Protein AF-A0A839LNC2-F1 (afdb_monomer_lite)

Sequence (933 aa):
MEANHPSRTPRPAALSTPGLEARLRAFDLALAVLAMVPLGLPLLLSWKLGLWEREATVGRQGHCFYRYGLRLSGGFWGRFARRLGAAHWPSVWNVLLGDLSWVGPRPLPVDEQTLPMAPPVRPGLVNRWQICRRAAIDFSDESSLDQADWQQRSLRRHAGLLIRAVLVRLLPPRASRFPDLLQVADVAIHNLSMHEALTRIEQLMDSGRGELVCFANAACVNTAARDRGYRRALRRAALVLPDGIGIKIAGQLLGTPLKQNVNGTDLYPRLMARLNHRHARLYLLGGAPGIAQQVAGDLEDRWPGLQVVGARDGYFTAADEGAVAADICASGAELLLVARGVPLQETFVDRYGTLLGVRVALGVGGLFDFVSGRIPRAPEWLRELGCEWLYRLWQEPGRMWRRYLVGNLTFLGRVLAQALGWRRAQIDDPAPLSSTAGSAGLVRAVLFATPLAAPDLPLSGPTPTALLPVGHATLIERQIELLARANVKYIDVVACDSPEALRARLGEGARWGVQIRMHVVKDPQQPYGVLSQAALQETHRVLIGHCDSWIDAHSLERLLESDRVAVLVNQAHSTRWSGWASGPGATRLGCESHWTREDLARHLERQTARRLRLNPQLVISRLDGLGLLQLQSLASQGRPHLGVPASWRAMPWGAMHPSAHVHDSARIEGPVLVGPGCLVEAGAVLGPRTYLFEDVVVSEGSTVRQSLILAGTYVGRSLDLEWSVVRGNQLRHIGLRIRTVLATQDALLMPLAPAQPPAGSSPSGRVLAGVMAALSAPVALPALLGHALVRRQAPWTRQTVVLEPANVRGKPRSTVLRLPRQRASLPARLLCHWIGLLEVMRGHRAWFGARPRQAATWCAIDPAWQRTLSELPIGLLHAPAWFEDPACRSEAEAAADIYCAHQSHWLARLQILCSQGQVPPRPQDRRSGLSTS

pLDDT: mean 76.74, std 15.03, range [26.27, 96.69]

Foldseek 3Di:
DDDDDPPDDDDDDPDDDPVQVVVQLVVQQVVLVVLCVVCVVVVVVQVVVVQKDWAWWAWAQRDIDTQIFGNFDPDPVSVVCVLVVRRRNSNSVVSNVPQAGQEAAATHGPPPPDDDRGHNHTHHPFYVVVLCVLLQHDDDDSVVRRVVCVVVDGPVVSVLRNVSVVLSSPDDDADPDADQWDDQFQAIAGQDDLVRVLVVVVVLLVPFFLAEEEEDDLLLNVCLVVDVLLSVLRVRHPHYHYAFVLSQVLCVLQVRHRNHHNALQVSVVVNLQVVLVVLAEEEEEEDDPPLQVLLVVVSCVPRVSHHDLYGYYLPDDPVCLLVVLQVLLVSQHQEYEHANAPPCQSSSSSVCSNSNRYSYYYDNHCNSCPSSVVDPFDDPSCVSSSNSLVVVCVVCVPPSVCCPVVSSVVSVVSSNCVSVVVDDHDDPDPDDDDDDDDDDQQEEEEEEQLDWADPLFPDDPGHGQQQQDAQAGGLVVVVLLLCLVVVHAHYEYEYEPPVVVVCVRCPQVVVSNHGYHYHYDHDSFQRCPVLQDPVLLSGQKYKWAYSFADDDNVLVNVQVPDAAKEAEDQDPPDLFGQGIIMHGSNPSLVDDSRDGPVNSRVSSSVRHPYYHYDDNLRRQPGNYLVSSLSSNCVCCVVPQAPPDDPQWAADPQHIEHPQAEADPQEAEHHPEYHEHLEYEDHLEYYDDSEYHYANEYEDHLEYAYSEYEDHQKYADYNHYHYCWYDYAQWIARNVVRDTDGDDCPVVRMGGNDQPDQLDQQDLVSLVVLVVVLVVCCVVLVVLQVVCVVPDVDQQWDFAKFFLADADPPGDTDIDTATHGDPPGDPSSVSNSLSSVSVCSNVSLAGQAAAAGDHPVLLVQDPVSLRVSRSSIGHHSDFAQQPDPDVPDGSVSSSVRRSVLSNDPDPVVNVCRVVVPPDDPDDPPDPPDDDDDD

Secondary structure (DSSP, 8-state):
---------PPP-----HHHHHHHHHHHHHHHHHHHHHHHHHHHHHHHTT-EEEEEEE-GGG-EEEEEEE---SSHHHHHHHHTTGGGTTHHHHHHHTS-EEESSPPEETT-SS--S--SSPPEEE-HHHHHHHHT---S-HHHHHHHHHHT--HHHHHHHHHHHHHHHTSPPPPS---SEEEETTEEEE---HHHHHHHHHHHHHH-SSEEEEEE-HHHHHHHTT-HHHHHHHHH-SEEEE-SHHHHHHHHHTT---S----HHHHHHHHHHHHHTTT-EEEEEESSTTHHHHHHHHHHHH-TT-EEEEEE-S---TTTHHHHHHHHHHTT-SEEEEES-TTHHHHHHHHHTTTS--SEEEE-TTHHHHHTSSSPPPPHHHHHTT-HHHHHHHHSHHHHHIIIIIHHHHHHHHHHHHHTTS----------------SS--EEEEEEE-PBPPTTS--SSS-BGGGSEETTEEHHHHHHHHHHHTT--EEEEEE-S-HHHHHHHHTTSGGGT-EEEEEE-S-TT-GGGGGG-HHHHTSSEEEEEETTS---HHHHHHHHH-SS-EEEESSTT---EEEEEEEETTS-----TT--HHHHHHHHHHH-SEEEEPPGGG--S--SHHHHHHHHHHHTTT-TTTTS-TTSEEETTEEE-TT-EE-TT-EE-SSEEE-TT-EE-TT-EE-SSEEE-TT-EE-TT-EEES-EE-SSEEE-TT-EEESEEEETTEEEETTTTEEEE--GGG-SEEESS-SS---SS-HHHHHHHHHHHHHHHHHHHHHHHHHHHH-SS-SEEEEEEEEE---TTS--EEEEEEEEPTT--HHHHHHHHHHHHHHHHTTSSEEE-BPP--HHHHHTS-HHHHHHHHTSPBEEE-PPPS---TT--HHHHHHHHHHHHH---HHHHHHHHH-TT-PPPP-----------

Radius of gyration: 36.86 Å; chains: 1; bounding box: 88×113×93 Å

Structure (mmCIF, N/CA/C/O backbone):
data_AF-A0A839LNC2-F1
#
_entry.id   AF-A0A839LNC2-F1
#
loop_
_atom_site.group_PDB
_atom_site.id
_atom_site.type_symbol
_atom_site.label_atom_id
_atom_site.label_alt_id
_atom_site.label_comp_id
_atom_site.label_asym_id
_atom_site.label_entity_id
_atom_site.label_seq_id
_atom_site.pdbx_PDB_ins_code
_atom_site.Cartn_x
_atom_site.Cartn_y
_atom_site.Cartn_z
_atom_site.occupancy
_atom_site.B_iso_or_equiv
_atom_site.auth_seq_id
_atom_site.auth_comp_id
_atom_site.auth_asym_id
_atom_site.auth_atom_id
_atom_site.pdbx_PDB_model_num
ATOM 1 N N . MET A 1 1 ? -21.842 -28.739 -31.796 1.00 33.66 1 MET A N 1
ATOM 2 C CA . MET A 1 1 ? -20.873 -28.455 -32.878 1.00 33.66 1 MET A CA 1
ATOM 3 C C . MET A 1 1 ? -19.594 -29.200 -32.550 1.00 33.66 1 MET A C 1
ATOM 5 O O . MET A 1 1 ? -19.202 -29.196 -31.393 1.00 33.66 1 MET A O 1
ATOM 9 N N . GLU A 1 2 ? -19.074 -29.932 -33.528 1.00 26.27 2 GLU A N 1
ATOM 10 C CA . GLU A 1 2 ? -18.215 -31.118 -33.404 1.00 26.27 2 GLU A CA 1
ATOM 11 C C . GLU A 1 2 ? -16.993 -31.003 -32.480 1.00 26.27 2 GLU A C 1
ATOM 13 O O . GLU A 1 2 ? -16.255 -30.018 -32.472 1.00 26.27 2 GLU A O 1
ATOM 18 N N . ALA A 1 3 ? -16.792 -32.086 -31.727 1.00 30.12 3 ALA A N 1
ATOM 19 C CA . ALA A 1 3 ? -15.692 -32.330 -30.812 1.00 30.12 3 ALA A CA 1
ATOM 20 C C . ALA A 1 3 ? -14.377 -32.610 -31.561 1.00 30.12 3 ALA A C 1
ATOM 22 O O . ALA A 1 3 ? -14.340 -33.419 -32.484 1.00 30.12 3 ALA A O 1
ATOM 23 N N . ASN A 1 4 ? -13.277 -32.003 -31.106 1.00 27.86 4 ASN A N 1
ATOM 24 C CA . ASN A 1 4 ? -11.921 -32.357 -31.528 1.00 27.86 4 ASN A CA 1
ATOM 25 C C . ASN A 1 4 ? -11.177 -33.015 -30.353 1.00 27.86 4 ASN A C 1
ATOM 27 O O . ASN A 1 4 ? -10.671 -32.340 -29.458 1.00 27.86 4 ASN A O 1
ATOM 31 N N . HIS A 1 5 ? -11.116 -34.347 -30.373 1.00 28.34 5 HIS A N 1
ATOM 32 C CA . HIS A 1 5 ? -10.234 -35.166 -29.536 1.00 28.34 5 HIS A CA 1
ATOM 33 C C . HIS A 1 5 ? -8.748 -34.820 -29.760 1.00 28.34 5 HIS A C 1
ATOM 35 O O . HIS A 1 5 ? -8.330 -34.680 -30.912 1.00 28.34 5 HIS A O 1
ATOM 41 N N . PRO A 1 6 ? -7.889 -34.827 -28.721 1.00 34.12 6 PRO A N 1
ATOM 42 C CA . PRO A 1 6 ? -6.449 -34.914 -28.894 1.00 34.12 6 PRO A CA 1
ATOM 43 C C . PRO A 1 6 ? -5.974 -36.351 -28.625 1.00 34.12 6 PRO A C 1
ATOM 45 O O . PRO A 1 6 ? -5.264 -36.617 -27.663 1.00 34.12 6 PRO A O 1
ATOM 48 N N . SER A 1 7 ? -6.337 -37.292 -29.496 1.00 32.34 7 SER A N 1
ATOM 49 C CA . SER A 1 7 ? -5.640 -38.577 -29.639 1.00 32.34 7 SER A CA 1
ATOM 50 C C . SER A 1 7 ? -4.926 -38.596 -30.992 1.00 32.34 7 SER A C 1
ATOM 52 O O . SER A 1 7 ? -5.345 -39.217 -31.963 1.00 32.34 7 SER A O 1
ATOM 54 N N . ARG A 1 8 ? -3.818 -37.854 -31.081 1.00 30.53 8 ARG A N 1
ATOM 55 C CA . ARG A 1 8 ? -2.846 -38.018 -32.166 1.00 30.53 8 ARG A CA 1
ATOM 56 C C . ARG A 1 8 ? -1.504 -38.375 -31.558 1.00 30.53 8 ARG A C 1
ATOM 58 O O . ARG A 1 8 ? -0.821 -37.526 -30.994 1.00 30.53 8 ARG A O 1
ATOM 65 N N . THR A 1 9 ? -1.121 -39.633 -31.740 1.00 31.55 9 THR A N 1
ATOM 66 C CA . THR A 1 9 ? 0.281 -40.036 -31.853 1.00 31.55 9 THR A CA 1
ATOM 67 C C . THR A 1 9 ? 1.044 -38.976 -32.662 1.00 31.55 9 THR A C 1
ATOM 69 O O . THR A 1 9 ? 0.562 -38.586 -33.736 1.00 31.55 9 THR A O 1
ATOM 72 N N . PRO A 1 10 ? 2.184 -38.456 -32.177 1.00 30.73 10 PRO A N 1
ATOM 73 C CA . PRO A 1 10 ? 2.899 -37.395 -32.870 1.00 30.73 10 PRO A CA 1
ATOM 74 C C . PRO A 1 10 ? 3.325 -37.890 -34.256 1.00 30.73 10 PRO A C 1
ATOM 76 O O . PRO A 1 10 ? 4.047 -38.875 -34.387 1.00 30.73 10 PRO A O 1
ATOM 79 N N . ARG A 1 11 ? 2.849 -37.207 -35.305 1.00 28.02 11 ARG A N 1
ATOM 80 C CA . ARG A 1 11 ? 3.327 -37.403 -36.679 1.00 28.02 11 ARG A CA 1
ATOM 81 C C . ARG A 1 11 ? 4.851 -37.197 -36.712 1.00 28.02 11 ARG A C 1
ATOM 83 O O . ARG A 1 11 ? 5.311 -36.178 -36.190 1.00 28.02 11 ARG A O 1
ATOM 90 N N . PRO A 1 12 ? 5.633 -38.079 -37.355 1.00 35.69 12 PRO A N 1
ATOM 91 C CA . PRO A 1 12 ? 7.041 -37.810 -37.579 1.00 35.69 12 PRO A CA 1
ATOM 92 C C . PRO A 1 12 ? 7.216 -36.671 -38.595 1.00 35.69 12 PRO A C 1
ATOM 94 O O . PRO A 1 12 ? 6.613 -36.671 -39.663 1.00 35.69 12 PRO A O 1
ATOM 97 N N . ALA A 1 13 ? 8.068 -35.718 -38.211 1.00 36.88 13 ALA A N 1
ATOM 98 C CA . ALA A 1 13 ? 8.829 -34.772 -39.028 1.00 36.88 13 ALA A CA 1
ATOM 99 C C . ALA A 1 13 ? 8.083 -33.898 -40.064 1.00 36.88 13 ALA A C 1
ATOM 101 O O . ALA A 1 13 ? 7.910 -34.263 -41.224 1.00 36.88 13 ALA A O 1
ATOM 102 N N . ALA A 1 14 ? 7.869 -32.625 -39.709 1.00 39.72 14 ALA A N 1
ATOM 103 C CA . ALA A 1 14 ? 8.112 -31.560 -40.679 1.00 39.72 14 ALA A CA 1
ATOM 104 C C . ALA A 1 14 ? 9.635 -31.456 -40.871 1.00 39.72 14 ALA A C 1
ATOM 106 O O . ALA A 1 14 ? 10.340 -30.892 -40.032 1.00 39.72 14 ALA A O 1
ATOM 107 N N . LEU A 1 15 ? 10.147 -32.065 -41.943 1.00 46.47 15 LEU A N 1
ATOM 108 C CA . LEU A 1 15 ? 11.497 -31.812 -42.445 1.00 46.47 15 LEU A CA 1
ATOM 109 C C . LEU A 1 15 ? 11.694 -30.294 -42.564 1.00 46.47 15 LEU A C 1
ATOM 111 O O . LEU A 1 15 ? 10.836 -29.588 -43.101 1.00 46.47 15 LEU A O 1
ATOM 115 N N . SER A 1 16 ? 12.805 -29.780 -42.036 1.00 51.38 16 SER A N 1
ATOM 116 C CA . SER A 1 16 ? 13.198 -28.388 -42.229 1.00 51.38 16 SER A CA 1
ATOM 117 C C . SER A 1 16 ? 13.217 -28.095 -43.729 1.00 51.38 16 SER A C 1
ATOM 119 O O . SER A 1 16 ? 14.001 -28.674 -44.476 1.00 51.38 16 SER A O 1
ATOM 121 N N . THR A 1 17 ? 12.333 -27.212 -44.200 1.00 58.09 17 THR A N 1
ATOM 122 C CA . THR A 1 17 ? 12.375 -26.792 -45.604 1.00 58.09 17 THR A CA 1
ATOM 123 C C . THR A 1 17 ? 13.762 -26.195 -45.883 1.00 58.09 17 THR A C 1
ATOM 125 O O . THR A 1 17 ? 14.232 -25.367 -45.093 1.00 58.09 17 THR A O 1
ATOM 128 N N . PRO A 1 18 ? 14.450 -26.578 -46.974 1.00 63.03 18 PRO A N 1
ATOM 129 C CA . PRO A 1 18 ? 15.815 -26.116 -47.252 1.00 63.03 18 PRO A CA 1
ATOM 130 C C . PRO A 1 18 ? 15.924 -24.579 -47.274 1.00 63.03 18 PRO A C 1
ATOM 132 O O . PRO A 1 18 ? 16.927 -24.010 -46.842 1.00 63.03 18 PRO A O 1
ATOM 135 N N . GLY A 1 19 ? 14.841 -23.886 -47.651 1.00 74.31 19 GLY A N 1
ATOM 136 C CA . GLY A 1 19 ? 14.742 -22.426 -47.589 1.00 74.31 19 GLY A CA 1
ATOM 137 C C . GLY A 1 19 ? 14.791 -21.828 -46.173 1.00 74.31 19 GLY A C 1
ATOM 138 O O . GLY A 1 19 ? 15.314 -20.727 -45.999 1.00 74.31 19 GLY A O 1
ATOM 139 N N . LEU A 1 20 ? 14.295 -22.522 -45.143 1.00 78.62 20 LEU A N 1
ATOM 140 C CA . LEU A 1 20 ? 14.381 -22.049 -43.757 1.00 78.62 20 LEU A CA 1
ATOM 141 C C . LEU A 1 20 ? 15.810 -22.174 -43.209 1.00 78.62 20 LEU A C 1
ATOM 143 O O . LEU A 1 20 ? 16.292 -21.240 -42.568 1.00 78.62 20 LEU A O 1
ATOM 147 N N . GLU A 1 21 ? 16.502 -23.286 -43.481 1.00 79.44 21 GLU A N 1
ATOM 148 C CA . GLU A 1 21 ? 17.901 -23.465 -43.060 1.00 79.44 21 GLU A CA 1
ATOM 149 C C . GLU A 1 21 ? 18.828 -22.436 -43.711 1.00 79.44 21 GLU A C 1
ATOM 151 O O . GLU A 1 21 ? 19.672 -21.863 -43.020 1.00 79.44 21 GLU A O 1
ATOM 156 N N . ALA A 1 22 ? 18.632 -22.143 -45.001 1.00 82.81 22 ALA A N 1
ATOM 157 C CA . ALA A 1 22 ? 19.396 -21.121 -45.713 1.00 82.81 22 ALA A CA 1
ATOM 158 C C . ALA A 1 22 ? 19.202 -19.723 -45.102 1.00 82.81 22 ALA A C 1
ATOM 160 O O . ALA A 1 22 ? 20.172 -19.005 -44.862 1.00 82.81 22 ALA A O 1
ATOM 161 N N . ARG A 1 23 ? 17.958 -19.348 -44.772 1.00 84.38 23 ARG A N 1
ATOM 162 C CA . ARG A 1 23 ? 17.667 -18.048 -44.147 1.00 84.38 23 ARG A CA 1
ATOM 163 C C . ARG A 1 23 ? 18.221 -17.933 -42.727 1.00 84.38 23 ARG A C 1
ATOM 165 O O . ARG A 1 23 ? 18.757 -16.888 -42.372 1.00 84.38 23 ARG A O 1
ATOM 172 N N . LEU A 1 24 ? 18.111 -18.991 -41.919 1.00 84.50 24 LEU A N 1
ATOM 173 C CA . LEU A 1 24 ? 18.711 -19.029 -40.579 1.00 84.50 24 LEU A CA 1
ATOM 174 C C . LEU A 1 24 ? 20.238 -18.935 -40.656 1.00 84.50 24 LEU A C 1
ATOM 176 O O . LEU A 1 24 ? 20.847 -18.209 -39.878 1.00 84.50 24 LEU A O 1
ATOM 180 N N . ARG A 1 25 ? 20.853 -19.596 -41.644 1.00 87.31 25 ARG A N 1
ATOM 181 C CA . ARG A 1 25 ? 22.297 -19.516 -41.877 1.00 87.31 25 ARG A CA 1
ATOM 182 C C . ARG A 1 25 ? 22.743 -18.119 -42.307 1.00 87.31 25 ARG A C 1
ATOM 184 O O . ARG A 1 25 ? 23.745 -17.632 -41.794 1.00 87.31 25 ARG A O 1
ATOM 191 N N . ALA A 1 26 ? 22.005 -17.474 -43.209 1.00 86.56 26 ALA A N 1
ATOM 192 C CA . ALA A 1 26 ? 22.280 -16.100 -43.625 1.00 86.56 26 ALA A CA 1
ATOM 193 C C . ALA A 1 26 ? 22.177 -15.122 -42.442 1.00 86.56 26 ALA A C 1
ATOM 195 O O . ALA A 1 26 ? 23.037 -14.259 -42.277 1.00 86.56 26 ALA A O 1
ATOM 196 N N . PHE A 1 27 ? 21.171 -15.302 -41.581 1.00 87.56 27 PHE A N 1
ATOM 197 C CA . PHE A 1 27 ? 21.029 -14.536 -40.344 1.00 87.56 27 PHE A CA 1
ATOM 198 C C . PHE A 1 27 ? 22.212 -14.756 -39.390 1.00 87.56 27 PHE A C 1
ATOM 200 O O . PHE A 1 27 ? 22.786 -13.786 -38.891 1.00 87.56 27 PHE A O 1
ATOM 207 N N . ASP A 1 28 ? 22.618 -16.013 -39.179 1.00 88.00 28 ASP A N 1
ATOM 208 C CA . ASP A 1 28 ? 23.742 -16.339 -38.301 1.00 88.00 28 ASP A CA 1
ATOM 209 C C . ASP A 1 28 ? 25.060 -15.721 -38.797 1.00 88.00 28 ASP A C 1
ATOM 211 O O . ASP A 1 28 ? 25.832 -15.175 -38.001 1.00 88.00 28 ASP A O 1
ATOM 215 N N . LEU A 1 29 ? 25.293 -15.770 -40.114 1.00 88.25 29 LEU A N 1
ATOM 216 C CA . LEU A 1 29 ? 26.471 -15.199 -40.763 1.00 88.25 29 LEU A CA 1
ATOM 217 C C . LEU A 1 29 ? 26.487 -13.670 -40.650 1.00 88.25 29 LEU A C 1
ATOM 219 O O . LEU A 1 29 ? 27.502 -13.102 -40.254 1.00 88.25 29 LEU A O 1
ATOM 223 N N . ALA A 1 30 ? 25.362 -13.006 -40.932 1.00 86.06 30 ALA A N 1
ATOM 224 C CA . ALA A 1 30 ? 25.245 -11.552 -40.826 1.00 86.06 30 ALA A CA 1
ATOM 225 C C . ALA A 1 30 ? 25.539 -11.059 -39.400 1.00 86.06 30 ALA A C 1
ATOM 227 O O . ALA A 1 30 ? 26.290 -10.100 -39.210 1.00 86.06 30 ALA A O 1
ATOM 228 N N . LEU A 1 31 ? 25.005 -11.749 -38.386 1.00 86.00 31 LEU A N 1
ATOM 229 C CA . LEU A 1 31 ? 25.251 -11.406 -36.987 1.00 86.00 31 LEU A CA 1
ATOM 230 C C . LEU A 1 31 ? 26.703 -11.688 -36.567 1.00 86.00 31 LEU A C 1
ATOM 232 O O . LEU A 1 31 ? 27.278 -10.905 -35.815 1.00 86.00 31 LEU A O 1
ATOM 236 N N . ALA A 1 32 ? 27.314 -12.766 -37.069 1.00 87.19 32 ALA A N 1
ATOM 237 C CA . ALA A 1 32 ? 28.723 -13.074 -36.825 1.00 87.19 32 ALA A CA 1
ATOM 238 C C . ALA A 1 32 ? 29.664 -12.031 -37.440 1.00 87.19 32 ALA A C 1
ATOM 240 O O . ALA A 1 32 ? 30.567 -11.559 -36.753 1.00 87.19 32 ALA A O 1
ATOM 241 N N . VAL A 1 33 ? 29.410 -11.594 -38.677 1.00 86.06 33 VAL A N 1
ATOM 242 C CA . VAL A 1 33 ? 30.169 -10.508 -39.320 1.00 86.06 33 VAL A CA 1
ATOM 243 C C . VAL A 1 33 ? 30.035 -9.206 -38.527 1.00 86.06 33 VAL A C 1
ATOM 245 O O . VAL A 1 33 ? 31.038 -8.561 -38.231 1.00 86.06 33 VAL A O 1
ATOM 248 N N . LEU A 1 34 ? 28.819 -8.849 -38.105 1.00 84.56 34 LEU A N 1
ATOM 249 C CA . LEU A 1 34 ? 28.584 -7.648 -37.302 1.00 84.56 34 LEU A CA 1
ATOM 250 C C . LEU A 1 34 ? 29.267 -7.721 -35.927 1.00 84.56 34 LEU A C 1
ATOM 252 O O . LEU A 1 34 ? 29.817 -6.725 -35.464 1.00 84.56 34 LEU A O 1
ATOM 256 N N . ALA A 1 35 ? 29.292 -8.898 -35.293 1.00 81.50 35 ALA A N 1
ATOM 257 C CA . ALA A 1 35 ? 30.003 -9.122 -34.035 1.00 81.50 35 ALA A CA 1
ATOM 258 C C . ALA A 1 35 ? 31.533 -9.043 -34.194 1.00 81.50 35 ALA A C 1
ATOM 260 O O . ALA A 1 35 ? 32.219 -8.616 -33.266 1.00 81.50 35 ALA A O 1
ATOM 261 N N . MET A 1 36 ? 32.076 -9.397 -35.363 1.00 80.81 36 MET A N 1
ATOM 262 C CA . MET A 1 36 ? 33.511 -9.293 -35.649 1.00 80.81 36 MET A CA 1
ATOM 263 C C . MET A 1 36 ? 34.006 -7.847 -35.779 1.00 80.81 36 MET A C 1
ATOM 265 O O . MET A 1 36 ? 35.185 -7.610 -35.538 1.00 80.81 36 MET A O 1
ATOM 269 N N . VAL A 1 37 ? 33.141 -6.871 -36.082 1.00 80.12 37 VAL A N 1
ATOM 270 C CA . VAL A 1 37 ? 33.533 -5.450 -36.176 1.00 80.12 37 VAL A CA 1
ATOM 271 C C . VAL A 1 37 ? 34.116 -4.923 -34.850 1.00 80.12 37 VAL A C 1
ATOM 273 O O . VAL A 1 37 ? 35.245 -4.434 -34.857 1.00 80.12 37 VAL A O 1
ATOM 276 N N . PRO A 1 38 ? 33.435 -5.054 -33.691 1.00 78.06 38 PRO A N 1
ATOM 277 C CA . PRO A 1 38 ? 34.017 -4.673 -32.402 1.00 78.06 38 PRO A CA 1
ATOM 278 C C . PRO A 1 38 ? 34.984 -5.719 -31.821 1.00 78.06 38 PRO A C 1
ATOM 280 O O . PRO A 1 38 ? 35.852 -5.363 -31.026 1.00 78.06 38 PRO A O 1
ATOM 283 N N . LEU A 1 39 ? 34.845 -7.005 -32.171 1.00 81.12 39 LEU A N 1
ATOM 284 C CA . LEU A 1 39 ? 35.642 -8.088 -31.574 1.00 81.12 39 LEU A CA 1
ATOM 285 C C . LEU A 1 39 ? 36.942 -8.400 -32.326 1.00 81.12 39 LEU A C 1
ATOM 287 O O . LEU A 1 39 ? 37.810 -9.058 -31.759 1.00 81.12 39 LEU A O 1
ATOM 291 N N . GLY A 1 40 ? 37.110 -7.925 -33.561 1.00 81.38 40 GLY A N 1
ATOM 292 C CA . GLY A 1 40 ? 38.221 -8.302 -34.435 1.00 81.38 40 GLY A CA 1
ATOM 293 C C . GLY A 1 40 ? 39.592 -7.969 -33.852 1.00 81.38 40 GLY A C 1
ATOM 294 O O . GLY A 1 40 ? 40.445 -8.847 -33.750 1.00 81.38 40 GLY A O 1
ATOM 295 N N . LEU A 1 41 ? 39.790 -6.730 -33.391 1.00 79.44 41 LEU A N 1
ATOM 296 C CA . LEU A 1 41 ? 41.055 -6.310 -32.779 1.00 79.44 41 LEU A CA 1
ATOM 297 C C . LEU A 1 41 ? 41.348 -7.060 -31.456 1.00 79.44 41 LEU A C 1
ATOM 299 O O . LEU A 1 41 ? 42.445 -7.610 -31.333 1.00 79.44 41 LEU A O 1
ATOM 303 N N . PRO A 1 42 ? 40.404 -7.176 -30.495 1.00 80.81 42 PRO A N 1
ATOM 304 C CA . PRO A 1 42 ? 40.582 -8.020 -29.309 1.00 80.81 42 PRO A CA 1
ATOM 305 C C . PRO A 1 42 ? 40.907 -9.486 -29.625 1.00 80.81 42 PRO A C 1
ATOM 307 O O . PRO A 1 42 ? 41.778 -10.075 -28.983 1.00 80.81 42 PRO A O 1
ATOM 310 N N . LEU A 1 43 ? 40.232 -10.081 -30.612 1.00 82.75 43 LEU A N 1
ATOM 311 C CA . LEU A 1 43 ? 40.440 -11.475 -31.001 1.00 82.75 43 LEU A CA 1
ATOM 312 C C . LEU A 1 43 ? 41.818 -11.679 -31.635 1.00 82.75 43 LEU A C 1
ATOM 314 O O . LEU A 1 43 ? 42.526 -12.596 -31.224 1.00 82.75 43 LEU A O 1
ATOM 318 N N . LEU A 1 44 ? 42.250 -10.787 -32.529 1.00 83.25 44 LEU A N 1
ATOM 319 C CA . LEU A 1 44 ? 43.592 -10.814 -33.122 1.00 83.25 44 LEU A CA 1
ATOM 320 C C . LEU A 1 44 ? 44.696 -10.666 -32.068 1.00 83.25 44 LEU A C 1
ATOM 322 O O . LEU A 1 44 ? 45.678 -11.407 -32.093 1.00 83.25 44 LEU A O 1
ATOM 326 N N . LEU A 1 45 ? 44.523 -9.747 -31.113 1.00 80.19 45 LEU A N 1
ATOM 327 C CA . LEU A 1 45 ? 45.461 -9.566 -30.003 1.00 80.19 45 LEU A CA 1
ATOM 328 C C . LEU A 1 45 ? 45.506 -10.806 -29.105 1.00 80.19 45 LEU A C 1
ATOM 330 O O . LEU A 1 45 ? 46.584 -11.300 -28.791 1.00 80.19 45 LEU A O 1
ATOM 334 N N . SER A 1 46 ? 44.348 -11.355 -28.735 1.00 82.12 46 SER A N 1
ATOM 335 C CA . SER A 1 46 ? 44.276 -12.564 -27.903 1.00 82.12 46 SER A CA 1
ATOM 336 C C . SER A 1 46 ? 44.852 -13.808 -28.590 1.00 82.12 46 SER A C 1
ATOM 338 O O . SER A 1 46 ? 45.414 -14.670 -27.915 1.00 82.12 46 SER A O 1
ATOM 340 N N . TRP A 1 47 ? 44.751 -13.884 -29.922 1.00 81.94 47 TRP A N 1
ATOM 341 C CA . TRP A 1 47 ? 45.351 -14.944 -30.726 1.00 81.94 47 TRP A CA 1
ATOM 342 C C . TRP A 1 47 ? 46.876 -14.823 -30.748 1.00 81.94 47 TRP A C 1
ATOM 344 O O . TRP A 1 47 ? 47.562 -15.796 -30.441 1.00 81.94 47 TRP A O 1
ATOM 354 N N . LYS A 1 48 ? 47.410 -13.615 -30.989 1.00 82.88 48 LYS A N 1
ATOM 355 C CA . LYS A 1 48 ? 48.857 -13.342 -30.897 1.00 82.88 48 LYS A CA 1
ATOM 356 C C . LYS A 1 48 ? 49.434 -13.615 -29.505 1.00 82.88 48 LYS A C 1
ATOM 358 O O . LYS A 1 48 ? 50.584 -14.017 -29.398 1.00 82.88 48 LYS A O 1
ATOM 363 N N . LEU A 1 49 ? 48.641 -13.415 -28.453 1.00 82.81 49 LEU A N 1
ATOM 364 C CA . LEU A 1 49 ? 49.026 -13.678 -27.063 1.00 82.81 49 LEU A CA 1
ATOM 365 C C . LEU A 1 49 ? 48.878 -15.156 -26.646 1.00 82.81 49 LEU A C 1
ATOM 367 O O . LEU A 1 49 ? 49.086 -15.472 -25.478 1.00 82.81 49 LEU A O 1
ATOM 371 N N . GLY A 1 50 ? 48.492 -16.058 -27.558 1.00 83.62 50 GLY A N 1
ATOM 372 C CA . GLY A 1 50 ? 48.375 -17.492 -27.268 1.00 83.62 50 GLY A CA 1
ATOM 373 C C . GLY A 1 50 ? 47.264 -17.846 -26.273 1.00 83.62 50 GLY A C 1
ATOM 374 O O . GLY A 1 50 ? 47.305 -18.900 -25.648 1.00 83.62 50 GLY A O 1
ATOM 375 N N . LEU A 1 51 ? 46.261 -16.979 -26.105 1.00 84.88 51 LEU A N 1
ATOM 376 C CA . LEU A 1 51 ? 45.187 -17.163 -25.120 1.00 84.88 51 LEU A CA 1
ATOM 377 C C . LEU A 1 51 ? 44.054 -18.073 -25.618 1.00 84.88 51 LEU A C 1
ATOM 379 O O . LEU A 1 51 ? 43.037 -18.196 -24.940 1.00 84.88 51 LEU A O 1
ATOM 383 N N . TRP A 1 52 ? 44.186 -18.660 -26.809 1.00 88.75 52 TRP A N 1
ATOM 384 C CA . TRP A 1 52 ? 43.139 -19.465 -27.434 1.00 88.75 52 TRP A CA 1
ATOM 385 C C . TRP A 1 52 ? 43.239 -20.927 -27.013 1.00 88.75 52 TRP A C 1
ATOM 387 O O . TRP A 1 52 ? 44.275 -21.563 -27.182 1.00 88.75 52 TRP A O 1
ATOM 397 N N . GLU A 1 53 ? 42.125 -21.470 -26.542 1.00 87.75 53 GLU A N 1
ATOM 398 C CA . GLU A 1 53 ? 41.951 -22.890 -26.252 1.00 87.75 53 GLU A CA 1
ATOM 399 C C . GLU A 1 53 ? 41.044 -23.524 -27.311 1.00 87.75 53 GLU A C 1
ATOM 401 O O . GLU A 1 53 ? 40.198 -22.851 -27.914 1.00 87.75 53 GLU A O 1
ATOM 406 N N . ARG A 1 54 ? 41.249 -24.819 -27.566 1.00 87.12 54 ARG A N 1
ATOM 407 C CA . ARG A 1 54 ? 40.473 -25.609 -28.527 1.00 87.12 54 ARG A CA 1
ATOM 408 C C . ARG A 1 54 ? 39.937 -26.847 -27.822 1.00 87.12 54 ARG A C 1
ATOM 410 O O . ARG A 1 54 ? 40.707 -27.566 -27.198 1.00 87.12 54 ARG A O 1
ATOM 417 N N . GLU A 1 55 ? 38.642 -27.091 -27.953 1.00 84.56 55 GLU A N 1
ATOM 418 C CA . GLU A 1 55 ? 37.952 -28.250 -27.379 1.00 84.56 55 GLU A CA 1
ATOM 419 C C . GLU A 1 55 ? 37.326 -29.068 -28.515 1.00 84.56 55 GLU A C 1
ATOM 421 O O . GLU A 1 55 ? 36.683 -28.496 -29.397 1.00 84.56 55 GLU A O 1
ATOM 426 N N . ALA A 1 56 ? 37.539 -30.387 -28.540 1.00 83.94 56 ALA A N 1
ATOM 427 C CA . ALA A 1 56 ? 36.927 -31.260 -29.541 1.00 83.94 56 ALA A CA 1
ATOM 428 C C . ALA A 1 56 ? 35.441 -31.467 -29.211 1.00 83.94 56 ALA A C 1
ATOM 430 O O . ALA A 1 56 ? 35.093 -31.887 -28.107 1.00 83.94 56 ALA A O 1
ATOM 431 N N . THR A 1 57 ? 34.566 -31.161 -30.167 1.00 82.06 57 THR A N 1
ATOM 432 C CA . THR A 1 57 ? 33.109 -31.171 -29.979 1.00 82.06 57 THR A CA 1
ATOM 433 C C . THR A 1 57 ? 32.386 -31.840 -31.140 1.00 82.06 57 THR A C 1
ATOM 435 O O . THR A 1 57 ? 32.847 -31.788 -32.280 1.00 82.06 57 THR A O 1
ATOM 438 N N . VAL A 1 58 ? 31.231 -32.442 -30.853 1.00 79.56 58 VAL A N 1
ATOM 439 C CA . VAL A 1 58 ? 30.381 -33.110 -31.845 1.00 79.56 58 VAL A CA 1
ATOM 440 C C . VAL A 1 58 ? 29.321 -32.143 -32.380 1.00 79.56 58 VAL A C 1
ATOM 442 O O . VAL A 1 58 ? 28.611 -31.472 -31.626 1.00 79.56 58 VAL A O 1
ATOM 445 N N . GLY A 1 59 ? 29.237 -32.057 -33.704 1.00 73.56 59 GLY A N 1
ATOM 446 C CA . GLY A 1 59 ? 28.356 -31.178 -34.463 1.00 73.56 59 GLY A CA 1
ATOM 447 C C . GLY A 1 59 ? 27.156 -31.884 -35.090 1.00 73.56 59 GLY A C 1
ATOM 448 O O . GLY A 1 59 ? 26.743 -32.974 -34.688 1.00 73.56 59 GLY A O 1
ATOM 449 N N . ARG A 1 60 ? 26.579 -31.236 -36.108 1.00 75.69 60 ARG A N 1
ATOM 450 C CA . ARG A 1 60 ? 25.445 -31.768 -36.880 1.00 75.69 60 ARG A CA 1
ATOM 451 C C . ARG A 1 60 ? 25.792 -33.158 -37.427 1.00 75.69 60 ARG A C 1
ATOM 453 O O . ARG A 1 60 ? 26.861 -33.320 -38.006 1.00 75.69 60 ARG A O 1
ATOM 460 N N . GLN A 1 61 ? 24.880 -34.125 -37.283 1.00 70.25 61 GLN A N 1
ATOM 461 C CA . GLN A 1 61 ? 25.045 -35.492 -37.818 1.00 70.25 61 GLN A CA 1
ATOM 462 C C . GLN A 1 61 ? 26.327 -36.211 -37.342 1.00 70.25 61 GLN A C 1
ATOM 464 O O . GLN A 1 61 ? 26.831 -37.091 -38.029 1.00 70.25 61 GLN A O 1
ATOM 469 N N . GLY A 1 62 ? 26.867 -35.845 -36.174 1.00 69.25 62 GLY A N 1
ATOM 470 C CA . GLY A 1 62 ? 28.057 -36.497 -35.620 1.00 69.25 62 GLY A CA 1
ATOM 471 C C . GLY A 1 62 ? 29.392 -35.955 -36.144 1.00 69.25 62 GLY A C 1
ATOM 472 O O . GLY A 1 62 ? 30.434 -36.499 -35.800 1.00 69.25 62 GLY A O 1
ATOM 473 N N . HIS A 1 63 ? 29.394 -34.883 -36.945 1.00 79.19 63 HIS A N 1
ATOM 474 C CA . HIS A 1 63 ? 30.628 -34.274 -37.451 1.00 79.19 63 HIS A CA 1
ATOM 475 C C . HIS A 1 63 ? 31.457 -33.640 -36.322 1.00 79.19 63 HIS A C 1
ATOM 477 O O . HIS A 1 63 ? 31.009 -32.683 -35.688 1.00 79.19 63 HIS A O 1
ATOM 483 N N . CYS A 1 64 ? 32.681 -34.115 -36.097 1.00 81.06 64 CYS A N 1
ATOM 484 C CA . CYS A 1 64 ? 33.585 -33.563 -35.086 1.00 81.06 64 CYS A CA 1
ATOM 485 C C . CYS A 1 64 ? 34.259 -32.266 -35.563 1.00 81.06 64 CYS A C 1
ATOM 487 O O . CYS A 1 64 ? 34.773 -32.195 -36.676 1.00 81.06 64 CYS A O 1
ATOM 489 N N . PHE A 1 65 ? 34.298 -31.242 -34.709 1.00 85.06 65 PHE A N 1
ATOM 490 C CA . PHE A 1 65 ? 34.990 -29.974 -34.969 1.00 85.06 65 PHE A CA 1
ATOM 491 C C . PHE A 1 65 ? 35.612 -29.402 -33.688 1.00 85.06 65 PHE A C 1
ATOM 493 O O . PHE A 1 65 ? 35.213 -29.752 -32.574 1.00 85.06 65 PHE A O 1
ATOM 500 N N . TYR A 1 66 ? 36.578 -28.491 -33.836 1.00 86.44 66 TYR A N 1
ATOM 501 C CA . TYR A 1 66 ? 37.206 -27.807 -32.704 1.00 86.44 66 TYR A CA 1
ATOM 502 C C . TYR A 1 66 ? 36.481 -26.511 -32.364 1.00 86.44 66 TYR A C 1
ATOM 504 O O . TYR A 1 66 ? 36.459 -25.570 -33.160 1.00 86.44 66 TYR A O 1
ATOM 512 N N . ARG A 1 67 ? 35.952 -26.420 -31.148 1.00 86.56 67 ARG A N 1
ATOM 513 C CA . ARG A 1 67 ? 35.392 -25.187 -30.604 1.00 86.56 67 ARG A CA 1
ATOM 514 C C . ARG A 1 67 ? 36.502 -24.307 -30.032 1.00 86.56 67 ARG A C 1
ATOM 516 O O . ARG A 1 67 ? 37.251 -24.744 -29.161 1.00 86.56 67 ARG A O 1
ATOM 523 N N . TYR A 1 68 ? 36.568 -23.053 -30.476 1.00 87.56 68 TYR A N 1
ATOM 524 C CA . TYR A 1 68 ? 37.538 -22.073 -29.977 1.00 87.56 68 TYR A CA 1
ATOM 525 C C . TYR A 1 68 ? 37.016 -21.318 -28.742 1.00 87.56 68 TYR A C 1
ATOM 527 O O . TYR A 1 68 ? 35.862 -20.874 -28.721 1.00 87.56 68 TYR A O 1
ATOM 535 N N . GLY A 1 69 ? 37.877 -21.102 -27.743 1.00 86.12 69 GLY A N 1
ATOM 536 C CA . GLY A 1 69 ? 37.605 -20.313 -26.532 1.00 86.12 69 GLY A CA 1
ATOM 537 C C . GLY A 1 69 ? 38.818 -19.502 -26.055 1.00 86.12 69 GLY A C 1
ATOM 538 O O . GLY A 1 69 ? 39.910 -19.655 -26.593 1.00 86.12 69 GLY A O 1
ATOM 539 N N . LEU A 1 70 ? 38.628 -18.615 -25.069 1.00 86.81 70 LEU A N 1
ATOM 540 C CA . LEU A 1 70 ? 39.715 -17.839 -24.445 1.00 86.81 70 LEU A CA 1
ATOM 541 C C . LEU A 1 70 ? 40.025 -18.301 -23.020 1.00 86.81 70 LEU A C 1
ATOM 543 O O . LEU A 1 70 ? 39.139 -18.316 -22.158 1.00 86.81 70 LEU A O 1
ATOM 547 N N . ARG A 1 71 ? 41.315 -18.507 -22.743 1.00 84.62 71 ARG A N 1
ATOM 548 C CA . ARG A 1 71 ? 41.868 -18.691 -21.401 1.00 84.62 71 ARG A CA 1
ATOM 549 C C . ARG A 1 71 ? 41.942 -17.347 -20.677 1.00 84.62 71 ARG A C 1
ATOM 551 O O . ARG A 1 71 ? 42.706 -16.459 -21.049 1.00 84.62 71 ARG A O 1
ATOM 558 N N . LEU A 1 72 ? 41.141 -17.176 -19.623 1.00 82.56 72 LEU A N 1
ATOM 559 C CA . LEU A 1 72 ? 41.040 -15.916 -18.868 1.00 82.56 72 LEU A CA 1
ATOM 560 C C . LEU A 1 72 ? 41.552 -16.070 -17.429 1.00 82.56 72 LEU A C 1
ATOM 562 O O . LEU A 1 72 ? 41.068 -16.922 -16.683 1.00 82.56 72 LEU A O 1
ATOM 566 N N . SER A 1 73 ? 42.460 -15.184 -17.002 1.00 78.38 73 SER A N 1
ATOM 567 C CA . SER A 1 73 ? 43.092 -15.210 -15.669 1.00 78.38 73 SER A CA 1
ATOM 568 C C . SER A 1 73 ? 42.094 -15.101 -14.500 1.00 78.38 73 SER A C 1
ATOM 570 O O . SER A 1 73 ? 40.973 -14.616 -14.653 1.00 78.38 73 SER A O 1
ATOM 572 N N . GLY A 1 74 ? 42.474 -15.563 -13.302 1.00 73.56 74 GLY A N 1
ATOM 573 C CA . GLY A 1 74 ? 41.626 -15.535 -12.093 1.00 73.56 74 GLY A CA 1
ATOM 574 C C . GLY A 1 74 ? 41.438 -14.156 -11.439 1.00 73.56 74 GLY A C 1
ATOM 575 O O . GLY A 1 74 ? 40.594 -14.011 -10.552 1.00 73.56 74 GLY A O 1
ATOM 576 N N . GLY A 1 75 ? 42.202 -13.147 -11.871 1.00 76.12 75 GLY A N 1
ATOM 577 C CA . GLY A 1 75 ? 42.185 -11.795 -11.309 1.00 76.12 75 GLY A CA 1
ATOM 578 C C . GLY A 1 75 ? 40.895 -11.015 -11.589 1.00 76.12 75 GLY A C 1
ATOM 579 O O . GLY A 1 75 ? 39.991 -11.477 -12.287 1.00 76.12 75 GLY A O 1
ATOM 580 N N . PHE A 1 76 ? 40.803 -9.792 -11.058 1.00 68.25 76 PHE A N 1
ATOM 581 C CA . PHE A 1 76 ? 39.636 -8.913 -11.228 1.00 68.25 76 PHE A CA 1
ATOM 582 C C . PHE A 1 76 ? 39.224 -8.745 -12.702 1.00 68.25 76 PHE A C 1
ATOM 584 O O . PHE A 1 76 ? 38.068 -9.001 -13.042 1.00 68.25 76 PHE A O 1
ATOM 591 N N . TRP A 1 77 ? 40.179 -8.418 -13.580 1.00 68.56 77 TRP A N 1
ATOM 592 C CA . TRP A 1 77 ? 39.940 -8.228 -15.014 1.00 68.56 77 TRP A CA 1
ATOM 593 C C . TRP A 1 77 ? 39.514 -9.507 -15.735 1.00 68.56 77 TRP A C 1
ATOM 595 O O . TRP A 1 77 ? 38.599 -9.469 -16.552 1.00 68.56 77 TRP A O 1
ATOM 605 N N . GLY A 1 78 ? 40.095 -10.658 -15.392 1.00 77.00 78 GLY A N 1
ATOM 606 C CA . GLY A 1 78 ? 39.692 -11.934 -15.982 1.00 77.00 78 GLY A CA 1
ATOM 607 C C . GLY A 1 78 ? 38.307 -12.396 -15.515 1.00 77.00 78 GLY A C 1
ATOM 608 O O . GLY A 1 78 ? 37.534 -12.921 -16.318 1.00 77.00 78 GLY A O 1
ATOM 609 N N . ARG A 1 79 ? 37.920 -12.108 -14.262 1.00 71.31 79 ARG A N 1
ATOM 610 C CA . ARG A 1 79 ? 36.540 -12.299 -13.770 1.00 71.31 79 ARG A CA 1
ATOM 611 C C . ARG A 1 79 ? 35.549 -11.352 -14.452 1.00 71.31 79 ARG A C 1
ATOM 613 O O . ARG A 1 79 ? 34.449 -11.779 -14.801 1.00 71.31 79 ARG A O 1
ATOM 620 N N . PHE A 1 80 ? 35.930 -10.094 -14.667 1.00 70.31 80 PHE A N 1
ATOM 621 C CA . PHE A 1 80 ? 35.123 -9.108 -15.388 1.00 70.31 80 PHE A CA 1
ATOM 622 C C . PHE A 1 80 ? 34.922 -9.497 -16.863 1.00 70.31 80 PHE A C 1
ATOM 624 O O . PHE A 1 80 ? 33.787 -9.553 -17.334 1.00 70.31 80 PHE A O 1
ATOM 631 N N . ALA A 1 81 ? 35.986 -9.895 -17.564 1.00 73.44 81 ALA A N 1
ATOM 632 C CA . ALA A 1 81 ? 35.917 -10.390 -18.939 1.00 73.44 81 ALA A CA 1
ATOM 633 C C . ALA A 1 81 ? 35.058 -11.666 -19.056 1.00 73.44 81 ALA A C 1
ATOM 635 O O . ALA A 1 81 ? 34.233 -11.785 -19.965 1.00 73.44 81 ALA A O 1
ATOM 636 N N . ARG A 1 82 ? 35.156 -12.592 -18.087 1.00 75.19 82 ARG A N 1
ATOM 637 C CA . ARG A 1 82 ? 34.266 -13.767 -18.003 1.00 75.19 82 ARG A CA 1
ATOM 638 C C . ARG A 1 82 ? 32.795 -13.375 -17.848 1.00 75.19 82 ARG A C 1
ATOM 640 O O . ARG A 1 82 ? 31.943 -13.991 -18.488 1.00 75.19 82 ARG A O 1
ATOM 647 N N . ARG A 1 83 ? 32.485 -12.335 -17.060 1.00 68.38 83 ARG A N 1
ATOM 648 C CA . ARG A 1 83 ? 31.112 -11.802 -16.925 1.00 68.38 83 ARG A CA 1
ATOM 649 C C . ARG A 1 83 ? 30.575 -11.249 -18.247 1.00 68.38 83 ARG A C 1
ATOM 651 O O . ARG A 1 83 ? 29.420 -11.515 -18.568 1.00 68.38 83 ARG A O 1
ATOM 658 N N . LEU A 1 84 ? 31.415 -10.584 -19.041 1.00 70.00 84 LEU A N 1
ATOM 659 C CA . LEU A 1 84 ? 31.070 -10.114 -20.392 1.00 70.00 84 LEU A CA 1
ATOM 660 C C . LEU A 1 84 ? 30.996 -11.243 -21.440 1.00 70.00 84 LEU A C 1
ATOM 662 O O . LEU A 1 84 ? 30.618 -11.009 -22.583 1.00 70.00 84 LEU A O 1
ATOM 666 N N . GLY A 1 85 ? 31.316 -12.484 -21.059 1.00 73.25 85 GLY A N 1
ATOM 667 C CA . GLY A 1 85 ? 31.271 -13.643 -21.947 1.00 73.25 85 GLY A CA 1
ATOM 668 C C . GLY A 1 85 ? 32.474 -13.792 -22.873 1.00 73.25 85 GLY A C 1
ATOM 669 O O . GLY A 1 85 ? 32.395 -14.587 -23.807 1.00 73.25 85 GLY A O 1
ATOM 670 N N . ALA A 1 86 ? 33.582 -13.103 -22.583 1.00 80.06 86 ALA A N 1
ATOM 671 C CA . ALA A 1 86 ? 34.778 -13.108 -23.423 1.00 80.06 86 ALA A CA 1
ATOM 672 C C . ALA A 1 86 ? 35.381 -14.498 -23.657 1.00 80.06 86 ALA A C 1
ATOM 674 O O . ALA A 1 86 ? 35.936 -14.752 -24.719 1.00 80.06 86 ALA A O 1
ATOM 675 N N . ALA A 1 87 ? 35.172 -15.431 -22.724 1.00 81.38 87 ALA A N 1
ATOM 676 C CA . ALA A 1 87 ? 35.604 -16.824 -22.852 1.00 81.38 87 ALA A CA 1
ATOM 677 C C . ALA A 1 87 ? 35.104 -17.518 -24.136 1.00 81.38 87 ALA A C 1
ATOM 679 O O . ALA A 1 87 ? 35.744 -18.453 -24.602 1.00 81.38 87 ALA A O 1
ATOM 680 N N . HIS A 1 88 ? 33.981 -17.071 -24.712 1.00 84.62 88 HIS A N 1
ATOM 681 C CA . HIS A 1 88 ? 33.373 -17.683 -25.900 1.00 84.62 88 HIS A CA 1
ATOM 682 C C . HIS A 1 88 ? 33.414 -16.786 -27.144 1.00 84.62 88 HIS A C 1
ATOM 684 O O . HIS A 1 88 ? 32.816 -17.134 -28.157 1.00 84.62 88 HIS A O 1
ATOM 690 N N . TRP A 1 89 ? 34.085 -15.629 -27.100 1.00 85.75 89 TRP A N 1
ATOM 691 C CA . TRP A 1 89 ? 34.184 -14.750 -28.273 1.00 85.75 89 TRP A CA 1
ATOM 692 C C . TRP A 1 89 ? 34.854 -15.428 -29.480 1.00 85.75 89 TRP A C 1
ATOM 694 O O . TRP A 1 89 ? 34.331 -15.269 -30.581 1.00 85.75 89 TRP A O 1
ATOM 704 N N . PRO A 1 90 ? 35.914 -16.251 -29.323 1.00 87.56 90 PRO A N 1
ATOM 705 C CA . PRO A 1 90 ? 36.483 -16.989 -30.451 1.00 87.56 90 PRO A CA 1
ATOM 706 C C . PRO A 1 90 ? 35.509 -17.971 -31.102 1.00 87.56 90 PRO A C 1
ATOM 708 O O . PRO A 1 90 ? 35.647 -18.273 -32.282 1.00 87.56 90 PRO A O 1
ATOM 711 N N . SER A 1 91 ? 34.481 -18.428 -30.379 1.00 86.56 91 SER A N 1
ATOM 712 C CA . SER A 1 91 ? 33.469 -19.329 -30.934 1.00 86.56 91 SER A CA 1
ATOM 713 C C . SER A 1 91 ? 32.615 -18.665 -32.030 1.00 86.56 91 SER A C 1
ATOM 715 O O . SER A 1 91 ? 31.963 -19.367 -32.796 1.00 86.56 91 SER A O 1
ATOM 717 N N . VAL A 1 92 ? 32.642 -17.329 -32.167 1.00 86.31 92 VAL A N 1
ATOM 718 C CA . VAL A 1 92 ? 32.047 -16.619 -33.319 1.00 86.31 92 VAL A CA 1
ATOM 719 C C . VAL A 1 92 ? 32.725 -17.041 -34.629 1.00 86.31 92 VAL A C 1
ATOM 721 O O . VAL A 1 92 ? 32.064 -17.131 -35.662 1.00 86.31 92 VAL A O 1
ATOM 724 N N . TRP A 1 93 ? 34.011 -17.403 -34.582 1.00 86.00 93 TRP A N 1
ATOM 725 C CA . TRP A 1 93 ? 34.731 -17.948 -35.731 1.00 86.00 93 TRP A CA 1
ATOM 726 C C . TRP A 1 93 ? 34.145 -19.290 -36.193 1.00 86.00 93 TRP A C 1
ATOM 728 O O . TRP A 1 93 ? 33.936 -19.492 -37.385 1.00 86.00 93 TRP A O 1
ATOM 738 N N . ASN A 1 94 ? 33.759 -20.169 -35.260 1.00 88.50 94 ASN A N 1
ATOM 739 C CA . ASN A 1 94 ? 33.057 -21.417 -35.588 1.00 88.50 94 ASN A CA 1
ATOM 740 C C . ASN A 1 94 ? 31.678 -21.167 -36.222 1.00 88.50 94 ASN A C 1
ATOM 742 O O . ASN A 1 94 ? 31.218 -21.962 -37.042 1.00 88.50 94 ASN A O 1
ATOM 746 N N . VAL A 1 95 ? 31.014 -20.054 -35.881 1.00 87.94 95 VAL A N 1
ATOM 747 C CA . VAL A 1 95 ? 29.763 -19.659 -36.544 1.00 87.94 95 VAL A CA 1
ATOM 748 C C . VAL A 1 95 ? 30.030 -19.236 -37.989 1.00 87.94 95 VAL A C 1
ATOM 750 O O . VAL A 1 95 ? 29.294 -19.658 -38.880 1.00 87.94 95 VAL A O 1
ATOM 753 N N . LEU A 1 96 ? 31.101 -18.482 -38.258 1.00 85.81 96 LEU A N 1
ATOM 754 C CA . LEU A 1 96 ? 31.505 -18.122 -39.625 1.00 85.81 96 LEU A CA 1
ATOM 755 C C . LEU A 1 96 ? 31.844 -19.361 -40.464 1.00 85.81 96 LEU A C 1
ATOM 757 O O . LEU A 1 96 ? 31.328 -19.494 -41.572 1.00 85.81 96 LEU A O 1
ATOM 761 N N . LEU A 1 97 ? 32.612 -20.301 -39.903 1.00 85.94 97 LEU A N 1
ATOM 762 C CA . LEU A 1 97 ? 33.003 -21.554 -40.564 1.00 85.94 97 LEU A CA 1
ATOM 763 C C . LEU A 1 97 ? 31.821 -22.496 -40.832 1.00 85.94 97 LEU A C 1
ATOM 765 O O . LEU A 1 97 ? 31.824 -23.234 -41.810 1.00 85.94 97 LEU A O 1
ATOM 769 N N . GLY A 1 98 ? 30.766 -22.419 -40.018 1.00 82.75 98 GLY A N 1
ATOM 770 C CA . GLY A 1 98 ? 29.552 -23.217 -40.212 1.00 82.75 98 GLY A CA 1
ATOM 771 C C . GLY A 1 98 ? 29.424 -24.441 -39.329 1.00 82.75 98 GLY A C 1
ATOM 772 O O . GLY A 1 98 ? 28.446 -25.179 -39.482 1.00 82.75 98 GLY A O 1
ATOM 773 N N . ASP A 1 99 ? 30.332 -24.580 -38.370 1.00 84.31 99 ASP A N 1
ATOM 774 C CA . ASP A 1 99 ? 30.312 -25.627 -37.355 1.00 84.31 99 ASP A CA 1
ATOM 775 C C . ASP A 1 99 ? 29.255 -25.350 -36.273 1.00 84.31 99 ASP A C 1
ATOM 777 O O . ASP A 1 99 ? 28.574 -26.263 -35.805 1.00 84.31 99 ASP A O 1
ATOM 781 N N . LEU A 1 100 ? 29.076 -24.072 -35.910 1.00 86.81 100 LEU A N 1
ATOM 782 C CA . LEU A 1 100 ? 28.115 -23.612 -34.901 1.00 86.81 100 LEU A CA 1
ATOM 783 C C . LEU A 1 100 ? 27.037 -22.694 -35.493 1.00 86.81 100 LEU A C 1
ATOM 785 O O . LEU A 1 100 ? 27.239 -22.006 -36.497 1.00 86.81 100 LEU A O 1
ATOM 789 N N . SER A 1 101 ? 25.886 -22.647 -34.828 1.00 88.19 101 SER A N 1
ATOM 790 C CA . SER A 1 101 ? 24.873 -21.598 -34.975 1.00 88.19 101 SER A CA 1
ATOM 791 C C . SER A 1 101 ? 24.821 -20.718 -33.724 1.00 88.19 101 SER A C 1
ATOM 793 O O . SER A 1 101 ? 25.340 -21.065 -32.659 1.00 88.19 101 SER A O 1
ATOM 795 N N . TRP A 1 102 ? 24.163 -19.561 -33.811 1.00 85.75 102 TRP A N 1
ATOM 796 C CA . TRP A 1 102 ? 23.937 -18.740 -32.620 1.00 85.75 102 TRP A CA 1
ATOM 797 C C . TRP A 1 102 ? 22.946 -19.389 -31.651 1.00 85.75 102 TRP A C 1
ATOM 799 O O . TRP A 1 102 ? 23.163 -19.350 -30.441 1.00 85.75 102 TRP A O 1
ATOM 809 N N . VAL A 1 103 ? 21.889 -20.017 -32.178 1.00 86.75 103 VAL A N 1
ATOM 810 C CA . VAL A 1 103 ? 20.893 -20.767 -31.394 1.00 86.75 103 VAL A CA 1
ATOM 811 C C . VAL A 1 103 ? 20.762 -22.188 -31.923 1.00 86.75 103 VAL A C 1
ATOM 813 O O . VAL A 1 103 ? 20.619 -22.394 -33.136 1.00 86.75 103 VAL A O 1
ATOM 816 N N . GLY A 1 104 ? 20.784 -23.149 -31.007 1.00 82.19 104 GLY A N 1
ATOM 817 C CA . GLY A 1 104 ? 20.773 -24.583 -31.284 1.00 82.19 104 GLY A CA 1
ATOM 818 C C . GLY A 1 104 ? 21.018 -25.398 -30.008 1.00 82.19 104 GLY A C 1
ATOM 819 O O . GLY A 1 104 ? 21.273 -24.803 -28.960 1.00 82.19 104 GLY A O 1
ATOM 820 N N . PRO A 1 105 ? 20.942 -26.737 -30.081 1.00 79.12 105 PRO A N 1
ATOM 821 C CA . PRO A 1 105 ? 21.218 -27.623 -28.950 1.00 79.12 105 PRO A CA 1
ATOM 822 C C . PRO A 1 105 ? 22.659 -27.463 -28.452 1.00 79.12 105 PRO A C 1
ATOM 824 O O . PRO A 1 105 ? 23.521 -26.929 -29.159 1.00 79.12 105 PRO A O 1
ATOM 827 N N . ARG A 1 106 ? 22.929 -27.906 -27.222 1.00 78.06 106 ARG A N 1
ATOM 828 C CA . ARG A 1 106 ? 24.257 -27.765 -26.608 1.00 78.06 106 ARG A CA 1
ATOM 829 C C . ARG A 1 106 ? 25.322 -28.529 -27.424 1.00 78.06 106 ARG A C 1
ATOM 831 O O . ARG A 1 106 ? 25.066 -29.665 -27.814 1.00 78.06 106 ARG A O 1
ATOM 838 N N . PRO A 1 107 ? 26.524 -27.959 -27.651 1.00 74.81 107 PRO A N 1
ATOM 839 C CA . PRO A 1 107 ? 27.647 -28.724 -28.190 1.00 74.81 107 PRO A CA 1
ATOM 840 C C . PRO A 1 107 ? 28.128 -29.751 -27.155 1.00 74.81 107 PRO A C 1
ATOM 842 O O . PRO A 1 107 ? 28.396 -29.385 -26.005 1.00 74.81 107 PRO A O 1
ATOM 845 N N . LEU A 1 108 ? 28.228 -31.016 -27.566 1.00 72.38 108 LEU A N 1
ATOM 846 C CA . LEU A 1 108 ? 28.662 -32.126 -26.715 1.00 72.38 108 LEU A CA 1
ATOM 847 C C . LEU A 1 108 ? 30.179 -32.350 -26.865 1.00 72.38 108 LEU A C 1
ATOM 849 O O . LEU A 1 108 ? 30.668 -32.353 -28.002 1.00 72.38 108 LEU A O 1
ATOM 853 N N . PRO A 1 109 ? 30.932 -32.508 -25.760 1.00 74.19 109 PRO A N 1
ATOM 854 C CA . PRO A 1 109 ? 32.329 -32.927 -25.815 1.00 74.19 109 PRO A CA 1
ATOM 855 C C . PRO A 1 109 ? 32.426 -34.395 -26.256 1.00 74.19 109 PRO A C 1
ATOM 857 O O . PRO A 1 109 ? 31.503 -35.178 -26.048 1.00 74.19 109 PRO A O 1
ATOM 860 N N . VAL A 1 110 ? 33.551 -34.772 -26.864 1.00 68.38 110 VAL A N 1
ATOM 861 C CA . VAL A 1 110 ? 33.754 -36.114 -27.452 1.00 68.38 110 VAL A CA 1
ATOM 862 C C . VAL A 1 110 ? 33.792 -37.249 -26.398 1.00 68.38 110 VAL A C 1
ATOM 864 O O . VAL A 1 110 ? 33.602 -38.404 -26.760 1.00 68.38 110 VAL A O 1
ATOM 867 N N . ASP A 1 111 ? 33.934 -36.935 -25.102 1.00 60.47 111 ASP A N 1
ATOM 868 C CA . ASP A 1 111 ? 34.117 -37.911 -24.006 1.00 60.47 111 ASP A CA 1
ATOM 869 C C . ASP A 1 111 ? 32.834 -38.390 -23.277 1.00 60.47 111 ASP A C 1
ATOM 871 O O . ASP A 1 111 ? 32.918 -39.246 -22.394 1.00 60.47 111 ASP A O 1
ATOM 875 N N . GLU A 1 112 ? 31.629 -37.901 -23.599 1.00 54.59 112 GLU A N 1
ATOM 876 C CA . GLU A 1 112 ? 30.391 -38.389 -22.950 1.00 54.59 112 GLU A CA 1
ATOM 877 C C . GLU A 1 112 ? 29.917 -39.721 -23.586 1.00 54.59 112 GLU A C 1
ATOM 879 O O . GLU A 1 112 ? 29.182 -39.742 -24.572 1.00 54.59 112 GLU A O 1
ATOM 884 N N . GLN A 1 113 ? 30.348 -40.851 -23.001 1.00 45.66 113 GLN A N 1
ATOM 885 C CA . GLN A 1 113 ? 30.183 -42.258 -23.446 1.00 45.66 113 GLN A CA 1
ATOM 886 C C . GLN A 1 113 ? 28.747 -42.824 -23.558 1.00 45.66 113 GLN A C 1
ATOM 888 O O . GLN A 1 113 ? 28.546 -44.032 -23.659 1.00 45.66 113 GLN A O 1
ATOM 893 N N . THR A 1 114 ? 27.731 -41.983 -23.656 1.00 50.69 114 THR A N 1
ATOM 894 C CA . THR A 1 114 ? 26.416 -42.381 -24.171 1.00 50.69 114 THR A CA 1
ATOM 895 C C . THR A 1 114 ? 25.939 -41.244 -25.048 1.00 50.69 114 THR A C 1
ATOM 897 O O . THR A 1 114 ? 25.343 -40.304 -24.539 1.00 50.69 114 THR A O 1
ATOM 900 N N . LEU A 1 115 ? 26.244 -41.292 -26.347 1.00 51.06 115 LEU A N 1
ATOM 901 C CA . LEU A 1 115 ? 25.723 -40.341 -27.329 1.00 51.06 115 LEU A CA 1
ATOM 902 C C . LEU A 1 115 ? 24.205 -40.572 -27.476 1.00 51.06 115 LEU A C 1
ATOM 904 O O . LEU A 1 115 ? 23.820 -41.545 -28.132 1.00 51.06 115 LEU A O 1
ATOM 908 N N . PRO A 1 116 ? 23.302 -39.727 -26.931 1.00 52.69 116 PRO A N 1
ATOM 909 C CA . PRO A 1 116 ? 21.951 -39.669 -27.477 1.00 52.69 116 PRO A CA 1
ATOM 910 C C . PRO A 1 116 ? 22.062 -39.278 -28.960 1.00 52.69 116 PRO A C 1
ATOM 912 O O . PRO A 1 116 ? 22.985 -38.549 -29.326 1.00 52.69 116 PRO A O 1
ATOM 915 N N . MET A 1 117 ? 21.155 -39.779 -29.813 1.00 57.34 117 MET A N 1
ATOM 916 C CA . MET A 1 117 ? 21.104 -39.502 -31.262 1.00 57.34 117 MET A CA 1
ATOM 917 C C . MET A 1 117 ? 21.677 -38.120 -31.619 1.00 57.34 117 MET A C 1
ATOM 919 O O . MET A 1 117 ? 21.138 -37.101 -31.180 1.00 57.34 117 MET A O 1
ATOM 923 N N . ALA A 1 118 ? 22.754 -38.093 -32.414 1.00 56.22 118 ALA A N 1
ATOM 924 C CA . ALA A 1 118 ? 23.422 -36.854 -32.797 1.00 56.22 118 ALA A CA 1
ATOM 925 C C . ALA A 1 118 ? 22.401 -35.841 -33.349 1.00 56.22 118 ALA A C 1
ATOM 927 O O . ALA A 1 118 ? 21.580 -36.203 -34.203 1.00 56.22 118 ALA A O 1
ATOM 928 N N . PRO A 1 119 ? 22.422 -34.575 -32.888 1.00 62.00 119 PRO A N 1
ATOM 929 C CA . PRO A 1 119 ? 21.404 -33.615 -33.268 1.00 62.00 119 PRO A CA 1
ATOM 930 C C . PRO A 1 119 ? 21.424 -33.410 -34.794 1.00 62.00 119 PRO A C 1
ATOM 932 O O . PRO A 1 119 ? 22.485 -33.160 -35.381 1.00 62.00 119 PRO A O 1
ATOM 935 N N . PRO A 1 120 ? 20.265 -33.457 -35.478 1.00 68.25 120 PRO A N 1
ATOM 936 C CA . PRO A 1 120 ? 20.222 -33.291 -36.930 1.00 68.25 120 PRO A CA 1
ATOM 937 C C . PRO A 1 120 ? 20.430 -31.828 -37.381 1.00 68.25 120 PRO A C 1
ATOM 939 O O . PRO A 1 120 ? 20.369 -31.521 -38.574 1.00 68.25 120 PRO A O 1
ATOM 942 N N . VAL A 1 121 ? 20.728 -30.919 -36.440 1.00 75.88 121 VAL A N 1
ATOM 943 C CA . VAL A 1 121 ? 21.018 -29.489 -36.637 1.00 75.88 121 VAL A CA 1
ATOM 944 C C . VAL A 1 121 ? 22.339 -29.095 -36.001 1.00 75.88 121 VAL A C 1
ATOM 946 O O . VAL A 1 121 ? 22.844 -29.769 -35.110 1.00 75.88 121 VAL A O 1
ATOM 949 N N . ARG A 1 122 ? 22.880 -27.961 -36.459 1.00 84.31 122 ARG A N 1
ATOM 950 C CA . ARG A 1 122 ? 24.088 -27.358 -35.892 1.00 84.31 122 ARG A CA 1
ATOM 951 C C . ARG A 1 122 ? 23.884 -27.033 -34.403 1.00 84.31 122 ARG A C 1
ATOM 953 O O . ARG A 1 122 ? 22.833 -26.474 -34.068 1.00 84.31 122 ARG A O 1
ATOM 960 N N . PRO A 1 123 ? 24.862 -27.345 -33.536 1.00 83.19 123 PRO A N 1
ATOM 961 C CA . PRO A 1 123 ? 24.840 -26.911 -32.148 1.00 83.19 123 PRO A CA 1
ATOM 962 C C . PRO A 1 123 ? 24.886 -25.388 -32.035 1.00 83.19 123 PRO A C 1
ATOM 964 O O . PRO A 1 123 ? 25.466 -24.701 -32.879 1.00 83.19 123 PRO A O 1
ATOM 967 N N . GLY A 1 124 ? 24.279 -24.870 -30.973 1.00 86.38 124 GLY A N 1
ATOM 968 C CA . GLY A 1 124 ? 24.163 -23.445 -30.707 1.00 86.38 124 GLY A CA 1
ATOM 969 C C . GLY A 1 124 ? 25.145 -22.932 -29.662 1.00 86.38 124 GLY A C 1
ATOM 970 O O . GLY A 1 124 ? 25.477 -23.626 -28.702 1.00 86.38 124 GLY A O 1
ATOM 971 N N . LEU A 1 125 ? 25.526 -21.659 -29.776 1.00 83.94 125 LEU A N 1
ATOM 972 C CA . LEU A 1 125 ? 26.145 -20.918 -28.666 1.00 83.94 125 LEU A CA 1
ATOM 973 C C . LEU A 1 125 ? 25.160 -20.640 -27.518 1.00 83.94 125 LEU A C 1
ATOM 975 O O . LEU A 1 125 ? 25.581 -20.403 -26.384 1.00 83.94 125 LEU A O 1
ATOM 979 N N . VAL A 1 126 ? 23.862 -20.650 -27.821 1.00 84.44 126 VAL A N 1
ATOM 980 C CA . VAL A 1 126 ? 22.749 -20.427 -26.898 1.00 84.44 126 VAL A CA 1
ATOM 981 C C . VAL A 1 126 ? 21.701 -21.523 -27.096 1.00 84.44 126 VAL A C 1
ATOM 983 O O . VAL A 1 126 ? 21.262 -21.750 -28.223 1.00 84.44 126 VAL A O 1
ATOM 986 N N . ASN A 1 127 ? 21.227 -22.125 -26.001 1.00 83.50 127 ASN A N 1
ATOM 987 C CA . ASN A 1 127 ? 20.038 -22.985 -25.998 1.00 83.50 127 ASN A CA 1
ATOM 988 C C . ASN A 1 127 ? 18.982 -22.487 -24.989 1.00 83.50 127 ASN A C 1
ATOM 990 O O . ASN A 1 127 ? 19.275 -21.715 -24.068 1.00 83.50 127 ASN A O 1
ATOM 994 N N . ARG A 1 128 ? 17.723 -22.897 -25.169 1.00 79.38 128 ARG A N 1
ATOM 995 C CA . ARG A 1 128 ? 16.604 -22.455 -24.319 1.00 79.38 128 ARG A CA 1
ATOM 996 C C . ARG A 1 128 ? 16.692 -23.000 -22.899 1.00 79.38 128 ARG A C 1
ATOM 998 O O . ARG A 1 128 ? 16.334 -22.294 -21.954 1.00 79.38 128 ARG A O 1
ATOM 1005 N N . TRP A 1 129 ? 17.233 -24.202 -22.729 1.00 75.62 129 TRP A N 1
ATOM 1006 C CA . TRP A 1 129 ? 17.471 -24.780 -21.411 1.00 75.62 129 TRP A CA 1
ATOM 1007 C C . TRP A 1 129 ? 18.419 -23.919 -20.560 1.00 75.62 129 TRP A C 1
ATOM 1009 O O . TRP A 1 129 ? 18.112 -23.627 -19.406 1.00 75.62 129 TRP A O 1
ATOM 1019 N N . GLN A 1 130 ? 19.516 -23.398 -21.127 1.00 75.69 130 GLN A N 1
ATOM 1020 C CA . GLN A 1 130 ? 20.427 -22.469 -20.444 1.00 75.69 130 GLN A CA 1
ATOM 1021 C C . GLN A 1 130 ? 19.723 -21.172 -20.030 1.00 75.69 130 GLN A C 1
ATOM 1023 O O . GLN A 1 130 ? 19.987 -20.658 -18.938 1.00 75.69 130 GLN A O 1
ATOM 1028 N N . ILE A 1 131 ? 18.821 -20.649 -20.869 1.00 76.62 131 ILE A N 1
ATOM 1029 C CA . ILE A 1 131 ? 18.008 -19.463 -20.559 1.00 76.62 131 ILE A CA 1
ATOM 1030 C C . ILE A 1 131 ? 17.101 -19.761 -19.358 1.00 76.62 131 ILE A C 1
ATOM 1032 O O . ILE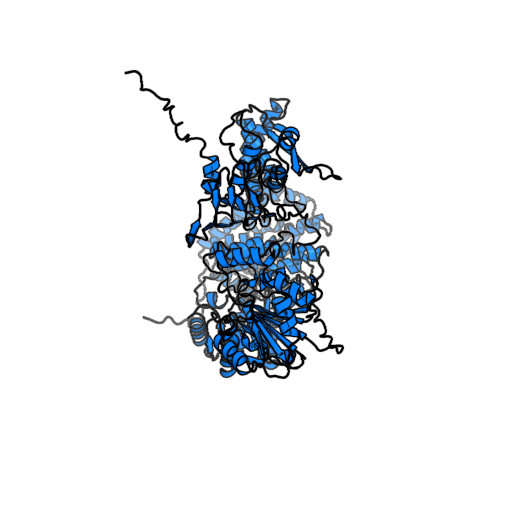 A 1 131 ? 17.154 -19.029 -18.370 1.00 76.62 131 ILE A O 1
ATOM 1036 N N . CYS A 1 132 ? 16.351 -20.868 -19.384 1.00 72.12 132 CYS A N 1
ATOM 1037 C CA . CYS A 1 132 ? 15.443 -21.269 -18.301 1.00 72.12 132 CYS A CA 1
ATOM 1038 C C . CYS A 1 132 ? 16.196 -21.563 -16.994 1.00 72.12 132 CYS A C 1
ATOM 1040 O O . CYS A 1 132 ? 15.854 -21.036 -15.930 1.00 72.12 132 CYS A O 1
ATOM 1042 N N . ARG A 1 133 ? 17.302 -22.313 -17.074 1.00 71.12 133 ARG A N 1
ATOM 1043 C CA . ARG A 1 133 ? 18.159 -22.661 -15.932 1.00 71.12 133 ARG A CA 1
ATOM 1044 C C . ARG A 1 133 ? 18.762 -21.428 -15.261 1.00 71.12 133 ARG A C 1
ATOM 1046 O O . ARG A 1 133 ? 18.878 -21.392 -14.033 1.00 71.12 133 ARG A O 1
ATOM 1053 N N . ARG A 1 134 ? 19.141 -20.411 -16.040 1.00 70.50 134 ARG A N 1
ATOM 1054 C CA . ARG A 1 134 ? 19.695 -19.141 -15.537 1.00 70.50 134 ARG A CA 1
ATOM 1055 C C . ARG A 1 134 ? 18.597 -18.180 -15.059 1.00 70.50 134 ARG A C 1
ATOM 1057 O O . ARG A 1 134 ? 18.783 -17.462 -14.070 1.00 70.50 134 ARG A O 1
ATOM 1064 N N . ALA A 1 135 ? 17.414 -18.239 -15.663 1.00 65.38 135 ALA A N 1
ATOM 1065 C CA . ALA A 1 135 ? 16.207 -17.581 -15.173 1.00 65.38 135 ALA A CA 1
ATOM 1066 C C . ALA A 1 135 ? 15.640 -18.223 -13.887 1.00 65.38 135 ALA A C 1
ATOM 1068 O O . ALA A 1 135 ? 14.940 -17.534 -13.147 1.00 65.38 135 ALA A O 1
ATOM 1069 N N . ALA A 1 136 ? 16.076 -19.438 -13.525 1.00 62.88 136 ALA A N 1
ATOM 1070 C CA . ALA A 1 136 ? 15.582 -20.234 -12.391 1.00 62.88 136 ALA A CA 1
ATOM 1071 C C . ALA A 1 136 ? 14.096 -20.622 -12.534 1.00 62.88 136 ALA A C 1
ATOM 1073 O O . ALA A 1 136 ? 13.342 -20.599 -11.561 1.00 62.88 136 ALA A O 1
ATOM 1074 N N . ILE A 1 137 ? 13.700 -20.953 -13.765 1.00 62.44 137 ILE A N 1
ATOM 1075 C CA . ILE A 1 137 ? 12.355 -21.395 -14.144 1.00 62.44 137 ILE A CA 1
ATOM 1076 C C . ILE A 1 137 ? 12.398 -22.899 -14.399 1.00 62.44 137 ILE A C 1
ATOM 1078 O O . ILE A 1 137 ? 13.367 -23.400 -14.967 1.00 62.44 137 ILE A O 1
ATOM 1082 N N . ASP A 1 138 ? 11.364 -23.598 -13.941 1.00 53.91 138 ASP A N 1
ATOM 1083 C CA . ASP A 1 138 ? 11.254 -25.051 -14.032 1.00 53.91 138 ASP A CA 1
ATOM 1084 C C . ASP A 1 138 ? 10.731 -25.495 -15.399 1.00 53.91 138 ASP A C 1
ATOM 1086 O O . ASP A 1 138 ? 9.608 -25.146 -15.766 1.00 53.91 138 ASP A O 1
ATOM 1090 N N . PHE A 1 139 ? 11.513 -26.293 -16.115 1.00 54.41 139 PHE A N 1
ATOM 1091 C CA . PHE A 1 139 ? 11.094 -27.004 -17.319 1.00 54.41 139 PHE A CA 1
ATOM 1092 C C . PHE A 1 139 ? 11.612 -28.442 -17.246 1.00 54.41 139 PHE A C 1
ATOM 1094 O O . PHE A 1 139 ? 12.559 -28.720 -16.512 1.00 54.41 139 PHE A O 1
ATOM 1101 N N . SER A 1 140 ? 10.966 -29.334 -17.997 1.00 50.22 140 SER A N 1
ATOM 1102 C CA . SER A 1 140 ? 11.327 -30.747 -18.149 1.00 50.22 140 SER A CA 1
ATOM 1103 C C . SER A 1 140 ? 12.779 -30.957 -18.615 1.00 50.22 140 SER A C 1
ATOM 1105 O O . SER A 1 140 ? 13.486 -29.999 -18.938 1.00 50.22 140 SER A O 1
ATOM 1107 N N . ASP A 1 141 ? 13.217 -32.221 -18.650 1.00 59.09 141 ASP A N 1
ATOM 1108 C CA . ASP A 1 141 ? 14.568 -32.646 -19.046 1.00 59.09 141 ASP A CA 1
ATOM 1109 C C . ASP A 1 141 ? 15.101 -31.907 -20.285 1.00 59.09 141 ASP A C 1
ATOM 1111 O O . ASP A 1 141 ? 14.351 -31.624 -21.222 1.00 59.09 141 ASP A O 1
ATOM 1115 N N . GLU A 1 142 ? 16.407 -31.608 -20.306 1.00 66.25 142 GLU A N 1
ATOM 1116 C CA . GLU A 1 142 ? 17.092 -30.831 -21.363 1.00 66.25 142 GLU A CA 1
ATOM 1117 C C . GLU A 1 142 ? 16.733 -31.319 -22.780 1.00 66.25 142 GLU A C 1
ATOM 1119 O O . GLU A 1 142 ? 16.440 -30.513 -23.665 1.00 66.25 142 GLU A O 1
ATOM 1124 N N . SER A 1 143 ? 16.630 -32.639 -22.955 1.00 62.09 143 SER A N 1
ATOM 1125 C CA . SER A 1 143 ? 16.251 -33.299 -24.209 1.00 62.09 143 SER A CA 1
ATOM 1126 C C . SER A 1 143 ? 14.854 -32.915 -24.712 1.00 62.09 143 SER A C 1
ATOM 1128 O O . SER A 1 143 ? 14.659 -32.730 -25.913 1.00 62.09 143 SER A O 1
ATOM 1130 N N . SER A 1 144 ? 13.882 -32.751 -23.815 1.00 65.69 144 SER A N 1
ATOM 1131 C CA . SER A 1 144 ? 12.495 -32.422 -24.164 1.00 65.69 144 SER A CA 1
ATOM 1132 C C . SER A 1 144 ? 12.341 -30.978 -24.657 1.00 65.69 144 SER A C 1
ATOM 1134 O O . SER A 1 144 ? 11.590 -30.716 -25.599 1.00 65.69 144 SER A O 1
ATOM 1136 N N . LEU A 1 145 ? 13.092 -30.038 -24.073 1.00 70.25 145 LEU A N 1
ATOM 1137 C CA . LEU A 1 145 ? 13.115 -28.637 -24.498 1.00 70.25 145 LEU A CA 1
ATOM 1138 C C . LEU A 1 145 ? 13.801 -28.471 -25.853 1.00 70.25 145 LEU A C 1
ATOM 1140 O O . LEU A 1 145 ? 13.285 -27.755 -26.715 1.00 70.25 145 LEU A O 1
ATOM 1144 N N . ASP A 1 146 ? 14.923 -29.162 -26.050 1.00 70.62 146 ASP A N 1
ATOM 1145 C CA . ASP A 1 146 ? 15.652 -29.148 -27.316 1.00 70.62 146 ASP A CA 1
ATOM 1146 C C . ASP A 1 146 ? 14.808 -29.776 -28.448 1.00 70.62 146 ASP A C 1
ATOM 1148 O O . ASP A 1 146 ? 14.772 -29.244 -29.562 1.00 70.62 146 ASP A O 1
ATOM 1152 N N . GLN A 1 147 ? 14.034 -30.833 -28.160 1.00 68.19 147 GLN A N 1
ATOM 1153 C CA . GLN A 1 147 ? 13.060 -31.409 -29.101 1.00 68.19 147 GLN A CA 1
ATOM 1154 C C . GLN A 1 147 ? 11.871 -30.476 -29.395 1.00 68.19 147 GLN A C 1
ATOM 1156 O O . GLN A 1 147 ? 11.434 -30.369 -30.543 1.00 68.19 147 GLN A O 1
ATOM 1161 N N . ALA A 1 148 ? 11.340 -29.766 -28.397 1.00 68.31 148 ALA A N 1
ATOM 1162 C CA . ALA A 1 148 ? 10.242 -28.820 -28.608 1.00 68.31 148 ALA A CA 1
ATOM 1163 C C . ALA A 1 148 ? 10.675 -27.605 -29.452 1.00 68.31 148 ALA A C 1
ATOM 1165 O O . ALA A 1 148 ? 9.940 -27.149 -30.333 1.00 68.31 148 ALA A O 1
ATOM 1166 N N . ASP A 1 149 ? 11.886 -27.090 -29.220 1.00 70.62 149 ASP A N 1
ATOM 1167 C CA . ASP A 1 149 ? 12.455 -26.000 -30.014 1.00 70.62 149 ASP A CA 1
ATOM 1168 C C . ASP A 1 149 ? 12.791 -26.435 -31.440 1.00 70.62 149 ASP A C 1
ATOM 1170 O O . ASP A 1 149 ? 12.613 -25.649 -32.377 1.00 70.62 149 ASP A O 1
ATOM 1174 N N . TRP A 1 150 ? 13.204 -27.692 -31.620 1.00 68.69 150 TRP A N 1
ATOM 1175 C CA . TRP A 1 150 ? 13.382 -28.298 -32.935 1.00 68.69 150 TRP A CA 1
ATOM 1176 C C . TRP A 1 150 ? 12.100 -28.231 -33.776 1.00 68.69 150 TRP A C 1
ATOM 1178 O O . TRP A 1 150 ? 12.145 -27.828 -34.940 1.00 68.69 150 TRP A O 1
ATOM 1188 N N . GLN A 1 151 ? 10.952 -28.588 -33.194 1.00 67.62 151 GLN A N 1
ATOM 1189 C CA . GLN A 1 151 ? 9.680 -28.672 -33.921 1.00 67.62 151 GLN A CA 1
ATOM 1190 C C . GLN A 1 151 ? 9.110 -27.304 -34.335 1.00 67.62 151 GLN A C 1
ATOM 1192 O O . GLN A 1 151 ? 8.271 -27.238 -35.229 1.00 67.62 151 GLN A O 1
ATOM 1197 N N . GLN A 1 152 ? 9.552 -26.202 -33.718 1.00 69.50 152 GLN A N 1
ATOM 1198 C CA . GLN A 1 152 ? 8.941 -24.872 -33.874 1.00 69.50 152 GLN A CA 1
ATOM 1199 C C . GLN A 1 152 ? 9.929 -23.788 -34.360 1.00 69.50 152 GLN A C 1
ATOM 1201 O O . GLN A 1 152 ? 9.815 -22.609 -33.996 1.00 69.50 152 GLN A O 1
ATOM 1206 N N . ARG A 1 153 ? 10.924 -24.164 -35.178 1.00 74.94 153 ARG A N 1
ATOM 1207 C CA . ARG A 1 153 ? 11.978 -23.249 -35.660 1.00 74.94 153 ARG A CA 1
ATOM 1208 C C . ARG A 1 153 ? 11.439 -22.165 -36.599 1.00 74.94 153 ARG A C 1
ATOM 1210 O O . ARG A 1 153 ? 10.719 -22.432 -37.553 1.00 74.94 153 ARG A O 1
ATOM 1217 N N . SER A 1 154 ? 11.852 -20.921 -36.359 1.00 82.06 154 SER A N 1
ATOM 1218 C CA . SER A 1 154 ? 11.599 -19.771 -37.237 1.00 82.06 154 SER A CA 1
ATOM 1219 C C . SER A 1 154 ? 12.625 -18.664 -36.982 1.00 82.06 154 SER A C 1
ATOM 1221 O O . SER A 1 154 ? 13.157 -18.565 -35.876 1.00 82.06 154 SER A O 1
ATOM 1223 N N . LEU A 1 155 ? 12.857 -17.779 -37.961 1.00 80.06 155 LEU A N 1
ATOM 1224 C CA . LEU A 1 155 ? 13.737 -16.604 -37.800 1.00 80.06 155 LEU A CA 1
ATOM 1225 C C . LEU A 1 155 ? 13.341 -15.738 -36.597 1.00 80.06 155 LEU A C 1
ATOM 1227 O O . LEU A 1 155 ? 14.197 -15.314 -35.825 1.00 80.06 155 LEU A O 1
ATOM 1231 N N . ARG A 1 156 ? 12.034 -15.509 -36.408 1.00 79.94 156 ARG A N 1
ATOM 1232 C CA . ARG A 1 156 ? 11.509 -14.715 -35.287 1.00 79.94 156 ARG A CA 1
ATOM 1233 C C . ARG A 1 156 ? 11.838 -15.359 -33.939 1.00 79.94 156 ARG A C 1
ATOM 1235 O O . ARG A 1 156 ? 12.230 -14.656 -33.011 1.00 79.94 156 ARG A O 1
ATOM 1242 N N . ARG A 1 157 ? 11.717 -16.687 -33.830 1.00 80.00 157 ARG A N 1
ATOM 1243 C CA . ARG A 1 157 ? 12.052 -17.424 -32.602 1.00 80.00 157 ARG A CA 1
ATOM 1244 C C . ARG A 1 157 ? 13.561 -17.455 -32.353 1.00 80.00 157 ARG A C 1
ATOM 1246 O O . ARG A 1 157 ? 13.967 -17.233 -31.217 1.00 80.00 157 ARG A O 1
ATOM 1253 N N . HIS A 1 158 ? 14.376 -17.639 -33.397 1.00 84.38 158 HIS A N 1
ATOM 1254 C CA . HIS A 1 158 ? 15.845 -17.561 -33.335 1.00 84.38 158 HIS A CA 1
ATOM 1255 C C . HIS A 1 158 ? 16.317 -16.204 -32.800 1.00 84.38 158 HIS A C 1
ATOM 1257 O O . HIS A 1 158 ? 17.045 -16.151 -31.810 1.00 84.38 158 HIS A O 1
ATOM 1263 N N . ALA A 1 159 ? 15.835 -15.105 -33.389 1.00 82.62 159 ALA A N 1
ATOM 1264 C CA . ALA A 1 159 ? 16.136 -13.755 -32.915 1.00 82.62 159 ALA A CA 1
ATOM 1265 C C . ALA A 1 159 ? 15.630 -13.527 -31.477 1.00 82.62 159 ALA A C 1
ATOM 1267 O O . ALA A 1 159 ? 16.345 -12.978 -30.639 1.00 82.62 159 ALA A O 1
ATOM 1268 N N . GLY A 1 160 ? 14.422 -14.007 -31.161 1.00 81.56 160 GLY A N 1
ATOM 1269 C CA . GLY A 1 160 ? 13.840 -13.909 -29.823 1.00 81.56 160 GLY A CA 1
ATOM 1270 C C . GLY A 1 160 ? 14.656 -14.627 -28.743 1.00 81.56 160 GLY A C 1
ATOM 1271 O O . GLY A 1 160 ? 14.848 -14.070 -27.663 1.00 81.56 160 GLY A O 1
ATOM 1272 N N . LEU A 1 161 ? 15.169 -15.830 -29.020 1.00 83.56 161 LEU A N 1
ATOM 1273 C CA . LEU A 1 161 ? 16.013 -16.585 -28.086 1.00 83.56 161 LEU A CA 1
ATOM 1274 C C . LEU A 1 161 ? 17.366 -15.898 -27.854 1.00 83.56 161 LEU A C 1
ATOM 1276 O O . LEU A 1 161 ? 17.833 -15.865 -26.716 1.00 83.56 161 LEU A O 1
ATOM 1280 N N . LEU A 1 162 ? 17.955 -15.272 -28.879 1.00 83.81 162 LEU A N 1
ATOM 1281 C CA . LEU A 1 162 ? 19.193 -14.496 -28.720 1.00 83.81 162 LEU A CA 1
ATOM 1282 C C . LEU A 1 162 ? 19.004 -13.276 -27.825 1.00 83.81 162 LEU A C 1
ATOM 1284 O O . LEU A 1 162 ? 19.788 -13.066 -26.900 1.00 83.81 162 LEU A O 1
ATOM 1288 N N . ILE A 1 163 ? 17.935 -12.510 -28.051 1.00 79.62 163 ILE A N 1
ATOM 1289 C CA . ILE A 1 163 ? 17.592 -11.363 -27.201 1.00 79.62 163 ILE A CA 1
ATOM 1290 C C . ILE A 1 163 ? 17.406 -11.829 -25.751 1.00 79.62 163 ILE A C 1
ATOM 1292 O O . ILE A 1 163 ? 17.968 -11.231 -24.831 1.00 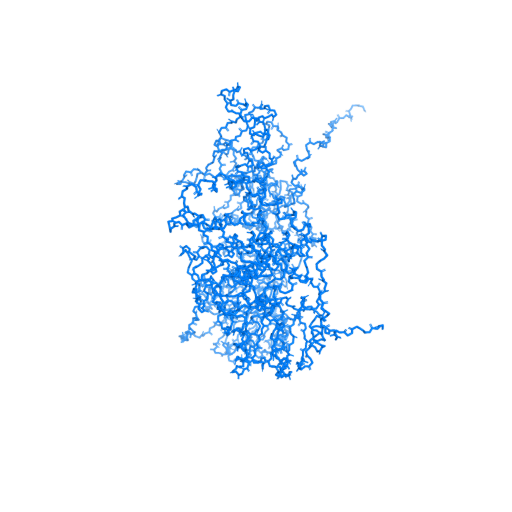79.62 163 ILE A O 1
ATOM 1296 N N . ARG A 1 164 ? 16.682 -12.937 -25.534 1.00 78.06 164 ARG A N 1
ATOM 1297 C CA . ARG A 1 164 ? 16.488 -13.503 -24.189 1.00 78.06 164 ARG A CA 1
ATOM 1298 C C . ARG A 1 164 ? 17.796 -13.922 -23.536 1.00 78.06 164 ARG A C 1
ATOM 1300 O O . ARG A 1 164 ? 18.005 -13.636 -22.360 1.00 78.06 164 ARG A O 1
ATOM 1307 N N . ALA A 1 165 ? 18.691 -14.552 -24.288 1.00 80.31 165 ALA A N 1
ATOM 1308 C CA . ALA A 1 165 ? 19.987 -14.966 -23.777 1.00 80.31 165 ALA A CA 1
ATOM 1309 C C . ALA A 1 165 ? 20.855 -13.780 -23.351 1.00 80.31 165 ALA A C 1
ATOM 1311 O O . ALA A 1 165 ? 21.483 -13.852 -22.296 1.00 80.31 165 ALA A O 1
ATOM 1312 N N . VAL A 1 166 ? 20.848 -12.677 -24.108 1.00 79.00 166 VAL A N 1
ATOM 1313 C CA . VAL A 1 166 ? 21.534 -11.434 -23.719 1.00 79.00 166 VAL A CA 1
ATOM 1314 C C . VAL A 1 166 ? 20.945 -10.877 -22.420 1.00 79.00 166 VAL A C 1
ATOM 1316 O O . VAL A 1 166 ? 21.693 -10.612 -21.478 1.00 79.00 166 VAL A O 1
ATOM 1319 N N . LEU A 1 167 ? 19.616 -10.773 -22.323 1.00 72.38 167 LEU A N 1
ATOM 1320 C CA . LEU A 1 167 ? 18.931 -10.240 -21.139 1.00 72.38 167 LEU A CA 1
ATOM 1321 C C . LEU A 1 167 ? 19.177 -11.088 -19.882 1.00 72.38 167 LEU A C 1
ATOM 1323 O O . LEU A 1 167 ? 19.496 -10.554 -18.822 1.00 72.38 167 LEU A O 1
ATOM 1327 N N . VAL A 1 168 ? 19.107 -12.415 -19.994 1.00 71.75 168 VAL A N 1
ATOM 1328 C CA . VAL A 1 168 ? 19.365 -13.333 -18.873 1.00 71.75 168 VAL A CA 1
ATOM 1329 C C . VAL A 1 168 ? 20.853 -13.358 -18.492 1.00 71.75 168 VAL A C 1
ATOM 1331 O O . VAL A 1 168 ? 21.199 -13.647 -17.343 1.00 71.75 168 VAL A O 1
ATOM 1334 N N . ARG A 1 169 ? 21.764 -12.999 -19.407 1.00 71.88 169 ARG A N 1
ATOM 1335 C CA . ARG A 1 169 ? 23.201 -12.883 -19.112 1.00 71.88 169 ARG A CA 1
ATOM 1336 C C . ARG A 1 169 ? 23.531 -11.695 -18.205 1.00 71.88 169 ARG A C 1
ATOM 1338 O O . ARG A 1 169 ? 24.506 -11.789 -17.461 1.00 71.88 169 ARG A O 1
ATOM 1345 N N . LEU A 1 170 ? 22.691 -10.656 -18.210 1.00 66.50 170 LEU A N 1
ATOM 1346 C CA . LEU A 1 170 ? 22.756 -9.524 -17.278 1.00 66.50 170 LEU A CA 1
ATOM 1347 C C . LEU A 1 170 ? 22.362 -9.911 -15.841 1.00 66.50 170 LEU A C 1
ATOM 1349 O O . LEU A 1 170 ? 22.668 -9.170 -14.908 1.00 66.50 170 LEU A O 1
ATOM 1353 N N . LEU A 1 171 ? 21.714 -11.066 -15.638 1.00 63.72 171 LEU A N 1
ATOM 1354 C CA . LEU A 1 171 ? 21.407 -11.565 -14.298 1.00 63.72 171 LEU A CA 1
ATOM 1355 C C . LEU A 1 171 ? 22.670 -12.120 -13.608 1.00 63.72 171 LEU A C 1
ATOM 1357 O O . LEU A 1 171 ? 23.514 -12.740 -14.274 1.00 63.72 171 LEU A O 1
ATOM 1361 N N . PRO A 1 172 ? 22.797 -11.958 -12.274 1.00 57.09 172 PRO A N 1
ATOM 1362 C CA . PRO A 1 172 ? 23.939 -12.469 -11.520 1.00 57.09 172 PRO A CA 1
ATOM 1363 C C . PRO A 1 172 ? 24.104 -13.992 -11.669 1.00 57.09 172 PRO A C 1
ATOM 1365 O O . PRO A 1 172 ? 23.105 -14.704 -11.824 1.00 57.09 172 PRO A O 1
ATOM 1368 N N . PRO A 1 173 ? 25.345 -14.516 -11.608 1.00 57.72 173 PRO A N 1
ATOM 1369 C CA . PRO A 1 173 ? 25.601 -15.954 -11.682 1.00 57.72 173 PRO A CA 1
ATOM 1370 C C . PRO A 1 173 ? 24.914 -16.712 -10.534 1.00 57.72 173 PRO A C 1
ATOM 1372 O O . PRO A 1 173 ? 24.764 -16.191 -9.429 1.00 57.72 173 PRO A O 1
ATOM 1375 N N . ARG A 1 174 ? 24.491 -17.954 -10.801 1.00 56.09 174 ARG A N 1
ATOM 1376 C CA . ARG A 1 174 ? 23.868 -18.836 -9.802 1.00 56.09 174 ARG A CA 1
ATOM 1377 C C . ARG A 1 174 ? 24.944 -19.324 -8.829 1.00 56.09 174 ARG A C 1
ATOM 1379 O O . ARG A 1 174 ? 26.013 -19.744 -9.263 1.00 56.09 174 ARG A O 1
ATOM 1386 N N . ALA A 1 175 ? 24.669 -19.242 -7.535 1.00 60.84 175 ALA A N 1
ATOM 1387 C CA . ALA A 1 175 ? 25.578 -19.735 -6.507 1.00 60.84 175 ALA A CA 1
ATOM 1388 C C . ALA A 1 175 ? 25.433 -21.255 -6.317 1.00 60.84 175 ALA A C 1
ATOM 1390 O O . ALA A 1 175 ? 24.424 -21.844 -6.700 1.00 60.84 175 ALA A O 1
ATOM 1391 N N . SER A 1 176 ? 26.483 -21.884 -5.787 1.00 54.88 176 SER A N 1
ATOM 1392 C CA . SER A 1 176 ? 26.625 -23.342 -5.666 1.00 54.88 176 SER A CA 1
ATOM 1393 C C . SER A 1 176 ? 26.090 -23.917 -4.352 1.00 54.88 176 SER A C 1
ATOM 1395 O O . SER A 1 176 ? 25.926 -25.127 -4.249 1.00 54.88 176 SER A O 1
ATOM 1397 N N . ARG A 1 177 ? 25.810 -23.071 -3.354 1.00 64.75 177 ARG A N 1
ATOM 1398 C CA . ARG A 1 177 ? 25.220 -23.454 -2.065 1.00 64.75 177 ARG A CA 1
ATOM 1399 C C . ARG A 1 177 ? 23.950 -22.652 -1.827 1.00 64.75 177 ARG A C 1
ATOM 1401 O O . ARG A 1 177 ? 23.942 -21.445 -2.062 1.00 64.75 177 ARG A O 1
ATOM 1408 N N . PHE A 1 178 ? 22.907 -23.326 -1.358 1.00 77.62 178 PHE A N 1
ATOM 1409 C CA . PHE A 1 178 ? 21.607 -22.732 -1.066 1.00 77.62 178 PHE A CA 1
ATOM 1410 C C . PHE A 1 178 ? 21.298 -22.965 0.416 1.00 77.62 178 PHE A C 1
ATOM 1412 O O . PHE A 1 178 ? 21.357 -24.115 0.841 1.00 77.62 178 PHE A O 1
ATOM 1419 N N . PRO A 1 179 ? 21.024 -21.916 1.209 1.00 83.50 179 PRO A N 1
ATOM 1420 C CA . PRO A 1 179 ? 20.545 -22.091 2.578 1.00 83.50 179 PRO A CA 1
ATOM 1421 C C . PRO A 1 179 ? 19.089 -22.560 2.564 1.00 83.50 179 PRO A C 1
ATOM 1423 O O . PRO A 1 179 ? 18.353 -22.170 1.659 1.00 83.50 179 PRO A O 1
ATOM 1426 N N . ASP A 1 180 ? 18.661 -23.315 3.575 1.00 83.38 180 ASP A N 1
ATOM 1427 C CA . ASP A 1 180 ? 17.283 -23.831 3.668 1.00 83.38 180 ASP A CA 1
ATOM 1428 C C . ASP A 1 180 ? 16.244 -22.723 3.895 1.00 83.38 180 ASP A C 1
ATOM 1430 O O . ASP A 1 180 ? 15.101 -22.823 3.444 1.00 83.38 180 ASP A O 1
ATOM 1434 N N . LEU A 1 181 ? 16.654 -21.631 4.548 1.00 87.69 181 LEU A N 1
ATOM 1435 C CA . LEU A 1 181 ? 15.808 -20.483 4.858 1.00 87.69 181 LEU A CA 1
ATOM 1436 C C . LEU A 1 181 ? 16.423 -19.181 4.329 1.00 87.69 181 LEU A C 1
ATOM 1438 O O . LEU A 1 181 ? 17.605 -18.892 4.520 1.00 87.69 181 LEU A O 1
ATOM 1442 N N . LEU A 1 182 ? 15.589 -18.369 3.687 1.00 90.06 182 LEU A N 1
ATOM 1443 C CA . LEU A 1 182 ? 15.887 -17.027 3.211 1.00 90.06 182 LEU A CA 1
ATOM 1444 C C . LEU A 1 182 ? 15.260 -15.993 4.142 1.00 90.06 182 LEU A C 1
ATOM 1446 O O . LEU A 1 182 ? 14.043 -15.820 4.147 1.00 90.06 182 LEU A O 1
ATOM 1450 N N . GLN A 1 183 ? 16.080 -15.255 4.887 1.00 91.38 183 GLN A N 1
ATOM 1451 C CA . GLN A 1 183 ? 15.592 -14.105 5.645 1.00 91.38 183 GLN A CA 1
ATOM 1452 C C . GLN A 1 183 ? 15.583 -12.860 4.753 1.00 91.38 183 GLN A C 1
ATOM 1454 O O . GLN A 1 183 ? 16.623 -12.233 4.539 1.00 91.38 183 GLN A O 1
ATOM 1459 N N . VAL A 1 184 ? 14.409 -12.474 4.256 1.00 91.25 184 VAL A N 1
ATOM 1460 C CA . VAL A 1 184 ? 14.226 -11.258 3.457 1.00 91.25 184 VAL A CA 1
ATOM 1461 C C . VAL A 1 184 ? 13.436 -10.251 4.277 1.00 91.25 184 VAL A C 1
ATOM 1463 O O . VAL A 1 184 ? 12.233 -10.405 4.491 1.00 91.25 184 VAL A O 1
ATOM 1466 N N . ALA A 1 185 ? 14.100 -9.178 4.707 1.00 88.69 185 ALA A N 1
ATOM 1467 C CA . ALA A 1 185 ? 13.525 -8.173 5.589 1.00 88.69 185 ALA A CA 1
ATOM 1468 C C . ALA A 1 185 ? 12.971 -8.822 6.878 1.00 88.69 185 ALA A C 1
ATOM 1470 O O . ALA A 1 185 ? 13.737 -9.403 7.645 1.00 88.69 185 ALA A O 1
ATOM 1471 N N . ASP A 1 186 ? 11.662 -8.728 7.114 1.00 86.44 186 ASP A N 1
ATOM 1472 C CA . ASP A 1 186 ? 10.988 -9.260 8.308 1.00 86.44 186 ASP A CA 1
ATOM 1473 C C . ASP A 1 186 ? 10.333 -10.628 8.047 1.00 86.44 186 ASP A C 1
ATOM 1475 O O . ASP A 1 186 ? 9.569 -11.112 8.875 1.00 86.44 186 ASP A O 1
ATOM 1479 N N . VAL A 1 187 ? 10.588 -11.241 6.882 1.00 91.81 187 VAL A N 1
ATOM 1480 C CA . VAL A 1 187 ? 9.940 -12.483 6.443 1.00 91.81 187 VAL A CA 1
ATOM 1481 C C . VAL A 1 187 ? 10.979 -13.580 6.228 1.00 91.81 187 VAL A C 1
ATOM 1483 O O . VAL A 1 187 ? 11.932 -13.411 5.466 1.00 91.81 187 VAL A O 1
ATOM 1486 N N . ALA A 1 188 ? 10.749 -14.719 6.875 1.00 92.19 188 ALA A N 1
ATOM 1487 C CA . ALA A 1 188 ? 11.482 -15.958 6.661 1.00 92.19 188 ALA A CA 1
ATOM 1488 C C . ALA A 1 188 ? 10.819 -16.766 5.531 1.00 92.19 188 ALA A C 1
ATOM 1490 O O . ALA A 1 188 ? 9.624 -17.048 5.592 1.00 92.19 188 ALA A O 1
ATOM 1491 N N . ILE A 1 189 ? 11.574 -17.109 4.486 1.00 94.12 189 ILE A N 1
ATOM 1492 C CA . ILE A 1 189 ? 11.089 -17.801 3.281 1.00 94.12 189 ILE A CA 1
ATOM 1493 C C . ILE A 1 189 ? 11.806 -19.146 3.150 1.00 94.12 189 ILE A C 1
ATOM 1495 O O . ILE A 1 189 ? 13.031 -19.196 3.170 1.00 94.12 189 ILE A O 1
ATOM 1499 N N . HIS A 1 190 ? 11.065 -20.232 2.967 1.00 94.38 190 HIS A N 1
ATOM 1500 C CA . HIS A 1 190 ? 11.614 -21.574 2.784 1.00 94.38 190 HIS A CA 1
ATOM 1501 C C . HIS A 1 190 ? 12.176 -21.731 1.366 1.00 94.38 190 HIS A C 1
ATOM 1503 O O . HIS A 1 190 ? 11.465 -21.562 0.373 1.00 94.38 190 HIS A O 1
ATOM 1509 N N . ASN A 1 191 ? 13.464 -22.047 1.255 1.00 91.56 191 ASN A N 1
ATOM 1510 C CA . ASN A 1 191 ? 14.206 -22.053 -0.004 1.00 91.56 191 ASN A CA 1
ATOM 1511 C C . ASN A 1 191 ? 14.174 -23.426 -0.695 1.00 91.56 191 ASN A C 1
ATOM 1513 O O . ASN A 1 191 ? 15.202 -24.063 -0.934 1.00 91.56 191 ASN A O 1
ATOM 1517 N N . LEU A 1 192 ? 12.965 -23.885 -1.001 1.00 89.81 192 LEU A N 1
ATOM 1518 C CA . LEU A 1 192 ? 12.703 -25.205 -1.567 1.00 89.81 192 LEU A CA 1
ATOM 1519 C C . LEU A 1 192 ? 12.695 -25.178 -3.104 1.00 89.81 192 LEU A C 1
ATOM 1521 O O . LEU A 1 192 ? 12.447 -24.149 -3.736 1.00 89.81 192 LEU A O 1
ATOM 1525 N N . SER A 1 193 ? 12.956 -26.330 -3.719 1.00 87.81 193 SER A N 1
ATOM 1526 C CA . SER A 1 193 ? 12.596 -26.591 -5.116 1.00 87.81 193 SER A CA 1
ATOM 1527 C C . SER A 1 193 ? 11.089 -26.811 -5.253 1.00 87.81 193 SER A C 1
ATOM 1529 O O . SER A 1 193 ? 10.397 -27.082 -4.273 1.00 87.81 193 SER A O 1
ATOM 1531 N N . MET A 1 194 ? 10.563 -26.740 -6.477 1.00 86.12 194 MET A N 1
ATOM 1532 C CA . MET A 1 194 ? 9.148 -27.023 -6.731 1.00 86.12 194 MET A CA 1
ATOM 1533 C C . MET A 1 194 ? 8.769 -28.441 -6.289 1.00 86.12 194 MET A C 1
ATOM 1535 O O . MET A 1 194 ? 7.724 -28.637 -5.677 1.00 86.12 194 MET A O 1
ATOM 1539 N N . HIS A 1 195 ? 9.621 -29.427 -6.581 1.00 86.25 195 HIS A N 1
ATOM 1540 C CA . HIS A 1 195 ? 9.377 -30.811 -6.189 1.00 86.25 195 HIS A CA 1
ATOM 1541 C C . HIS A 1 195 ? 9.341 -30.958 -4.662 1.00 86.25 195 HIS A C 1
ATOM 1543 O O . HIS A 1 195 ? 8.405 -31.545 -4.131 1.00 86.25 195 HIS A O 1
ATOM 1549 N N . GLU A 1 196 ? 10.309 -30.369 -3.954 1.00 88.75 196 GLU A N 1
ATOM 1550 C CA . GLU A 1 196 ? 10.349 -30.386 -2.485 1.00 88.75 196 GLU A CA 1
ATOM 1551 C C . GLU A 1 196 ? 9.151 -29.658 -1.868 1.00 88.75 196 GLU A C 1
ATOM 1553 O O . GLU A 1 196 ? 8.593 -30.138 -0.887 1.00 88.75 196 GLU A O 1
ATOM 1558 N N . ALA A 1 197 ? 8.720 -28.533 -2.448 1.00 91.88 197 ALA A N 1
ATOM 1559 C CA . ALA A 1 197 ? 7.541 -27.806 -1.991 1.00 91.88 197 ALA A CA 1
ATOM 1560 C C . ALA A 1 197 ? 6.259 -28.640 -2.142 1.00 91.88 197 ALA A C 1
ATOM 1562 O O . ALA A 1 197 ? 5.473 -28.704 -1.201 1.00 91.88 197 ALA A O 1
ATOM 1563 N N . LEU A 1 198 ? 6.068 -29.317 -3.283 1.00 91.88 198 LEU A N 1
ATOM 1564 C CA . LEU A 1 198 ? 4.933 -30.224 -3.500 1.00 91.88 198 LEU A CA 1
ATOM 1565 C C . LEU A 1 198 ? 4.943 -31.377 -2.491 1.00 91.88 198 LEU A C 1
ATOM 1567 O O . LEU A 1 198 ? 3.946 -31.593 -1.809 1.00 91.88 198 LEU A O 1
ATOM 1571 N N . THR A 1 199 ? 6.084 -32.049 -2.332 1.00 91.81 199 THR A N 1
ATOM 1572 C CA . THR A 1 199 ? 6.235 -33.154 -1.375 1.00 91.81 199 THR A CA 1
ATOM 1573 C C . THR A 1 199 ? 5.997 -32.690 0.065 1.00 91.81 199 THR A C 1
ATOM 1575 O O . THR A 1 199 ? 5.386 -33.402 0.858 1.00 91.81 199 THR A O 1
ATOM 1578 N N . ARG A 1 200 ? 6.428 -31.475 0.424 1.00 91.19 200 ARG A N 1
ATOM 1579 C CA . ARG A 1 200 ? 6.200 -30.924 1.763 1.00 91.19 200 ARG A CA 1
ATOM 1580 C C . ARG A 1 200 ? 4.733 -30.568 2.003 1.00 91.19 200 ARG A C 1
ATOM 1582 O O . ARG A 1 200 ? 4.249 -30.793 3.105 1.00 91.19 200 ARG A O 1
ATOM 1589 N N . ILE A 1 201 ? 4.023 -30.057 0.996 1.00 93.06 201 ILE A N 1
ATOM 1590 C CA . ILE A 1 201 ? 2.572 -29.826 1.076 1.00 93.06 201 ILE A CA 1
ATOM 1591 C C . ILE A 1 201 ? 1.832 -31.154 1.282 1.00 93.06 201 ILE A C 1
ATOM 1593 O O . ILE A 1 201 ? 0.960 -31.223 2.140 1.00 93.06 201 ILE A O 1
ATOM 1597 N N . GLU A 1 202 ? 2.212 -32.215 0.567 1.00 91.25 202 GLU A N 1
ATOM 1598 C CA . GLU A 1 202 ? 1.627 -33.553 0.750 1.00 91.25 202 GLU A CA 1
ATOM 1599 C C . GLU A 1 202 ? 1.865 -34.090 2.165 1.00 91.25 202 GLU A C 1
ATOM 1601 O O . GLU A 1 202 ? 0.928 -34.537 2.818 1.00 91.25 202 GLU A O 1
ATOM 1606 N N . GLN A 1 203 ? 3.082 -33.946 2.695 1.00 90.88 203 GLN A N 1
ATOM 1607 C CA . GLN A 1 203 ? 3.375 -34.314 4.083 1.00 90.88 203 GLN A CA 1
ATOM 1608 C C . GLN A 1 203 ? 2.526 -33.528 5.089 1.00 90.88 203 GLN A C 1
ATOM 1610 O O . GLN A 1 203 ? 2.041 -34.112 6.051 1.00 90.88 203 GLN A O 1
ATOM 1615 N N . LEU A 1 204 ? 2.323 -32.222 4.874 1.00 91.44 204 LEU A N 1
ATOM 1616 C CA . LEU A 1 204 ? 1.448 -31.410 5.727 1.00 91.44 204 LEU A CA 1
ATOM 1617 C C . LEU A 1 204 ? -0.010 -31.875 5.652 1.00 91.44 204 LEU A C 1
ATOM 1619 O O . LEU A 1 204 ? -0.709 -31.847 6.663 1.00 91.44 204 LEU A O 1
ATOM 1623 N N . MET A 1 205 ? -0.461 -32.340 4.484 1.00 89.50 205 MET A N 1
ATOM 1624 C CA . MET A 1 205 ? -1.775 -32.966 4.348 1.00 89.50 205 MET A CA 1
ATOM 1625 C C . MET A 1 205 ? -1.856 -34.305 5.085 1.00 89.50 205 MET A C 1
ATOM 1627 O O . MET A 1 205 ? -2.929 -34.660 5.558 1.00 89.50 205 MET A O 1
ATOM 1631 N N . ASP A 1 206 ? -0.762 -35.045 5.227 1.00 87.75 206 ASP A N 1
ATOM 1632 C CA . ASP A 1 206 ? -0.759 -36.292 5.995 1.00 87.75 206 ASP A CA 1
ATOM 1633 C C . ASP A 1 206 ? -0.656 -36.045 7.517 1.00 87.75 206 ASP A C 1
ATOM 1635 O O . ASP A 1 206 ? -1.235 -36.803 8.294 1.00 87.75 206 ASP A O 1
ATOM 1639 N N . SER A 1 207 ? 0.026 -34.976 7.957 1.00 80.00 207 SER A N 1
ATOM 1640 C CA . SER A 1 207 ? 0.345 -34.732 9.375 1.00 80.00 207 SER A CA 1
ATOM 1641 C C . SER A 1 207 ? -0.498 -33.670 10.097 1.00 80.00 207 SER A C 1
ATOM 1643 O O . SER A 1 207 ? -0.521 -33.664 11.327 1.00 80.00 207 SER A O 1
ATOM 1645 N N . GLY A 1 208 ? -1.112 -32.721 9.383 1.00 64.44 208 GLY A N 1
ATOM 1646 C CA . GLY A 1 208 ? -1.604 -31.462 9.963 1.00 64.44 208 GLY A CA 1
ATOM 1647 C C . GLY A 1 208 ? -3.126 -31.296 10.052 1.00 64.44 208 GLY A C 1
ATOM 1648 O O . GLY A 1 208 ? -3.899 -31.925 9.327 1.00 64.44 208 GLY A O 1
ATOM 1649 N N . ARG A 1 209 ? -3.554 -30.375 10.929 1.00 68.81 209 ARG A N 1
ATOM 1650 C CA . ARG A 1 209 ? -4.895 -29.761 10.952 1.00 68.81 209 ARG A CA 1
ATOM 1651 C C . ARG A 1 209 ? -4.733 -28.238 10.884 1.00 68.81 209 ARG A C 1
ATOM 1653 O O . ARG A 1 209 ? -4.296 -27.629 11.855 1.00 68.81 209 ARG A O 1
ATOM 1660 N N . GLY A 1 210 ? -5.092 -27.636 9.753 1.00 74.56 210 GLY A N 1
ATOM 1661 C CA . GLY A 1 210 ? -5.158 -26.185 9.567 1.00 74.56 210 GLY A CA 1
ATOM 1662 C C . GLY A 1 210 ? -3.837 -25.497 9.213 1.00 74.56 210 GLY A C 1
ATOM 1663 O O . GLY A 1 210 ? -3.683 -24.312 9.506 1.00 74.56 210 GLY A O 1
ATOM 1664 N N . GLU A 1 211 ? -2.882 -26.202 8.600 1.00 89.38 211 GLU A N 1
ATOM 1665 C CA . GLU A 1 211 ? -1.558 -25.643 8.302 1.00 89.38 211 GLU A CA 1
ATOM 1666 C C . GLU A 1 211 ? -1.607 -24.615 7.164 1.00 89.38 211 GLU A C 1
ATOM 1668 O O . GLU A 1 211 ? -2.114 -24.880 6.070 1.00 89.38 211 GLU A O 1
ATOM 1673 N N . LEU A 1 212 ? -1.053 -23.426 7.411 1.00 93.25 212 LEU A N 1
ATOM 1674 C CA . LEU A 1 212 ? -1.033 -22.327 6.446 1.00 93.25 212 LEU A CA 1
ATOM 1675 C C . LEU A 1 212 ? 0.206 -22.403 5.541 1.00 93.25 212 LEU A C 1
ATOM 1677 O O . LEU A 1 212 ? 1.343 -22.450 6.018 1.00 93.25 212 LEU A O 1
ATOM 1681 N N . VAL A 1 213 ? -0.020 -22.331 4.228 1.00 95.06 213 VAL A N 1
ATOM 1682 C CA . VAL A 1 213 ? 1.017 -22.215 3.196 1.00 95.06 213 VAL A CA 1
ATOM 1683 C C . VAL A 1 213 ? 0.847 -20.894 2.441 1.00 95.06 213 VAL A C 1
ATOM 1685 O O . VAL A 1 213 ? -0.199 -20.615 1.849 1.00 95.06 213 VAL A O 1
ATOM 1688 N N . CYS A 1 214 ? 1.900 -20.081 2.439 1.00 94.94 214 CYS A N 1
ATOM 1689 C CA . CYS A 1 214 ? 1.903 -18.722 1.898 1.00 94.94 214 CYS A CA 1
ATOM 1690 C C . CYS A 1 214 ? 2.870 -18.577 0.724 1.00 94.94 214 CYS A C 1
ATOM 1692 O O . CYS A 1 214 ? 3.923 -19.212 0.697 1.00 94.94 214 CYS A O 1
ATOM 1694 N N . PHE A 1 215 ? 2.583 -17.642 -0.183 1.00 94.31 215 PHE A N 1
ATOM 1695 C CA . PHE A 1 215 ? 3.515 -17.220 -1.232 1.00 94.31 215 PHE A CA 1
ATOM 1696 C C . PHE A 1 215 ? 4.010 -15.795 -0.963 1.00 94.31 215 PHE A C 1
ATOM 1698 O O . PHE A 1 215 ? 3.247 -14.824 -0.961 1.00 94.31 215 PHE A O 1
ATOM 1705 N N . ALA A 1 216 ? 5.312 -15.647 -0.735 1.00 92.88 216 ALA A N 1
ATOM 1706 C CA . ALA A 1 216 ? 5.939 -14.365 -0.463 1.00 92.88 216 ALA A CA 1
ATOM 1707 C C . ALA A 1 216 ? 6.543 -13.775 -1.741 1.00 92.88 216 ALA A C 1
ATOM 1709 O O . ALA A 1 216 ? 7.496 -14.311 -2.298 1.00 92.88 216 ALA A O 1
ATOM 1710 N N . ASN A 1 217 ? 6.030 -12.618 -2.161 1.00 92.25 217 ASN A N 1
ATOM 1711 C CA . ASN A 1 217 ? 6.636 -11.772 -3.190 1.00 92.25 217 ASN A CA 1
ATOM 1712 C C . ASN A 1 217 ? 7.085 -10.420 -2.604 1.00 92.25 217 ASN A C 1
ATOM 1714 O O . ASN A 1 217 ? 6.901 -10.136 -1.418 1.00 92.25 217 ASN A O 1
ATOM 1718 N N . ALA A 1 218 ? 7.656 -9.547 -3.439 1.00 91.19 218 ALA A N 1
ATOM 1719 C CA . ALA A 1 218 ? 8.130 -8.225 -3.014 1.00 91.19 218 ALA A CA 1
ATOM 1720 C C . ALA A 1 218 ? 7.039 -7.367 -2.334 1.00 91.19 218 ALA A C 1
ATOM 1722 O O . ALA A 1 218 ? 7.323 -6.629 -1.388 1.00 91.19 218 ALA A O 1
ATOM 1723 N N . ALA A 1 219 ? 5.781 -7.477 -2.778 1.00 90.25 219 ALA A N 1
ATOM 1724 C CA . ALA A 1 219 ? 4.667 -6.768 -2.153 1.00 90.25 219 ALA A CA 1
ATOM 1725 C C . ALA A 1 219 ? 4.315 -7.370 -0.784 1.00 90.25 219 ALA A C 1
ATOM 1727 O O . ALA A 1 219 ? 4.111 -6.607 0.154 1.00 90.25 219 ALA A O 1
ATOM 1728 N N . CYS A 1 220 ? 4.336 -8.700 -0.639 1.00 91.94 220 CYS A N 1
ATOM 1729 C CA . CYS A 1 220 ? 4.136 -9.383 0.645 1.00 91.94 220 CYS A CA 1
ATOM 1730 C C . CYS A 1 220 ? 5.149 -8.911 1.691 1.00 91.94 220 CYS A C 1
ATOM 1732 O O . CYS A 1 220 ? 4.767 -8.498 2.782 1.00 91.94 220 CYS A O 1
ATOM 1734 N N . VAL A 1 221 ? 6.435 -8.885 1.336 1.00 92.81 221 VAL A N 1
ATOM 1735 C CA . VAL A 1 221 ? 7.491 -8.383 2.228 1.00 92.81 221 VAL A CA 1
ATOM 1736 C C . VAL A 1 221 ? 7.224 -6.931 2.626 1.00 92.81 221 VAL A C 1
ATOM 1738 O O . VAL A 1 221 ? 7.422 -6.540 3.778 1.00 92.81 221 VAL A O 1
ATOM 1741 N N . ASN A 1 222 ? 6.717 -6.121 1.694 1.00 92.69 222 ASN A N 1
ATOM 1742 C CA . ASN A 1 222 ? 6.394 -4.742 2.010 1.00 92.69 222 ASN A CA 1
ATOM 1743 C C . ASN A 1 222 ? 5.209 -4.572 2.954 1.00 92.69 222 ASN A C 1
ATOM 1745 O O . ASN A 1 222 ? 5.260 -3.678 3.805 1.00 92.69 222 ASN A O 1
ATOM 1749 N N . THR A 1 223 ? 4.177 -5.395 2.775 1.00 90.50 223 THR A N 1
ATOM 1750 C CA . THR A 1 223 ? 3.005 -5.457 3.644 1.00 90.50 223 THR A CA 1
ATOM 1751 C C . THR A 1 223 ? 3.408 -5.933 5.035 1.00 90.50 223 THR A C 1
ATOM 1753 O O . THR A 1 223 ? 3.079 -5.258 6.000 1.00 90.50 223 THR A O 1
ATOM 1756 N N . ALA A 1 224 ? 4.220 -6.989 5.157 1.00 91.00 224 ALA A N 1
ATOM 1757 C CA . ALA A 1 224 ? 4.690 -7.513 6.448 1.00 91.00 224 ALA A CA 1
ATOM 1758 C C . ALA A 1 224 ? 5.482 -6.477 7.261 1.00 91.00 224 ALA A C 1
ATOM 1760 O O . ALA A 1 224 ? 5.404 -6.420 8.486 1.00 91.00 224 ALA A O 1
ATOM 1761 N N . ALA A 1 225 ? 6.211 -5.591 6.586 1.00 87.12 225 ALA A N 1
ATOM 1762 C CA . ALA A 1 225 ? 6.925 -4.509 7.250 1.00 87.12 225 ALA A CA 1
ATOM 1763 C C . ALA A 1 225 ? 6.005 -3.396 7.802 1.00 87.12 225 ALA A C 1
ATOM 1765 O O . ALA A 1 225 ? 6.460 -2.597 8.615 1.00 87.12 225 ALA A O 1
ATOM 1766 N N . ARG A 1 226 ? 4.741 -3.307 7.362 1.00 86.31 226 ARG A N 1
ATOM 1767 C CA . ARG A 1 226 ? 3.756 -2.303 7.819 1.00 86.31 226 ARG A CA 1
ATOM 1768 C C . ARG A 1 226 ? 2.656 -2.899 8.699 1.00 86.31 226 ARG A C 1
ATOM 1770 O O . ARG A 1 226 ? 2.159 -2.216 9.583 1.00 86.31 226 ARG A O 1
ATOM 1777 N N . ASP A 1 227 ? 2.301 -4.155 8.461 1.00 84.94 227 ASP A N 1
ATOM 1778 C CA . ASP A 1 227 ? 1.211 -4.866 9.117 1.00 84.94 227 ASP A CA 1
ATOM 1779 C C . ASP A 1 227 ? 1.774 -5.957 10.040 1.00 84.94 227 ASP A C 1
ATOM 1781 O O . ASP A 1 227 ? 2.295 -6.983 9.588 1.00 84.94 227 ASP A O 1
ATOM 1785 N N . ARG A 1 228 ? 1.664 -5.720 11.353 1.00 84.31 228 ARG A N 1
ATOM 1786 C CA . ARG A 1 228 ? 2.095 -6.671 12.390 1.00 84.31 228 ARG A CA 1
ATOM 1787 C C . ARG A 1 228 ? 1.265 -7.960 12.382 1.00 84.31 228 ARG A C 1
ATOM 1789 O O . ARG A 1 228 ? 1.816 -9.026 12.641 1.00 84.31 228 ARG A O 1
ATOM 1796 N N . GLY A 1 229 ? -0.031 -7.888 12.072 1.00 82.38 229 GLY A N 1
ATOM 1797 C CA . GLY A 1 229 ? -0.913 -9.057 12.019 1.00 82.38 229 GLY A CA 1
ATOM 1798 C C . GLY A 1 229 ? -0.529 -9.998 10.882 1.00 82.38 229 GLY A C 1
ATOM 1799 O O . GLY A 1 229 ? -0.385 -11.201 11.091 1.00 82.38 229 GLY A O 1
ATOM 1800 N N . TYR A 1 230 ? -0.256 -9.439 9.704 1.00 91.62 230 TYR A N 1
ATOM 1801 C CA . TYR A 1 230 ? 0.225 -10.207 8.558 1.00 91.62 230 TYR A CA 1
ATOM 1802 C C . TYR A 1 230 ? 1.607 -10.827 8.803 1.00 91.62 230 TYR A C 1
ATOM 1804 O O . TYR A 1 230 ? 1.831 -12.000 8.506 1.00 91.62 230 TYR A O 1
ATOM 1812 N N . ARG A 1 231 ? 2.535 -10.071 9.405 1.00 89.62 231 ARG A N 1
ATOM 1813 C CA . ARG A 1 231 ? 3.862 -10.586 9.783 1.00 89.62 231 ARG A CA 1
ATOM 1814 C C . ARG A 1 231 ? 3.762 -11.770 10.747 1.00 89.62 231 ARG A C 1
ATOM 1816 O O . ARG A 1 231 ? 4.465 -12.762 10.569 1.00 89.62 231 ARG A O 1
ATOM 1823 N N . ARG A 1 232 ? 2.864 -11.687 11.734 1.00 87.19 232 ARG A N 1
ATOM 1824 C CA . ARG A 1 232 ? 2.584 -12.781 12.673 1.00 87.19 232 ARG A CA 1
ATOM 1825 C C . ARG A 1 232 ? 2.045 -14.020 11.955 1.00 87.19 232 ARG A C 1
ATOM 1827 O O . ARG A 1 232 ? 2.542 -15.110 12.220 1.00 87.19 232 ARG A O 1
ATOM 1834 N N . ALA A 1 233 ? 1.094 -13.851 11.034 1.00 90.06 233 ALA A N 1
ATOM 1835 C CA . ALA A 1 233 ? 0.545 -14.953 10.243 1.00 90.06 233 ALA A CA 1
ATOM 1836 C C . ALA A 1 233 ? 1.633 -15.654 9.408 1.00 90.06 233 ALA A C 1
ATOM 1838 O O . ALA A 1 233 ? 1.745 -16.875 9.445 1.00 90.06 233 ALA A O 1
ATOM 1839 N N . LEU A 1 234 ? 2.507 -14.893 8.734 1.00 91.69 234 LEU A N 1
ATOM 1840 C CA . LEU A 1 234 ? 3.634 -15.458 7.979 1.00 91.69 234 LEU A CA 1
ATOM 1841 C C . LEU A 1 234 ? 4.636 -16.211 8.863 1.00 91.69 234 LEU A C 1
ATOM 1843 O O . LEU A 1 234 ? 5.181 -17.218 8.427 1.00 91.69 234 LEU A O 1
ATOM 1847 N N . ARG A 1 235 ? 4.886 -15.744 10.092 1.00 87.88 235 ARG A N 1
ATOM 1848 C CA . ARG A 1 235 ? 5.793 -16.419 11.037 1.00 87.88 235 ARG A CA 1
ATOM 1849 C C . ARG A 1 235 ? 5.227 -17.747 11.546 1.00 87.88 235 ARG A C 1
ATOM 1851 O O . ARG A 1 235 ? 6.002 -18.644 11.854 1.00 87.88 235 ARG A O 1
ATOM 1858 N N . ARG A 1 236 ? 3.901 -17.852 11.671 1.00 88.12 236 ARG A N 1
ATOM 1859 C CA . ARG A 1 236 ? 3.204 -19.068 12.125 1.00 88.12 236 ARG A CA 1
ATOM 1860 C C . ARG A 1 236 ? 2.877 -20.037 10.990 1.00 88.12 236 ARG A C 1
ATOM 1862 O O . ARG A 1 236 ? 2.510 -21.169 11.273 1.00 88.12 236 ARG A O 1
ATOM 1869 N N . ALA A 1 237 ? 2.988 -19.601 9.738 1.00 91.44 237 ALA A N 1
ATOM 1870 C CA . ALA A 1 237 ? 2.754 -20.448 8.579 1.00 91.44 237 ALA A CA 1
ATOM 1871 C C . ALA A 1 237 ? 3.753 -21.614 8.537 1.00 91.44 237 ALA A C 1
ATOM 1873 O O . ALA A 1 237 ? 4.956 -21.413 8.713 1.00 91.44 237 ALA A O 1
ATOM 1874 N N . ALA A 1 238 ? 3.261 -22.817 8.235 1.00 91.75 238 ALA A N 1
ATOM 1875 C CA . ALA A 1 238 ? 4.093 -24.005 8.067 1.00 91.75 238 ALA A CA 1
ATOM 1876 C C . ALA A 1 238 ? 5.071 -23.861 6.899 1.00 91.75 238 ALA A C 1
ATOM 1878 O O . ALA A 1 238 ? 6.197 -24.356 6.957 1.00 91.75 238 ALA A O 1
ATOM 1879 N N . LEU A 1 239 ? 4.641 -23.184 5.829 1.00 93.56 239 LEU A N 1
ATOM 1880 C CA . LEU A 1 239 ? 5.478 -22.888 4.675 1.00 93.56 239 LEU A CA 1
ATOM 1881 C C . LEU A 1 239 ? 5.248 -21.475 4.160 1.00 93.56 239 LEU A C 1
ATOM 1883 O O . LEU A 1 239 ? 4.123 -21.023 3.960 1.00 93.56 239 LEU A O 1
ATOM 1887 N N . VAL A 1 240 ? 6.356 -20.816 3.838 1.00 95.38 240 VAL A N 1
ATOM 1888 C CA . VAL A 1 240 ? 6.380 -19.541 3.120 1.00 95.38 240 VAL A CA 1
ATOM 1889 C C . VAL A 1 240 ? 7.253 -19.739 1.894 1.00 95.38 240 VAL A C 1
ATOM 1891 O O . VAL A 1 240 ? 8.470 -19.848 2.016 1.00 95.38 240 VAL A O 1
ATOM 1894 N N . LEU A 1 241 ? 6.632 -19.834 0.723 1.00 94.69 241 LEU A N 1
ATOM 1895 C CA . LEU A 1 241 ? 7.280 -20.161 -0.541 1.00 94.69 241 LEU A CA 1
ATOM 1896 C C . LEU A 1 241 ? 7.638 -18.889 -1.331 1.00 94.69 241 LEU A C 1
ATOM 1898 O O . LEU A 1 241 ? 6.896 -17.904 -1.295 1.00 94.69 241 LEU A O 1
ATOM 1902 N N . PRO A 1 242 ? 8.773 -18.877 -2.048 1.00 92.12 242 PRO A N 1
ATOM 1903 C CA . PRO A 1 242 ? 9.224 -17.726 -2.824 1.00 92.12 242 PRO A CA 1
ATOM 1904 C C . PRO A 1 242 ? 8.393 -17.548 -4.102 1.00 92.12 242 PRO A C 1
ATOM 1906 O O . PRO A 1 242 ? 8.332 -18.453 -4.931 1.00 92.12 242 PRO A O 1
ATOM 1909 N N . ASP A 1 243 ? 7.835 -16.352 -4.308 1.00 88.25 243 ASP A N 1
ATOM 1910 C CA . ASP A 1 243 ? 7.063 -16.002 -5.503 1.00 88.25 243 ASP A CA 1
ATOM 1911 C C . ASP A 1 243 ? 7.633 -14.763 -6.219 1.00 88.25 243 ASP A C 1
ATOM 1913 O O . ASP A 1 243 ? 7.578 -13.620 -5.751 1.00 88.25 243 ASP A O 1
ATOM 1917 N N . GLY A 1 244 ? 8.188 -14.999 -7.404 1.00 84.19 244 GLY A N 1
ATOM 1918 C CA . GLY A 1 244 ? 8.588 -13.980 -8.366 1.00 84.19 244 GLY A CA 1
ATOM 1919 C C . GLY A 1 244 ? 10.050 -13.532 -8.285 1.00 84.19 244 GLY A C 1
ATOM 1920 O O . GLY A 1 244 ? 10.810 -13.829 -7.362 1.00 84.19 244 GLY A O 1
ATOM 1921 N N . ILE A 1 245 ? 10.460 -12.753 -9.293 1.00 82.25 245 ILE A N 1
ATOM 1922 C CA . ILE A 1 245 ? 11.862 -12.345 -9.483 1.00 82.25 245 ILE A CA 1
ATOM 1923 C C . ILE A 1 245 ? 12.404 -11.436 -8.369 1.00 82.25 245 ILE A C 1
ATOM 1925 O O . ILE A 1 245 ? 13.610 -11.407 -8.135 1.00 82.25 245 ILE A O 1
ATOM 1929 N N . GLY A 1 246 ? 11.531 -10.727 -7.647 1.00 86.25 246 GLY A N 1
ATOM 1930 C CA . GLY A 1 246 ? 11.935 -9.855 -6.542 1.00 86.25 246 GLY A CA 1
ATOM 1931 C C . GLY A 1 246 ? 12.649 -10.618 -5.424 1.00 86.25 246 GLY A C 1
ATOM 1932 O O . GLY A 1 246 ? 13.717 -10.197 -4.986 1.00 86.25 246 GLY A O 1
ATOM 1933 N N . ILE A 1 247 ? 12.118 -11.776 -5.017 1.00 90.19 247 ILE A N 1
ATOM 1934 C CA . ILE A 1 247 ? 12.739 -12.606 -3.973 1.00 90.19 247 ILE A CA 1
ATOM 1935 C C . ILE A 1 247 ? 14.063 -13.200 -4.458 1.00 90.19 247 ILE A C 1
ATOM 1937 O O . ILE A 1 247 ? 15.039 -13.214 -3.711 1.00 90.19 247 ILE A O 1
ATOM 1941 N N . LYS A 1 248 ? 14.139 -13.602 -5.734 1.00 85.31 248 LYS A N 1
ATOM 1942 C CA . LYS A 1 248 ? 15.391 -14.062 -6.353 1.00 85.31 248 LYS A CA 1
ATOM 1943 C C . LYS A 1 248 ? 16.487 -12.995 -6.273 1.00 85.31 248 LYS A C 1
ATOM 1945 O O . LYS A 1 248 ? 17.603 -13.303 -5.860 1.00 85.31 248 LYS A O 1
ATOM 1950 N N . ILE A 1 249 ? 16.170 -11.753 -6.651 1.00 83.50 249 ILE A N 1
ATOM 1951 C CA . ILE A 1 249 ? 17.110 -10.624 -6.574 1.00 83.50 249 ILE A CA 1
ATOM 1952 C C . ILE A 1 249 ? 17.511 -10.366 -5.117 1.00 83.50 249 ILE A C 1
ATOM 1954 O O . ILE A 1 249 ? 18.689 -10.154 -4.840 1.00 83.50 249 ILE A O 1
ATOM 1958 N N . ALA A 1 250 ? 16.559 -10.422 -4.182 1.00 88.12 250 ALA A N 1
ATOM 1959 C CA . ALA A 1 250 ? 16.848 -10.204 -2.770 1.00 88.12 250 ALA A CA 1
ATOM 1960 C C . ALA A 1 250 ? 17.819 -11.236 -2.201 1.00 88.12 250 ALA A C 1
ATOM 1962 O O . ALA A 1 250 ? 18.806 -10.855 -1.580 1.00 88.12 250 ALA A O 1
ATOM 1963 N N . GLY A 1 251 ? 17.599 -12.518 -2.491 1.00 86.69 251 GLY A N 1
ATOM 1964 C CA . GLY A 1 251 ? 18.532 -13.568 -2.101 1.00 86.69 251 GLY A CA 1
ATOM 1965 C C . GLY A 1 251 ? 19.945 -13.340 -2.647 1.00 86.69 251 GLY A C 1
ATOM 1966 O O . GLY A 1 251 ? 20.933 -13.451 -1.927 1.00 86.69 251 GLY A O 1
ATOM 1967 N N . GLN A 1 252 ? 20.061 -12.923 -3.910 1.00 83.25 252 GLN A N 1
ATOM 1968 C CA . GLN A 1 252 ? 21.362 -12.603 -4.507 1.00 83.25 252 GLN A CA 1
ATOM 1969 C C . GLN A 1 252 ? 22.063 -11.426 -3.812 1.00 83.25 252 GLN A C 1
ATOM 1971 O O . GLN A 1 252 ? 23.267 -11.498 -3.577 1.00 83.25 252 GLN A O 1
ATOM 1976 N N . LEU A 1 253 ? 21.330 -10.362 -3.474 1.00 82.31 253 LEU A N 1
ATOM 1977 C CA . LEU A 1 253 ? 21.880 -9.188 -2.784 1.00 82.31 253 LEU A CA 1
ATOM 1978 C C . LEU A 1 253 ? 22.277 -9.480 -1.333 1.00 82.31 253 LEU A C 1
ATOM 1980 O O . LEU A 1 253 ? 23.231 -8.889 -0.838 1.00 82.31 253 LEU A O 1
ATOM 1984 N N . LEU A 1 254 ? 21.565 -10.391 -0.668 1.00 84.38 254 LEU A N 1
ATOM 1985 C CA . LEU A 1 254 ? 21.811 -10.786 0.721 1.00 84.38 254 LEU A CA 1
ATOM 1986 C C . LEU A 1 254 ? 22.848 -11.913 0.858 1.00 84.38 254 LEU A C 1
ATOM 1988 O O . LEU A 1 254 ? 23.128 -12.353 1.968 1.00 84.38 254 LEU A O 1
ATOM 1992 N N . GLY A 1 255 ? 23.410 -12.401 -0.253 1.00 81.69 255 GLY A N 1
ATOM 1993 C CA . GLY A 1 255 ? 24.357 -13.521 -0.247 1.00 81.69 255 GLY A CA 1
ATOM 1994 C C . GLY A 1 255 ? 23.715 -14.888 0.023 1.00 81.69 255 GLY A C 1
ATOM 1995 O O . GLY A 1 255 ? 24.426 -15.877 0.179 1.00 81.69 255 GLY A O 1
ATOM 1996 N N . THR A 1 256 ? 22.384 -14.965 0.039 1.00 85.44 256 THR A N 1
ATOM 1997 C CA . THR A 1 256 ? 21.585 -16.179 0.233 1.00 85.44 256 THR A CA 1
ATOM 1998 C C . THR A 1 256 ? 20.807 -16.465 -1.060 1.00 85.44 256 THR A C 1
ATOM 2000 O O . THR A 1 256 ? 19.683 -16.014 -1.249 1.00 85.44 256 THR A O 1
ATOM 2003 N N . PRO A 1 257 ? 21.401 -17.144 -2.052 1.00 83.25 257 PRO A N 1
ATOM 2004 C CA . PRO A 1 257 ? 20.763 -17.342 -3.353 1.00 83.25 257 PRO A CA 1
ATOM 2005 C C . PRO A 1 257 ? 19.483 -18.185 -3.244 1.00 83.25 257 PRO A C 1
ATOM 2007 O O . PRO A 1 257 ? 19.402 -19.138 -2.468 1.00 83.25 257 PRO A O 1
ATOM 2010 N N . LEU A 1 258 ? 18.501 -17.876 -4.092 1.00 84.75 258 LEU A N 1
ATOM 2011 C CA . LEU A 1 258 ? 17.273 -18.658 -4.198 1.00 84.75 258 LEU A CA 1
ATOM 2012 C C . LEU A 1 258 ? 17.508 -19.944 -5.012 1.00 84.75 258 LEU A C 1
ATOM 2014 O O . LEU A 1 258 ? 18.039 -19.881 -6.126 1.00 84.75 258 LEU A O 1
ATOM 2018 N N . LYS A 1 259 ? 17.086 -21.094 -4.475 1.00 84.75 259 LYS A N 1
ATOM 2019 C CA . LYS A 1 259 ? 17.168 -22.418 -5.106 1.00 84.75 259 LYS A CA 1
ATOM 2020 C C . LYS A 1 259 ? 16.291 -22.471 -6.347 1.00 84.75 259 LYS A C 1
ATOM 2022 O O . LYS A 1 259 ? 16.790 -22.796 -7.428 1.00 84.75 259 LYS A O 1
ATOM 2027 N N . GLN A 1 260 ? 15.022 -22.097 -6.203 1.00 81.62 260 GLN A N 1
ATOM 2028 C CA . GLN A 1 260 ? 14.041 -22.063 -7.281 1.00 81.62 260 GLN A CA 1
ATOM 2029 C C . GLN A 1 260 ? 12.924 -21.061 -6.974 1.00 81.62 260 GLN A C 1
ATOM 2031 O O . GLN A 1 260 ? 12.620 -20.793 -5.816 1.00 81.62 260 GLN A O 1
ATOM 2036 N N . ASN A 1 261 ? 12.315 -20.498 -8.019 1.00 83.38 261 ASN A N 1
ATOM 2037 C CA . ASN A 1 261 ? 11.078 -19.738 -7.873 1.00 83.38 261 ASN A CA 1
ATOM 2038 C C . ASN A 1 261 ? 9.891 -20.711 -7.787 1.00 83.38 261 ASN A C 1
ATOM 2040 O O . ASN A 1 261 ? 9.643 -21.446 -8.743 1.00 83.38 261 ASN A O 1
ATOM 2044 N N . VAL A 1 262 ? 9.170 -20.710 -6.667 1.00 87.44 262 VAL A N 1
ATOM 2045 C CA . VAL A 1 262 ? 8.036 -21.606 -6.394 1.00 87.44 262 VAL A CA 1
ATOM 2046 C C . VAL A 1 262 ? 6.756 -20.772 -6.411 1.00 87.44 262 VAL A C 1
ATOM 2048 O O . VAL A 1 262 ? 6.085 -20.583 -5.400 1.00 87.44 262 VAL A O 1
ATOM 2051 N N . ASN A 1 263 ? 6.451 -20.199 -7.578 1.00 84.56 263 ASN A N 1
ATOM 2052 C CA . ASN A 1 263 ? 5.271 -19.356 -7.738 1.00 84.56 263 ASN A CA 1
ATOM 2053 C C . ASN A 1 263 ? 3.977 -20.188 -7.619 1.00 84.56 263 ASN A C 1
ATOM 2055 O O . ASN A 1 263 ? 3.918 -21.363 -7.991 1.00 84.56 263 ASN A O 1
ATOM 2059 N N . GLY A 1 264 ? 2.908 -19.566 -7.117 1.00 83.50 264 GLY A N 1
ATOM 2060 C CA . GLY A 1 264 ? 1.628 -20.262 -6.936 1.00 83.50 264 GLY A CA 1
ATOM 2061 C C . GLY A 1 264 ? 0.988 -20.706 -8.256 1.00 83.50 264 GLY A C 1
ATOM 2062 O O . GLY A 1 264 ? 0.300 -21.720 -8.303 1.00 83.50 264 GLY A O 1
ATOM 2063 N N . THR A 1 265 ? 1.249 -19.985 -9.349 1.00 83.06 265 THR A N 1
ATOM 2064 C CA . THR A 1 265 ? 0.661 -20.256 -10.669 1.00 83.06 265 THR A CA 1
ATOM 2065 C C . THR A 1 265 ? 1.270 -21.463 -11.385 1.00 83.06 265 THR A C 1
ATOM 2067 O O . THR A 1 265 ? 0.542 -22.133 -12.113 1.00 83.06 265 THR A O 1
ATOM 2070 N N . ASP A 1 266 ? 2.559 -21.770 -11.195 1.00 83.44 266 ASP A N 1
ATOM 2071 C CA . ASP A 1 266 ? 3.175 -22.993 -11.742 1.00 83.44 266 ASP A CA 1
ATOM 2072 C C . ASP A 1 266 ? 3.083 -24.168 -10.759 1.00 83.44 266 ASP A C 1
ATOM 2074 O O . ASP A 1 266 ? 3.073 -25.322 -11.189 1.00 83.44 266 ASP A O 1
ATOM 2078 N N . LEU A 1 267 ? 2.958 -23.892 -9.454 1.00 88.81 267 LEU A N 1
ATOM 2079 C CA . LEU A 1 267 ? 2.685 -24.914 -8.443 1.00 88.81 267 LEU A CA 1
ATOM 2080 C C . LEU A 1 267 ? 1.275 -25.498 -8.592 1.00 88.81 267 LEU A C 1
ATOM 2082 O O . LEU A 1 267 ? 1.118 -26.713 -8.519 1.00 88.81 267 LEU A O 1
ATOM 2086 N N . TYR A 1 268 ? 0.267 -24.659 -8.851 1.00 90.94 268 TYR A N 1
ATOM 2087 C CA . TYR A 1 268 ? -1.141 -25.060 -8.932 1.00 90.94 268 TYR A CA 1
ATOM 2088 C C . TYR A 1 268 ? -1.418 -26.284 -9.828 1.00 90.94 268 TYR A C 1
ATOM 2090 O O . TYR A 1 268 ? -1.896 -27.281 -9.293 1.00 90.94 268 TYR A O 1
ATOM 2098 N N . PRO A 1 269 ? -1.092 -26.302 -11.140 1.00 87.75 269 PRO A N 1
ATOM 2099 C CA . PRO A 1 269 ? -1.433 -27.444 -11.995 1.00 87.75 269 PRO A CA 1
ATOM 2100 C C . PRO A 1 269 ? -0.701 -28.732 -11.587 1.00 87.75 269 PRO A C 1
ATOM 2102 O O . PRO A 1 269 ? -1.227 -29.827 -11.768 1.00 87.75 269 PRO A O 1
ATOM 2105 N N . ARG A 1 270 ? 0.502 -28.612 -11.012 1.00 89.50 270 ARG A N 1
ATOM 2106 C CA . ARG A 1 270 ? 1.298 -29.753 -10.534 1.00 89.50 270 ARG A CA 1
ATOM 2107 C C . ARG A 1 270 ? 0.721 -30.330 -9.246 1.00 89.50 270 ARG A C 1
ATOM 2109 O O . ARG A 1 270 ? 0.661 -31.546 -9.101 1.00 89.50 270 ARG A O 1
ATOM 2116 N N . LEU A 1 271 ? 0.274 -29.457 -8.344 1.00 92.06 271 LEU A N 1
ATOM 2117 C CA . LEU A 1 271 ? -0.406 -29.848 -7.117 1.00 92.06 271 LEU A CA 1
ATOM 2118 C C . LEU A 1 271 ? -1.744 -30.523 -7.435 1.00 92.06 271 LEU A C 1
ATOM 2120 O O . LEU A 1 271 ? -1.982 -31.623 -6.953 1.00 92.06 271 LEU A O 1
ATOM 2124 N N . MET A 1 272 ? -2.572 -29.927 -8.302 1.00 93.00 272 MET A N 1
ATOM 2125 C CA . MET A 1 272 ? -3.855 -30.517 -8.708 1.00 93.00 272 MET A CA 1
ATOM 2126 C C . MET A 1 272 ? -3.668 -31.907 -9.329 1.00 93.00 272 MET A C 1
ATOM 2128 O O . MET A 1 272 ? -4.368 -32.840 -8.951 1.00 93.00 272 MET A O 1
ATOM 2132 N N . ALA A 1 273 ? -2.663 -32.088 -10.196 1.00 88.75 273 ALA A N 1
ATOM 2133 C CA . ALA A 1 273 ? -2.356 -33.394 -10.778 1.00 88.75 273 ALA A CA 1
ATOM 2134 C C . ALA A 1 273 ? -1.994 -34.458 -9.724 1.00 88.75 273 ALA A C 1
ATOM 2136 O O . ALA A 1 273 ? -2.468 -35.587 -9.819 1.00 88.75 273 ALA A O 1
ATOM 2137 N N . ARG A 1 274 ? -1.200 -34.119 -8.696 1.00 90.88 274 ARG A N 1
ATOM 2138 C CA . ARG A 1 274 ? -0.881 -35.068 -7.611 1.00 90.88 274 ARG A CA 1
ATOM 2139 C C . ARG A 1 274 ? -2.098 -35.394 -6.747 1.00 90.88 274 ARG A C 1
ATOM 2141 O O . ARG A 1 274 ? -2.321 -36.551 -6.403 1.00 90.88 274 ARG A O 1
ATOM 2148 N N . LEU A 1 275 ? -2.909 -34.388 -6.440 1.00 90.62 275 LEU A N 1
ATOM 2149 C CA . LEU A 1 275 ? -4.115 -34.541 -5.629 1.00 90.62 275 LEU A CA 1
ATOM 2150 C C . LEU A 1 275 ? -5.221 -35.325 -6.345 1.00 90.62 275 LEU A C 1
ATOM 2152 O O . LEU A 1 275 ? -5.956 -36.063 -5.694 1.00 90.62 275 LEU A O 1
ATOM 2156 N N . ASN A 1 276 ? -5.288 -35.229 -7.674 1.00 91.88 276 ASN A N 1
ATOM 2157 C CA . ASN A 1 276 ? -6.182 -36.021 -8.514 1.00 91.88 276 ASN A CA 1
ATOM 2158 C C . ASN A 1 276 ? -5.964 -37.528 -8.325 1.00 91.88 276 ASN A C 1
ATOM 2160 O O . ASN A 1 276 ? -6.926 -38.281 -8.231 1.00 91.88 276 ASN A O 1
ATOM 2164 N N . HIS A 1 277 ? -4.707 -37.967 -8.200 1.00 88.31 277 HIS A N 1
ATOM 2165 C CA . HIS A 1 277 ? -4.381 -39.373 -7.935 1.00 88.31 277 HIS A CA 1
ATOM 2166 C C . HIS A 1 277 ? -4.761 -39.839 -6.523 1.00 88.31 277 HIS A C 1
ATOM 2168 O O . HIS A 1 277 ? -4.814 -41.038 -6.272 1.00 88.31 277 HIS A O 1
ATOM 2174 N N . ARG A 1 278 ? -5.006 -38.905 -5.597 1.00 87.94 278 ARG A N 1
ATOM 2175 C CA . ARG A 1 278 ? -5.333 -39.183 -4.191 1.00 87.94 278 ARG A CA 1
ATOM 2176 C C . ARG A 1 278 ? -6.809 -38.986 -3.861 1.00 87.94 278 ARG A C 1
ATOM 2178 O O . ARG A 1 278 ? -7.181 -39.139 -2.704 1.00 87.94 278 ARG A O 1
ATOM 2185 N N . HIS A 1 279 ? -7.626 -38.611 -4.842 1.00 90.69 279 HIS A N 1
ATOM 2186 C CA . HIS A 1 279 ? -9.035 -38.277 -4.645 1.00 90.69 279 HIS A CA 1
ATOM 2187 C C . HIS A 1 279 ? -9.289 -37.235 -3.545 1.00 90.69 279 HIS A C 1
ATOM 2189 O O . HIS A 1 279 ? -10.239 -37.337 -2.771 1.00 90.69 279 HIS A O 1
ATOM 2195 N N . ALA A 1 280 ? -8.411 -36.230 -3.456 1.00 91.94 280 ALA A N 1
ATOM 2196 C CA . ALA A 1 280 ? -8.477 -35.232 -2.394 1.00 91.94 280 ALA A CA 1
ATOM 2197 C C . ALA A 1 280 ? -9.715 -34.327 -2.520 1.00 91.94 280 ALA A C 1
ATOM 2199 O O . ALA A 1 280 ? -10.124 -33.946 -3.622 1.00 91.94 280 ALA A O 1
ATOM 2200 N N . ARG A 1 281 ? -10.258 -33.931 -1.362 1.00 94.81 281 ARG A N 1
ATOM 2201 C CA . ARG A 1 281 ? -11.401 -33.013 -1.244 1.00 94.81 281 ARG A CA 1
ATOM 2202 C C . ARG A 1 281 ? -10.932 -31.566 -1.149 1.00 94.81 281 ARG A C 1
ATOM 2204 O O . ARG A 1 281 ? -10.200 -31.201 -0.225 1.00 94.81 281 ARG A O 1
ATOM 2211 N N . LEU A 1 282 ? -11.360 -30.745 -2.097 1.00 95.88 282 LEU A N 1
ATOM 2212 C CA . LEU A 1 282 ? -10.903 -29.377 -2.310 1.00 95.88 282 LEU A CA 1
ATOM 2213 C C . LEU A 1 282 ? -12.031 -28.373 -2.064 1.00 95.88 282 LEU A C 1
ATOM 2215 O O . LEU A 1 282 ? -13.126 -28.534 -2.596 1.00 95.88 282 LEU A O 1
ATOM 2219 N N . TYR A 1 283 ? -11.734 -27.301 -1.331 1.00 96.62 283 TYR A N 1
ATOM 2220 C CA . TYR A 1 283 ? -12.614 -26.137 -1.210 1.00 96.62 283 TYR A CA 1
ATOM 2221 C C . TYR A 1 283 ? -11.967 -24.901 -1.842 1.00 96.62 283 TYR A C 1
ATOM 2223 O O . TYR A 1 283 ? -10.789 -24.603 -1.608 1.00 96.62 283 TYR A O 1
ATOM 2231 N N . LEU A 1 284 ? -12.745 -24.155 -2.627 1.00 96.69 284 LEU A N 1
ATOM 2232 C CA . LEU A 1 284 ? -12.318 -22.926 -3.296 1.00 96.69 284 LEU A CA 1
ATOM 2233 C C . LEU A 1 284 ? -12.955 -21.708 -2.622 1.00 96.69 284 LEU A C 1
ATOM 2235 O O . LEU A 1 284 ? -14.172 -21.561 -2.635 1.00 96.69 284 LEU A O 1
ATOM 2239 N N . LEU A 1 285 ? -12.145 -20.810 -2.061 1.00 95.38 285 LEU A N 1
ATOM 2240 C CA . LEU A 1 285 ? -12.625 -19.605 -1.386 1.00 95.38 285 LEU A CA 1
ATOM 2241 C C . LEU A 1 285 ? -11.960 -18.358 -1.962 1.00 95.38 285 LEU A C 1
ATOM 2243 O O . LEU A 1 285 ? -10.805 -18.077 -1.655 1.00 95.38 285 LEU A O 1
ATOM 2247 N N . GLY A 1 286 ? -12.669 -17.552 -2.743 1.00 92.88 286 GLY A N 1
ATOM 2248 C CA . GLY A 1 286 ? -12.140 -16.277 -3.223 1.00 92.88 286 GLY A CA 1
ATOM 2249 C C . GLY A 1 286 ? -12.532 -15.921 -4.650 1.00 92.88 286 GLY A C 1
ATOM 2250 O O . GLY A 1 286 ? -13.367 -16.568 -5.269 1.00 92.88 286 GLY A O 1
ATOM 2251 N N . GLY A 1 287 ? -11.906 -14.872 -5.183 1.00 89.00 287 GLY A N 1
ATOM 2252 C CA . GLY A 1 287 ? -12.289 -14.302 -6.476 1.00 89.00 287 GLY A CA 1
ATOM 2253 C C . GLY A 1 287 ? -13.607 -13.520 -6.427 1.00 89.00 287 GLY A C 1
ATOM 2254 O O . GLY A 1 287 ? -14.254 -13.402 -5.384 1.00 89.00 287 GLY A O 1
ATOM 2255 N N . ALA A 1 288 ? -13.973 -12.932 -7.567 1.00 87.25 288 ALA A N 1
ATOM 2256 C CA . ALA A 1 288 ? -15.272 -12.283 -7.744 1.00 87.25 288 ALA A CA 1
ATOM 2257 C C . ALA A 1 288 ? -16.414 -13.313 -7.768 1.00 87.25 288 ALA A C 1
ATOM 2259 O O . ALA A 1 288 ? -16.154 -14.481 -8.070 1.00 87.25 288 ALA A O 1
ATOM 2260 N N . PRO A 1 289 ? -17.662 -12.900 -7.483 1.00 88.56 289 PRO A N 1
ATOM 2261 C CA . PRO A 1 289 ? -18.822 -13.779 -7.607 1.00 88.56 289 PRO A CA 1
ATOM 2262 C C . PRO A 1 289 ? -18.831 -14.521 -8.951 1.00 88.56 289 PRO A C 1
ATOM 2264 O O . PRO A 1 289 ? -18.621 -13.907 -9.998 1.00 88.56 289 PRO A O 1
ATOM 2267 N N . GLY A 1 290 ? -19.011 -15.844 -8.912 1.00 87.31 290 GLY A N 1
ATOM 2268 C CA . GLY A 1 290 ? -19.001 -16.729 -10.085 1.00 87.31 290 GLY A CA 1
ATOM 2269 C C . GLY A 1 290 ? -17.625 -17.280 -10.483 1.00 87.31 290 GLY A C 1
ATOM 2270 O O . GLY A 1 290 ? -17.553 -18.328 -11.119 1.00 87.31 290 GLY A O 1
ATOM 2271 N N . ILE A 1 291 ? -16.519 -16.639 -10.083 1.00 90.56 291 ILE A N 1
ATOM 2272 C CA . ILE A 1 291 ? -15.171 -17.070 -10.490 1.00 90.56 291 ILE A CA 1
ATOM 2273 C C . ILE A 1 291 ? -14.762 -18.379 -9.805 1.00 90.56 291 ILE A C 1
ATOM 2275 O O . ILE A 1 291 ? -14.198 -19.253 -10.457 1.00 90.56 291 ILE A O 1
ATOM 2279 N N . ALA A 1 292 ? -15.042 -18.541 -8.507 1.00 92.50 292 ALA A N 1
ATOM 2280 C CA . ALA A 1 292 ? -14.723 -19.782 -7.794 1.00 92.50 292 ALA A CA 1
ATOM 2281 C C . ALA A 1 292 ? -15.479 -20.985 -8.382 1.00 92.50 292 ALA A C 1
ATOM 2283 O O . ALA A 1 292 ? -14.904 -22.060 -8.520 1.00 92.50 292 ALA A O 1
ATOM 2284 N N . GLN A 1 293 ? -16.739 -20.787 -8.779 1.00 92.00 293 GLN A N 1
ATOM 2285 C CA . GLN A 1 293 ? -17.574 -21.809 -9.412 1.00 92.00 293 GLN A CA 1
ATOM 2286 C C . GLN A 1 293 ? -17.076 -22.161 -10.818 1.00 92.00 293 GLN A C 1
ATOM 2288 O O . GLN A 1 293 ? -17.045 -23.330 -11.183 1.00 92.00 293 GLN A O 1
ATOM 2293 N N . GLN A 1 294 ? -16.625 -21.172 -11.592 1.00 91.50 294 GLN A N 1
ATOM 2294 C CA . GLN A 1 294 ? -16.017 -21.433 -12.897 1.00 91.50 294 GLN A CA 1
ATOM 2295 C C . GLN A 1 294 ? -14.731 -22.264 -12.761 1.00 91.50 294 GLN A C 1
ATOM 2297 O O . GLN A 1 294 ? -14.541 -23.234 -13.485 1.00 91.50 294 GLN A O 1
ATOM 2302 N N . VAL A 1 295 ? -13.875 -21.924 -11.790 1.00 92.19 295 VAL A N 1
ATOM 2303 C CA . VAL A 1 295 ? -12.658 -22.700 -11.501 1.00 92.19 295 VAL A CA 1
ATOM 2304 C C . VAL A 1 295 ? -12.996 -24.117 -11.023 1.00 92.19 295 VAL A C 1
ATOM 2306 O O . VAL A 1 295 ? -12.251 -25.040 -11.339 1.00 92.19 295 VAL A O 1
ATOM 2309 N N . ALA A 1 296 ? -14.097 -24.304 -10.286 1.00 92.50 296 ALA A N 1
ATOM 2310 C CA . ALA A 1 296 ? -14.583 -25.630 -9.906 1.00 92.50 296 ALA A CA 1
ATOM 2311 C C . ALA A 1 296 ? -14.928 -26.482 -11.138 1.00 92.50 296 ALA A C 1
ATOM 2313 O O . ALA A 1 296 ? -14.400 -27.582 -11.259 1.00 92.50 296 ALA A O 1
ATOM 2314 N N . GLY A 1 297 ? -15.707 -25.944 -12.085 1.00 90.00 297 GLY A N 1
ATOM 2315 C CA . GLY A 1 297 ? -16.038 -26.652 -13.329 1.00 90.00 297 GLY A CA 1
ATOM 2316 C C . GLY A 1 297 ? -14.796 -27.009 -14.156 1.00 90.00 297 GLY A C 1
ATOM 2317 O O . GLY A 1 297 ? -14.622 -28.154 -14.560 1.00 90.00 297 GLY A O 1
ATOM 2318 N N . ASP A 1 298 ? -13.858 -26.066 -14.308 1.00 89.31 298 ASP A N 1
ATOM 2319 C CA . ASP A 1 298 ? -12.594 -26.315 -15.019 1.00 89.31 298 ASP A CA 1
ATOM 2320 C C . ASP A 1 298 ? -11.735 -27.405 -14.344 1.00 89.31 298 ASP A C 1
ATOM 2322 O O . ASP A 1 298 ? -10.959 -28.099 -15.010 1.00 89.31 298 ASP A O 1
ATOM 2326 N N . LEU A 1 299 ? -11.806 -27.525 -13.013 1.00 91.19 299 LEU A N 1
ATOM 2327 C CA . LEU A 1 299 ? -11.094 -28.551 -12.250 1.00 91.19 299 LEU A CA 1
ATOM 2328 C C . LEU A 1 299 ? -11.720 -29.931 -12.448 1.00 91.19 299 LEU A C 1
ATOM 2330 O O . LEU A 1 299 ? -10.977 -30.885 -12.674 1.00 91.19 299 LEU A O 1
ATOM 2334 N N . GLU A 1 300 ? -13.048 -30.018 -12.391 1.00 88.69 300 GLU A N 1
ATOM 2335 C CA . GLU A 1 300 ? -13.807 -31.256 -12.593 1.00 88.69 300 GLU A CA 1
ATOM 2336 C C . GLU A 1 300 ? -13.577 -31.830 -13.999 1.00 88.69 300 GLU A C 1
ATOM 2338 O O . GLU A 1 300 ? -13.335 -33.029 -14.144 1.00 88.69 300 GLU A O 1
ATOM 2343 N N . ASP A 1 301 ? -13.520 -30.969 -15.019 1.00 88.25 301 ASP A N 1
ATOM 2344 C CA . ASP A 1 301 ? -13.252 -31.376 -16.402 1.00 88.25 301 ASP A CA 1
ATOM 2345 C C . ASP A 1 301 ? -11.807 -31.857 -16.620 1.00 88.25 301 ASP A C 1
ATOM 2347 O O . ASP A 1 301 ? -11.547 -32.803 -17.371 1.00 88.25 301 ASP A O 1
ATOM 2351 N N . ARG A 1 302 ? -10.823 -31.187 -16.002 1.00 89.56 302 ARG A N 1
ATOM 2352 C CA . ARG A 1 302 ? -9.389 -31.439 -16.261 1.00 89.56 302 ARG A CA 1
ATOM 2353 C C . ARG A 1 302 ? -8.786 -32.509 -15.356 1.00 89.56 302 ARG A C 1
ATOM 2355 O O . ARG A 1 302 ? -7.802 -33.140 -15.748 1.00 89.56 302 ARG A O 1
ATOM 2362 N N . TRP A 1 303 ? -9.340 -32.695 -14.162 1.00 92.56 303 TRP A N 1
ATOM 2363 C CA . TRP A 1 303 ? -8.861 -33.618 -13.135 1.00 92.56 303 TRP A CA 1
ATOM 2364 C C . TRP A 1 303 ? -10.055 -34.310 -12.455 1.00 92.56 303 TRP A C 1
ATOM 2366 O O . TRP A 1 303 ? -10.381 -33.992 -11.312 1.00 92.56 303 TRP A O 1
ATOM 2376 N N . PRO A 1 304 ? -10.683 -35.294 -13.123 1.00 87.75 304 PRO A N 1
ATOM 2377 C CA . PRO A 1 304 ? -11.933 -35.912 -12.662 1.00 87.75 304 PRO A CA 1
ATOM 2378 C C . PRO A 1 304 ? -11.803 -36.714 -11.357 1.00 87.75 304 PRO A C 1
ATOM 2380 O O . PRO A 1 304 ? -12.796 -37.101 -10.752 1.00 87.75 304 PRO A O 1
ATOM 2383 N N . GLY A 1 305 ? -10.579 -37.005 -10.918 1.00 86.75 305 GLY A N 1
ATOM 2384 C CA . GLY A 1 305 ? -10.308 -37.623 -9.627 1.00 86.75 305 GLY A CA 1
ATOM 2385 C C . GLY A 1 305 ? -10.375 -36.644 -8.453 1.00 86.75 305 GLY A C 1
ATOM 2386 O O . GLY A 1 305 ? -10.521 -37.112 -7.329 1.00 86.75 305 GLY A O 1
ATOM 2387 N N . LEU A 1 306 ? -10.285 -35.324 -8.671 1.00 92.56 306 LEU A N 1
ATOM 2388 C CA . LEU A 1 306 ? -10.442 -34.308 -7.622 1.00 92.56 306 LEU A CA 1
ATOM 2389 C C . LEU A 1 306 ? -11.911 -34.108 -7.249 1.00 92.56 306 LEU A C 1
ATOM 2391 O O . LEU A 1 306 ? -12.766 -33.989 -8.119 1.00 92.56 306 LEU A O 1
ATOM 2395 N N . GLN A 1 307 ? -12.191 -33.984 -5.952 1.00 93.12 307 GLN A N 1
ATOM 2396 C CA . GLN A 1 307 ? -13.540 -33.704 -5.462 1.00 93.12 307 GLN A CA 1
ATOM 2397 C C . GLN A 1 307 ? -13.630 -32.251 -5.006 1.00 93.12 307 GLN A C 1
ATOM 2399 O O . GLN A 1 307 ? -13.120 -31.906 -3.938 1.00 93.12 307 GLN A O 1
ATOM 2404 N N . VAL A 1 308 ? -14.277 -31.388 -5.789 1.00 94.75 308 VAL A N 1
ATOM 2405 C CA . VAL A 1 308 ? -14.584 -30.027 -5.336 1.00 94.75 308 VAL A CA 1
ATOM 2406 C C . VAL A 1 308 ? -15.797 -30.094 -4.407 1.00 94.75 308 VAL A C 1
ATOM 2408 O O . VAL A 1 308 ? -16.927 -30.255 -4.847 1.00 94.75 308 VAL A O 1
ATOM 2411 N N . VAL A 1 309 ? -15.563 -29.997 -3.098 1.00 95.31 309 VAL A N 1
ATOM 2412 C CA . VAL A 1 309 ? -16.613 -30.138 -2.068 1.00 95.31 309 VAL A CA 1
ATOM 2413 C C . VAL A 1 309 ? -17.253 -28.806 -1.674 1.00 95.31 309 VAL A C 1
ATOM 2415 O O . VAL A 1 309 ? -18.201 -28.773 -0.893 1.00 95.31 309 VAL A O 1
ATOM 2418 N N . GLY A 1 310 ? -16.748 -27.696 -2.214 1.00 94.25 310 GLY A N 1
ATOM 2419 C CA . GLY A 1 310 ? -17.354 -26.383 -2.051 1.00 94.25 310 GLY A CA 1
ATOM 2420 C C . GLY A 1 310 ? -16.616 -25.287 -2.814 1.00 94.25 310 GLY A C 1
ATOM 2421 O O . GLY A 1 310 ? -15.400 -25.343 -3.018 1.00 94.25 310 GLY A O 1
ATOM 2422 N N . ALA A 1 311 ? -17.369 -24.274 -3.239 1.00 94.88 311 ALA A N 1
ATOM 2423 C CA . ALA A 1 311 ? -16.844 -23.102 -3.923 1.00 94.88 311 ALA A CA 1
ATOM 2424 C C . ALA A 1 311 ? -17.609 -21.847 -3.494 1.00 94.88 311 ALA A C 1
ATOM 2426 O O . ALA A 1 311 ? -18.835 -21.776 -3.609 1.00 94.88 311 ALA A O 1
ATOM 2427 N N . ARG A 1 312 ? -16.875 -20.835 -3.031 1.00 94.00 312 ARG A N 1
ATOM 2428 C CA . ARG A 1 312 ? -17.424 -19.572 -2.538 1.00 94.00 312 ARG A CA 1
ATOM 2429 C C . ARG A 1 312 ? -16.561 -18.391 -2.963 1.00 94.00 312 ARG A C 1
ATOM 2431 O O . ARG A 1 312 ? -15.339 -18.501 -3.059 1.00 94.00 312 ARG A O 1
ATOM 2438 N N . ASP A 1 313 ? -17.190 -17.248 -3.209 1.00 91.88 313 ASP A N 1
ATOM 2439 C CA . ASP A 1 313 ? -16.485 -16.016 -3.554 1.00 91.88 313 ASP A CA 1
ATOM 2440 C C . ASP A 1 313 ? -15.753 -15.392 -2.345 1.00 91.88 313 ASP A C 1
ATOM 2442 O O . ASP A 1 313 ? -15.915 -15.793 -1.190 1.00 91.88 313 ASP A O 1
ATOM 2446 N N . GLY A 1 314 ? -14.888 -14.412 -2.617 1.00 86.69 314 GLY A N 1
ATOM 2447 C CA . GLY A 1 314 ? -14.065 -13.757 -1.595 1.00 86.69 314 GLY A CA 1
ATOM 2448 C C . GLY A 1 314 ? -14.686 -12.528 -0.932 1.00 86.69 314 GLY A C 1
ATOM 2449 O O . GLY A 1 314 ? -14.047 -11.954 -0.040 1.00 86.69 314 GLY A O 1
ATOM 2450 N N . TYR A 1 315 ? -15.874 -12.102 -1.371 1.00 85.25 315 TYR A N 1
ATOM 2451 C CA . TYR A 1 315 ? -16.519 -10.842 -1.003 1.00 85.25 315 TYR A CA 1
ATOM 2452 C C . TYR A 1 315 ? -17.455 -11.044 0.183 1.00 85.25 315 TYR A C 1
ATOM 2454 O O . TYR A 1 315 ? -18.670 -10.907 0.098 1.00 85.25 315 TYR A O 1
ATOM 2462 N N . PHE A 1 316 ? -16.851 -11.336 1.326 1.00 86.50 316 PHE A N 1
ATOM 2463 C CA . PHE A 1 316 ? -17.548 -11.438 2.597 1.00 86.50 316 PHE A CA 1
ATOM 2464 C C . PHE A 1 316 ? -16.864 -10.561 3.643 1.00 86.50 316 PHE A C 1
ATOM 2466 O O . PHE A 1 316 ? -15.646 -10.332 3.601 1.00 86.50 316 PHE A O 1
ATOM 2473 N N . THR A 1 317 ? -17.662 -10.018 4.556 1.00 80.94 317 THR A N 1
ATOM 2474 C CA . THR A 1 317 ? -17.176 -9.110 5.591 1.00 80.94 317 THR A CA 1
ATOM 2475 C C . THR A 1 317 ? -16.496 -9.901 6.699 1.00 80.94 317 THR A C 1
ATOM 2477 O O . THR A 1 317 ? -16.620 -11.121 6.797 1.00 80.94 317 THR A O 1
ATOM 2480 N N . ALA A 1 318 ? -15.807 -9.206 7.604 1.00 74.00 318 ALA A N 1
ATOM 2481 C CA . ALA A 1 318 ? -15.284 -9.867 8.787 1.00 74.00 318 ALA A CA 1
ATOM 2482 C C . ALA A 1 318 ? -16.410 -10.547 9.602 1.00 74.00 318 ALA A C 1
ATOM 2484 O O . ALA A 1 318 ? -16.121 -11.474 10.352 1.00 74.00 318 ALA A O 1
ATOM 2485 N N . ALA A 1 319 ? -17.677 -10.094 9.516 1.00 72.94 319 ALA A N 1
ATOM 2486 C CA . ALA A 1 319 ? -18.839 -10.643 10.246 1.00 72.94 319 ALA A CA 1
ATOM 2487 C C . ALA A 1 319 ? -19.128 -12.073 9.812 1.00 72.94 319 ALA A C 1
ATOM 2489 O O . ALA A 1 319 ? -19.319 -12.950 10.649 1.00 72.94 319 ALA A O 1
ATOM 2490 N N . ASP A 1 320 ? -19.015 -12.286 8.511 1.00 83.81 320 ASP A N 1
ATOM 2491 C CA . ASP A 1 320 ? -19.322 -13.538 7.843 1.00 83.81 320 ASP A CA 1
ATOM 2492 C C . ASP A 1 320 ? -18.195 -14.567 7.992 1.00 83.81 320 ASP A C 1
ATOM 2494 O O . ASP A 1 320 ? -18.418 -15.748 7.755 1.00 83.81 320 ASP A O 1
ATOM 2498 N N . GLU A 1 321 ? -16.990 -14.152 8.411 1.00 87.31 321 GLU A N 1
ATOM 2499 C CA . GLU A 1 321 ? -15.816 -15.033 8.523 1.00 87.31 321 GLU A CA 1
ATOM 2500 C C . GLU A 1 321 ? -16.086 -16.285 9.370 1.00 87.31 321 GLU A C 1
ATOM 2502 O O . GLU A 1 321 ? -15.634 -17.368 9.007 1.00 87.31 321 GLU A O 1
ATOM 2507 N N . GLY A 1 322 ? -16.848 -16.157 10.463 1.00 86.81 322 GLY A N 1
ATOM 2508 C CA . GLY A 1 322 ? -17.219 -17.299 11.303 1.00 86.81 322 GLY A CA 1
ATOM 2509 C C . GLY A 1 322 ? -18.155 -18.283 10.596 1.00 86.81 322 GLY A C 1
ATOM 2510 O O . GLY A 1 322 ? -17.943 -19.490 10.674 1.00 86.81 322 GLY A O 1
ATOM 2511 N N . ALA A 1 323 ? -19.146 -17.774 9.859 1.00 88.50 323 ALA A N 1
ATOM 2512 C CA . ALA A 1 323 ? -20.069 -18.600 9.082 1.00 88.50 323 ALA A CA 1
ATOM 2513 C C . ALA A 1 323 ? -19.357 -19.283 7.905 1.00 88.50 323 ALA A C 1
ATOM 2515 O O . ALA A 1 323 ? -19.569 -20.464 7.656 1.00 88.50 323 ALA A O 1
ATOM 2516 N N . VAL A 1 324 ? -18.457 -18.566 7.226 1.00 92.25 324 VAL A N 1
ATOM 2517 C CA . VAL A 1 324 ? -17.613 -19.117 6.157 1.00 92.25 324 VAL A CA 1
ATOM 2518 C C . VAL A 1 324 ? -16.694 -20.211 6.697 1.00 92.25 324 VAL A C 1
ATOM 2520 O O . VAL A 1 324 ? -16.548 -21.251 6.066 1.00 92.25 324 VAL A O 1
ATOM 2523 N N . ALA A 1 325 ? -16.092 -20.016 7.874 1.00 91.88 325 ALA A N 1
ATOM 2524 C CA . ALA A 1 325 ? -15.260 -21.045 8.487 1.00 91.88 325 ALA A CA 1
ATOM 2525 C C . ALA A 1 325 ? -16.064 -22.307 8.844 1.00 91.88 325 ALA A C 1
ATOM 2527 O O . ALA A 1 325 ? -15.583 -23.416 8.617 1.00 91.88 325 ALA A O 1
ATOM 2528 N N . ALA A 1 326 ? -17.292 -22.141 9.348 1.00 89.62 326 ALA A N 1
ATOM 2529 C CA . ALA A 1 326 ? -18.195 -23.253 9.633 1.00 89.62 326 ALA A CA 1
ATOM 2530 C C . ALA A 1 326 ? -18.619 -24.006 8.359 1.00 89.62 326 ALA A C 1
ATOM 2532 O O . ALA A 1 326 ? -18.612 -25.232 8.358 1.00 89.62 326 ALA A O 1
ATOM 2533 N N . ASP A 1 327 ? -18.921 -23.289 7.273 1.00 93.06 327 ASP A N 1
ATOM 2534 C CA . ASP A 1 327 ? -19.259 -23.858 5.959 1.00 93.06 327 ASP A CA 1
ATOM 2535 C C . ASP A 1 327 ? -18.102 -24.694 5.380 1.00 93.06 327 ASP A C 1
ATOM 2537 O O . ASP A 1 327 ? -18.279 -25.839 4.962 1.00 93.06 327 ASP A O 1
ATOM 2541 N N . ILE A 1 328 ? -16.874 -24.171 5.458 1.00 94.50 328 ILE A N 1
ATOM 2542 C CA . ILE A 1 328 ? -15.667 -24.899 5.040 1.00 94.50 328 ILE A CA 1
ATOM 2543 C C . ILE A 1 328 ? -15.477 -26.162 5.884 1.00 94.50 328 ILE A C 1
ATOM 2545 O O . ILE A 1 328 ? -15.224 -27.232 5.333 1.00 94.50 328 ILE A O 1
ATOM 2549 N N . CYS A 1 329 ? -15.642 -26.065 7.203 1.00 93.19 329 CYS A N 1
ATOM 2550 C CA . CYS A 1 329 ? -15.528 -27.215 8.097 1.00 93.19 329 CYS A CA 1
ATOM 2551 C C . CYS A 1 329 ? -16.586 -28.287 7.781 1.00 93.19 329 CYS A C 1
ATOM 2553 O O . CYS A 1 329 ? -16.257 -29.469 7.675 1.00 93.19 329 CYS A O 1
ATOM 2555 N N . ALA A 1 330 ? -17.835 -27.873 7.544 1.00 93.12 330 ALA A N 1
ATOM 2556 C CA . ALA A 1 330 ? -18.944 -28.763 7.205 1.00 93.12 330 ALA A CA 1
ATOM 2557 C C . ALA A 1 330 ? -18.751 -29.489 5.862 1.00 93.12 330 ALA A C 1
ATOM 2559 O O . ALA A 1 330 ? -19.180 -30.632 5.725 1.00 93.12 330 ALA A O 1
ATOM 2560 N N . SER A 1 331 ? -18.059 -28.872 4.896 1.00 93.69 331 SER A N 1
ATOM 2561 C CA . SER A 1 331 ? -17.757 -29.499 3.598 1.00 93.69 331 SER A CA 1
ATOM 2562 C C . SER A 1 331 ? -16.825 -30.720 3.692 1.00 93.69 331 SER A C 1
ATOM 2564 O O . SER A 1 331 ? -16.734 -31.514 2.755 1.00 93.69 331 SER A O 1
ATOM 2566 N N . GLY A 1 332 ? -16.094 -30.874 4.804 1.00 91.00 332 GLY A N 1
ATOM 2567 C CA . GLY A 1 332 ? -15.100 -31.935 4.973 1.00 91.00 332 GLY A CA 1
ATOM 2568 C C . GLY A 1 332 ? -13.876 -31.794 4.061 1.00 91.00 332 GLY A C 1
ATOM 2569 O O . GLY A 1 332 ? -13.200 -32.788 3.791 1.00 91.00 332 GLY A O 1
ATOM 2570 N N . ALA A 1 333 ? -13.597 -30.588 3.561 1.00 93.44 333 ALA A N 1
ATOM 2571 C CA . ALA A 1 333 ? -12.451 -30.323 2.703 1.00 93.44 333 ALA A CA 1
ATOM 2572 C C . ALA A 1 333 ? -11.117 -30.639 3.392 1.00 93.44 333 ALA A C 1
ATOM 2574 O O . ALA A 1 333 ? -10.915 -30.371 4.573 1.00 93.44 333 ALA A O 1
ATOM 2575 N N . GLU A 1 334 ? -10.167 -31.169 2.629 1.00 93.38 334 GLU A N 1
ATOM 2576 C CA . GLU A 1 334 ? -8.810 -31.449 3.105 1.00 93.38 334 GLU A CA 1
ATOM 2577 C C . GLU A 1 334 ? -7.847 -30.330 2.722 1.00 93.38 334 GLU A C 1
ATOM 2579 O O . GLU A 1 334 ? -6.940 -29.999 3.490 1.00 93.38 334 GLU A O 1
ATOM 2584 N N . LEU A 1 335 ? -8.080 -29.725 1.556 1.00 94.38 335 LEU A N 1
ATOM 2585 C CA . LEU A 1 335 ? -7.316 -28.605 1.037 1.00 94.38 335 LEU A CA 1
ATOM 2586 C C . LEU A 1 335 ? -8.226 -27.399 0.801 1.00 94.38 335 LEU A C 1
ATOM 2588 O O . LEU A 1 335 ? -9.247 -27.508 0.125 1.00 94.38 335 LEU A O 1
ATOM 2592 N N . LEU A 1 336 ? -7.815 -26.235 1.298 1.00 95.50 336 LEU A N 1
ATOM 2593 C CA . LEU A 1 336 ? -8.479 -24.958 1.041 1.00 95.50 336 LEU A CA 1
ATOM 2594 C C . LEU A 1 336 ? -7.593 -24.057 0.176 1.00 95.50 336 LEU A C 1
ATOM 2596 O O . LEU A 1 336 ? -6.468 -23.744 0.566 1.00 95.50 336 LEU A O 1
ATOM 2600 N N . LEU A 1 337 ? -8.102 -23.576 -0.960 1.00 96.12 337 LEU A N 1
ATOM 2601 C CA . LEU A 1 337 ? -7.453 -22.512 -1.737 1.00 96.12 337 LEU A CA 1
ATOM 2602 C C . LEU A 1 337 ? -8.122 -21.169 -1.434 1.00 96.12 337 LEU A C 1
ATOM 2604 O O . LEU A 1 337 ? -9.297 -20.983 -1.742 1.00 96.12 337 LEU A O 1
ATOM 2608 N N . VAL A 1 338 ? -7.368 -20.223 -0.864 1.00 95.25 338 VAL A N 1
ATOM 2609 C CA . VAL A 1 338 ? -7.872 -18.901 -0.463 1.00 95.25 338 VAL A CA 1
ATOM 2610 C C . VAL A 1 338 ? -7.361 -17.803 -1.402 1.00 95.25 338 VAL A C 1
ATOM 2612 O O . VAL A 1 338 ? -6.188 -17.430 -1.375 1.00 95.25 338 VAL A O 1
ATOM 2615 N N . ALA A 1 339 ? -8.255 -17.238 -2.210 1.00 93.44 339 ALA A N 1
ATOM 2616 C CA . ALA A 1 339 ? -8.015 -16.202 -3.213 1.00 93.44 339 ALA A CA 1
ATOM 2617 C C . ALA A 1 339 ? -8.645 -14.844 -2.818 1.00 93.44 339 ALA A C 1
ATOM 2619 O O . ALA A 1 339 ? -9.370 -14.226 -3.599 1.00 93.44 339 ALA A O 1
ATOM 2620 N N . ARG A 1 340 ? -8.395 -14.374 -1.584 1.00 90.12 340 ARG A N 1
ATOM 2621 C CA . ARG A 1 340 ? -8.889 -13.067 -1.071 1.00 90.12 340 ARG A CA 1
ATOM 2622 C C . ARG A 1 340 ? -7.878 -11.925 -1.195 1.00 90.12 340 ARG A C 1
ATOM 2624 O O . ARG A 1 340 ? -8.216 -10.764 -0.976 1.00 90.12 340 ARG A O 1
ATOM 2631 N N . GLY A 1 341 ? -6.638 -12.244 -1.560 1.00 87.56 341 GLY A N 1
ATOM 2632 C CA . GLY A 1 341 ? -5.547 -11.285 -1.623 1.00 87.56 341 GLY A CA 1
ATOM 2633 C C . GLY A 1 341 ? -4.885 -11.042 -0.266 1.00 87.56 341 GLY A C 1
ATOM 2634 O O . GLY A 1 341 ? -5.447 -11.274 0.803 1.00 87.56 341 GLY A O 1
ATOM 2635 N N . VAL A 1 342 ? -3.648 -10.563 -0.337 1.00 89.12 342 VAL A N 1
ATOM 2636 C CA . VAL A 1 342 ? -2.809 -10.248 0.823 1.00 89.12 342 VAL A CA 1
ATOM 2637 C C . VAL A 1 342 ? -3.211 -8.876 1.378 1.00 89.12 342 VAL A C 1
ATOM 2639 O O . VAL A 1 342 ? -3.289 -7.931 0.585 1.00 89.12 342 VAL A O 1
ATOM 2642 N N . PRO A 1 343 ? -3.410 -8.716 2.702 1.00 90.12 343 PRO A N 1
ATOM 2643 C CA . PRO A 1 343 ? -3.127 -9.677 3.785 1.00 90.12 343 PRO A CA 1
ATOM 2644 C C . PRO A 1 343 ? -4.335 -10.504 4.273 1.00 90.12 343 PRO A C 1
ATOM 2646 O O . PRO A 1 343 ? -4.217 -11.260 5.239 1.00 90.12 343 PRO A O 1
ATOM 2649 N N . LEU A 1 344 ? -5.513 -10.336 3.667 1.00 89.62 344 LEU A N 1
ATOM 2650 C CA . LEU A 1 344 ? -6.773 -10.891 4.180 1.00 89.62 344 LEU A CA 1
ATOM 2651 C C . LEU A 1 344 ? -6.801 -12.424 4.167 1.00 89.62 344 LEU A C 1
ATOM 2653 O O . LEU A 1 344 ? -7.343 -13.028 5.085 1.00 89.62 344 LEU A O 1
ATOM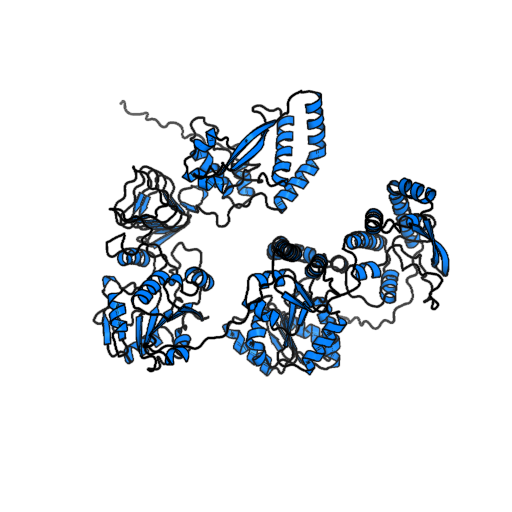 2657 N N . GLN A 1 345 ? -6.205 -13.058 3.156 1.00 92.19 345 GLN A N 1
ATOM 2658 C CA . GLN A 1 345 ? -6.181 -14.519 3.047 1.00 92.19 345 GLN A CA 1
ATOM 2659 C C . GLN A 1 345 ? -5.362 -15.178 4.176 1.00 92.19 345 GLN A C 1
ATOM 2661 O O . GLN A 1 345 ? -5.858 -16.097 4.821 1.00 92.19 345 GLN A O 1
ATOM 2666 N N . GLU A 1 346 ? -4.155 -14.684 4.482 1.00 93.12 346 GLU A N 1
ATOM 2667 C CA . GLU A 1 346 ? -3.312 -15.260 5.539 1.00 93.12 346 GLU A CA 1
ATOM 2668 C C . GLU A 1 346 ? -3.847 -14.940 6.933 1.00 93.12 346 GLU A C 1
ATOM 2670 O O . GLU A 1 346 ? -3.816 -15.791 7.814 1.00 93.12 346 GLU A O 1
ATOM 2675 N N . THR A 1 347 ? -4.363 -13.728 7.144 1.00 90.19 347 THR A N 1
ATOM 2676 C CA . THR A 1 347 ? -4.926 -13.337 8.446 1.00 90.19 347 THR A CA 1
ATOM 2677 C C . THR A 1 347 ? -6.239 -14.052 8.759 1.00 90.19 347 THR A C 1
ATOM 2679 O O . THR A 1 347 ? -6.487 -14.356 9.925 1.00 90.19 347 THR A O 1
ATOM 2682 N N . PHE A 1 348 ? -7.052 -14.372 7.746 1.00 91.12 348 PHE A N 1
ATOM 2683 C CA . PHE A 1 348 ? -8.232 -15.225 7.898 1.00 91.12 348 PHE A CA 1
ATOM 2684 C C . PHE A 1 348 ? -7.837 -16.638 8.344 1.00 91.12 348 PHE A C 1
ATOM 2686 O O . PHE A 1 348 ? -8.355 -17.129 9.346 1.00 91.12 348 PHE A O 1
ATOM 2693 N N . VAL A 1 349 ? -6.871 -17.260 7.661 1.00 90.81 349 VAL A N 1
ATOM 2694 C CA . VAL A 1 349 ? -6.404 -18.608 8.016 1.00 90.81 349 VAL A CA 1
ATOM 2695 C C . VAL A 1 349 ? -5.678 -18.623 9.370 1.00 90.81 349 VAL A C 1
ATOM 2697 O O . VAL A 1 349 ? -5.938 -19.514 10.164 1.00 90.81 349 VAL A O 1
ATOM 2700 N N . ASP A 1 350 ? -4.848 -17.628 9.712 1.00 88.31 350 ASP A N 1
ATOM 2701 C CA . ASP A 1 350 ? -4.214 -17.532 11.049 1.00 88.31 350 ASP A CA 1
ATOM 2702 C C . ASP A 1 350 ? -5.254 -17.418 12.176 1.00 88.31 350 ASP A C 1
ATOM 2704 O O . ASP A 1 350 ? -5.037 -17.917 13.281 1.00 88.31 350 ASP A O 1
ATOM 2708 N N . ARG A 1 351 ? -6.392 -16.762 11.909 1.00 87.44 351 ARG A N 1
ATOM 2709 C CA . ARG A 1 351 ? -7.462 -16.546 12.893 1.00 87.44 351 ARG A CA 1
ATOM 2710 C C . ARG A 1 351 ? -8.374 -17.761 13.054 1.00 87.44 351 ARG A C 1
ATOM 2712 O O . ARG A 1 351 ? -8.741 -18.077 14.181 1.00 87.44 351 ARG A O 1
ATOM 2719 N N . TYR A 1 352 ? -8.750 -18.408 11.951 1.00 87.19 352 TYR A N 1
ATOM 2720 C CA . TYR A 1 352 ? -9.742 -19.489 11.932 1.00 87.19 352 TYR A CA 1
ATOM 2721 C C . TYR A 1 352 ? -9.148 -20.872 11.654 1.00 87.19 352 TYR A C 1
ATOM 2723 O O . TYR A 1 352 ? -9.902 -21.833 11.613 1.00 87.19 352 TYR A O 1
ATOM 2731 N N . GLY A 1 353 ? -7.830 -21.011 11.487 1.00 82.62 353 GLY A N 1
ATOM 2732 C CA . GLY A 1 353 ? -7.175 -22.243 11.026 1.00 82.62 353 GLY A CA 1
ATOM 2733 C C . GLY A 1 353 ? -7.595 -23.507 11.775 1.00 82.62 353 GLY A C 1
ATOM 2734 O O . GLY A 1 353 ? -7.890 -24.520 11.148 1.00 82.62 353 GLY A O 1
ATOM 2735 N N . THR A 1 354 ? -7.729 -23.428 13.101 1.00 81.62 354 THR A N 1
ATOM 2736 C CA . THR A 1 354 ? -8.191 -24.548 13.941 1.00 81.62 354 THR A CA 1
ATOM 2737 C C . THR A 1 354 ? -9.678 -24.877 13.775 1.00 81.62 354 THR A C 1
ATOM 2739 O O . THR A 1 354 ? -10.083 -26.002 14.050 1.00 81.62 354 THR A O 1
ATOM 2742 N N . LEU A 1 355 ? -10.487 -23.916 13.326 1.00 84.62 355 LEU A N 1
ATOM 2743 C CA . LEU A 1 355 ? -11.935 -24.029 13.124 1.00 84.62 355 LEU A CA 1
ATOM 2744 C C . LEU A 1 355 ? -12.315 -24.405 11.684 1.00 84.62 355 LEU A C 1
ATOM 2746 O O . LEU A 1 355 ? -13.428 -24.872 11.469 1.00 84.62 355 LEU A O 1
ATOM 2750 N N . LEU A 1 356 ? -11.415 -24.224 10.708 1.00 88.44 356 LEU A N 1
ATOM 2751 C CA . LEU A 1 356 ? -11.674 -24.522 9.293 1.00 88.44 356 LEU A CA 1
ATOM 2752 C C . LEU A 1 356 ? -11.841 -26.021 9.004 1.00 88.44 356 LEU A C 1
ATOM 2754 O O . LEU A 1 356 ? -12.368 -26.369 7.957 1.00 88.44 356 LEU A O 1
ATOM 2758 N N . GLY A 1 357 ? -11.339 -26.909 9.867 1.00 85.06 357 GLY A N 1
ATOM 2759 C CA . GLY A 1 357 ? -11.410 -28.365 9.672 1.00 85.06 357 GLY A CA 1
ATOM 2760 C C . GLY A 1 357 ? -10.525 -28.927 8.546 1.00 85.06 357 GLY A C 1
ATOM 2761 O O . GLY A 1 357 ? -10.353 -30.140 8.464 1.00 85.06 357 GLY A O 1
ATOM 2762 N N . VAL A 1 358 ? -9.917 -28.067 7.721 1.00 92.38 358 VAL A N 1
ATOM 2763 C CA . VAL A 1 358 ? -9.017 -28.461 6.626 1.00 92.38 358 VAL A CA 1
ATOM 2764 C C . VAL A 1 358 ? -7.640 -28.870 7.132 1.00 92.38 358 VAL A C 1
ATOM 2766 O O . VAL A 1 358 ? -7.209 -28.452 8.204 1.00 92.38 358 VAL A O 1
ATOM 2769 N N . ARG A 1 359 ? -6.905 -29.663 6.350 1.00 92.31 359 ARG A N 1
ATOM 2770 C CA . ARG A 1 359 ? -5.537 -30.073 6.702 1.00 92.31 359 ARG A CA 1
ATOM 2771 C C . ARG A 1 359 ? -4.525 -29.003 6.325 1.00 92.31 359 ARG A C 1
ATOM 2773 O O . ARG A 1 359 ? -3.674 -28.650 7.138 1.00 92.31 359 ARG A O 1
ATOM 2780 N N . VAL A 1 360 ? -4.669 -28.447 5.122 1.00 94.25 360 VAL A N 1
ATOM 2781 C CA . VAL A 1 360 ? -3.798 -27.390 4.600 1.00 94.25 360 VAL A CA 1
ATOM 2782 C C . VAL A 1 360 ? -4.635 -26.290 3.945 1.00 94.25 360 VAL A C 1
ATOM 2784 O O . VAL A 1 360 ? -5.584 -26.563 3.211 1.00 94.25 360 VAL A O 1
ATOM 2787 N N . ALA A 1 361 ? -4.261 -25.035 4.180 1.00 94.81 361 ALA A N 1
ATOM 2788 C CA . ALA A 1 361 ? -4.839 -23.868 3.527 1.00 94.81 361 ALA A CA 1
ATOM 2789 C C . ALA A 1 361 ? -3.756 -23.082 2.771 1.00 94.81 361 ALA A C 1
ATOM 2791 O O . ALA A 1 361 ? -2.761 -22.650 3.354 1.00 94.81 361 ALA A O 1
ATOM 2792 N N . LEU A 1 362 ? -3.949 -22.884 1.463 1.00 94.94 362 LEU A N 1
ATOM 2793 C CA . LEU A 1 362 ? -3.023 -22.165 0.588 1.00 94.94 362 LEU A CA 1
ATOM 2794 C C . LEU A 1 362 ? -3.574 -20.777 0.270 1.00 94.94 362 LEU A C 1
ATOM 2796 O O . LEU A 1 362 ? -4.614 -20.641 -0.377 1.00 94.94 362 LEU A O 1
ATOM 2800 N N . GLY A 1 363 ? -2.833 -19.735 0.640 1.00 93.44 363 GLY A N 1
ATOM 2801 C CA . GLY A 1 363 ? -3.123 -18.371 0.203 1.00 93.44 363 GLY A CA 1
ATOM 2802 C C . GLY A 1 363 ? -2.679 -18.150 -1.244 1.00 93.44 363 GLY A C 1
ATOM 2803 O O . GLY A 1 363 ? -1.514 -17.861 -1.492 1.00 93.44 363 GLY A O 1
ATOM 2804 N N . VAL A 1 364 ? -3.587 -18.239 -2.216 1.00 90.50 364 VAL A N 1
ATOM 2805 C CA . VAL A 1 364 ? -3.246 -18.227 -3.655 1.00 90.50 364 VAL A CA 1
ATOM 2806 C C . VAL A 1 364 ? -3.419 -16.866 -4.341 1.00 90.50 364 VAL A C 1
ATOM 2808 O O . VAL A 1 364 ? -3.054 -16.698 -5.508 1.00 90.50 364 VAL A O 1
ATOM 2811 N N . GLY A 1 365 ? -3.935 -15.854 -3.638 1.00 86.31 365 GLY A N 1
ATOM 2812 C CA . GLY A 1 365 ? -4.083 -14.502 -4.179 1.00 86.31 365 GLY A CA 1
ATOM 2813 C C . GLY A 1 365 ? -4.943 -14.471 -5.445 1.00 86.31 365 GLY A C 1
ATOM 2814 O O . GLY A 1 365 ? -6.014 -15.054 -5.490 1.00 86.31 365 GLY A O 1
ATOM 2815 N N . GLY A 1 366 ? -4.471 -13.795 -6.495 1.00 83.56 366 GLY A N 1
ATOM 2816 C CA . GLY A 1 366 ? -5.202 -13.664 -7.765 1.00 83.56 366 GLY A CA 1
ATOM 2817 C C . GLY A 1 366 ? -5.132 -14.888 -8.687 1.00 83.56 366 GLY A C 1
ATOM 2818 O O . GLY A 1 366 ? -5.229 -14.715 -9.897 1.00 83.56 366 GLY A O 1
ATOM 2819 N N . LEU A 1 367 ? -4.879 -16.094 -8.165 1.00 86.88 367 LEU A N 1
ATOM 2820 C CA . LEU A 1 367 ? -4.780 -17.317 -8.971 1.00 86.88 367 LEU A CA 1
ATOM 2821 C C . LEU A 1 367 ? -6.073 -17.597 -9.745 1.00 86.88 367 LEU A C 1
ATOM 2823 O O . LEU A 1 367 ? -6.009 -17.918 -10.929 1.00 86.88 367 LEU A O 1
ATOM 2827 N N . PHE A 1 368 ? -7.233 -17.432 -9.105 1.00 89.31 368 PHE A N 1
ATOM 2828 C CA . PHE A 1 368 ? -8.520 -17.744 -9.727 1.00 89.31 368 PHE A CA 1
ATOM 2829 C C . PHE A 1 368 ? -8.809 -16.876 -10.959 1.00 89.31 368 PHE A C 1
ATOM 2831 O O . PHE A 1 368 ? -9.342 -17.383 -11.940 1.00 89.31 368 PHE A O 1
ATOM 2838 N N . ASP A 1 369 ? -8.378 -15.610 -10.974 1.00 82.88 369 ASP A N 1
ATOM 2839 C CA . ASP A 1 369 ? -8.525 -14.733 -12.147 1.00 82.88 369 ASP A CA 1
ATOM 2840 C C . ASP A 1 369 ? -7.693 -15.211 -13.356 1.00 82.88 369 ASP A C 1
ATOM 2842 O O . ASP A 1 369 ? -8.058 -14.949 -14.501 1.00 82.88 369 ASP A O 1
ATOM 2846 N N . PHE A 1 370 ? -6.572 -15.907 -13.122 1.00 80.00 370 PHE A N 1
ATOM 2847 C CA . PHE A 1 370 ? -5.765 -16.497 -14.195 1.00 80.00 370 PHE A CA 1
ATOM 2848 C C . PHE A 1 370 ? -6.326 -17.833 -14.672 1.00 80.00 370 PHE A C 1
ATOM 2850 O O . PHE A 1 370 ? -6.286 -18.111 -15.868 1.00 80.00 370 PHE A O 1
ATOM 2857 N N . VAL A 1 371 ? -6.809 -18.666 -13.745 1.00 82.00 371 VAL A N 1
ATOM 2858 C CA . VAL A 1 371 ? -7.346 -19.994 -14.074 1.00 82.00 371 VAL A CA 1
ATOM 2859 C C . VAL A 1 371 ? -8.663 -19.866 -14.837 1.00 82.00 371 VAL A C 1
ATOM 2861 O O . VAL A 1 371 ? -8.782 -20.467 -15.894 1.00 82.00 371 VAL A O 1
ATOM 2864 N N . SER A 1 372 ? -9.565 -18.984 -14.391 1.00 79.75 372 SER A N 1
ATOM 2865 C CA . SER A 1 372 ? -10.839 -18.677 -15.072 1.00 79.75 372 SER A CA 1
ATOM 2866 C C . SER A 1 372 ? -10.686 -17.983 -16.436 1.00 79.75 372 SER A C 1
ATOM 2868 O O . SER A 1 372 ? -11.677 -17.686 -17.101 1.00 79.75 372 SER A O 1
ATOM 2870 N N . GLY A 1 373 ? -9.460 -17.643 -16.852 1.00 74.94 373 GLY A N 1
ATOM 2871 C CA . GLY A 1 373 ? -9.191 -16.948 -18.114 1.00 74.94 373 GLY A CA 1
ATOM 2872 C C . GLY A 1 373 ? -9.595 -15.469 -18.140 1.00 74.94 373 GLY A C 1
ATOM 2873 O O . GLY A 1 373 ? -9.375 -14.805 -19.153 1.00 74.94 373 GLY A O 1
ATOM 2874 N N . ARG A 1 374 ? -10.122 -14.919 -17.034 1.00 74.81 374 ARG A N 1
ATOM 2875 C CA . ARG A 1 374 ? -10.514 -13.504 -16.915 1.00 74.81 374 ARG A CA 1
ATOM 2876 C C . ARG A 1 374 ? -9.354 -12.555 -17.210 1.00 74.81 374 ARG A C 1
ATOM 2878 O O . ARG A 1 374 ? -9.550 -11.505 -17.820 1.00 74.81 374 ARG A O 1
ATOM 2885 N N . ILE A 1 375 ? -8.154 -12.905 -16.749 1.00 72.25 375 ILE A N 1
ATOM 2886 C CA . ILE A 1 375 ? -6.932 -12.144 -17.009 1.00 72.25 375 ILE A CA 1
ATOM 2887 C C . ILE A 1 375 ? -5.962 -13.029 -17.796 1.00 72.25 375 ILE A C 1
ATOM 2889 O O . ILE A 1 375 ? -5.543 -14.074 -17.287 1.00 72.25 375 ILE A O 1
ATOM 2893 N N . PRO A 1 376 ? -5.533 -12.616 -19.004 1.00 77.25 376 PRO A N 1
ATOM 2894 C CA . PRO A 1 376 ? -4.575 -13.399 -19.761 1.00 77.25 376 PRO A CA 1
ATOM 2895 C C . PRO A 1 376 ? -3.234 -13.428 -19.027 1.00 77.25 376 PRO A C 1
ATOM 2897 O O . PRO A 1 376 ? -2.735 -12.407 -18.546 1.00 77.25 376 PRO A O 1
ATOM 2900 N N . ARG A 1 377 ? -2.624 -14.610 -18.938 1.00 76.00 377 ARG A N 1
ATOM 2901 C CA . ARG A 1 377 ? -1.288 -14.760 -18.354 1.00 76.00 377 ARG A CA 1
ATOM 2902 C C . ARG A 1 377 ? -0.226 -14.172 -19.288 1.00 76.00 377 ARG A C 1
ATOM 2904 O O . ARG A 1 377 ? -0.395 -14.154 -20.505 1.00 76.00 377 ARG A O 1
ATOM 2911 N N . ALA A 1 378 ? 0.895 -13.719 -18.721 1.00 78.50 378 ALA A N 1
ATOM 2912 C CA . ALA A 1 378 ? 2.021 -13.251 -19.521 1.00 78.50 378 ALA A CA 1
ATOM 2913 C C . ALA A 1 378 ? 2.500 -14.338 -20.498 1.00 78.50 378 ALA A C 1
ATOM 2915 O O . ALA A 1 378 ? 2.654 -15.494 -20.085 1.00 78.50 378 ALA A O 1
ATOM 2916 N N . PRO A 1 379 ? 2.784 -13.978 -21.765 1.00 78.81 379 PRO A N 1
ATOM 2917 C CA . PRO A 1 379 ? 3.424 -14.875 -22.713 1.00 78.81 379 PRO A CA 1
ATOM 2918 C C . PRO A 1 379 ? 4.656 -15.547 -22.106 1.00 78.81 379 PRO A C 1
ATOM 2920 O O . PRO A 1 379 ? 5.417 -14.925 -21.362 1.00 78.81 379 PRO A O 1
ATOM 2923 N N . GLU A 1 380 ? 4.875 -16.810 -22.463 1.00 70.69 380 GLU A N 1
ATOM 2924 C CA . GLU A 1 380 ? 5.946 -17.652 -21.917 1.00 70.69 380 GLU A CA 1
ATOM 2925 C C . GLU A 1 380 ? 7.319 -16.968 -21.965 1.00 70.69 380 GLU A C 1
ATOM 2927 O O . GLU A 1 380 ? 8.068 -16.997 -20.998 1.00 70.69 380 GLU A O 1
ATOM 2932 N N . TRP A 1 381 ? 7.604 -16.227 -23.034 1.00 66.62 381 TRP A N 1
ATOM 2933 C CA . TRP A 1 381 ? 8.858 -15.497 -23.180 1.00 66.62 381 TRP A CA 1
ATOM 2934 C C . TRP A 1 381 ? 9.060 -14.351 -22.181 1.00 66.62 381 TRP A C 1
ATOM 2936 O O . TRP A 1 381 ? 10.186 -14.094 -21.762 1.00 66.62 381 TRP A O 1
ATOM 2946 N N . LEU A 1 382 ? 7.991 -13.655 -21.784 1.00 72.44 382 LEU A N 1
ATOM 2947 C CA . LEU A 1 382 ? 8.053 -12.612 -20.755 1.00 72.44 382 LEU A CA 1
ATOM 2948 C C . LEU A 1 382 ? 8.247 -13.233 -19.373 1.00 72.44 382 LEU A C 1
ATOM 2950 O O . LEU A 1 382 ? 8.955 -12.666 -18.540 1.00 72.44 382 LEU A O 1
ATOM 2954 N N . ARG A 1 383 ? 7.655 -14.411 -19.146 1.00 72.75 383 ARG A N 1
ATOM 2955 C CA . ARG A 1 383 ? 7.856 -15.210 -17.930 1.00 72.75 383 ARG A CA 1
ATOM 2956 C C . ARG A 1 383 ? 9.295 -15.712 -17.843 1.00 72.75 383 ARG A C 1
ATOM 2958 O O . ARG A 1 383 ? 9.920 -15.529 -16.805 1.00 72.75 383 ARG A O 1
ATOM 2965 N N . GLU A 1 384 ? 9.844 -16.219 -18.950 1.00 65.94 384 GLU A N 1
ATOM 2966 C CA . GLU A 1 384 ? 11.248 -16.636 -19.091 1.00 65.94 384 GLU A CA 1
ATOM 2967 C C . GLU A 1 384 ? 12.239 -15.522 -18.725 1.00 65.94 384 GLU A C 1
ATOM 2969 O O . GLU A 1 384 ? 13.263 -15.768 -18.090 1.00 65.94 384 GLU A O 1
ATOM 2974 N N . LEU A 1 385 ? 11.911 -14.278 -19.075 1.00 66.19 385 LEU A N 1
ATOM 2975 C CA . LEU A 1 385 ? 12.707 -13.098 -18.738 1.00 66.19 385 LEU A CA 1
ATOM 2976 C C . LEU A 1 385 ? 12.512 -12.598 -17.296 1.00 66.19 385 LEU A C 1
ATOM 2978 O O . LEU A 1 385 ? 13.218 -11.689 -16.862 1.00 66.19 385 LEU A O 1
ATOM 2982 N N . GLY A 1 386 ? 11.545 -13.144 -16.551 1.00 68.81 386 GLY A N 1
ATOM 2983 C CA . GLY A 1 386 ? 11.129 -12.612 -15.252 1.00 68.81 386 GLY A CA 1
ATOM 2984 C C . GLY A 1 386 ? 10.408 -11.259 -15.340 1.00 68.81 386 GLY A C 1
ATOM 2985 O O . GLY A 1 386 ? 10.297 -10.551 -14.339 1.00 68.81 386 GLY A O 1
ATOM 2986 N N . CYS A 1 387 ? 9.905 -10.895 -16.522 1.00 75.38 387 CYS A N 1
ATOM 2987 C CA . CYS A 1 387 ? 9.201 -9.643 -16.819 1.00 75.38 387 CYS A CA 1
ATOM 2988 C C . CYS A 1 387 ? 7.670 -9.774 -16.740 1.00 75.38 387 CYS A C 1
ATOM 2990 O O . CYS A 1 387 ? 6.949 -8.885 -17.189 1.00 75.38 387 CYS A O 1
ATOM 2992 N N . GLU A 1 388 ? 7.150 -10.850 -16.146 1.00 76.19 388 GLU A N 1
ATOM 2993 C CA . GLU A 1 388 ? 5.706 -11.063 -15.943 1.00 76.19 388 GLU A CA 1
ATOM 2994 C C . GLU A 1 388 ? 5.036 -9.887 -15.208 1.00 76.19 388 GLU A C 1
ATOM 2996 O O . GLU A 1 388 ? 3.907 -9.508 -15.515 1.00 76.19 388 GLU A O 1
ATOM 3001 N N . TRP A 1 389 ? 5.764 -9.230 -14.302 1.00 78.12 389 TRP A N 1
ATOM 3002 C CA . TRP A 1 389 ? 5.284 -8.039 -13.603 1.00 78.12 389 TRP A CA 1
ATOM 3003 C C . TRP A 1 389 ? 5.038 -6.837 -14.531 1.00 78.12 389 TRP A C 1
ATOM 3005 O O . TRP A 1 389 ? 4.116 -6.064 -14.279 1.00 78.12 389 TRP A O 1
ATOM 3015 N N . LEU A 1 390 ? 5.821 -6.681 -15.607 1.00 80.75 390 LEU A N 1
ATOM 3016 C CA . LEU A 1 390 ? 5.653 -5.591 -16.575 1.00 80.75 390 LEU A CA 1
ATOM 3017 C C . LEU A 1 390 ? 4.393 -5.808 -17.413 1.00 80.75 390 LEU A C 1
ATOM 3019 O O . LEU A 1 390 ? 3.640 -4.870 -17.657 1.00 80.75 390 LEU A O 1
ATOM 3023 N N . TYR A 1 391 ? 4.135 -7.059 -17.790 1.00 79.62 391 TYR A N 1
ATOM 3024 C CA . TYR A 1 391 ? 2.909 -7.435 -18.485 1.00 79.62 391 TYR A CA 1
ATOM 3025 C C . TYR A 1 391 ? 1.670 -7.164 -17.623 1.00 79.62 391 TYR A C 1
ATOM 3027 O O . TYR A 1 391 ? 0.707 -6.567 -18.092 1.00 79.62 391 TYR A O 1
ATOM 3035 N N . ARG A 1 392 ? 1.730 -7.497 -16.328 1.00 78.31 392 ARG A N 1
ATOM 3036 C CA . ARG A 1 392 ? 0.637 -7.213 -15.387 1.00 78.31 392 ARG A CA 1
ATOM 3037 C C . ARG A 1 392 ? 0.432 -5.713 -15.149 1.00 78.31 392 ARG A C 1
ATOM 3039 O O . ARG A 1 392 ? -0.699 -5.257 -15.012 1.00 78.31 392 ARG A O 1
ATOM 3046 N N . LEU A 1 393 ? 1.516 -4.932 -15.123 1.00 80.94 393 LEU A N 1
ATOM 3047 C CA . LEU A 1 393 ? 1.439 -3.471 -15.073 1.00 80.94 393 LEU A CA 1
ATOM 3048 C C . LEU A 1 393 ? 0.766 -2.897 -16.325 1.00 80.94 393 LEU A C 1
ATOM 3050 O O . LEU A 1 393 ? -0.001 -1.950 -16.213 1.00 80.94 393 LEU A O 1
ATOM 3054 N N . TRP A 1 394 ? 1.039 -3.466 -17.498 1.00 81.88 394 TRP A N 1
ATOM 3055 C CA . TRP A 1 394 ? 0.426 -3.031 -18.750 1.00 81.88 394 TRP A CA 1
ATOM 3056 C C . TRP A 1 394 ? -1.075 -3.346 -18.824 1.00 81.88 394 TRP A C 1
ATOM 3058 O O . TRP A 1 394 ? -1.830 -2.539 -19.355 1.00 81.88 394 TRP A O 1
ATOM 3068 N N . GLN A 1 395 ? -1.516 -4.467 -18.249 1.00 77.06 395 GLN A N 1
ATOM 3069 C CA . GLN A 1 395 ? -2.934 -4.845 -18.202 1.00 77.06 395 GLN A CA 1
ATOM 3070 C C . GLN A 1 395 ? -3.767 -3.976 -17.253 1.00 77.06 395 GLN A C 1
ATOM 3072 O O . GLN A 1 395 ? -4.902 -3.634 -17.566 1.00 77.06 395 GLN A O 1
ATOM 3077 N N . GLU A 1 396 ? -3.219 -3.613 -16.091 1.00 76.94 396 GLU A N 1
ATOM 3078 C CA . GLU A 1 396 ? -3.941 -2.842 -15.071 1.00 76.94 396 GLU A CA 1
ATOM 3079 C C . GLU A 1 396 ? -3.130 -1.623 -14.590 1.00 76.94 396 GLU A C 1
ATOM 3081 O O . GLU A 1 396 ? -2.826 -1.506 -13.394 1.00 76.94 396 GLU A O 1
ATOM 3086 N N . PRO A 1 397 ? -2.768 -0.680 -15.480 1.00 76.31 397 PRO A N 1
ATOM 3087 C CA . PRO A 1 397 ? -1.802 0.371 -15.176 1.00 76.31 397 PRO A CA 1
ATOM 3088 C C . PRO A 1 397 ? -2.245 1.250 -14.010 1.00 76.31 397 PRO A C 1
ATOM 3090 O O . PRO A 1 397 ? -1.423 1.540 -13.150 1.00 76.31 397 PRO A O 1
ATOM 3093 N N . GLY A 1 398 ? -3.535 1.592 -13.903 1.00 78.44 398 GLY A N 1
ATOM 3094 C CA . GLY A 1 398 ? -4.072 2.419 -12.814 1.00 78.44 398 GLY A CA 1
ATOM 3095 C C . GLY A 1 398 ? -3.999 1.772 -11.423 1.00 78.44 398 GLY A C 1
ATOM 3096 O O . GLY A 1 398 ? -3.731 2.462 -10.438 1.00 78.44 398 GLY A O 1
ATOM 3097 N N . ARG A 1 399 ? -4.164 0.445 -11.334 1.00 75.25 399 ARG A N 1
ATOM 3098 C CA . ARG A 1 399 ? -4.146 -0.309 -10.066 1.00 75.25 399 ARG A CA 1
ATOM 3099 C C . ARG A 1 399 ? -2.743 -0.797 -9.698 1.00 75.25 399 ARG A C 1
ATOM 3101 O O . ARG A 1 399 ? -2.354 -0.753 -8.531 1.00 75.25 399 ARG A O 1
ATOM 3108 N N . MET A 1 400 ? -1.967 -1.248 -10.686 1.00 79.12 400 MET A N 1
ATOM 3109 C CA . MET A 1 400 ? -0.703 -1.964 -10.481 1.00 79.12 400 MET A CA 1
ATOM 3110 C C . MET A 1 400 ? 0.539 -1.069 -10.410 1.00 79.12 400 MET A C 1
ATOM 3112 O O . MET A 1 400 ? 1.554 -1.499 -9.855 1.00 79.12 400 MET A O 1
ATOM 3116 N N . TRP A 1 401 ? 0.492 0.180 -10.893 1.00 80.50 401 TRP A N 1
ATOM 3117 C CA . TRP A 1 401 ? 1.675 1.056 -10.913 1.00 80.50 401 TRP A CA 1
ATOM 3118 C C . TRP A 1 401 ? 2.246 1.336 -9.521 1.00 80.50 401 TRP A C 1
ATOM 3120 O O . TRP A 1 401 ? 3.461 1.270 -9.341 1.00 80.50 401 TRP A O 1
ATOM 3130 N N . ARG A 1 402 ? 1.395 1.573 -8.509 1.00 79.75 402 ARG A N 1
ATOM 3131 C CA . ARG A 1 402 ? 1.848 1.781 -7.120 1.00 79.75 402 ARG A CA 1
ATOM 3132 C C . ARG A 1 402 ? 2.540 0.533 -6.582 1.00 79.75 402 ARG A C 1
ATOM 3134 O O . ARG A 1 402 ? 3.600 0.629 -5.967 1.00 79.75 402 ARG A O 1
ATOM 3141 N N . ARG A 1 403 ? 1.962 -0.643 -6.848 1.00 80.38 403 ARG A N 1
ATOM 3142 C CA . ARG A 1 403 ? 2.495 -1.932 -6.394 1.00 80.38 403 ARG A CA 1
ATOM 3143 C C . ARG A 1 403 ? 3.870 -2.217 -6.995 1.00 80.38 403 ARG A C 1
ATOM 3145 O O . ARG A 1 403 ? 4.759 -2.632 -6.260 1.00 80.38 403 ARG A O 1
ATOM 3152 N N . TYR A 1 404 ? 4.058 -1.980 -8.292 1.00 80.12 404 TYR A N 1
ATOM 3153 C CA . TYR A 1 404 ? 5.313 -2.320 -8.965 1.00 80.12 404 TYR A CA 1
ATOM 3154 C C . TYR A 1 404 ? 6.359 -1.206 -8.926 1.00 80.12 404 TYR A C 1
ATOM 3156 O O . TYR A 1 404 ? 7.500 -1.490 -8.590 1.00 80.12 404 TYR A O 1
ATOM 3164 N N . LEU A 1 405 ? 6.015 0.054 -9.206 1.00 80.88 405 LEU A N 1
ATOM 3165 C CA . LEU A 1 405 ? 7.007 1.137 -9.225 1.00 80.88 405 LEU A CA 1
ATOM 3166 C C . LEU A 1 405 ? 7.407 1.548 -7.805 1.00 80.88 405 LEU A C 1
ATOM 3168 O O . LEU A 1 405 ? 8.581 1.506 -7.458 1.00 80.88 405 LEU A O 1
ATOM 3172 N N . VAL A 1 406 ? 6.440 1.897 -6.953 1.00 84.19 406 VAL A N 1
ATOM 3173 C CA . VAL A 1 406 ? 6.732 2.332 -5.574 1.00 84.19 406 VAL A CA 1
ATOM 3174 C C . VAL A 1 406 ? 7.061 1.132 -4.689 1.00 84.19 406 VAL A C 1
ATOM 3176 O O . VAL A 1 406 ? 8.031 1.161 -3.927 1.00 84.19 406 VAL A O 1
ATOM 3179 N N . GLY A 1 407 ? 6.282 0.053 -4.805 1.00 85.06 407 GLY A N 1
ATOM 3180 C CA . GLY A 1 407 ? 6.477 -1.154 -4.007 1.00 85.06 407 GLY A CA 1
ATOM 3181 C C . GLY A 1 407 ? 7.820 -1.836 -4.274 1.00 85.06 407 GLY A C 1
ATOM 3182 O O . GLY A 1 407 ? 8.561 -2.067 -3.320 1.00 85.06 407 GLY A O 1
ATOM 3183 N N . ASN A 1 408 ? 8.205 -2.101 -5.529 1.00 88.00 408 ASN A N 1
ATOM 3184 C CA . ASN A 1 408 ? 9.491 -2.770 -5.784 1.00 88.00 408 ASN A CA 1
ATOM 3185 C C . ASN A 1 408 ? 10.689 -1.908 -5.360 1.00 88.00 408 ASN A C 1
ATOM 3187 O O . ASN A 1 408 ? 11.656 -2.456 -4.837 1.00 88.00 408 ASN A O 1
ATOM 3191 N N . LEU A 1 409 ? 10.624 -0.578 -5.514 1.00 87.56 409 LEU A N 1
ATOM 3192 C CA . LEU A 1 409 ? 11.675 0.322 -5.021 1.00 87.56 409 LEU A CA 1
ATOM 3193 C C . LEU A 1 409 ? 11.775 0.297 -3.490 1.00 87.56 409 LEU A C 1
ATOM 3195 O O . LEU A 1 409 ? 12.873 0.202 -2.949 1.00 87.56 409 LEU A O 1
ATOM 3199 N N . THR A 1 410 ? 10.636 0.315 -2.791 1.00 89.00 410 THR A N 1
ATOM 3200 C CA . THR A 1 410 ? 10.592 0.199 -1.322 1.00 89.00 410 THR A CA 1
ATOM 3201 C C . THR A 1 410 ? 11.167 -1.141 -0.856 1.00 89.00 410 THR A C 1
ATOM 3203 O O . THR A 1 410 ? 11.949 -1.192 0.092 1.00 89.00 410 THR A O 1
ATOM 3206 N N . PHE A 1 411 ? 10.811 -2.225 -1.547 1.00 92.81 411 PHE A N 1
ATOM 3207 C CA . PHE A 1 411 ? 11.321 -3.566 -1.276 1.00 92.81 411 PHE A CA 1
ATOM 3208 C C . PHE A 1 411 ? 12.838 -3.628 -1.473 1.00 92.81 411 PHE A C 1
ATOM 3210 O O . PHE A 1 411 ? 13.557 -4.055 -0.572 1.00 92.81 411 PHE A O 1
ATOM 3217 N N . LEU A 1 412 ? 13.337 -3.136 -2.610 1.00 90.44 412 LEU A N 1
ATOM 3218 C CA . LEU A 1 412 ? 14.766 -3.126 -2.908 1.00 90.44 412 LEU A CA 1
ATOM 3219 C C . LEU A 1 412 ? 15.543 -2.273 -1.900 1.00 90.44 412 LEU A C 1
ATOM 3221 O O . LEU A 1 412 ? 16.584 -2.705 -1.421 1.00 90.44 412 LEU A O 1
ATOM 3225 N N . GLY A 1 413 ? 15.014 -1.108 -1.512 1.00 89.50 413 GLY A N 1
ATOM 3226 C CA . GLY A 1 413 ? 15.607 -0.275 -0.465 1.00 89.50 413 GLY A CA 1
ATOM 3227 C C . GLY A 1 413 ? 15.729 -1.006 0.876 1.00 89.50 413 GLY A C 1
ATOM 3228 O O . GLY A 1 413 ? 16.769 -0.925 1.523 1.00 89.50 413 GLY A O 1
ATOM 3229 N N . ARG A 1 414 ? 14.711 -1.784 1.271 1.00 91.00 414 ARG A N 1
ATOM 3230 C CA . ARG A 1 414 ? 14.742 -2.608 2.496 1.00 91.00 414 ARG A CA 1
ATOM 3231 C C . ARG A 1 414 ? 15.782 -3.722 2.426 1.00 91.00 414 ARG A C 1
ATOM 3233 O O . ARG A 1 414 ? 16.486 -3.945 3.407 1.00 91.00 414 ARG A O 1
ATOM 3240 N N . VAL A 1 415 ? 15.883 -4.391 1.280 1.00 91.00 415 VAL A N 1
ATOM 3241 C CA . VAL A 1 415 ? 16.881 -5.439 1.033 1.00 91.00 415 VAL A CA 1
ATOM 3242 C C . VAL A 1 415 ? 18.293 -4.857 1.055 1.00 91.00 415 VAL A C 1
ATOM 3244 O O . VAL A 1 415 ? 19.168 -5.422 1.698 1.00 91.00 415 VAL A O 1
ATOM 3247 N N . LEU A 1 416 ? 18.517 -3.707 0.413 1.00 88.56 416 LEU A N 1
ATOM 3248 C CA . LEU A 1 416 ? 19.814 -3.028 0.419 1.00 88.56 416 LEU A CA 1
ATOM 3249 C C . LEU A 1 416 ? 20.198 -2.560 1.826 1.00 88.56 416 LEU A C 1
ATOM 3251 O O . LEU A 1 416 ? 21.329 -2.776 2.244 1.00 88.56 416 LEU A O 1
ATOM 3255 N N . ALA A 1 417 ? 19.263 -1.989 2.589 1.00 87.69 417 ALA A N 1
ATOM 3256 C CA . ALA A 1 417 ? 19.512 -1.607 3.978 1.00 87.69 417 ALA A CA 1
ATOM 3257 C C . ALA A 1 417 ? 19.870 -2.816 4.862 1.00 87.69 417 ALA A C 1
ATOM 3259 O O . ALA A 1 417 ? 20.728 -2.701 5.733 1.00 87.69 417 ALA A O 1
ATOM 3260 N N . GLN A 1 418 ? 19.254 -3.980 4.627 1.00 89.81 418 GLN A N 1
ATOM 3261 C CA . GLN A 1 418 ? 19.619 -5.229 5.303 1.00 89.81 418 GLN A CA 1
ATOM 3262 C C . GLN A 1 418 ? 21.000 -5.735 4.854 1.00 89.81 418 GLN A C 1
ATOM 3264 O O . GLN A 1 418 ? 21.808 -6.099 5.702 1.00 89.81 418 GLN A O 1
ATOM 3269 N N . ALA A 1 419 ? 21.302 -5.711 3.551 1.00 85.25 419 ALA A N 1
ATOM 3270 C CA . ALA A 1 419 ? 22.601 -6.120 3.009 1.00 85.25 419 ALA A CA 1
ATOM 3271 C C . ALA A 1 419 ? 23.758 -5.248 3.533 1.00 85.25 419 ALA A C 1
ATOM 3273 O O . ALA A 1 419 ? 24.855 -5.744 3.761 1.00 85.25 419 ALA A O 1
ATOM 3274 N N . LEU A 1 420 ? 23.498 -3.956 3.759 1.00 87.19 420 LEU A N 1
ATOM 3275 C CA . LEU A 1 420 ? 24.440 -2.999 4.349 1.00 87.19 420 LEU A CA 1
ATOM 3276 C C . LEU A 1 420 ? 24.484 -3.054 5.888 1.00 87.19 420 LEU A C 1
ATOM 3278 O O . LEU A 1 420 ? 25.222 -2.289 6.504 1.00 87.19 420 LEU A O 1
ATOM 3282 N N . GLY A 1 421 ? 23.684 -3.916 6.527 1.00 82.44 421 GLY A N 1
ATOM 3283 C CA . GLY A 1 421 ? 23.618 -4.054 7.986 1.00 82.44 421 GLY A CA 1
ATOM 3284 C C . GLY A 1 421 ? 22.903 -2.910 8.719 1.00 82.44 421 GLY A C 1
ATOM 3285 O O . GLY A 1 421 ? 22.804 -2.936 9.943 1.00 82.44 421 GLY A O 1
ATOM 3286 N N . TRP A 1 422 ? 22.355 -1.923 8.003 1.00 84.25 422 TRP A N 1
ATOM 3287 C CA . TRP A 1 422 ? 21.603 -0.788 8.566 1.00 84.25 422 TRP A CA 1
ATOM 3288 C C . TRP A 1 422 ? 20.221 -1.171 9.090 1.00 84.25 422 TRP A C 1
ATOM 3290 O O . TRP A 1 422 ? 19.547 -0.374 9.739 1.00 84.25 422 TRP A O 1
ATOM 3300 N N . ARG A 1 423 ? 19.778 -2.391 8.790 1.00 80.25 423 ARG A N 1
ATOM 3301 C CA . ARG A 1 423 ? 18.491 -2.916 9.214 1.00 80.25 423 ARG A CA 1
ATOM 3302 C C . ARG A 1 423 ? 18.654 -4.305 9.811 1.00 80.25 423 ARG A C 1
ATOM 3304 O O . ARG A 1 423 ? 19.125 -5.216 9.137 1.00 80.25 423 ARG A O 1
ATOM 3311 N N . ARG A 1 424 ? 18.185 -4.472 11.048 1.00 70.06 424 ARG A N 1
ATOM 3312 C CA . ARG A 1 424 ? 17.950 -5.784 11.664 1.00 70.06 424 ARG A CA 1
ATOM 3313 C C . ARG A 1 424 ? 16.496 -6.199 11.436 1.00 70.06 424 ARG A C 1
ATOM 3315 O O . ARG A 1 424 ? 15.622 -5.335 11.351 1.00 70.06 424 ARG A O 1
ATOM 3322 N N . ALA A 1 425 ? 16.253 -7.501 11.296 1.00 66.06 425 ALA A N 1
ATOM 3323 C CA . ALA A 1 425 ? 14.899 -8.037 11.181 1.00 66.06 425 ALA A CA 1
ATOM 3324 C C . ALA A 1 425 ? 14.105 -7.682 12.446 1.00 66.06 425 ALA A C 1
ATOM 3326 O O . ALA A 1 425 ? 14.603 -7.879 13.556 1.00 66.06 425 ALA A O 1
ATOM 3327 N N . GLN A 1 426 ? 12.895 -7.140 12.290 1.00 63.38 426 GLN A N 1
ATOM 3328 C CA . GLN A 1 426 ? 12.011 -6.938 13.435 1.00 63.38 426 GLN A CA 1
ATOM 3329 C C . GLN A 1 426 ? 11.396 -8.281 13.827 1.00 63.38 426 GLN A C 1
ATOM 3331 O O . GLN A 1 426 ? 10.508 -8.790 13.144 1.00 63.38 426 GLN A O 1
ATOM 3336 N N . ILE A 1 427 ? 11.888 -8.847 14.926 1.00 54.28 427 ILE A N 1
ATOM 3337 C CA . ILE A 1 427 ? 11.278 -9.993 15.592 1.00 54.28 427 ILE A CA 1
ATOM 3338 C C . ILE A 1 427 ? 10.353 -9.405 16.654 1.00 54.28 427 ILE A C 1
ATOM 3340 O O . ILE A 1 427 ? 10.812 -8.936 17.690 1.00 54.28 427 ILE A O 1
ATOM 3344 N N . ASP A 1 428 ? 9.054 -9.352 16.362 1.00 50.97 428 ASP A N 1
ATOM 3345 C CA . ASP A 1 428 ? 8.063 -9.047 17.391 1.00 50.97 428 ASP A CA 1
ATOM 3346 C C . ASP A 1 428 ? 7.980 -10.286 18.302 1.00 50.97 428 ASP A C 1
ATOM 3348 O O . ASP A 1 428 ? 7.430 -11.318 17.900 1.00 50.97 428 ASP A O 1
ATOM 3352 N N . ASP A 1 429 ? 8.600 -10.232 19.483 1.00 37.72 429 ASP A N 1
ATOM 3353 C CA . ASP A 1 429 ? 8.401 -11.250 20.515 1.00 37.72 429 ASP A CA 1
ATOM 3354 C C . ASP A 1 429 ? 6.990 -11.108 21.102 1.00 37.72 429 ASP A C 1
ATOM 3356 O O . ASP A 1 429 ? 6.527 -9.986 21.337 1.00 37.72 429 ASP A O 1
ATOM 3360 N N . PRO A 1 430 ? 6.263 -12.216 21.328 1.00 37.56 430 PRO A N 1
ATOM 3361 C CA . PRO A 1 430 ? 5.004 -12.150 22.047 1.00 37.56 430 PRO A CA 1
ATOM 3362 C C . PRO A 1 430 ? 5.296 -11.699 23.482 1.00 37.56 430 PRO A C 1
ATOM 3364 O O . PRO A 1 430 ? 5.917 -12.426 24.254 1.00 37.56 430 PRO A O 1
ATOM 3367 N N . ALA A 1 431 ? 4.867 -10.487 23.838 1.00 31.92 431 ALA A N 1
ATOM 3368 C CA . ALA A 1 431 ? 4.948 -10.018 25.214 1.00 31.92 431 ALA A CA 1
ATOM 3369 C C . ALA A 1 431 ? 4.150 -10.973 26.129 1.00 31.92 431 ALA A C 1
ATOM 3371 O O . ALA A 1 431 ? 2.991 -11.273 25.815 1.00 31.92 431 ALA A O 1
ATOM 3372 N N . PRO A 1 432 ? 4.726 -11.455 27.245 1.00 27.20 432 PRO A N 1
ATOM 3373 C CA . PRO A 1 432 ? 3.974 -12.217 28.228 1.00 27.20 432 PRO A CA 1
ATOM 3374 C C . PRO A 1 432 ? 2.931 -11.305 28.884 1.00 27.20 432 PRO A C 1
ATOM 3376 O O . PRO A 1 432 ? 3.229 -10.190 29.309 1.00 27.20 432 PRO A O 1
ATOM 3379 N N . LEU A 1 433 ? 1.690 -11.784 28.959 1.00 33.03 433 LEU A N 1
ATOM 3380 C CA . LEU A 1 433 ? 0.619 -11.137 29.711 1.00 33.03 433 LEU A CA 1
ATOM 3381 C C . LEU A 1 433 ? 0.958 -11.235 31.206 1.00 33.03 433 LEU A C 1
ATOM 3383 O O . LEU A 1 433 ? 0.737 -12.272 31.825 1.00 33.03 433 LEU A O 1
ATOM 3387 N N . SER A 1 434 ? 1.520 -10.175 31.788 1.00 31.84 434 SER A N 1
ATOM 3388 C CA . SER A 1 434 ? 1.741 -10.088 33.232 1.00 31.84 434 SER A CA 1
ATOM 3389 C C . SER A 1 434 ? 0.428 -9.763 33.944 1.00 31.84 434 SER A C 1
ATOM 3391 O O . SER A 1 434 ? -0.080 -8.642 33.872 1.00 31.84 434 SER A O 1
ATOM 3393 N N . SER A 1 435 ? -0.112 -10.757 34.640 1.00 36.28 435 SER A N 1
ATOM 3394 C CA . SER A 1 435 ? -1.170 -10.624 35.634 1.00 36.28 435 SER A CA 1
ATOM 3395 C C . SER A 1 435 ? -0.579 -10.191 36.979 1.00 36.28 435 SER A C 1
ATOM 3397 O O . SER A 1 435 ? -0.009 -11.018 37.684 1.00 36.28 435 SER A O 1
ATOM 3399 N N . THR A 1 436 ? -0.747 -8.928 37.367 1.00 31.69 436 THR A N 1
ATOM 3400 C CA . THR A 1 436 ? -0.654 -8.497 38.774 1.00 31.69 436 THR A CA 1
ATOM 3401 C C . THR A 1 436 ? -1.544 -7.274 38.999 1.00 31.69 436 THR A C 1
ATOM 3403 O O . THR A 1 436 ? -1.119 -6.125 38.901 1.00 31.69 436 THR A O 1
ATOM 3406 N N . ALA A 1 437 ? -2.821 -7.527 39.292 1.00 31.55 437 ALA A N 1
ATOM 3407 C CA . ALA A 1 437 ? -3.723 -6.524 39.839 1.00 31.55 437 ALA A CA 1
ATOM 3408 C C . ALA A 1 437 ? -3.481 -6.413 41.352 1.00 31.55 437 ALA A C 1
ATOM 3410 O O . ALA A 1 437 ? -3.757 -7.346 42.103 1.00 31.55 437 ALA A O 1
ATOM 3411 N N . GLY A 1 438 ? -2.948 -5.270 41.785 1.00 28.36 438 GLY A N 1
ATOM 3412 C CA . GLY A 1 438 ? -2.983 -4.828 43.177 1.00 28.36 438 GLY A CA 1
ATOM 3413 C C . GLY A 1 438 ? -4.331 -4.174 43.485 1.00 28.36 438 GLY A C 1
ATOM 3414 O O . GLY A 1 438 ? -4.831 -3.351 42.720 1.00 28.36 438 GLY A O 1
ATOM 3415 N N . SER A 1 439 ? -4.916 -4.576 44.604 1.00 35.50 439 SER A N 1
ATOM 3416 C CA . SER A 1 439 ? -6.250 -4.267 45.109 1.00 35.50 439 SER A CA 1
ATOM 3417 C C . SER A 1 439 ? -6.442 -2.809 45.560 1.00 35.50 439 SER A C 1
ATOM 3419 O O . SER A 1 439 ? -6.252 -2.475 46.727 1.00 35.50 439 SER A O 1
ATOM 3421 N N . ALA A 1 440 ? -6.920 -1.962 44.652 1.00 39.88 440 ALA A N 1
ATOM 3422 C CA . ALA A 1 440 ? -7.822 -0.849 44.952 1.00 39.88 440 ALA A CA 1
ATOM 3423 C C . ALA A 1 440 ? -8.952 -0.942 43.920 1.00 39.88 440 ALA A C 1
ATOM 3425 O O . ALA A 1 440 ? -8.648 -1.072 42.735 1.00 39.88 440 ALA A O 1
ATOM 3426 N N . GLY A 1 441 ? -10.214 -0.995 44.368 1.00 55.09 441 GLY A N 1
ATOM 3427 C CA . GLY A 1 441 ? -11.376 -1.426 43.573 1.00 55.09 441 GLY A CA 1
ATOM 3428 C C . GLY A 1 441 ? -11.291 -1.023 42.100 1.00 55.09 441 GLY A C 1
ATOM 3429 O O . GLY A 1 441 ? -11.387 0.152 41.764 1.00 55.09 441 GLY A O 1
ATOM 3430 N N . LEU A 1 442 ? -11.051 -2.008 41.233 1.00 70.00 442 LEU A N 1
ATOM 3431 C CA . LEU A 1 442 ? -10.741 -1.809 39.821 1.00 70.00 442 LEU A CA 1
ATOM 3432 C C . LEU A 1 442 ? -11.926 -1.115 39.124 1.00 70.00 442 LEU A C 1
ATOM 3434 O O . LEU A 1 442 ? -12.960 -1.749 38.911 1.00 70.00 442 LEU A O 1
ATOM 3438 N N . VAL A 1 443 ? -11.793 0.177 38.801 1.00 82.06 443 VAL A N 1
ATOM 3439 C CA . VAL A 1 443 ? -12.765 0.927 37.986 1.00 82.06 443 VAL A CA 1
ATOM 3440 C C . VAL A 1 443 ? -12.323 0.891 36.531 1.00 82.06 443 VAL A C 1
ATOM 3442 O O . VAL A 1 443 ? -11.182 1.239 36.208 1.00 82.06 443 VAL A O 1
ATOM 3445 N N . ARG A 1 444 ? -13.236 0.486 35.648 1.00 88.62 444 ARG A N 1
ATOM 3446 C CA . ARG A 1 444 ? -12.981 0.341 34.215 1.00 88.62 444 ARG A CA 1
ATOM 3447 C C . ARG A 1 444 ? -14.038 1.083 33.405 1.00 88.62 444 ARG A C 1
ATOM 3449 O O . ARG A 1 444 ? -15.229 0.923 33.654 1.00 88.62 444 ARG A O 1
ATOM 3456 N N . ALA A 1 445 ? -13.618 1.909 32.452 1.00 90.56 445 ALA A N 1
ATOM 3457 C CA . ALA A 1 445 ? -14.524 2.641 31.570 1.00 90.56 445 ALA A CA 1
ATOM 3458 C C . ALA A 1 445 ? -14.612 1.984 30.192 1.00 90.56 445 ALA A C 1
ATOM 3460 O O . ALA A 1 445 ? -13.601 1.559 29.647 1.00 90.56 445 ALA A O 1
ATOM 3461 N N . VAL A 1 446 ? -15.806 1.958 29.607 1.00 91.62 446 VAL A N 1
ATOM 3462 C CA . VAL A 1 446 ? -16.064 1.536 28.231 1.00 91.62 446 VAL A CA 1
ATOM 3463 C C . VAL A 1 446 ? -16.636 2.725 27.464 1.00 91.62 446 VAL A C 1
ATOM 3465 O O . VAL A 1 446 ? -17.727 3.210 27.768 1.00 91.62 446 VAL A O 1
ATOM 3468 N N . LEU A 1 447 ? -15.878 3.207 26.482 1.00 92.81 447 LEU A N 1
ATOM 3469 C CA . LEU A 1 447 ? -16.211 4.348 25.640 1.00 92.81 447 LEU A CA 1
ATOM 3470 C C . LEU A 1 447 ? -16.641 3.890 24.248 1.00 92.81 447 LEU A C 1
ATOM 3472 O O . LEU A 1 447 ? -15.863 3.283 23.514 1.00 92.81 447 LEU A O 1
ATOM 3476 N N . PHE A 1 448 ? -17.865 4.225 23.860 1.00 91.19 448 PHE A N 1
ATOM 3477 C CA . PHE A 1 448 ? -18.424 3.925 22.548 1.00 91.19 448 PHE A CA 1
ATOM 3478 C C . PHE A 1 448 ? -18.152 5.074 21.572 1.00 91.19 448 PHE A C 1
ATOM 3480 O O . PHE A 1 448 ? -18.853 6.088 21.561 1.00 91.19 448 PHE A O 1
ATOM 3487 N N . ALA A 1 449 ? -17.140 4.890 20.724 1.00 90.69 449 ALA A N 1
ATOM 3488 C CA . ALA A 1 449 ? -16.731 5.787 19.643 1.00 90.69 449 ALA A CA 1
ATOM 3489 C C . ALA A 1 449 ? -17.295 5.350 18.274 1.00 90.69 449 ALA A C 1
ATOM 3491 O O . ALA A 1 449 ? -16.671 5.566 17.237 1.00 90.69 449 ALA A O 1
ATOM 3492 N N . THR A 1 450 ? -18.460 4.698 18.275 1.00 87.81 450 THR A N 1
ATOM 3493 C CA . THR A 1 450 ? -19.136 4.188 17.073 1.00 87.81 450 THR A CA 1
ATOM 3494 C C . THR A 1 450 ? -19.976 5.210 16.300 1.00 87.81 450 THR A C 1
ATOM 3496 O O . THR A 1 450 ? -20.105 5.026 15.093 1.00 87.81 450 THR A O 1
ATOM 3499 N N . PRO A 1 451 ? -20.534 6.286 16.898 1.00 86.69 451 PRO A N 1
ATOM 3500 C CA . PRO A 1 451 ? -21.284 7.270 16.123 1.00 86.69 451 PRO A CA 1
ATOM 3501 C C . PRO A 1 451 ? -20.382 8.061 15.167 1.00 86.69 451 PRO A C 1
ATOM 3503 O O . PRO A 1 451 ? -19.320 8.556 15.558 1.00 86.69 451 PRO A O 1
ATOM 3506 N N . LEU A 1 452 ? -20.838 8.227 13.925 1.00 86.81 452 LEU A N 1
ATOM 3507 C CA . LEU A 1 452 ? -20.217 9.109 12.940 1.00 86.81 452 LEU A CA 1
ATOM 3508 C C . LEU A 1 452 ? -20.658 10.559 13.140 1.00 86.81 452 LEU A C 1
ATOM 3510 O O . LEU A 1 452 ? -21.799 10.834 13.522 1.00 86.81 452 LEU A O 1
ATOM 3514 N N . ALA A 1 453 ? -19.745 11.481 12.838 1.00 84.62 453 ALA A N 1
ATOM 3515 C CA . ALA A 1 453 ? -20.041 12.901 12.794 1.00 84.62 453 ALA A CA 1
ATOM 3516 C C . ALA A 1 453 ? -21.099 13.188 11.723 1.00 84.62 453 ALA A C 1
ATOM 3518 O O . ALA A 1 453 ? -21.216 12.460 10.731 1.00 84.62 453 ALA A O 1
ATOM 3519 N N . ALA A 1 454 ? -21.858 14.267 11.914 1.00 82.56 454 ALA A N 1
ATOM 3520 C CA . ALA A 1 454 ? -22.916 14.626 10.986 1.00 82.56 454 ALA A CA 1
ATOM 3521 C C . ALA A 1 454 ? -22.353 14.787 9.551 1.00 82.56 454 ALA A C 1
ATOM 3523 O O . ALA A 1 454 ? -21.343 15.475 9.358 1.00 82.56 454 ALA A O 1
ATOM 3524 N N . PRO A 1 455 ? -22.970 14.150 8.534 1.00 74.31 455 PRO A N 1
ATOM 3525 C CA . PRO A 1 455 ? -22.427 14.093 7.172 1.00 74.31 455 PRO A CA 1
ATOM 3526 C C . PRO A 1 455 ? -22.386 15.458 6.471 1.00 74.31 455 PRO A C 1
ATOM 3528 O O . PRO A 1 455 ? -21.806 15.593 5.394 1.00 74.31 455 PRO A O 1
ATOM 3531 N N . ASP A 1 456 ? -23.023 16.470 7.055 1.00 74.06 456 ASP A N 1
ATOM 3532 C CA . ASP A 1 456 ? -23.075 17.833 6.550 1.00 74.06 456 ASP A CA 1
ATOM 3533 C C . ASP A 1 456 ? -21.884 18.704 6.993 1.00 74.06 456 ASP A C 1
ATOM 3535 O O . ASP A 1 456 ? -21.711 19.804 6.461 1.00 74.06 456 ASP A O 1
ATOM 3539 N N . LEU A 1 457 ? -21.038 18.220 7.910 1.00 83.00 457 LEU A N 1
ATOM 3540 C CA . LEU A 1 457 ? -19.788 18.879 8.292 1.00 83.00 457 LEU A CA 1
ATOM 3541 C C . LEU A 1 457 ? -18.720 18.746 7.184 1.00 83.00 457 LEU A C 1
ATOM 3543 O O . LEU A 1 457 ? -18.610 17.689 6.556 1.00 83.00 457 LEU A O 1
ATOM 3547 N N . PRO A 1 458 ? -17.877 19.774 6.948 1.00 83.25 458 PRO A N 1
ATOM 3548 C CA . PRO A 1 458 ? -16.821 19.751 5.930 1.00 83.25 458 PRO A CA 1
ATOM 3549 C C . PRO A 1 458 ? -15.606 18.923 6.393 1.00 83.25 458 PRO A C 1
ATOM 3551 O O . PRO A 1 458 ? -14.509 19.436 6.620 1.00 83.25 458 PRO A O 1
ATOM 3554 N N . LEU A 1 459 ? -15.807 17.618 6.581 1.00 82.62 459 LEU A N 1
ATOM 3555 C CA . LEU A 1 459 ? -14.798 16.662 7.040 1.00 82.62 459 LEU A CA 1
ATOM 3556 C C . LEU A 1 459 ? -14.338 15.746 5.900 1.00 82.62 459 LEU A C 1
ATOM 3558 O O . LEU A 1 459 ? -15.048 15.499 4.925 1.00 82.62 459 LEU A O 1
ATOM 3562 N N . SER A 1 460 ? -13.121 15.221 6.027 1.00 67.75 460 SER A N 1
ATOM 3563 C CA . SER A 1 460 ? -12.538 14.288 5.061 1.00 67.75 460 SER A CA 1
ATOM 3564 C C . SER A 1 460 ? -13.117 12.878 5.240 1.00 67.75 460 SER A C 1
ATOM 3566 O O . SER A 1 460 ? -12.483 12.022 5.846 1.00 67.75 460 SER A O 1
ATOM 3568 N N . GLY A 1 461 ? -14.314 12.634 4.702 1.00 74.19 461 GLY A N 1
ATOM 3569 C CA . GLY A 1 461 ? -14.965 11.317 4.732 1.00 74.19 461 GLY A CA 1
ATOM 3570 C C . GLY A 1 461 ? -15.652 10.978 6.069 1.00 74.19 461 GLY A C 1
ATOM 3571 O O . GLY A 1 461 ? -15.779 11.857 6.928 1.00 74.19 461 GLY A O 1
ATOM 3572 N N . PRO A 1 462 ? -16.123 9.724 6.249 1.00 76.25 462 PRO A N 1
ATOM 3573 C CA . PRO A 1 462 ? -16.841 9.287 7.448 1.00 76.25 462 PRO A CA 1
ATOM 3574 C C . PRO A 1 462 ? -15.918 9.345 8.669 1.00 76.25 462 PRO A C 1
ATOM 3576 O O . PRO A 1 462 ? -15.086 8.470 8.908 1.00 76.25 462 PRO A O 1
ATOM 3579 N N . THR A 1 463 ? -16.042 10.437 9.419 1.00 85.25 463 THR A N 1
ATOM 3580 C CA . THR A 1 463 ? -15.208 10.735 10.583 1.00 85.25 463 THR A CA 1
ATOM 3581 C C . THR A 1 463 ? -15.990 10.384 11.849 1.00 85.25 463 THR A C 1
ATOM 3583 O O . THR A 1 463 ? -17.094 10.901 12.014 1.00 85.25 463 THR A O 1
ATOM 3586 N N . PRO A 1 464 ? -15.458 9.544 12.755 1.00 89.00 464 PRO A N 1
ATOM 3587 C CA . PRO A 1 464 ? -16.067 9.302 14.061 1.00 89.00 464 PRO A CA 1
ATOM 3588 C C . PRO A 1 464 ? -16.289 10.600 14.835 1.00 89.00 464 PRO A C 1
ATOM 3590 O O . PRO A 1 464 ? -15.392 11.442 14.905 1.00 89.00 464 PRO A O 1
ATOM 3593 N N . THR A 1 465 ? -17.441 10.733 15.491 1.00 87.62 465 THR A N 1
ATOM 3594 C CA . THR A 1 465 ? -17.768 11.882 16.354 1.00 87.62 465 THR A CA 1
ATOM 3595 C C . THR A 1 465 ? -16.722 12.084 17.451 1.00 87.62 465 THR A C 1
ATOM 3597 O O . THR A 1 465 ? -16.357 13.210 17.777 1.00 87.62 465 THR A O 1
ATOM 3600 N N . ALA A 1 466 ? -16.153 10.983 17.946 1.00 89.12 466 ALA A N 1
ATOM 3601 C CA . ALA A 1 466 ? -15.044 10.965 18.894 1.00 89.12 466 ALA A CA 1
ATOM 3602 C C . ALA A 1 466 ? -13.823 11.795 18.446 1.00 89.12 466 ALA A C 1
ATOM 3604 O O . ALA A 1 466 ? -13.119 12.346 19.290 1.00 89.12 466 ALA A O 1
ATOM 3605 N N . LEU A 1 467 ? -13.575 11.897 17.135 1.00 89.31 467 LEU A N 1
ATOM 3606 C CA . LEU A 1 467 ? -12.455 12.644 16.555 1.00 89.31 467 LEU A CA 1
ATOM 3607 C C . LEU A 1 467 ? -12.799 14.102 16.229 1.00 89.31 467 LEU A C 1
ATOM 3609 O O . LEU A 1 467 ? -11.940 14.821 15.714 1.00 89.31 467 LEU A O 1
ATOM 3613 N N . LEU A 1 468 ? -14.025 14.556 16.511 1.00 87.62 468 LEU A N 1
ATOM 3614 C CA . LEU A 1 468 ? -14.376 15.957 16.320 1.00 87.62 468 LEU A CA 1
ATOM 3615 C C . LEU A 1 468 ? -13.535 16.841 17.242 1.00 87.62 468 LEU A C 1
ATOM 3617 O O . LEU A 1 468 ? -13.325 16.496 18.410 1.00 87.62 468 LEU A O 1
ATOM 3621 N N . PRO A 1 469 ? -13.036 17.971 16.728 1.00 84.69 469 PRO A N 1
ATOM 3622 C CA . PRO A 1 469 ? -12.136 18.806 17.490 1.00 84.69 469 PRO A CA 1
ATOM 3623 C C . PRO A 1 469 ? -12.910 19.661 18.502 1.00 84.69 469 PRO A C 1
ATOM 3625 O O . PRO A 1 469 ? -13.938 20.254 18.186 1.00 84.69 469 PRO A O 1
ATOM 3628 N N . VAL A 1 470 ? -12.403 19.728 19.728 1.00 82.06 470 VAL A N 1
ATOM 3629 C CA . VAL A 1 470 ? -12.959 20.427 20.890 1.00 82.06 470 VAL A CA 1
ATOM 3630 C C . VAL A 1 470 ? -11.840 21.197 21.590 1.00 82.06 470 VAL A C 1
ATOM 3632 O O . VAL A 1 470 ? -10.991 20.632 22.283 1.00 82.06 470 VAL A O 1
ATOM 3635 N N . GLY A 1 471 ? -11.836 22.513 21.417 1.00 80.12 471 GLY A N 1
ATOM 3636 C CA . GLY A 1 471 ? -10.766 23.396 21.851 1.00 80.12 471 GLY A CA 1
ATOM 3637 C C . GLY A 1 471 ? -9.478 23.073 21.102 1.00 80.12 471 GLY A C 1
ATOM 3638 O O . GLY A 1 471 ? -9.363 23.336 19.913 1.00 80.12 471 GLY A O 1
ATOM 3639 N N . HIS A 1 472 ? -8.513 22.490 21.806 1.00 76.06 472 HIS A N 1
ATOM 3640 C CA . HIS A 1 472 ? -7.189 22.156 21.273 1.00 76.06 472 HIS A CA 1
ATOM 3641 C C . HIS A 1 472 ? -6.972 20.641 21.066 1.00 76.06 472 HIS A C 1
ATOM 3643 O O . HIS A 1 472 ? -5.896 20.236 20.635 1.00 76.06 472 HIS A O 1
ATOM 3649 N N . ALA A 1 473 ? -7.953 19.804 21.417 1.00 82.12 473 ALA A N 1
ATOM 3650 C CA . ALA A 1 473 ? -7.870 18.342 21.360 1.00 82.12 473 ALA A CA 1
ATOM 3651 C C . ALA A 1 473 ? -9.140 17.761 20.722 1.00 82.12 473 ALA A C 1
ATOM 3653 O O . ALA A 1 473 ? -10.063 18.498 20.392 1.00 82.12 473 ALA A O 1
ATOM 3654 N N . THR A 1 474 ? -9.220 16.450 20.525 1.00 88.25 474 THR A N 1
ATOM 3655 C CA . THR A 1 474 ? -10.456 15.782 20.081 1.00 88.25 474 THR A CA 1
ATOM 3656 C C . THR A 1 474 ? -11.408 15.504 21.246 1.00 88.25 474 THR A C 1
ATOM 3658 O O . THR A 1 474 ? -10.996 15.445 22.407 1.00 88.25 474 THR A O 1
ATOM 3661 N N . LEU A 1 475 ? -12.694 15.302 20.951 1.00 87.25 475 LEU A N 1
ATOM 3662 C CA . LEU A 1 475 ? -13.721 15.002 21.951 1.00 87.25 475 LEU A CA 1
ATOM 3663 C C . LEU A 1 475 ? -13.345 13.809 22.847 1.00 87.25 475 LEU A C 1
ATOM 3665 O O . LEU A 1 475 ? -13.469 13.894 24.068 1.00 87.25 475 LEU A O 1
ATOM 3669 N N . ILE A 1 476 ? -12.835 12.722 22.265 1.00 90.50 476 ILE A N 1
ATOM 3670 C CA . ILE A 1 476 ? -12.420 11.540 23.033 1.00 90.50 476 ILE A CA 1
ATOM 3671 C C . ILE A 1 476 ? -11.190 11.801 23.906 1.00 90.50 476 ILE A C 1
ATOM 3673 O O . ILE A 1 476 ? -11.134 11.321 25.035 1.00 90.50 476 ILE A O 1
ATOM 3677 N N . GLU A 1 477 ? -10.229 12.599 23.432 1.00 89.12 477 GLU A N 1
ATOM 3678 C CA . GLU A 1 477 ? -9.070 13.000 24.237 1.00 89.12 477 GLU A CA 1
ATOM 3679 C C . GLU A 1 477 ? -9.526 13.790 25.471 1.00 89.12 477 GLU A C 1
ATOM 3681 O O . GLU A 1 477 ? -9.069 13.512 26.577 1.00 89.12 477 GLU A O 1
ATOM 3686 N N . ARG A 1 478 ? -10.503 14.693 25.310 1.00 85.25 478 ARG A N 1
ATOM 3687 C CA . ARG A 1 478 ? -11.100 15.450 26.422 1.00 85.25 478 ARG A CA 1
ATOM 3688 C C . ARG A 1 478 ? -11.834 14.558 27.418 1.00 85.25 478 ARG A C 1
ATOM 3690 O O . ARG A 1 478 ? -11.712 14.762 28.622 1.00 85.25 478 ARG A O 1
ATOM 3697 N N . GLN A 1 479 ? -12.570 13.560 26.941 1.00 87.44 479 GLN A N 1
ATOM 3698 C CA . GLN A 1 479 ? -13.247 12.601 27.817 1.00 87.44 479 GLN A CA 1
ATOM 3699 C C . GLN A 1 479 ? -12.243 11.736 28.588 1.00 87.44 479 GLN A C 1
ATOM 3701 O O . GLN A 1 479 ? -12.407 11.537 29.788 1.00 87.44 479 GLN A O 1
ATOM 3706 N N . ILE A 1 480 ? -11.166 11.281 27.942 1.00 90.31 480 ILE A N 1
ATOM 3707 C CA . ILE A 1 480 ? -10.096 10.522 28.604 1.00 90.31 480 ILE A CA 1
ATOM 3708 C C . ILE A 1 480 ? -9.373 11.378 29.648 1.00 90.31 480 ILE A C 1
ATOM 3710 O O . ILE A 1 480 ? -9.089 10.882 30.733 1.00 90.31 480 ILE A O 1
ATOM 3714 N N . GLU A 1 481 ? -9.127 12.664 29.379 1.00 85.56 481 GLU A N 1
ATOM 3715 C CA . GLU A 1 481 ? -8.569 13.591 30.376 1.00 85.56 481 GLU A CA 1
ATOM 3716 C C . GLU A 1 481 ? -9.449 13.694 31.622 1.00 85.56 481 GLU A C 1
ATOM 3718 O O . GLU A 1 481 ? -8.933 13.682 32.739 1.00 85.56 481 GLU A O 1
ATOM 3723 N N . LEU A 1 482 ? -10.770 13.776 31.445 1.00 83.38 482 LEU A N 1
ATOM 3724 C CA . LEU A 1 482 ? -11.720 13.803 32.558 1.00 83.38 482 LEU A CA 1
ATOM 3725 C C . LEU A 1 482 ? -11.715 12.481 33.337 1.00 83.38 482 LEU A C 1
ATOM 3727 O O . LEU A 1 482 ? -11.664 12.501 34.564 1.00 83.38 482 LEU A O 1
ATOM 3731 N N . LEU A 1 483 ? -11.693 11.342 32.642 1.00 88.75 483 LEU A N 1
ATOM 3732 C CA . LEU A 1 483 ? -11.624 10.015 33.264 1.00 88.75 483 LEU A CA 1
ATOM 3733 C C . LEU A 1 483 ? -10.325 9.796 34.043 1.00 88.75 483 LEU A C 1
ATOM 3735 O O . LEU A 1 483 ? -10.354 9.283 35.160 1.00 88.75 483 LEU A O 1
ATOM 3739 N N . ALA A 1 484 ? -9.194 10.221 33.481 1.00 85.31 484 ALA A N 1
ATOM 3740 C CA . ALA A 1 484 ? -7.896 10.136 34.134 1.00 85.31 484 ALA A CA 1
ATOM 3741 C C . ALA A 1 484 ? -7.852 11.001 35.405 1.00 85.31 484 ALA A C 1
ATOM 3743 O O . ALA A 1 484 ? -7.364 10.546 36.438 1.00 85.31 484 ALA A O 1
ATOM 3744 N N . ARG A 1 485 ? -8.425 12.216 35.364 1.00 82.62 485 ARG A N 1
ATOM 3745 C CA . ARG A 1 485 ? -8.579 13.082 36.552 1.00 82.62 485 ARG A CA 1
ATOM 3746 C C . ARG A 1 485 ? -9.471 12.452 37.619 1.00 82.62 485 ARG A C 1
ATOM 3748 O O . ARG A 1 485 ? -9.178 12.592 38.799 1.00 82.62 485 ARG A O 1
ATOM 3755 N N . ALA A 1 486 ? -10.496 11.714 37.203 1.00 81.94 486 ALA A N 1
ATOM 3756 C CA . ALA A 1 486 ? -11.357 10.930 38.084 1.00 81.94 486 ALA A CA 1
ATOM 3757 C C . ALA A 1 486 ? -10.743 9.573 38.506 1.00 81.94 486 ALA A C 1
ATOM 3759 O O . ALA A 1 486 ? -11.445 8.711 39.031 1.00 81.94 486 ALA A O 1
ATOM 3760 N N . ASN A 1 487 ? -9.436 9.370 38.283 1.00 82.94 487 ASN A N 1
ATOM 3761 C CA . ASN A 1 487 ? -8.661 8.187 38.673 1.00 82.94 487 ASN A CA 1
ATOM 3762 C C . ASN A 1 487 ? -9.105 6.859 38.014 1.00 82.94 487 ASN A C 1
ATOM 3764 O O . ASN A 1 487 ? -8.881 5.775 38.556 1.00 82.94 487 ASN A O 1
ATOM 3768 N N . VAL A 1 488 ? -9.697 6.912 36.817 1.00 86.25 488 VAL A N 1
ATOM 3769 C CA . VAL A 1 488 ? -10.011 5.715 36.021 1.00 86.25 488 VAL A CA 1
ATOM 3770 C C . VAL A 1 488 ? -8.773 5.279 35.235 1.00 86.25 488 VAL A C 1
ATOM 3772 O O . VAL A 1 488 ? -8.337 5.972 34.319 1.00 86.25 488 VAL A O 1
ATOM 3775 N N . LYS A 1 489 ? -8.209 4.110 35.569 1.00 85.69 489 LYS A N 1
ATOM 3776 C CA . LYS A 1 489 ? -6.953 3.624 34.963 1.00 85.69 489 LYS A CA 1
ATOM 3777 C C . LYS A 1 489 ? -7.122 2.733 33.738 1.00 85.69 489 LYS A C 1
ATOM 3779 O O . LYS A 1 489 ? -6.185 2.638 32.954 1.00 85.69 489 LYS A O 1
ATOM 3784 N N . TYR A 1 490 ? -8.272 2.089 33.565 1.00 89.06 490 TYR A N 1
ATOM 3785 C CA . TYR A 1 490 ? -8.507 1.127 32.485 1.00 89.06 490 TYR A CA 1
ATOM 3786 C C . TYR A 1 490 ? -9.655 1.609 31.607 1.00 89.06 490 TYR A C 1
ATOM 3788 O O . TYR A 1 490 ? -10.763 1.815 32.103 1.00 89.06 490 TYR A O 1
ATOM 3796 N N . ILE A 1 491 ? -9.392 1.796 30.314 1.00 91.94 491 ILE A N 1
ATOM 3797 C CA . ILE A 1 491 ? -10.361 2.337 29.361 1.00 91.94 491 ILE A CA 1
ATOM 3798 C C . ILE A 1 491 ? -10.429 1.426 28.135 1.00 91.94 491 ILE A C 1
ATOM 3800 O O . ILE A 1 491 ? -9.445 1.243 27.420 1.00 91.94 491 ILE A O 1
ATOM 3804 N N . ASP A 1 492 ? -11.601 0.873 27.861 1.00 90.44 492 ASP A N 1
ATOM 3805 C CA . ASP A 1 492 ? -11.904 0.166 26.625 1.00 90.44 492 ASP A CA 1
ATOM 3806 C C . ASP A 1 492 ? -12.591 1.116 25.647 1.00 90.44 492 ASP A C 1
ATOM 3808 O O . ASP A 1 492 ? -13.648 1.661 25.938 1.00 90.44 492 ASP A O 1
ATOM 3812 N N . VAL A 1 493 ? -12.012 1.311 24.468 1.00 93.06 493 VAL A N 1
ATOM 3813 C CA . VAL A 1 493 ? -12.598 2.128 23.401 1.00 93.06 493 VAL A CA 1
ATOM 3814 C C . VAL A 1 493 ? -13.184 1.206 22.343 1.00 93.06 493 VAL A C 1
ATOM 3816 O O . VAL A 1 493 ? -12.457 0.448 21.701 1.00 93.06 493 VAL A O 1
ATOM 3819 N N . VAL A 1 494 ? -14.495 1.279 22.150 1.00 91.81 494 VAL A N 1
ATOM 3820 C CA . VAL A 1 494 ? -15.236 0.536 21.131 1.00 91.81 494 VAL A CA 1
ATOM 3821 C C . VAL A 1 494 ? -15.353 1.406 19.884 1.00 91.81 494 VAL A C 1
ATOM 3823 O O . VAL A 1 494 ? -15.996 2.453 19.913 1.00 91.81 494 VAL A O 1
ATOM 3826 N N . ALA A 1 495 ? -14.717 0.991 18.794 1.00 91.69 495 ALA A N 1
ATOM 3827 C CA . ALA A 1 495 ? -14.668 1.722 17.533 1.00 91.69 495 ALA A CA 1
ATOM 3828 C C . ALA A 1 495 ? -15.253 0.883 16.390 1.00 91.69 495 ALA A C 1
ATOM 3830 O O . ALA A 1 495 ? -15.117 -0.338 16.380 1.00 91.69 495 ALA A O 1
ATOM 3831 N N . CYS A 1 496 ? -15.871 1.542 15.413 1.00 87.06 496 CYS A N 1
ATOM 3832 C CA . CYS A 1 496 ? -16.353 0.912 14.182 1.00 87.06 496 CYS A CA 1
ATOM 3833 C C . CYS A 1 496 ? -15.620 1.533 12.988 1.00 87.06 496 CYS A C 1
ATOM 3835 O O . CYS A 1 496 ? -14.757 0.903 12.376 1.00 87.06 496 CYS A O 1
ATOM 3837 N N . ASP A 1 497 ? -15.865 2.819 12.747 1.00 81.56 497 ASP A N 1
ATOM 3838 C CA . ASP A 1 497 ? -15.255 3.567 11.654 1.00 81.56 497 ASP A CA 1
ATOM 3839 C C . ASP A 1 497 ? -13.877 4.137 12.022 1.00 81.56 497 ASP A C 1
ATOM 3841 O O . ASP A 1 497 ? -13.652 4.638 13.124 1.00 81.56 497 ASP A O 1
ATOM 3845 N N . SER A 1 498 ? -12.934 4.088 11.077 1.00 84.00 498 SER A N 1
ATOM 3846 C CA . SER A 1 498 ? -11.582 4.665 11.205 1.00 84.00 498 SER A CA 1
ATOM 3847 C C . SER A 1 498 ? -10.827 4.345 12.522 1.00 84.00 498 SER A C 1
ATOM 3849 O O . SER A 1 498 ? -10.229 5.248 13.122 1.00 84.00 498 SER A O 1
ATOM 3851 N N . PRO A 1 499 ? -10.757 3.074 12.977 1.00 86.25 499 PRO A N 1
ATOM 3852 C CA . PRO A 1 499 ? -10.100 2.713 14.240 1.00 86.25 499 PRO A CA 1
ATOM 3853 C C . PRO A 1 499 ? -8.594 3.022 14.245 1.00 86.25 499 PRO A C 1
ATOM 3855 O O . PRO A 1 499 ? -8.007 3.259 15.298 1.00 86.25 499 PRO A O 1
ATOM 3858 N N . GLU A 1 500 ? -7.951 3.063 13.075 1.00 83.56 500 GLU A N 1
ATOM 3859 C CA . GLU A 1 500 ? -6.543 3.456 12.946 1.00 83.56 500 GLU A CA 1
ATOM 3860 C C . GLU A 1 500 ? -6.303 4.919 13.334 1.00 83.56 500 GLU A C 1
ATOM 3862 O O . GLU A 1 500 ? -5.311 5.211 13.999 1.00 83.56 500 GLU A O 1
ATOM 3867 N N . ALA A 1 501 ? -7.222 5.829 12.987 1.00 78.94 501 ALA A N 1
ATOM 3868 C CA . ALA A 1 501 ? -7.116 7.244 13.338 1.00 78.94 501 ALA A CA 1
ATOM 3869 C C . ALA A 1 501 ? -7.271 7.458 14.852 1.00 78.94 501 ALA A C 1
ATOM 3871 O O . ALA A 1 501 ? -6.496 8.202 15.457 1.00 78.94 501 ALA A O 1
ATOM 3872 N N . LEU A 1 502 ? -8.210 6.738 15.477 1.00 84.06 502 LEU A N 1
ATOM 3873 C CA . LEU A 1 502 ? -8.350 6.695 16.935 1.00 84.06 502 LEU A CA 1
ATOM 3874 C C . LEU A 1 502 ? -7.089 6.119 17.591 1.00 84.06 502 LEU A C 1
ATOM 3876 O O . LEU A 1 502 ? -6.581 6.689 18.552 1.00 84.06 502 LEU A O 1
ATOM 3880 N N . ARG A 1 503 ? -6.525 5.033 17.048 1.00 85.75 503 ARG A N 1
ATOM 3881 C CA . ARG A 1 503 ? -5.316 4.403 17.601 1.00 85.75 503 ARG A CA 1
ATOM 3882 C C . ARG A 1 503 ? -4.094 5.313 17.485 1.00 85.75 503 ARG A C 1
ATOM 3884 O O . ARG A 1 503 ? -3.310 5.380 18.425 1.00 85.75 503 ARG A O 1
ATOM 3891 N N . ALA A 1 504 ? -3.949 6.031 16.373 1.00 79.00 504 ALA A N 1
ATOM 3892 C CA . ALA A 1 504 ? -2.864 6.987 16.168 1.00 79.00 504 ALA A CA 1
ATOM 3893 C C . ALA A 1 504 ? -2.928 8.170 17.148 1.00 79.00 504 ALA A C 1
ATOM 3895 O O . ALA A 1 504 ? -1.887 8.650 17.588 1.00 79.00 504 ALA A O 1
ATOM 3896 N N . ARG A 1 505 ? -4.137 8.627 17.504 1.00 81.94 505 ARG A N 1
ATOM 3897 C CA . ARG A 1 505 ? -4.347 9.737 18.449 1.00 81.94 505 ARG A CA 1
ATOM 3898 C C . ARG A 1 505 ? -4.210 9.313 19.911 1.00 81.94 505 ARG A C 1
ATOM 3900 O O . ARG A 1 505 ? -3.584 10.021 20.692 1.00 81.94 505 ARG A O 1
ATOM 3907 N N . LEU A 1 506 ? -4.792 8.174 20.280 1.00 85.50 506 LEU A N 1
ATOM 3908 C CA . LEU A 1 506 ? -4.869 7.726 21.673 1.00 85.50 506 LEU A CA 1
ATOM 3909 C C . LEU A 1 506 ? -3.639 6.928 22.126 1.00 85.50 506 LEU A C 1
ATOM 3911 O O . LEU A 1 506 ? -3.281 6.955 23.306 1.00 85.50 506 LEU A O 1
ATOM 3915 N N . GLY A 1 507 ? -2.990 6.210 21.204 1.00 85.25 507 GLY A N 1
ATOM 3916 C CA . GLY A 1 507 ? -1.934 5.256 21.535 1.00 85.25 507 GLY A CA 1
ATOM 3917 C C . GLY A 1 507 ? -2.412 4.210 22.548 1.00 85.25 507 GLY A C 1
ATOM 3918 O O . GLY A 1 507 ? -3.552 3.752 22.495 1.00 85.25 507 GLY A O 1
ATOM 3919 N N . GLU A 1 508 ? -1.536 3.852 23.485 1.00 81.81 508 GLU A N 1
ATOM 3920 C CA . GLU A 1 508 ? -1.845 2.931 24.593 1.00 81.81 508 GLU A CA 1
ATOM 3921 C C . GLU A 1 508 ? -2.345 3.658 25.859 1.00 81.81 508 GLU A C 1
ATOM 3923 O O . GLU A 1 508 ? -2.596 3.020 26.876 1.00 81.81 508 GLU A O 1
ATOM 3928 N N . GLY A 1 509 ? -2.514 4.988 25.808 1.00 80.38 509 GLY A N 1
ATOM 3929 C CA . GLY A 1 509 ? -2.992 5.800 26.938 1.00 80.38 509 GLY A CA 1
ATOM 3930 C C . GLY A 1 509 ? -1.911 6.341 27.881 1.00 80.38 509 GLY A C 1
ATOM 3931 O O . GLY A 1 509 ? -2.227 7.113 28.789 1.00 80.38 509 GLY A O 1
ATOM 3932 N N . ALA A 1 510 ? -0.631 6.042 27.625 1.00 76.50 510 ALA A N 1
ATOM 3933 C CA . ALA A 1 510 ? 0.500 6.471 28.457 1.00 76.50 510 ALA A CA 1
ATOM 3934 C C . ALA A 1 510 ? 0.535 7.989 28.729 1.00 76.50 510 ALA A C 1
ATOM 3936 O O . ALA A 1 510 ? 0.900 8.404 29.826 1.00 76.50 510 ALA A O 1
ATOM 3937 N N . ARG A 1 511 ? 0.085 8.817 27.770 1.00 79.38 511 ARG A N 1
ATOM 3938 C CA . ARG A 1 511 ? 0.014 10.287 27.894 1.00 79.38 511 ARG A CA 1
ATOM 3939 C C . ARG A 1 511 ? -0.823 10.762 29.087 1.00 79.38 511 ARG A C 1
ATOM 3941 O O . ARG A 1 511 ? -0.529 11.813 29.642 1.00 79.38 511 ARG A O 1
ATOM 3948 N N . TRP A 1 512 ? -1.845 10.002 29.469 1.00 81.38 512 TRP A N 1
ATOM 3949 C CA . TRP A 1 512 ? -2.737 10.335 30.583 1.00 81.38 512 TRP A CA 1
ATOM 3950 C C . TRP A 1 512 ? -2.542 9.424 31.799 1.00 81.38 512 TRP A C 1
ATOM 3952 O O . TRP A 1 512 ? -3.302 9.521 32.756 1.00 81.38 512 TRP A O 1
ATOM 3962 N N . GLY A 1 513 ? -1.552 8.524 31.768 1.00 77.38 513 GLY A N 1
ATOM 3963 C CA . GLY A 1 513 ? -1.345 7.536 32.830 1.00 77.38 513 GLY A CA 1
ATOM 3964 C C . GLY A 1 513 ? -2.440 6.464 32.909 1.00 77.38 513 GLY A C 1
ATOM 3965 O O . GLY A 1 513 ? -2.645 5.883 33.975 1.00 77.38 513 GLY A O 1
ATOM 3966 N N . VAL A 1 514 ? -3.140 6.201 31.801 1.00 85.31 514 VAL A N 1
ATOM 3967 C CA . VAL A 1 514 ? -4.214 5.198 31.692 1.00 85.31 514 VAL A CA 1
ATOM 3968 C C . VAL A 1 514 ? -3.827 4.097 30.702 1.00 85.31 514 VAL A C 1
ATOM 3970 O O . VAL A 1 514 ? -2.978 4.305 29.838 1.00 85.31 514 VAL A O 1
ATOM 3973 N N . GLN A 1 515 ? -4.455 2.929 30.806 1.00 87.50 515 GLN A N 1
ATOM 3974 C CA . GLN A 1 515 ? -4.330 1.832 29.851 1.00 87.50 515 GLN A CA 1
ATOM 3975 C C . GLN A 1 515 ? -5.540 1.812 28.923 1.00 87.50 515 GLN A C 1
ATOM 3977 O O . GLN A 1 515 ? -6.667 1.585 29.370 1.00 87.50 515 GLN A O 1
ATOM 3982 N N . ILE A 1 516 ? -5.299 2.027 27.629 1.00 90.00 516 ILE A N 1
ATOM 3983 C CA . ILE A 1 516 ? -6.351 2.022 26.611 1.00 90.00 516 ILE A CA 1
ATOM 3984 C C . ILE A 1 516 ? -6.309 0.719 25.815 1.00 90.00 516 ILE A C 1
ATOM 3986 O O . ILE A 1 516 ? -5.309 0.398 25.171 1.00 90.00 516 ILE A O 1
ATOM 3990 N N . ARG A 1 517 ? -7.424 -0.014 25.804 1.00 89.44 517 ARG A N 1
ATOM 3991 C CA . ARG A 1 517 ? -7.641 -1.177 24.935 1.00 89.44 517 ARG A CA 1
ATOM 3992 C C . ARG A 1 517 ? -8.706 -0.844 23.898 1.00 89.44 517 ARG A C 1
ATOM 3994 O O . ARG A 1 517 ? -9.747 -0.297 24.225 1.00 89.44 517 ARG A O 1
ATOM 4001 N N . MET A 1 518 ? -8.462 -1.184 22.638 1.00 90.44 518 MET A N 1
ATOM 4002 C CA . MET A 1 518 ? -9.391 -0.874 21.550 1.00 90.44 518 MET A CA 1
ATOM 4003 C C . MET A 1 518 ? -10.105 -2.129 21.054 1.00 90.44 518 MET A C 1
ATOM 4005 O O . MET A 1 518 ? -9.447 -3.095 20.668 1.00 90.44 518 MET A O 1
ATOM 4009 N N . HIS A 1 519 ? -11.434 -2.080 21.006 1.00 88.50 519 HIS A N 1
ATOM 4010 C CA . HIS A 1 519 ? -12.301 -3.127 20.466 1.00 88.50 519 HIS A CA 1
ATOM 4011 C C . HIS A 1 519 ? -12.910 -2.635 19.163 1.00 88.50 519 HIS A C 1
ATOM 4013 O O . HIS A 1 519 ? -13.488 -1.554 19.122 1.00 88.50 519 HIS A O 1
ATOM 4019 N N . VAL A 1 520 ? -12.768 -3.413 18.093 1.00 88.44 520 VAL A N 1
ATOM 4020 C CA . VAL A 1 520 ? -13.324 -3.051 16.785 1.00 88.44 520 VAL A CA 1
ATOM 4021 C C . VAL A 1 520 ? -14.598 -3.851 16.554 1.00 88.44 520 VAL A C 1
ATOM 4023 O O . VAL A 1 520 ? -14.556 -5.082 16.560 1.00 88.44 520 VAL A O 1
ATOM 4026 N N . VAL A 1 521 ? -15.715 -3.155 16.356 1.00 85.06 521 VAL A N 1
ATOM 4027 C CA . VAL A 1 521 ? -17.031 -3.749 16.087 1.00 85.06 521 VAL A CA 1
ATOM 4028 C C . VAL A 1 521 ? -17.429 -3.484 14.637 1.00 85.06 521 VAL A C 1
ATOM 4030 O O . VAL A 1 521 ? -16.958 -2.533 14.023 1.00 85.06 521 VAL A O 1
ATOM 4033 N N . LYS A 1 522 ? -18.241 -4.379 14.068 1.00 79.50 522 LYS A N 1
ATOM 4034 C CA . LYS A 1 522 ? -18.624 -4.373 12.648 1.00 79.50 522 LYS A CA 1
ATOM 4035 C C . LYS A 1 522 ? -19.925 -3.630 12.392 1.00 79.50 522 LYS A C 1
ATOM 4037 O O . LYS A 1 522 ? -20.043 -2.976 11.366 1.00 79.50 522 LYS A O 1
ATOM 4042 N N . ASP A 1 523 ? -20.876 -3.758 13.313 1.00 81.94 523 ASP A N 1
ATOM 4043 C CA . ASP A 1 523 ? -22.138 -3.037 13.265 1.00 81.94 523 ASP A CA 1
ATOM 4044 C C . ASP A 1 523 ? -22.115 -1.900 14.300 1.00 81.94 523 ASP A C 1
ATOM 4046 O O . ASP A 1 523 ? -22.058 -2.169 15.507 1.00 81.94 523 ASP A O 1
ATOM 4050 N N . PRO A 1 524 ? -22.145 -0.627 13.868 1.00 81.00 524 PRO A N 1
ATOM 4051 C CA . PRO A 1 524 ? -22.207 0.499 14.788 1.00 81.00 524 PRO A CA 1
ATOM 4052 C C . PRO A 1 524 ? -23.540 0.586 15.553 1.00 81.00 524 PRO A C 1
ATOM 4054 O O . PRO A 1 524 ? -23.582 1.290 16.564 1.00 81.00 524 PRO A O 1
ATOM 4057 N N . GLN A 1 525 ? -24.604 -0.103 15.110 1.00 79.88 525 GLN A N 1
ATOM 4058 C CA . GLN A 1 525 ? -25.916 -0.131 15.773 1.00 79.88 525 GLN A CA 1
ATOM 4059 C C . GLN A 1 525 ? -25.992 -1.139 16.927 1.00 79.88 525 GLN A C 1
ATOM 4061 O O . GLN A 1 525 ? -26.795 -0.946 17.840 1.00 79.88 525 GLN A O 1
ATOM 4066 N N . GLN A 1 526 ? -25.129 -2.160 16.925 1.00 85.00 526 GLN A N 1
ATOM 4067 C CA . GLN A 1 526 ? -25.079 -3.210 17.952 1.00 85.00 526 GLN A CA 1
ATOM 4068 C C . GLN A 1 526 ? -23.678 -3.351 18.591 1.00 85.00 526 GLN A C 1
ATOM 4070 O O . GLN A 1 526 ? -23.073 -4.426 18.575 1.00 85.00 526 GLN A O 1
ATOM 4075 N N . PRO A 1 527 ? -23.099 -2.281 19.176 1.00 85.56 527 PRO A N 1
ATOM 4076 C CA . PRO A 1 527 ? -21.736 -2.323 19.701 1.00 85.56 527 PRO A CA 1
ATOM 4077 C C . PRO A 1 527 ? -21.609 -2.960 21.094 1.00 85.56 527 PRO A C 1
ATOM 4079 O O . PRO A 1 527 ? -20.498 -3.152 21.593 1.00 85.56 527 PRO A O 1
ATOM 4082 N N . TYR A 1 528 ? -22.728 -3.275 21.746 1.00 85.69 528 TYR A N 1
ATOM 4083 C CA . TYR A 1 528 ? -22.787 -3.520 23.190 1.00 85.69 528 TYR A CA 1
ATOM 4084 C C . TYR A 1 528 ? -22.373 -4.923 23.632 1.00 85.69 528 TYR A C 1
ATOM 4086 O O . TYR A 1 528 ? -22.173 -5.138 24.827 1.00 85.69 528 TYR A O 1
ATOM 4094 N N . GLY A 1 529 ? -22.128 -5.850 22.700 1.00 77.56 529 GLY A N 1
ATOM 4095 C CA . GLY A 1 529 ? -21.598 -7.181 23.021 1.00 77.56 529 GLY A CA 1
ATOM 4096 C C . GLY A 1 529 ? -20.248 -7.158 23.757 1.00 77.56 529 GLY A C 1
ATOM 4097 O O . GLY A 1 529 ? -19.898 -8.113 24.441 1.00 77.56 529 GLY A O 1
ATOM 4098 N N . VAL A 1 530 ? -19.491 -6.056 23.693 1.00 79.69 530 VAL A N 1
ATOM 4099 C CA . VAL A 1 530 ? -18.251 -5.887 24.476 1.00 79.69 530 VAL A CA 1
ATOM 4100 C C . VAL A 1 530 ? -18.525 -5.873 25.989 1.00 79.69 530 VAL A C 1
ATOM 4102 O O . VAL A 1 530 ? -17.676 -6.308 26.765 1.00 79.69 530 VAL A O 1
ATOM 4105 N N . LEU A 1 531 ? -19.716 -5.443 26.421 1.00 78.69 531 LEU A N 1
ATOM 4106 C CA . LEU A 1 531 ? -20.084 -5.347 27.837 1.00 78.69 531 LEU A CA 1
ATOM 4107 C C . LEU A 1 531 ? -20.287 -6.715 28.510 1.00 78.69 531 LEU A C 1
ATOM 4109 O O . LEU A 1 531 ? -20.303 -6.786 29.737 1.00 78.69 531 LEU A O 1
ATOM 4113 N N . SER A 1 532 ? -20.397 -7.808 27.745 1.00 71.12 532 SER A N 1
ATOM 4114 C CA . SER A 1 532 ? -20.531 -9.167 28.285 1.00 71.12 532 SER A CA 1
ATOM 4115 C C . SER A 1 532 ? -19.188 -9.875 28.533 1.00 71.12 532 SER A C 1
ATOM 4117 O O . SER A 1 532 ? -19.178 -11.039 28.935 1.00 71.12 532 SER A O 1
ATOM 4119 N N . GLN A 1 533 ? -18.048 -9.214 28.296 1.00 69.81 533 GLN A N 1
ATOM 4120 C CA . GLN A 1 533 ? -16.717 -9.810 28.466 1.00 69.81 533 GLN A CA 1
ATOM 4121 C C . GLN A 1 533 ? -16.382 -10.104 29.941 1.00 69.81 533 GLN A C 1
ATOM 4123 O O . GLN A 1 533 ? -16.567 -9.257 30.814 1.00 69.81 533 GLN A O 1
ATOM 4128 N N . ALA A 1 534 ? -15.784 -11.272 30.205 1.00 52.38 534 ALA A N 1
ATOM 4129 C CA . ALA A 1 534 ? -15.391 -11.717 31.550 1.00 52.38 534 ALA A CA 1
ATOM 4130 C C . ALA A 1 534 ? -14.483 -10.712 32.290 1.00 52.38 534 ALA A C 1
ATOM 4132 O O . ALA A 1 534 ? -14.655 -10.472 33.479 1.00 52.38 534 ALA A O 1
ATOM 4133 N N . ALA A 1 535 ? -13.591 -10.024 31.569 1.00 57.12 535 ALA A N 1
ATOM 4134 C CA . ALA A 1 535 ? -12.669 -9.043 32.149 1.00 57.12 535 ALA A CA 1
ATOM 4135 C C . ALA A 1 535 ? -13.345 -7.763 32.691 1.00 57.12 535 ALA A C 1
ATOM 4137 O O . ALA A 1 535 ? -12.680 -6.953 33.336 1.00 57.12 535 ALA A O 1
ATOM 4138 N N . LEU A 1 536 ? -14.631 -7.539 32.395 1.00 65.25 536 LEU A N 1
ATOM 4139 C CA . LEU A 1 536 ? -15.446 -6.483 33.010 1.00 65.25 536 LEU A CA 1
ATOM 4140 C C . LEU A 1 536 ? -16.178 -6.993 34.262 1.00 65.25 536 LEU A C 1
ATOM 4142 O O . LEU A 1 536 ? -16.475 -6.205 35.153 1.00 65.25 536 LEU A O 1
ATOM 4146 N N . GLN A 1 537 ? -16.412 -8.303 34.370 1.00 60.97 537 GLN A N 1
ATOM 4147 C CA . GLN A 1 537 ? -17.098 -8.931 35.507 1.00 60.97 537 GLN A CA 1
ATOM 4148 C C . GLN A 1 537 ? -16.212 -8.983 36.758 1.00 60.97 537 GLN A C 1
ATOM 4150 O O . GLN A 1 537 ? -16.711 -8.923 37.876 1.00 60.97 537 GLN A O 1
ATOM 4155 N N . GLU A 1 538 ? -14.893 -9.032 36.565 1.00 63.72 538 GLU A N 1
ATOM 4156 C CA . GLU A 1 538 ? -13.883 -8.979 37.631 1.00 63.72 538 GLU A CA 1
ATOM 4157 C C . GLU A 1 538 ? -13.633 -7.550 38.155 1.00 63.72 538 GLU A C 1
ATOM 4159 O O . GLU A 1 538 ? -12.871 -7.348 39.101 1.00 63.72 538 GLU A O 1
ATOM 4164 N N . THR A 1 539 ? -14.256 -6.534 37.543 1.00 70.88 539 THR A N 1
ATOM 4165 C CA . THR A 1 539 ? -14.098 -5.134 37.959 1.00 70.88 539 THR A CA 1
ATOM 4166 C C . THR A 1 539 ? -15.098 -4.774 39.052 1.00 70.88 539 THR A C 1
ATOM 4168 O O . THR A 1 539 ? -16.249 -5.209 39.046 1.00 70.88 539 THR A O 1
ATOM 4171 N N . HIS A 1 540 ? -14.680 -3.924 39.989 1.00 76.50 540 HIS A N 1
ATOM 4172 C CA . HIS A 1 540 ? -15.578 -3.431 41.031 1.00 76.50 540 HIS A CA 1
ATOM 4173 C C . HIS A 1 540 ? -16.671 -2.534 40.430 1.00 76.50 540 HIS A C 1
ATOM 4175 O O . HIS A 1 540 ? -17.835 -2.602 40.830 1.00 76.50 540 HIS A O 1
ATOM 4181 N N . ARG A 1 541 ? -16.313 -1.704 39.439 1.00 83.44 541 ARG A N 1
ATOM 4182 C CA . ARG A 1 541 ? -17.229 -0.740 38.815 1.00 83.44 541 ARG A CA 1
ATOM 4183 C C . ARG A 1 541 ? -16.939 -0.570 37.328 1.00 83.44 541 ARG A C 1
ATOM 4185 O O . ARG A 1 541 ? -15.786 -0.382 36.937 1.00 83.44 541 ARG A O 1
ATOM 4192 N N . VAL A 1 542 ? -18.006 -0.566 36.532 1.00 87.19 542 VAL A N 1
ATOM 4193 C CA . VAL A 1 542 ? -17.966 -0.308 35.091 1.00 87.19 542 VAL A CA 1
ATOM 4194 C C . VAL A 1 542 ? -18.655 1.020 34.801 1.00 87.19 542 VAL A C 1
ATOM 4196 O O . VAL A 1 542 ? -19.810 1.225 35.177 1.00 87.19 542 VAL A O 1
ATOM 4199 N N . LEU A 1 543 ? -17.946 1.913 34.114 1.00 89.19 543 LEU A N 1
ATOM 4200 C CA . LEU A 1 543 ? -18.491 3.158 33.580 1.00 89.19 543 LEU A CA 1
ATOM 4201 C C . LEU A 1 543 ? -18.736 2.994 32.078 1.00 89.19 543 LEU A C 1
ATOM 4203 O O . LEU A 1 543 ? -17.837 2.592 31.350 1.00 89.19 543 LEU A O 1
ATOM 4207 N N . ILE A 1 544 ? -19.927 3.338 31.604 1.00 89.69 544 ILE A N 1
ATOM 4208 C CA . ILE A 1 544 ? -20.286 3.351 30.185 1.00 89.69 544 ILE A CA 1
ATOM 4209 C C . ILE A 1 544 ? -20.414 4.803 29.735 1.00 89.69 544 ILE A C 1
ATOM 4211 O O . ILE A 1 544 ? -21.141 5.575 30.363 1.00 89.69 544 ILE A O 1
ATOM 4215 N N . GLY A 1 545 ? -19.753 5.155 28.634 1.00 89.06 545 GLY A N 1
ATOM 4216 C CA . GLY A 1 545 ? -19.862 6.474 28.016 1.00 89.06 545 GLY A CA 1
ATOM 4217 C C . GLY A 1 545 ? -19.975 6.395 26.500 1.00 89.06 545 GLY A C 1
ATOM 4218 O O . GLY A 1 545 ? -19.265 5.632 25.852 1.00 89.06 545 GLY A O 1
ATOM 4219 N N . HIS A 1 546 ? -20.850 7.207 25.918 1.00 88.25 546 HIS A N 1
ATOM 4220 C CA . HIS A 1 546 ? -20.933 7.396 24.474 1.00 88.25 546 HIS A CA 1
ATOM 4221 C C . HIS A 1 546 ? -20.209 8.675 24.043 1.00 88.25 546 HIS A C 1
ATOM 4223 O O . HIS A 1 546 ? -20.514 9.768 24.525 1.00 88.25 546 HIS A O 1
ATOM 4229 N N . CYS A 1 547 ? -19.302 8.559 23.069 1.00 86.44 547 CYS A N 1
ATOM 4230 C CA . CYS A 1 547 ? -18.500 9.675 22.557 1.00 86.44 547 CYS A CA 1
ATOM 4231 C C . CYS A 1 547 ? -19.274 10.635 21.630 1.00 86.44 547 CYS A C 1
ATOM 4233 O O . CYS A 1 547 ? -18.656 11.416 20.916 1.00 86.44 547 CYS A O 1
ATOM 4235 N N . ASP A 1 548 ? -20.606 10.584 21.618 1.00 80.94 548 ASP A N 1
ATOM 4236 C CA .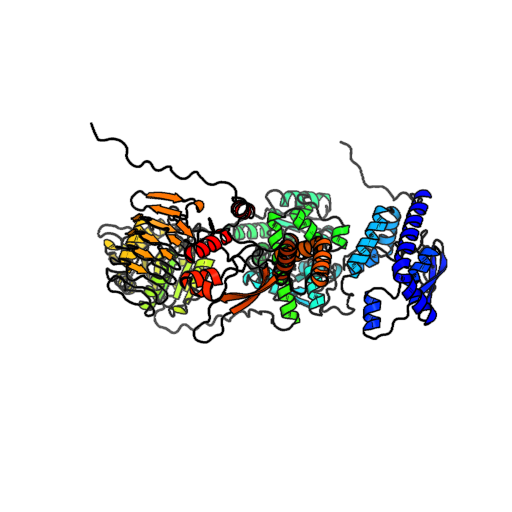 ASP A 1 548 ? -21.486 11.582 20.997 1.00 80.94 548 ASP A CA 1
ATOM 4237 C C . ASP A 1 548 ? -22.208 12.472 22.022 1.00 80.94 548 ASP A C 1
ATOM 4239 O O . ASP A 1 548 ? -22.973 13.357 21.646 1.00 80.94 548 ASP A O 1
ATOM 4243 N N . SER A 1 549 ? -21.930 12.263 23.310 1.00 79.88 549 SER A N 1
ATOM 4244 C CA . SER A 1 549 ? -22.507 13.007 24.427 1.00 79.88 549 SER A CA 1
ATOM 4245 C C . SER A 1 549 ? -21.401 13.567 25.322 1.00 79.88 549 SER A C 1
ATOM 4247 O O . SER A 1 549 ? -20.404 12.894 25.602 1.00 79.88 549 SER A O 1
ATOM 4249 N N . TRP A 1 550 ? -21.554 14.816 25.762 1.00 80.31 550 TRP A N 1
ATOM 4250 C CA . TRP A 1 550 ? -20.607 15.453 26.676 1.00 80.31 550 TRP A CA 1
ATOM 4251 C C . TRP A 1 550 ? -20.934 15.110 28.134 1.00 80.31 550 TRP A C 1
ATOM 4253 O O . TRP A 1 550 ? -22.102 15.043 28.512 1.00 80.31 550 TRP A O 1
ATOM 4263 N N . ILE A 1 551 ? -19.896 14.940 28.956 1.00 79.56 551 ILE A N 1
ATOM 4264 C CA . ILE A 1 551 ? -20.008 14.805 30.410 1.00 79.56 551 ILE A CA 1
ATOM 4265 C C . ILE A 1 551 ? -19.043 15.784 31.078 1.00 79.56 551 ILE A C 1
ATOM 4267 O O . ILE A 1 551 ? -17.886 15.900 30.678 1.00 79.56 551 ILE A O 1
ATOM 4271 N N . ASP A 1 552 ? -19.519 16.520 32.077 1.00 78.12 552 ASP A N 1
ATOM 4272 C CA . ASP A 1 552 ? -18.685 17.388 32.904 1.00 78.12 552 ASP A CA 1
ATOM 4273 C C . ASP A 1 552 ? -18.109 16.637 34.118 1.00 78.12 552 ASP A C 1
ATOM 4275 O O . ASP A 1 552 ? -18.593 15.572 34.502 1.00 78.12 552 ASP A O 1
ATOM 4279 N N . ALA A 1 553 ? -17.073 17.210 34.739 1.00 78.50 553 ALA A N 1
ATOM 4280 C CA . ALA A 1 553 ? -16.375 16.591 35.866 1.00 78.50 553 ALA A CA 1
ATOM 4281 C C . ALA A 1 553 ? -17.304 16.292 37.057 1.00 78.50 553 ALA A C 1
ATOM 4283 O O . ALA A 1 553 ? -17.235 15.204 37.620 1.00 78.50 553 ALA A O 1
ATOM 4284 N N . HIS A 1 554 ? -18.225 17.204 37.386 1.00 80.75 554 HIS A N 1
ATOM 4285 C CA . HIS A 1 554 ? -19.121 17.039 38.530 1.00 80.75 554 HIS A CA 1
ATOM 4286 C C . HIS A 1 554 ? -20.135 15.907 38.298 1.00 80.75 554 HIS A C 1
ATOM 4288 O O . HIS A 1 554 ? -20.380 15.085 39.181 1.00 80.75 554 HIS A O 1
ATOM 4294 N N . SER A 1 555 ? -20.705 15.818 37.094 1.00 82.06 555 SER A N 1
ATOM 4295 C CA . SER A 1 555 ? -21.585 14.700 36.725 1.00 82.06 555 SER A CA 1
ATOM 4296 C C . SER A 1 555 ? -20.850 13.354 36.710 1.00 82.06 555 SER A C 1
ATOM 4298 O O . SER A 1 555 ? -21.420 12.341 37.125 1.00 82.06 555 SER A O 1
ATOM 4300 N N . LEU A 1 556 ? -19.590 13.336 36.260 1.00 85.31 556 LEU A N 1
ATOM 4301 C CA . LEU A 1 556 ? -18.744 12.141 36.242 1.00 85.31 556 LEU A CA 1
ATOM 4302 C C . LEU A 1 556 ? -18.422 11.644 37.659 1.00 85.31 556 LEU A C 1
ATOM 4304 O O . LEU A 1 556 ? -18.593 10.458 37.936 1.00 85.31 556 LEU A O 1
ATOM 4308 N N . GLU A 1 557 ? -18.021 12.537 38.564 1.00 83.62 557 GLU A N 1
ATOM 4309 C CA . GLU A 1 557 ? -17.754 12.211 39.973 1.00 83.62 557 GLU A CA 1
ATOM 4310 C C . GLU A 1 557 ? -18.989 11.598 40.639 1.00 83.62 557 GLU A C 1
ATOM 4312 O O . GLU A 1 557 ? -18.920 10.514 41.215 1.00 83.62 557 GLU A O 1
ATOM 4317 N N . ARG A 1 558 ? -20.167 12.197 40.441 1.00 82.31 558 ARG A N 1
ATOM 4318 C CA . ARG A 1 558 ? -21.424 11.672 40.998 1.00 82.31 558 ARG A CA 1
ATOM 4319 C C . ARG A 1 558 ? -21.815 10.295 40.454 1.00 82.31 558 ARG A C 1
ATOM 4321 O O . ARG A 1 558 ? -22.441 9.516 41.177 1.00 82.31 558 ARG A O 1
ATOM 4328 N N . LEU A 1 559 ? -21.489 9.988 39.194 1.00 84.00 559 LEU A N 1
ATOM 4329 C CA . LEU A 1 559 ? -21.665 8.642 38.629 1.00 84.00 559 LEU A CA 1
ATOM 4330 C C . LEU A 1 559 ? -20.704 7.636 39.273 1.00 84.00 559 LEU A C 1
ATOM 4332 O O . LEU A 1 559 ? -21.071 6.479 39.486 1.00 84.00 559 LEU A O 1
ATOM 4336 N N . LEU A 1 560 ? -19.486 8.074 39.586 1.00 83.25 560 LEU A N 1
ATOM 4337 C CA . LEU A 1 560 ? -18.459 7.257 40.220 1.00 83.25 560 LEU A CA 1
ATOM 4338 C C . LEU A 1 560 ? -18.651 7.097 41.729 1.00 83.25 560 LEU A C 1
ATOM 4340 O O . LEU A 1 560 ? -18.124 6.133 42.265 1.00 83.25 560 LEU A O 1
ATOM 4344 N N . GLU A 1 561 ? -19.424 7.951 42.399 1.00 82.12 561 GLU A N 1
ATOM 4345 C CA . GLU A 1 561 ? -19.775 7.834 43.826 1.00 82.12 561 GLU A CA 1
ATOM 4346 C C . GLU A 1 561 ? -20.961 6.889 44.095 1.00 82.12 561 GLU A C 1
ATOM 4348 O O . GLU A 1 561 ? -21.163 6.442 45.218 1.00 82.12 561 GLU A O 1
ATOM 4353 N N . SER A 1 562 ? -21.782 6.572 43.090 1.00 76.50 562 SER A N 1
ATOM 4354 C CA . SER A 1 562 ? -23.010 5.789 43.294 1.00 76.50 562 SER A CA 1
ATOM 4355 C C . SER A 1 562 ? -22.748 4.287 43.459 1.00 76.50 562 SER A C 1
ATOM 4357 O O . SER A 1 562 ? -22.287 3.634 42.530 1.00 76.50 562 SER A O 1
ATOM 4359 N N . ASP A 1 563 ? -23.146 3.701 44.592 1.00 70.06 563 ASP A N 1
ATOM 4360 C CA . ASP A 1 563 ? -23.000 2.254 44.858 1.00 70.06 563 ASP A CA 1
ATOM 4361 C C . ASP A 1 563 ? -23.994 1.350 44.123 1.00 70.06 563 ASP A C 1
ATOM 4363 O O . ASP A 1 563 ? -23.862 0.128 44.115 1.00 70.06 563 ASP A O 1
ATOM 4367 N N . ARG A 1 564 ? -24.988 1.948 43.469 1.00 79.31 564 ARG A N 1
ATOM 4368 C CA . ARG A 1 564 ? -25.970 1.261 42.624 1.00 79.31 564 ARG A CA 1
ATOM 4369 C C . ARG A 1 564 ? -25.914 1.801 41.201 1.00 79.31 564 ARG A C 1
ATOM 4371 O O . ARG A 1 564 ? -25.364 2.881 40.976 1.00 79.31 564 ARG A O 1
ATOM 4378 N N . VAL A 1 565 ? -26.548 1.082 40.270 1.00 80.88 565 VAL A N 1
ATOM 4379 C CA . VAL A 1 565 ? -26.685 1.511 38.872 1.00 80.88 565 VAL A CA 1
ATOM 4380 C C . VAL A 1 565 ? -27.264 2.926 38.817 1.00 80.88 565 VAL A C 1
ATOM 4382 O O . VAL A 1 565 ? -28.375 3.183 39.301 1.00 80.88 565 VAL A O 1
ATOM 4385 N N . ALA A 1 566 ? -26.483 3.834 38.240 1.00 83.50 566 ALA A N 1
ATOM 4386 C CA . ALA A 1 566 ? -26.828 5.228 38.045 1.00 83.50 566 ALA A CA 1
ATOM 4387 C C . ALA A 1 566 ? -26.731 5.588 36.566 1.00 83.50 566 ALA A C 1
ATOM 4389 O O . ALA A 1 566 ? -25.758 5.251 35.889 1.00 83.50 566 ALA A O 1
ATOM 4390 N N . VAL A 1 567 ? -27.738 6.303 36.075 1.00 84.25 567 VAL A N 1
ATOM 4391 C CA . VAL A 1 567 ? -27.785 6.793 34.694 1.00 84.25 567 VAL A CA 1
ATOM 4392 C C . VAL A 1 567 ? -27.906 8.299 34.680 1.00 84.25 567 VAL A C 1
ATOM 4394 O O . VAL A 1 567 ? -28.542 8.911 35.546 1.00 84.25 567 VAL A O 1
ATOM 4397 N N . LEU A 1 568 ? -27.306 8.883 33.656 1.00 80.50 568 LEU A N 1
ATOM 4398 C CA . LEU A 1 568 ? -27.370 10.301 33.388 1.00 80.50 568 LEU A CA 1
ATOM 4399 C C . LEU A 1 568 ? -28.577 10.603 32.476 1.00 80.50 568 LEU A C 1
ATOM 4401 O O . LEU A 1 568 ? -28.729 9.957 31.433 1.00 80.50 568 LEU A O 1
ATOM 4405 N N . VAL A 1 569 ? -29.427 11.571 32.838 1.00 80.12 569 VAL A N 1
ATOM 4406 C CA . VAL A 1 569 ? -30.644 11.949 32.082 1.00 80.12 569 VAL A CA 1
ATOM 4407 C C . VAL A 1 569 ? -30.672 13.437 31.716 1.00 80.12 569 VAL A C 1
ATOM 4409 O O . VAL A 1 569 ? -30.202 14.280 32.480 1.00 80.12 569 VAL A O 1
ATOM 4412 N N . ASN A 1 570 ? -31.270 13.763 30.562 1.00 69.69 570 ASN A N 1
ATOM 4413 C CA . ASN A 1 570 ? -31.276 15.120 29.988 1.00 69.69 570 ASN A CA 1
ATOM 4414 C C . ASN A 1 570 ? -32.205 16.124 30.702 1.00 69.69 570 ASN A C 1
ATOM 4416 O O . ASN A 1 570 ? -31.924 17.318 30.701 1.00 69.69 570 ASN A O 1
ATOM 4420 N N . GLN A 1 571 ? -33.332 15.679 31.272 1.00 63.09 571 GLN A N 1
ATOM 4421 C CA . GLN A 1 571 ? -34.332 16.545 31.923 1.00 63.09 571 GLN A CA 1
ATOM 4422 C C . GLN A 1 571 ? -34.928 15.872 33.166 1.00 63.09 571 GLN A C 1
ATOM 4424 O O . GLN A 1 571 ? -34.967 14.646 33.247 1.00 63.09 571 GLN A O 1
ATOM 4429 N N . ALA A 1 572 ? -35.445 16.666 34.113 1.00 45.53 572 ALA A N 1
ATOM 4430 C CA . ALA A 1 572 ? -35.955 16.188 35.407 1.00 45.53 572 ALA A CA 1
ATOM 4431 C C . ALA A 1 572 ? -37.129 15.190 35.308 1.00 45.53 572 ALA A C 1
ATOM 4433 O O . ALA A 1 572 ? -37.269 14.341 36.186 1.00 45.53 572 ALA A O 1
ATOM 4434 N N . HIS A 1 573 ? -37.928 15.269 34.238 1.00 47.03 573 HIS A N 1
ATOM 4435 C CA . HIS A 1 573 ? -39.045 14.357 33.954 1.00 47.03 573 HIS A CA 1
ATOM 4436 C C . HIS A 1 573 ? -38.746 13.362 32.820 1.00 47.03 573 HIS A C 1
ATOM 4438 O O . HIS A 1 573 ? -39.592 12.538 32.485 1.00 47.03 573 HIS A O 1
ATOM 4444 N N . SER A 1 574 ? -37.549 13.416 32.226 1.00 59.28 574 SER A N 1
ATOM 4445 C CA . SER A 1 574 ? -37.144 12.463 31.194 1.00 59.28 574 SER A CA 1
ATOM 4446 C C . SER A 1 574 ? -36.697 11.162 31.843 1.00 59.28 574 SER A C 1
ATOM 4448 O O . SER A 1 574 ? -35.819 11.153 32.706 1.00 59.28 574 SER A O 1
ATOM 4450 N N . THR A 1 575 ? -37.249 10.046 31.379 1.00 58.75 575 THR A N 1
ATOM 4451 C CA . THR A 1 575 ? -36.721 8.718 31.705 1.00 58.75 575 THR A CA 1
ATOM 4452 C C . THR A 1 575 ? -35.535 8.340 30.827 1.00 58.75 575 THR A C 1
ATOM 4454 O O . THR A 1 575 ? -34.785 7.459 31.218 1.00 58.75 575 THR A O 1
ATOM 4457 N N . ARG A 1 576 ? -35.337 9.024 29.689 1.00 71.19 576 ARG A N 1
ATOM 4458 C CA . ARG A 1 576 ? -34.378 8.618 28.656 1.00 71.19 576 ARG A CA 1
ATOM 4459 C C . ARG A 1 576 ? -32.919 8.824 29.059 1.00 71.19 576 ARG A C 1
ATOM 4461 O O . ARG A 1 576 ? -32.514 9.946 29.383 1.00 71.19 576 ARG A O 1
ATOM 4468 N N . TRP A 1 577 ? -32.143 7.747 28.957 1.00 81.50 577 TRP A N 1
ATOM 4469 C CA . TRP A 1 577 ? -30.687 7.716 29.092 1.00 81.50 577 TRP A CA 1
ATOM 4470 C C . TRP A 1 577 ? -29.985 8.647 28.089 1.00 81.50 577 TRP A C 1
ATOM 4472 O O . TRP A 1 577 ? -30.272 8.638 26.893 1.00 81.50 577 TRP A O 1
ATOM 4482 N N . SER A 1 578 ? -29.036 9.447 28.577 1.00 75.00 578 SER A N 1
ATOM 4483 C CA . SER A 1 578 ? -28.290 10.432 27.773 1.00 75.00 578 SER A CA 1
ATOM 4484 C C . SER A 1 578 ? -27.017 9.887 27.110 1.00 75.00 578 SER A C 1
ATOM 4486 O O . SER A 1 578 ? -26.444 10.564 26.262 1.00 75.00 578 SER A O 1
ATOM 4488 N N . GLY A 1 579 ? -26.581 8.669 27.456 1.00 82.00 579 GLY A N 1
ATOM 4489 C CA . GLY A 1 579 ? -25.363 8.045 26.917 1.00 82.00 579 GLY A CA 1
ATOM 4490 C C . GLY A 1 579 ? -24.268 7.747 27.949 1.00 82.00 579 GLY A C 1
ATOM 4491 O O . GLY A 1 579 ? -23.303 7.070 27.606 1.00 82.00 579 GLY A O 1
ATOM 4492 N N . TRP A 1 580 ? -24.428 8.186 29.205 1.00 87.44 580 TRP A N 1
ATOM 4493 C CA . TRP A 1 580 ? -23.511 7.869 30.310 1.00 87.44 580 TRP A CA 1
ATOM 4494 C C . TRP A 1 580 ? -24.203 7.132 31.458 1.00 87.44 580 TRP A C 1
ATOM 4496 O O . TRP A 1 580 ? -25.310 7.496 31.867 1.00 87.44 580 TRP A O 1
ATOM 4506 N N . ALA A 1 581 ? -23.573 6.074 31.959 1.00 88.06 581 ALA A N 1
ATOM 4507 C CA . ALA A 1 581 ? -24.076 5.258 33.062 1.00 88.06 581 ALA A CA 1
ATOM 4508 C C . ALA A 1 581 ? -22.924 4.622 33.849 1.00 88.06 581 ALA A C 1
ATOM 4510 O O . ALA A 1 581 ? -21.836 4.435 33.318 1.00 88.06 581 ALA A O 1
ATOM 4511 N N . SER A 1 582 ? -23.166 4.271 35.108 1.00 88.31 582 SER A N 1
ATOM 4512 C CA . SER A 1 582 ? -22.201 3.616 35.997 1.00 88.31 582 SER A CA 1
ATOM 4513 C C . SER A 1 582 ? -22.901 2.527 36.801 1.00 88.31 582 SER A C 1
ATOM 4515 O O . SER A 1 582 ? -24.051 2.711 37.207 1.00 88.31 582 SER A O 1
ATOM 4517 N N . GLY A 1 583 ? -22.232 1.401 37.045 1.00 84.38 583 GLY A N 1
ATOM 4518 C CA . GLY A 1 583 ? -22.772 0.328 37.878 1.00 84.38 583 GLY A CA 1
ATOM 4519 C C . GLY A 1 583 ? -21.719 -0.680 38.357 1.00 84.38 583 GLY A C 1
ATOM 4520 O O . GLY A 1 583 ? -20.594 -0.686 37.851 1.00 84.38 583 GLY A O 1
ATOM 4521 N N . PRO A 1 584 ? -22.055 -1.535 39.343 1.00 76.94 584 PRO A N 1
ATOM 4522 C CA . PRO A 1 584 ? -21.150 -2.578 39.832 1.00 76.94 584 PRO A CA 1
ATOM 4523 C C . PRO A 1 584 ? -20.900 -3.649 38.762 1.00 76.94 584 PRO A C 1
ATOM 4525 O O . PRO A 1 584 ? -21.866 -4.120 38.162 1.00 76.94 584 PRO A O 1
ATOM 4528 N N . GLY A 1 585 ? -19.647 -4.085 38.573 1.00 68.62 585 GLY A N 1
ATOM 4529 C CA . GLY A 1 585 ? -19.279 -5.060 37.529 1.00 68.62 585 GLY A CA 1
ATOM 4530 C C . GLY A 1 585 ? -19.898 -6.457 37.706 1.00 68.62 585 GLY A C 1
ATOM 4531 O O . GLY A 1 585 ? -20.155 -7.147 36.721 1.00 68.62 585 GLY A O 1
ATOM 4532 N N . ALA A 1 586 ? -20.222 -6.839 38.949 1.00 55.69 586 ALA A N 1
ATOM 4533 C CA . ALA A 1 586 ? -20.923 -8.085 39.283 1.00 55.69 586 ALA A CA 1
ATOM 4534 C C . ALA A 1 586 ? -22.412 -8.071 38.893 1.00 55.69 586 ALA A C 1
ATOM 4536 O O . ALA A 1 586 ? -23.007 -9.124 38.644 1.00 55.69 586 ALA A O 1
ATOM 4537 N N . THR A 1 587 ? -23.023 -6.884 38.806 1.00 55.31 587 THR A N 1
ATOM 4538 C CA . THR A 1 587 ? -24.332 -6.743 38.166 1.00 55.31 587 THR A CA 1
ATOM 4539 C C . THR A 1 587 ? -24.061 -6.989 36.700 1.00 55.31 587 THR A C 1
ATOM 4541 O O . THR A 1 587 ? -23.460 -6.141 36.043 1.00 55.31 587 THR A O 1
ATOM 4544 N N . ARG A 1 588 ? -24.431 -8.170 36.190 1.00 52.34 588 ARG A N 1
ATOM 4545 C CA . ARG A 1 588 ? -24.388 -8.438 34.755 1.00 52.34 588 ARG A CA 1
ATOM 4546 C C . ARG A 1 588 ? -25.119 -7.277 34.095 1.00 52.34 588 ARG A C 1
ATOM 4548 O O . ARG A 1 588 ? -26.346 -7.267 34.070 1.00 52.34 588 ARG A O 1
ATOM 4555 N N . LEU A 1 589 ? -24.366 -6.354 33.501 1.00 59.03 589 LEU A N 1
ATOM 4556 C CA . LEU A 1 589 ? -24.910 -5.411 32.535 1.00 59.03 589 LEU A CA 1
ATOM 4557 C C . LEU A 1 589 ? -25.579 -6.169 31.385 1.00 59.03 589 LEU A C 1
ATOM 4559 O O . LEU A 1 589 ? -26.202 -5.532 30.558 1.00 59.03 589 LEU A O 1
ATOM 4563 N N . GLY A 1 590 ? -25.479 -7.509 31.338 1.00 56.06 590 GLY A N 1
ATOM 4564 C CA . GLY A 1 590 ? -26.538 -8.389 30.842 1.00 56.06 590 GLY A CA 1
ATOM 4565 C C . GLY A 1 590 ? -26.838 -8.204 29.368 1.00 56.06 590 GLY A C 1
ATOM 4566 O O . GLY A 1 590 ? -27.868 -8.675 28.907 1.00 56.06 590 GLY A O 1
ATOM 4567 N N . CYS A 1 591 ? -25.951 -7.501 28.664 1.00 67.69 591 CYS A N 1
ATOM 4568 C CA . CYS A 1 591 ? -26.145 -7.100 27.295 1.00 67.69 591 CYS A CA 1
ATOM 4569 C C . CYS A 1 591 ? -26.004 -8.326 26.423 1.00 67.69 591 CYS A C 1
ATOM 4571 O O . CYS A 1 591 ? -24.963 -8.989 26.424 1.00 67.69 591 CYS A O 1
ATOM 4573 N N . GLU A 1 592 ? -27.043 -8.610 25.657 1.00 69.56 592 GLU A N 1
ATOM 4574 C CA . GLU A 1 592 ? -26.925 -9.570 24.583 1.00 69.56 592 GLU A CA 1
ATOM 4575 C C . GLU A 1 592 ? -26.213 -8.889 23.414 1.00 69.56 592 GLU A C 1
ATOM 4577 O O . GLU A 1 592 ? -26.299 -7.677 23.207 1.00 69.56 592 GLU A O 1
ATOM 4582 N N . SER A 1 593 ? -25.471 -9.680 22.645 1.00 67.81 593 SER A N 1
ATOM 4583 C CA . SER A 1 593 ? -24.647 -9.173 21.541 1.00 67.81 593 SER A CA 1
ATOM 4584 C C . SER A 1 593 ? -25.425 -8.401 20.466 1.00 67.81 593 SER A C 1
ATOM 4586 O O . SER A 1 593 ? -24.811 -7.629 19.739 1.00 67.81 593 SER A O 1
ATOM 4588 N N . HIS A 1 594 ? -26.747 -8.579 20.396 1.00 76.81 594 HIS A N 1
ATOM 4589 C CA . HIS A 1 594 ? -27.637 -7.972 19.406 1.00 76.81 594 HIS A CA 1
ATOM 4590 C C . HIS A 1 594 ? -28.373 -6.719 19.906 1.00 76.81 594 HIS A C 1
ATOM 4592 O O . HIS A 1 594 ? -29.196 -6.168 19.178 1.00 76.81 594 HIS A O 1
ATOM 4598 N N . TRP A 1 595 ? -28.138 -6.285 21.148 1.00 82.94 595 TRP A N 1
ATOM 4599 C CA . TRP A 1 595 ? -28.840 -5.128 21.703 1.00 82.94 595 TRP A CA 1
ATOM 4600 C C . TRP A 1 595 ? -28.531 -3.856 20.922 1.00 82.94 595 TRP A C 1
ATOM 4602 O O . TRP A 1 595 ? -27.376 -3.590 20.582 1.00 82.94 595 TRP A O 1
ATOM 4612 N N . THR A 1 596 ? -29.558 -3.041 20.697 1.00 85.19 596 THR A N 1
ATOM 4613 C CA . THR A 1 596 ? -29.404 -1.673 20.194 1.00 85.19 596 THR A CA 1
ATOM 4614 C C . THR A 1 596 ? -29.194 -0.679 21.339 1.00 85.19 596 THR A C 1
ATOM 4616 O O . THR A 1 596 ? -29.254 -1.018 22.527 1.00 85.19 596 THR A O 1
ATOM 4619 N N . ARG A 1 597 ? -28.967 0.598 20.996 1.00 84.44 597 ARG A N 1
ATOM 4620 C CA . ARG A 1 597 ? -28.855 1.676 21.992 1.00 84.44 597 ARG A CA 1
ATOM 4621 C C . ARG A 1 597 ? -30.133 1.800 22.816 1.00 84.44 597 ARG A C 1
ATOM 4623 O O . ARG A 1 597 ? -30.059 2.060 24.014 1.00 84.44 597 ARG A O 1
ATOM 4630 N N . GLU A 1 598 ? -31.291 1.599 22.193 1.00 84.25 598 GLU A N 1
ATOM 4631 C CA . GLU A 1 598 ? -32.600 1.626 22.843 1.00 84.25 598 GLU A CA 1
ATOM 4632 C C . GLU A 1 598 ? -32.802 0.439 23.791 1.00 84.25 598 GLU A C 1
ATOM 4634 O O . GLU A 1 598 ? -33.398 0.605 24.856 1.00 84.25 598 GLU A O 1
ATOM 4639 N N . ASP A 1 599 ? -32.305 -0.748 23.440 1.00 85.19 599 ASP A N 1
ATOM 4640 C CA . ASP A 1 599 ? -32.363 -1.926 24.312 1.00 85.19 599 ASP A CA 1
ATOM 4641 C C . ASP A 1 599 ? -31.526 -1.717 25.571 1.00 85.19 599 ASP A C 1
ATOM 4643 O O . ASP A 1 599 ? -32.028 -1.884 26.687 1.00 85.19 599 ASP A O 1
ATOM 4647 N N . LEU A 1 600 ? -30.286 -1.245 25.396 1.00 84.81 600 LEU A N 1
ATOM 4648 C CA . LEU A 1 600 ? -29.413 -0.906 26.513 1.00 84.81 600 LEU A CA 1
ATOM 4649 C C . LEU A 1 600 ? -30.007 0.219 27.371 1.00 84.81 600 LEU A C 1
ATOM 4651 O O . LEU A 1 600 ? -30.006 0.111 28.597 1.00 84.81 600 LEU A O 1
ATOM 4655 N N . ALA A 1 601 ? -30.554 1.270 26.751 1.00 83.44 601 ALA A N 1
ATOM 4656 C CA . ALA A 1 601 ? -31.218 2.360 27.464 1.00 83.44 601 ALA A CA 1
ATOM 4657 C C . ALA A 1 601 ? -32.347 1.827 28.356 1.00 83.44 601 ALA A C 1
ATOM 4659 O O . ALA A 1 601 ? -32.348 2.071 29.561 1.00 83.44 601 ALA A O 1
ATOM 4660 N N . ARG A 1 602 ? -33.263 1.027 27.792 1.00 84.44 602 ARG A N 1
ATOM 4661 C CA . ARG A 1 602 ? -34.385 0.429 28.535 1.00 84.44 602 ARG A CA 1
ATOM 4662 C C . ARG A 1 602 ? -33.908 -0.483 29.661 1.00 84.44 602 ARG A C 1
ATOM 4664 O O . ARG A 1 602 ? -34.512 -0.491 30.733 1.00 84.44 602 ARG A O 1
ATOM 4671 N N . HIS A 1 603 ? -32.847 -1.254 29.435 1.00 83.50 603 HIS A N 1
ATOM 4672 C CA . HIS A 1 603 ? -32.270 -2.125 30.455 1.00 83.50 603 HIS A CA 1
ATOM 4673 C C . HIS A 1 603 ? -31.691 -1.325 31.628 1.00 83.50 603 HIS A C 1
ATOM 4675 O O . HIS A 1 603 ? -32.060 -1.560 32.783 1.00 83.50 603 HIS A O 1
ATOM 4681 N N . LEU A 1 604 ? -30.848 -0.333 31.330 1.00 81.62 604 LEU A N 1
ATOM 4682 C CA . LEU A 1 604 ? -30.252 0.546 32.330 1.00 81.62 604 LEU A CA 1
ATOM 4683 C C . LEU A 1 604 ? -31.333 1.311 33.099 1.00 81.62 604 LEU A C 1
ATOM 4685 O O . LEU A 1 604 ? -31.300 1.352 34.325 1.00 81.62 604 LEU A O 1
ATOM 4689 N N . GLU A 1 605 ? -32.337 1.855 32.411 1.00 80.94 605 GLU A N 1
ATOM 4690 C CA . GLU A 1 605 ? -33.446 2.602 33.018 1.00 80.94 605 GLU A CA 1
ATOM 4691 C C . GLU A 1 605 ? -34.282 1.764 33.997 1.00 80.94 605 GLU A C 1
ATOM 4693 O O . GLU A 1 605 ? -34.747 2.309 35.002 1.00 80.94 605 GLU A O 1
ATOM 4698 N N . ARG A 1 606 ? -34.448 0.456 33.741 1.00 81.56 606 ARG A N 1
ATOM 4699 C CA . ARG A 1 606 ? -35.141 -0.487 34.642 1.00 81.56 606 ARG A CA 1
ATOM 4700 C C . ARG A 1 606 ? -34.323 -0.824 35.885 1.00 81.56 606 ARG A C 1
ATOM 4702 O O . ARG A 1 606 ? -34.892 -0.968 36.960 1.00 81.56 606 ARG A O 1
ATOM 4709 N N . GLN A 1 607 ? -33.008 -0.968 35.739 1.00 77.75 607 GLN A N 1
ATOM 4710 C CA . GLN A 1 607 ? -32.108 -1.312 36.846 1.00 77.75 607 GLN A CA 1
ATOM 4711 C C . GLN A 1 607 ? -31.654 -0.098 37.661 1.00 77.75 607 GLN A C 1
ATOM 4713 O O . GLN A 1 607 ? -31.103 -0.244 38.753 1.00 77.75 607 GLN A O 1
ATOM 4718 N N . THR A 1 608 ? -31.859 1.106 37.129 1.00 77.56 608 THR A N 1
ATOM 4719 C CA . THR A 1 608 ? -31.416 2.349 37.752 1.00 77.56 608 THR A CA 1
ATOM 4720 C C . THR A 1 608 ? -32.071 2.542 39.115 1.00 77.56 608 THR A C 1
ATOM 4722 O O . THR A 1 608 ? -33.279 2.742 39.213 1.00 77.56 608 THR A O 1
ATOM 4725 N N . ALA A 1 609 ? -31.247 2.626 40.158 1.00 66.69 609 ALA A N 1
ATOM 4726 C CA . ALA A 1 609 ? -31.682 3.057 41.485 1.00 66.69 609 ALA A CA 1
ATOM 4727 C C . ALA A 1 609 ? -31.553 4.578 41.684 1.00 66.69 609 ALA A C 1
ATOM 4729 O O . ALA A 1 609 ? -32.209 5.145 42.555 1.00 66.69 609 ALA A O 1
ATOM 4730 N N . ARG A 1 610 ? -30.703 5.253 40.893 1.00 74.19 610 ARG A N 1
ATOM 4731 C CA . ARG A 1 610 ? -30.419 6.691 41.024 1.00 74.19 610 ARG A CA 1
ATOM 4732 C C . ARG A 1 610 ? -30.300 7.369 39.656 1.00 74.19 610 ARG A C 1
ATOM 4734 O O . ARG A 1 610 ? -29.410 7.054 38.875 1.00 74.19 610 ARG A O 1
ATOM 4741 N N . ARG A 1 611 ? -31.176 8.336 39.368 1.00 78.94 611 ARG A N 1
ATOM 4742 C CA . ARG A 1 611 ? -31.116 9.157 38.144 1.00 78.94 611 ARG A CA 1
ATOM 4743 C C . ARG A 1 611 ? -30.374 10.456 38.434 1.00 78.94 611 ARG A C 1
ATOM 4745 O O . ARG A 1 611 ? -30.800 11.235 39.287 1.00 78.94 611 ARG A O 1
ATOM 4752 N N . LEU A 1 612 ? -29.261 10.677 37.741 1.00 73.56 612 LEU A N 1
ATOM 4753 C CA . LEU A 1 612 ? -28.445 11.879 37.876 1.00 73.56 612 LEU A CA 1
ATOM 4754 C C . LEU A 1 612 ? -28.780 12.853 36.748 1.00 73.56 612 LEU A C 1
ATOM 4756 O O . LEU A 1 612 ? -28.871 12.477 35.581 1.00 73.56 612 LEU A O 1
ATOM 4760 N N . ARG A 1 613 ? -29.017 14.110 37.117 1.00 71.38 613 ARG A N 1
ATOM 4761 C CA . ARG A 1 613 ? -29.473 15.150 36.193 1.00 71.38 613 ARG A CA 1
ATOM 4762 C C . ARG A 1 613 ? -28.278 15.776 35.490 1.00 71.38 613 ARG A C 1
ATOM 4764 O O . ARG A 1 613 ? -27.374 16.254 36.172 1.00 71.38 613 ARG A O 1
ATOM 4771 N N . LEU A 1 614 ? -28.324 15.831 34.161 1.00 67.44 614 LEU A N 1
ATOM 4772 C CA . LEU A 1 614 ? -27.471 16.738 33.403 1.00 67.44 614 LEU A CA 1
ATOM 4773 C C . LEU A 1 614 ? -27.868 18.182 33.680 1.00 67.44 614 LEU A C 1
ATOM 4775 O O . LEU A 1 614 ? -29.049 18.505 33.827 1.00 67.44 614 LEU A O 1
ATOM 4779 N N . ASN A 1 615 ? -26.877 19.067 33.675 1.00 64.19 615 ASN A N 1
ATOM 4780 C CA . ASN A 1 615 ? -27.155 20.480 33.491 1.00 64.19 615 ASN A CA 1
ATOM 4781 C C . ASN A 1 615 ? -27.806 20.657 32.097 1.00 64.19 615 ASN A C 1
ATOM 4783 O O . ASN A 1 615 ? -27.219 20.205 31.112 1.00 64.19 615 ASN A O 1
ATOM 4787 N N . PRO A 1 616 ? -28.989 21.292 31.977 1.00 56.16 616 PRO A N 1
ATOM 4788 C CA . PRO A 1 616 ? -29.684 21.472 30.698 1.00 56.16 616 PRO A CA 1
ATOM 4789 C C . PRO A 1 616 ? -28.830 22.144 29.615 1.00 56.16 616 PRO A C 1
ATOM 4791 O O . PRO A 1 616 ? -29.025 21.884 28.432 1.00 56.16 616 PRO A O 1
ATOM 4794 N N . GLN A 1 617 ? -27.856 22.969 30.013 1.00 55.03 617 GLN A N 1
ATOM 4795 C CA . GLN A 1 617 ? -26.912 23.619 29.099 1.00 55.03 617 GLN A CA 1
ATOM 4796 C C . GLN A 1 617 ? -25.895 22.642 28.479 1.00 55.03 617 GLN A C 1
ATOM 4798 O O . GLN A 1 617 ? -25.241 22.999 27.509 1.00 55.03 617 GLN A O 1
ATOM 4803 N N . LEU A 1 618 ? -25.763 21.422 29.014 1.00 55.53 618 LEU A N 1
ATOM 4804 C CA . LEU A 1 618 ? -24.808 20.388 28.589 1.00 55.53 618 LEU A CA 1
ATOM 4805 C C . LEU A 1 618 ? -25.434 19.301 27.700 1.00 55.53 618 LEU A C 1
ATOM 4807 O O . LEU A 1 618 ? -24.748 18.359 27.305 1.00 55.53 618 LEU A O 1
ATOM 4811 N N . VAL A 1 619 ? -26.730 19.405 27.385 1.00 55.62 619 VAL A N 1
ATOM 4812 C CA . VAL A 1 619 ? -27.437 18.412 26.568 1.00 55.62 619 VAL A CA 1
ATOM 4813 C C . VAL A 1 619 ? -27.173 18.682 25.087 1.00 55.62 619 VAL A C 1
ATOM 4815 O O . VAL A 1 619 ? -27.833 19.511 24.464 1.00 55.62 619 VAL A O 1
ATOM 4818 N N . ILE A 1 620 ? -26.224 17.949 24.507 1.00 59.66 620 ILE A N 1
ATOM 4819 C CA . ILE A 1 620 ? -25.964 17.966 23.063 1.00 59.66 620 ILE A CA 1
ATOM 4820 C C . ILE A 1 620 ? -26.715 16.788 22.444 1.00 59.66 620 ILE A C 1
ATOM 4822 O O . ILE A 1 620 ? -26.346 15.634 22.633 1.00 59.66 620 ILE A O 1
ATOM 4826 N N . SER A 1 621 ? -27.813 17.074 21.744 1.00 51.31 621 SER A N 1
ATOM 4827 C CA . SER A 1 621 ? -28.701 16.047 21.180 1.00 51.31 621 SER A CA 1
ATOM 4828 C C . SER A 1 621 ? -28.150 15.406 19.901 1.00 51.31 621 SER A C 1
ATOM 4830 O O . SER A 1 621 ? -28.418 14.230 19.654 1.00 51.31 621 SER A O 1
ATOM 4832 N N . ARG A 1 622 ? -27.381 16.159 19.097 1.00 64.06 622 ARG A N 1
ATOM 4833 C CA . ARG A 1 622 ? -26.592 15.695 17.941 1.00 64.06 622 ARG A CA 1
ATOM 4834 C C . ARG A 1 622 ? -25.359 16.586 17.759 1.00 64.06 622 ARG A C 1
ATOM 4836 O O . ARG A 1 622 ? -25.464 17.805 17.839 1.00 64.06 622 ARG A O 1
ATOM 4843 N N . LEU A 1 623 ? -24.205 15.986 17.470 1.00 70.88 623 LEU A N 1
ATOM 4844 C CA . LEU A 1 623 ? -22.961 16.697 17.142 1.00 70.88 623 LEU A CA 1
ATOM 4845 C C . LEU A 1 623 ? -22.939 17.124 15.661 1.00 70.88 623 LEU A C 1
ATOM 4847 O O . LEU A 1 623 ? -22.148 16.632 14.856 1.00 70.88 623 LEU A O 1
ATOM 4851 N N . ASP A 1 624 ? -23.862 18.021 15.304 1.00 75.19 624 ASP A N 1
ATOM 4852 C CA . ASP A 1 624 ? -23.859 18.767 14.040 1.00 75.19 624 ASP A CA 1
ATOM 4853 C C . ASP A 1 624 ? -23.028 20.065 14.163 1.00 75.19 624 ASP A C 1
ATOM 4855 O O . ASP A 1 624 ? -22.339 20.280 15.162 1.00 75.19 624 ASP A O 1
ATOM 4859 N N . GLY A 1 625 ? -23.052 20.943 13.154 1.00 75.31 625 GLY A N 1
ATOM 4860 C CA . GLY A 1 625 ? -22.295 22.205 13.192 1.00 75.31 625 GLY A CA 1
ATOM 4861 C C . GLY A 1 625 ? -22.653 23.118 14.371 1.00 75.31 625 GLY A C 1
ATOM 4862 O O . GLY A 1 625 ? -21.764 23.743 14.950 1.00 75.31 625 GLY A O 1
ATOM 4863 N N . LEU A 1 626 ? -23.930 23.159 14.767 1.00 77.69 626 LEU A N 1
ATOM 4864 C CA . LEU A 1 626 ? -24.383 23.949 15.911 1.00 77.69 626 LEU A CA 1
ATOM 4865 C C . LEU A 1 626 ? -23.969 23.282 17.225 1.00 77.69 626 LEU A C 1
ATOM 4867 O O . LEU A 1 626 ? -23.433 23.953 18.106 1.00 77.69 626 LEU A O 1
ATOM 4871 N N . GLY A 1 627 ? -24.169 21.966 17.329 1.00 78.75 627 GLY A N 1
ATOM 4872 C CA . GLY A 1 627 ? -23.753 21.169 18.479 1.00 78.75 627 GLY A CA 1
ATOM 4873 C C . GLY A 1 627 ? -22.248 21.263 18.720 1.00 78.75 627 GLY A C 1
ATOM 4874 O O . GLY A 1 627 ? -21.823 21.426 19.859 1.00 78.75 627 GLY A O 1
ATOM 4875 N N . LEU A 1 628 ? -21.435 21.259 17.659 1.00 81.44 628 LEU A N 1
ATOM 4876 C CA . LEU A 1 628 ? -19.985 21.415 17.759 1.00 81.44 628 LEU A CA 1
ATOM 4877 C C . LEU A 1 628 ? -19.590 22.805 18.275 1.00 81.44 628 LEU A C 1
ATOM 4879 O O . LEU A 1 628 ? -18.732 22.892 19.151 1.00 81.44 628 LEU A O 1
ATOM 4883 N N . LEU A 1 629 ? -20.221 23.878 17.781 1.00 79.88 629 LEU A N 1
ATOM 4884 C CA . LEU A 1 629 ? -19.972 25.249 18.246 1.00 79.88 629 LEU A CA 1
ATOM 4885 C C . LEU A 1 629 ? -20.409 25.444 19.709 1.00 79.88 629 LEU A C 1
ATOM 4887 O O . LEU A 1 629 ? -19.692 26.062 20.498 1.00 79.88 629 LEU A O 1
ATOM 4891 N N . GLN A 1 630 ? -21.554 24.874 20.097 1.00 78.88 630 GLN A N 1
ATOM 4892 C CA . GLN A 1 630 ? -22.009 24.842 21.490 1.00 78.88 630 GLN A CA 1
ATOM 4893 C C . GLN A 1 630 ? -21.019 24.082 22.374 1.00 78.88 630 GLN A C 1
ATOM 4895 O O . GLN A 1 630 ? -20.644 24.580 23.434 1.00 78.88 630 GLN A O 1
ATOM 4900 N N . LEU A 1 631 ? -20.528 22.929 21.913 1.00 78.62 631 LEU A N 1
ATOM 4901 C CA . LEU A 1 631 ? -19.531 22.137 22.626 1.00 78.62 631 LEU A CA 1
ATOM 4902 C C . LEU A 1 631 ? -18.238 22.936 22.842 1.00 78.62 631 LEU A C 1
ATOM 4904 O O . LEU A 1 631 ? -17.710 22.919 23.951 1.00 78.62 631 LEU A O 1
ATOM 4908 N N . GLN A 1 632 ? -17.780 23.723 21.859 1.00 81.69 632 GLN A N 1
ATOM 4909 C CA . GLN A 1 632 ? -16.642 24.631 22.069 1.00 81.69 632 GLN A CA 1
ATOM 4910 C C . GLN A 1 632 ? -16.898 25.627 23.210 1.00 81.69 632 GLN A C 1
ATOM 4912 O O . GLN A 1 632 ? -16.044 25.844 24.078 1.00 81.69 632 GLN A O 1
ATOM 4917 N N . SER A 1 633 ? -18.095 26.219 23.237 1.00 75.81 633 SER A N 1
ATOM 4918 C CA . SER A 1 633 ? -18.484 27.175 24.275 1.00 75.81 633 SER A CA 1
ATOM 4919 C C . SER A 1 633 ? -18.556 26.518 25.659 1.00 75.81 633 SER A C 1
ATOM 4921 O O . SER A 1 633 ? -18.157 27.126 26.650 1.00 75.81 633 SER A O 1
ATOM 4923 N N . LEU A 1 634 ? -19.030 25.272 25.740 1.00 72.31 634 LEU A N 1
ATOM 4924 C CA . LEU A 1 634 ? -19.121 24.511 26.988 1.00 72.31 634 LEU A CA 1
ATOM 4925 C C . LEU A 1 634 ? -17.753 24.055 27.494 1.00 72.31 634 LEU A C 1
ATOM 4927 O O . LEU A 1 634 ? -17.450 24.221 28.674 1.00 72.31 634 LEU A O 1
ATOM 4931 N N . ALA A 1 635 ? -16.905 23.538 26.603 1.00 67.69 635 ALA A N 1
ATOM 4932 C CA . ALA A 1 635 ? -15.548 23.107 26.928 1.00 67.69 635 ALA A CA 1
ATOM 4933 C C . ALA A 1 635 ? -14.685 24.254 27.475 1.00 67.69 635 ALA A C 1
ATOM 4935 O O . ALA A 1 635 ? -13.773 24.011 28.262 1.00 67.69 635 ALA A O 1
ATOM 4936 N N . SER A 1 636 ? -15.000 25.490 27.081 1.00 66.75 636 SER A N 1
ATOM 4937 C CA . SER A 1 636 ? -14.340 26.701 27.567 1.00 66.75 636 SER A CA 1
ATOM 4938 C C . SER A 1 636 ? -14.989 27.319 28.816 1.00 66.75 636 SER A C 1
ATOM 4940 O O . SER A 1 636 ? -14.385 28.207 29.396 1.00 66.75 636 SER A O 1
ATOM 4942 N N . GLN A 1 637 ? -16.176 26.889 29.274 1.00 61.97 637 GLN A N 1
ATOM 4943 C CA . GLN A 1 637 ? -16.880 27.417 30.470 1.00 61.97 637 GLN A CA 1
ATOM 4944 C C . GLN A 1 637 ? -16.894 28.964 30.592 1.00 61.97 637 GLN A C 1
ATOM 4946 O O . GLN A 1 637 ? -16.815 29.516 31.689 1.00 61.97 637 GLN A O 1
ATOM 4951 N N . GLY A 1 638 ? -16.914 29.693 29.468 1.00 54.53 638 GLY A N 1
ATOM 4952 C CA . GLY A 1 638 ? -16.791 31.162 29.447 1.00 54.53 638 GLY A CA 1
ATOM 4953 C C . GLY A 1 638 ? -15.394 31.717 29.787 1.00 54.53 638 GLY A C 1
ATOM 4954 O O . GLY A 1 638 ? -15.181 32.924 29.724 1.00 54.53 638 GLY A O 1
ATOM 4955 N N . ARG A 1 639 ? -14.423 30.853 30.096 1.00 58.97 639 ARG A N 1
ATOM 4956 C CA . ARG A 1 639 ? -12.998 31.153 30.269 1.00 58.97 639 ARG A CA 1
ATOM 4957 C C . ARG A 1 639 ? -12.217 30.540 29.104 1.00 58.97 639 ARG A C 1
ATOM 4959 O O . ARG A 1 639 ? -11.829 29.379 29.166 1.00 58.97 639 ARG A O 1
ATOM 4966 N N . PRO A 1 640 ? -11.941 31.290 28.033 1.00 55.62 640 PRO A N 1
ATOM 4967 C CA . PRO A 1 640 ? -11.377 30.720 26.808 1.00 55.62 640 PRO A CA 1
ATOM 4968 C C . PRO A 1 640 ? -9.990 30.066 26.949 1.00 55.62 640 PRO A C 1
ATOM 4970 O O . PRO A 1 640 ? -9.637 29.241 26.119 1.00 55.62 640 PRO A O 1
ATOM 4973 N N . HIS A 1 641 ? -9.226 30.351 28.008 1.00 60.59 641 HIS A N 1
ATOM 4974 C CA . HIS A 1 641 ? -7.973 29.651 28.331 1.00 60.59 641 HIS A CA 1
ATOM 4975 C C . HIS A 1 641 ? -8.175 28.363 29.160 1.00 60.59 641 HIS A C 1
ATOM 4977 O O . HIS A 1 641 ? -7.213 27.661 29.470 1.00 60.59 641 HIS A O 1
ATOM 4983 N N . LEU A 1 642 ? -9.400 28.042 29.584 1.00 55.41 642 LEU A N 1
ATOM 4984 C CA . LEU A 1 642 ? -9.658 26.896 30.444 1.00 55.41 642 LEU A CA 1
ATOM 4985 C C . LEU A 1 642 ? -9.550 25.604 29.634 1.00 55.41 642 LEU A C 1
ATOM 4987 O O . LEU A 1 642 ? -10.283 25.368 28.676 1.00 55.41 642 LEU A O 1
ATOM 4991 N N . GLY A 1 643 ? -8.622 24.746 30.048 1.00 59.09 643 GLY A N 1
ATOM 4992 C CA . GLY A 1 643 ? -8.442 23.442 29.438 1.00 59.09 643 GLY A CA 1
ATOM 4993 C C . GLY A 1 643 ? -7.556 23.420 28.200 1.00 59.09 643 GLY A C 1
ATOM 4994 O O . GLY A 1 643 ? -7.541 22.362 27.587 1.00 59.09 643 GLY A O 1
ATOM 4995 N N . VAL A 1 644 ? -6.825 24.491 27.856 1.00 71.50 644 VAL A N 1
ATOM 4996 C CA . VAL A 1 644 ? -5.658 24.401 26.952 1.00 71.50 644 VAL A CA 1
ATOM 4997 C C . VAL A 1 644 ? -4.409 23.919 27.717 1.00 71.50 644 VAL A C 1
ATOM 4999 O O . VAL A 1 644 ? -4.354 24.072 28.940 1.00 71.50 644 VAL A O 1
ATOM 5002 N N . PRO A 1 645 ? -3.407 23.316 27.051 1.00 69.19 645 PRO A N 1
ATOM 5003 C CA . PRO A 1 645 ? -2.175 22.874 27.694 1.00 69.19 645 PRO A CA 1
ATOM 5004 C C . PRO A 1 645 ? -1.402 24.054 28.285 1.00 69.19 645 PRO A C 1
ATOM 5006 O O . PRO A 1 645 ? -1.429 25.151 27.733 1.00 69.19 645 PRO A O 1
ATOM 5009 N N . ALA A 1 646 ? -0.624 23.812 29.344 1.00 71.50 646 ALA A N 1
ATOM 5010 C CA . ALA A 1 646 ? 0.208 24.839 29.984 1.00 71.50 646 ALA A CA 1
ATOM 5011 C C . ALA A 1 646 ? 1.246 25.483 29.040 1.00 71.50 646 ALA A C 1
ATOM 5013 O O . ALA A 1 646 ? 1.775 26.549 29.333 1.00 71.50 646 ALA A O 1
ATOM 5014 N N . SER A 1 647 ? 1.541 24.846 27.903 1.00 73.69 647 SER A N 1
ATOM 5015 C CA . SER A 1 647 ? 2.402 25.403 26.859 1.00 73.69 647 SER A CA 1
ATOM 5016 C C . SER A 1 647 ? 1.750 26.538 26.062 1.00 73.69 647 SER A C 1
ATOM 5018 O O . SER A 1 647 ? 2.459 27.262 25.370 1.00 73.69 647 SER A O 1
ATOM 5020 N N . TRP A 1 648 ? 0.426 26.701 26.116 1.00 81.75 648 TRP A N 1
ATOM 5021 C CA . TRP A 1 648 ? -0.280 27.773 25.417 1.00 81.75 648 TRP A CA 1
ATOM 5022 C C . TRP A 1 648 ? -0.227 29.078 26.208 1.00 81.75 648 TRP A C 1
ATOM 5024 O O . TRP A 1 648 ? -0.267 29.088 27.437 1.00 81.75 648 TRP A O 1
ATOM 5034 N N . ARG A 1 649 ? -0.179 30.201 25.488 1.00 85.69 649 ARG A N 1
ATOM 5035 C CA . ARG A 1 649 ? -0.220 31.533 26.092 1.00 85.69 649 ARG A CA 1
ATOM 5036 C C . ARG A 1 649 ? -1.672 31.945 26.299 1.00 85.69 649 ARG A C 1
ATOM 5038 O O . ARG A 1 649 ? -2.435 32.027 25.336 1.00 85.69 649 ARG A O 1
ATOM 5045 N N . ALA A 1 650 ? -2.046 32.206 27.547 1.00 85.44 650 ALA A N 1
ATOM 5046 C CA . ALA A 1 650 ? -3.330 32.816 27.868 1.00 85.44 650 ALA A CA 1
ATOM 5047 C C . ALA A 1 650 ? -3.323 34.289 27.433 1.00 85.44 650 ALA A C 1
ATOM 5049 O O . ALA A 1 650 ? -2.366 35.014 27.698 1.00 85.44 650 ALA A O 1
ATOM 5050 N N . MET A 1 651 ? -4.393 34.718 26.771 1.00 86.94 651 MET A N 1
ATOM 5051 C CA . MET A 1 651 ? -4.581 36.074 26.254 1.00 86.94 651 MET A CA 1
ATOM 5052 C C . MET A 1 651 ? -5.872 36.671 26.838 1.00 86.94 651 MET A C 1
ATOM 5054 O O . MET A 1 651 ? -6.784 35.916 27.180 1.00 86.94 651 MET A O 1
ATOM 5058 N N . PRO A 1 652 ? -6.025 38.007 26.907 1.00 83.12 652 PRO A N 1
ATOM 5059 C CA . PRO A 1 652 ? -7.248 38.634 27.428 1.00 83.12 652 PRO A CA 1
ATOM 5060 C C . PRO A 1 652 ? -8.525 38.217 26.679 1.00 83.12 652 PRO A C 1
ATOM 5062 O O . PRO A 1 652 ? -9.589 38.081 27.272 1.00 83.12 652 PRO A O 1
ATOM 5065 N N . TRP A 1 653 ? -8.406 37.962 25.375 1.00 86.31 653 TRP A N 1
ATOM 5066 C CA . TRP A 1 653 ? -9.488 37.509 24.499 1.00 86.31 653 TRP A CA 1
ATOM 5067 C C . TRP A 1 653 ? -9.566 35.978 24.362 1.00 86.31 653 TRP A C 1
ATOM 5069 O O . TRP A 1 653 ? -10.485 35.467 23.717 1.00 86.31 653 TRP A O 1
ATOM 5079 N N . GLY A 1 654 ? -8.624 35.221 24.939 1.00 87.25 654 GLY A N 1
ATOM 5080 C CA . GLY A 1 654 ? -8.596 33.770 24.785 1.00 87.25 654 GLY A CA 1
ATOM 5081 C C . GLY A 1 654 ? -7.285 33.066 25.073 1.00 87.25 654 GLY A C 1
ATOM 5082 O O . GLY A 1 654 ? -6.714 33.211 26.151 1.00 87.25 654 GLY A O 1
ATOM 5083 N N . ALA A 1 655 ? -6.841 32.232 24.142 1.00 87.06 655 ALA A N 1
ATOM 5084 C CA . ALA A 1 655 ? -5.539 31.588 24.224 1.00 87.06 655 ALA A CA 1
ATOM 5085 C C . ALA A 1 655 ? -4.968 31.358 22.828 1.00 87.06 655 ALA A C 1
ATOM 5087 O O . ALA A 1 655 ? -5.700 31.111 21.867 1.00 87.06 655 ALA A O 1
ATOM 5088 N N . MET A 1 656 ? -3.643 31.409 22.737 1.00 86.75 656 MET A N 1
ATOM 5089 C CA . MET A 1 656 ? -2.927 31.146 21.498 1.00 86.75 656 MET A CA 1
ATOM 5090 C C . MET A 1 656 ? -1.727 30.241 21.722 1.00 86.75 656 MET A C 1
ATOM 5092 O O . MET A 1 656 ? -1.005 30.347 22.720 1.00 86.75 656 MET A O 1
ATOM 5096 N N . HIS A 1 657 ? -1.488 29.359 20.761 1.00 82.06 657 HIS A N 1
ATOM 5097 C CA . HIS A 1 657 ? -0.284 28.549 20.751 1.00 82.06 657 HIS A CA 1
ATOM 5098 C C . HIS A 1 657 ? 0.965 29.443 20.582 1.00 82.06 657 HIS A C 1
ATOM 5100 O O . HIS A 1 657 ? 0.913 30.440 19.858 1.00 82.06 657 HIS A O 1
ATOM 5106 N N . PRO A 1 658 ? 2.126 29.119 21.187 1.00 70.44 658 PRO A N 1
ATOM 5107 C CA . PRO A 1 658 ? 3.333 29.942 21.063 1.00 70.44 658 PRO A CA 1
ATOM 5108 C C . PRO A 1 658 ? 3.802 30.167 19.626 1.00 70.44 658 PRO A C 1
ATOM 5110 O O . PRO A 1 658 ? 4.357 31.219 19.333 1.00 70.44 658 PRO A O 1
ATOM 5113 N N . SER A 1 659 ? 3.556 29.207 18.732 1.00 67.19 659 SER A N 1
ATOM 5114 C CA . SER A 1 659 ? 3.928 29.305 17.316 1.00 67.19 659 SER A CA 1
ATOM 5115 C C . SER A 1 659 ? 2.945 30.117 16.460 1.00 67.19 659 SER A C 1
ATOM 5117 O O . SER A 1 659 ? 3.204 30.283 15.269 1.00 67.19 659 SER A O 1
ATOM 5119 N N . ALA A 1 660 ? 1.794 30.517 17.005 1.00 71.50 660 ALA A N 1
ATOM 5120 C CA . ALA A 1 660 ? 0.810 31.315 16.287 1.00 71.50 660 ALA A CA 1
ATOM 5121 C C . ALA A 1 660 ? 1.260 32.778 16.207 1.00 71.50 660 ALA A C 1
ATOM 5123 O O . ALA A 1 660 ? 1.836 33.305 17.163 1.00 71.50 660 ALA A O 1
ATOM 5124 N N . HIS A 1 661 ? 0.981 33.421 15.077 1.00 75.00 661 HIS A N 1
ATOM 5125 C CA . HIS A 1 661 ? 1.313 34.816 14.810 1.00 75.00 661 HIS A CA 1
ATOM 5126 C C . HIS A 1 661 ? 0.024 35.587 14.534 1.00 75.00 661 HIS A C 1
ATOM 5128 O O . HIS A 1 661 ? -0.749 35.230 13.648 1.00 75.00 661 HIS A O 1
ATOM 5134 N N . VAL A 1 662 ? -0.207 36.641 15.308 1.00 80.94 662 VAL A N 1
ATOM 5135 C CA . VAL A 1 662 ? -1.327 37.563 15.132 1.00 80.94 662 VAL A CA 1
ATOM 5136 C C . VAL A 1 662 ? -0.731 38.945 14.930 1.00 80.94 662 VAL A C 1
ATOM 5138 O O . VAL A 1 662 ? 0.051 39.386 15.767 1.00 80.94 662 VAL A O 1
ATOM 5141 N N . HIS A 1 663 ? -1.065 39.595 13.819 1.00 82.00 663 HIS A N 1
ATOM 5142 C CA . HIS A 1 663 ? -0.599 40.944 13.519 1.00 82.00 663 HIS A CA 1
ATOM 5143 C C . HIS A 1 663 ? -1.201 41.975 14.491 1.00 82.00 663 HIS A C 1
ATOM 5145 O O . HIS A 1 663 ? -2.380 41.889 14.827 1.00 82.00 663 HIS A O 1
ATOM 5151 N N . ASP A 1 664 ? -0.432 42.992 14.892 1.00 81.75 664 ASP A N 1
ATOM 5152 C CA . ASP A 1 664 ? -0.836 43.970 15.922 1.00 81.75 664 ASP A CA 1
ATOM 5153 C C . ASP A 1 664 ? -2.083 44.790 15.550 1.00 81.75 664 ASP A C 1
ATOM 5155 O O . ASP A 1 664 ? -2.839 45.225 16.415 1.00 81.75 664 ASP A O 1
ATOM 5159 N N . SER A 1 665 ? -2.315 45.004 14.251 1.00 85.75 665 SER A N 1
ATOM 5160 C CA . SER A 1 665 ? -3.509 45.702 13.750 1.00 85.75 665 SER A CA 1
ATOM 5161 C C . SER A 1 665 ? -4.754 44.815 13.621 1.00 85.75 665 SER A C 1
ATOM 5163 O O . SER A 1 665 ? -5.818 45.323 13.257 1.00 85.75 665 SER A O 1
ATOM 5165 N N . ALA A 1 666 ? -4.644 43.507 13.876 1.00 87.75 666 ALA A N 1
ATOM 5166 C CA . ALA A 1 666 ? -5.791 42.609 13.872 1.00 87.75 666 ALA A CA 1
ATOM 5167 C C . ALA A 1 666 ? -6.679 42.881 15.094 1.00 87.75 666 ALA A C 1
ATOM 5169 O O . ALA A 1 666 ? -6.201 43.074 16.213 1.00 87.75 666 ALA A O 1
ATOM 5170 N N . ARG A 1 667 ? -7.996 42.884 14.890 1.00 92.44 667 ARG A N 1
ATOM 5171 C CA . ARG A 1 667 ? -8.970 43.109 15.965 1.00 92.44 667 ARG A CA 1
ATOM 5172 C C . ARG A 1 667 ? -9.503 41.768 16.439 1.00 92.44 667 ARG A C 1
ATOM 5174 O O . ARG A 1 667 ? -10.058 41.019 15.640 1.00 92.44 667 ARG A O 1
ATOM 5181 N N . ILE A 1 668 ? -9.340 41.467 17.726 1.00 91.94 668 ILE A N 1
ATOM 5182 C CA . ILE A 1 668 ? -9.798 40.202 18.308 1.00 91.94 668 ILE A CA 1
ATOM 5183 C C . ILE A 1 668 ? -10.802 40.461 19.426 1.00 91.94 668 ILE A C 1
ATOM 5185 O O . ILE A 1 668 ? -10.489 41.101 20.428 1.00 91.94 668 ILE A O 1
ATOM 5189 N N . GLU A 1 669 ? -11.992 39.896 19.266 1.00 90.00 669 GLU A N 1
ATOM 5190 C CA . GLU A 1 669 ? -13.091 39.924 20.220 1.00 90.00 669 GLU A CA 1
ATOM 5191 C C . GLU A 1 669 ? -13.289 38.519 20.800 1.00 90.00 669 GLU A C 1
ATOM 5193 O O . GLU A 1 669 ? -13.741 37.593 20.129 1.00 90.00 669 GLU A O 1
ATOM 5198 N N . GLY A 1 670 ? -12.901 38.330 22.062 1.00 81.62 670 GLY A N 1
ATOM 5199 C CA . GLY A 1 670 ? -12.980 37.029 22.726 1.00 81.62 670 GLY A CA 1
ATOM 5200 C C . GLY A 1 670 ? -14.418 36.505 22.898 1.00 81.62 670 GLY A C 1
ATOM 5201 O O . GLY A 1 670 ? -15.367 37.288 22.917 1.00 81.62 670 GLY A O 1
ATOM 5202 N N . PRO A 1 671 ? -14.615 35.185 23.082 1.00 85.12 671 PRO A N 1
ATOM 5203 C CA . PRO A 1 671 ? -13.585 34.152 23.198 1.00 85.12 671 PRO A CA 1
ATOM 5204 C C . PRO A 1 671 ? -13.047 33.703 21.830 1.00 85.12 671 PRO A C 1
ATOM 5206 O O . PRO A 1 671 ? -13.831 33.328 20.957 1.00 85.12 671 PRO A O 1
ATOM 5209 N N . VAL A 1 672 ? -11.719 33.697 21.665 1.00 88.56 672 VAL A N 1
ATOM 5210 C CA . VAL A 1 672 ? -11.034 33.194 20.459 1.00 88.56 672 VAL A CA 1
ATOM 5211 C C . VAL A 1 672 ? -9.907 32.233 20.834 1.00 88.56 672 VAL A C 1
ATOM 5213 O O . VAL A 1 672 ? -9.126 32.507 21.744 1.00 88.56 672 VAL A O 1
ATOM 5216 N N . LEU A 1 673 ? -9.809 31.105 20.129 1.00 89.31 673 LEU A N 1
ATOM 5217 C CA . LEU A 1 673 ? -8.674 30.184 20.238 1.00 89.31 673 LEU A CA 1
ATOM 5218 C C . LEU A 1 673 ? -7.873 30.173 18.943 1.00 89.31 673 LEU A C 1
ATOM 5220 O O . LEU A 1 673 ? -8.445 30.009 17.867 1.00 89.31 673 LEU A O 1
ATOM 5224 N N . VAL A 1 674 ? -6.552 30.314 19.067 1.00 87.50 674 VAL A N 1
ATOM 5225 C CA . VAL A 1 674 ? -5.629 30.300 17.927 1.00 87.50 674 VAL A CA 1
ATOM 5226 C C . VAL A 1 674 ? -4.646 29.138 18.062 1.00 87.50 674 VAL A C 1
ATOM 5228 O O . VAL A 1 674 ? -3.774 29.136 18.935 1.00 87.50 674 VAL A O 1
ATOM 5231 N N . GLY A 1 675 ? -4.813 28.140 17.197 1.00 79.12 675 GLY A N 1
ATOM 5232 C CA . GLY A 1 675 ? -4.026 26.915 17.158 1.00 79.12 675 GLY A CA 1
ATOM 5233 C C . GLY A 1 675 ? -2.576 27.084 16.698 1.00 79.12 675 GLY A C 1
ATOM 5234 O O . GLY A 1 675 ? -2.137 28.178 16.335 1.00 79.12 675 GLY A O 1
ATOM 5235 N N . PRO A 1 676 ? -1.786 25.996 16.737 1.00 70.44 676 PRO A N 1
ATOM 5236 C CA . PRO A 1 676 ? -0.404 26.001 16.269 1.00 70.44 676 PRO A CA 1
ATOM 5237 C C . PRO A 1 676 ? -0.325 26.375 14.784 1.00 70.44 676 PRO A C 1
ATOM 5239 O O . PRO A 1 676 ? -1.266 26.167 14.029 1.00 70.44 676 PRO A O 1
ATOM 5242 N N . GLY A 1 677 ? 0.799 26.968 14.386 1.00 63.12 677 GLY A N 1
ATOM 5243 C CA . GLY A 1 677 ? 1.067 27.405 13.009 1.00 63.12 677 GLY A CA 1
ATOM 5244 C C . GLY A 1 677 ? 0.148 28.483 12.418 1.00 63.12 677 GLY A C 1
ATOM 5245 O O . GLY A 1 677 ? 0.365 28.878 11.278 1.00 63.12 677 GLY A O 1
ATOM 5246 N N . CYS A 1 678 ? -0.841 28.992 13.158 1.00 76.56 678 CYS A N 1
ATOM 5247 C CA . CYS A 1 678 ? -1.763 29.997 12.631 1.00 76.56 678 CYS A CA 1
ATOM 5248 C C . CYS A 1 678 ? -1.096 31.347 12.334 1.00 76.56 678 CYS A C 1
ATOM 5250 O O . CYS A 1 678 ? -0.235 31.796 13.098 1.00 76.56 678 CYS A O 1
ATOM 5252 N N . LEU A 1 679 ? -1.572 32.021 11.284 1.00 70.19 679 LEU A N 1
ATOM 5253 C CA . LEU A 1 679 ? -1.212 33.387 10.904 1.00 70.19 679 LEU A CA 1
ATOM 5254 C C . LEU A 1 679 ? -2.476 34.236 10.720 1.00 70.19 679 LEU A C 1
ATOM 5256 O O . LEU A 1 679 ? -3.358 33.881 9.942 1.00 70.19 679 LEU A O 1
ATOM 5260 N N . VAL A 1 680 ? -2.551 35.372 11.405 1.00 81.06 680 VAL A N 1
ATOM 5261 C CA . VAL A 1 680 ? -3.631 36.358 11.252 1.00 81.06 680 VAL A CA 1
ATOM 5262 C C . VAL A 1 680 ? -3.012 37.661 10.759 1.00 81.06 680 VAL A C 1
ATOM 5264 O O . VAL A 1 680 ? -2.224 38.276 11.480 1.00 81.06 680 VAL A O 1
ATOM 5267 N N . GLU A 1 681 ? -3.331 38.046 9.524 1.00 76.94 681 GLU A N 1
ATOM 5268 C CA . GLU A 1 681 ? -2.753 39.206 8.840 1.00 76.94 681 GLU A CA 1
ATOM 5269 C C . GLU A 1 681 ? -3.379 40.542 9.288 1.00 76.94 681 GLU A C 1
ATOM 5271 O O . GLU A 1 681 ? -4.344 40.602 10.055 1.00 76.94 681 GLU A O 1
ATOM 5276 N N . ALA A 1 682 ? -2.794 41.644 8.813 1.00 79.56 682 ALA A N 1
ATOM 5277 C CA . ALA A 1 682 ? -3.179 42.999 9.182 1.00 79.56 682 ALA A CA 1
ATOM 5278 C C . ALA A 1 682 ? -4.666 43.297 8.913 1.00 79.56 682 ALA A C 1
ATOM 5280 O O . ALA A 1 682 ? -5.231 42.922 7.889 1.00 79.56 682 ALA A O 1
ATOM 5281 N N . GLY A 1 683 ? -5.318 43.998 9.842 1.00 83.06 683 GLY A N 1
ATOM 5282 C CA . GLY A 1 683 ? -6.710 44.428 9.683 1.00 83.06 683 GLY A CA 1
ATOM 5283 C C . GLY A 1 683 ? -7.754 43.304 9.666 1.00 83.06 683 GLY A C 1
ATOM 5284 O O . GLY A 1 683 ? -8.931 43.600 9.471 1.00 83.06 683 GLY A O 1
ATOM 5285 N N . ALA A 1 684 ? -7.366 42.042 9.878 1.00 89.75 684 ALA A N 1
ATOM 5286 C CA . ALA A 1 684 ? -8.318 40.953 10.056 1.00 89.75 684 ALA A CA 1
ATOM 5287 C C . ALA A 1 684 ? -9.106 41.118 11.368 1.00 89.75 684 ALA A C 1
ATOM 5289 O O . ALA A 1 684 ? -8.577 41.600 12.376 1.00 89.75 684 ALA A O 1
ATOM 5290 N N . VAL A 1 685 ? -10.373 40.703 11.361 1.00 94.31 685 VAL A N 1
ATOM 5291 C CA . VAL A 1 685 ? -11.277 40.782 12.514 1.00 94.31 685 VAL A CA 1
ATOM 5292 C C . VAL A 1 685 ? -11.691 39.375 12.929 1.00 94.31 685 VAL A C 1
ATOM 5294 O O . VAL A 1 685 ? -12.340 38.665 12.166 1.00 94.31 685 VAL A O 1
ATOM 5297 N N . LEU A 1 686 ? -11.343 38.967 14.148 1.00 93.19 686 LEU A N 1
ATOM 5298 C CA . LEU A 1 686 ? -11.728 37.676 14.716 1.00 93.19 686 LEU A CA 1
ATOM 5299 C C . LEU A 1 686 ? -12.674 37.876 15.896 1.00 93.19 686 LEU A C 1
ATOM 5301 O O . LEU A 1 686 ? -12.299 38.531 16.860 1.00 93.19 686 LEU A O 1
ATOM 5305 N N . GLY A 1 687 ? -13.841 37.235 15.879 1.00 80.69 687 GLY A N 1
ATOM 5306 C CA . GLY A 1 687 ? -14.653 37.050 17.086 1.00 80.69 687 GLY A CA 1
ATOM 5307 C C . GLY A 1 687 ? -16.140 37.362 16.950 1.00 80.69 687 GLY A C 1
ATOM 5308 O O . GLY A 1 687 ? -16.583 37.779 15.890 1.00 80.69 687 GLY A O 1
ATOM 5309 N N . PRO A 1 688 ? -16.936 37.162 18.013 1.00 87.38 688 PRO A N 1
ATOM 5310 C CA . PRO A 1 688 ? -16.678 36.268 19.142 1.00 87.38 688 PRO A CA 1
ATOM 5311 C C . PRO A 1 688 ? -16.882 34.791 18.761 1.00 87.38 688 PRO A C 1
ATOM 5313 O O . PRO A 1 688 ? -17.544 34.479 17.772 1.00 87.38 688 PRO A O 1
ATOM 5316 N N . ARG A 1 689 ? -16.368 33.865 19.587 1.00 85.50 689 ARG A N 1
ATOM 5317 C CA . ARG A 1 689 ? -16.517 32.397 19.431 1.00 85.50 689 ARG A CA 1
ATOM 5318 C C . ARG A 1 689 ? -15.893 31.855 18.144 1.00 85.50 689 ARG A C 1
ATOM 5320 O O . ARG A 1 689 ? -16.473 30.999 17.476 1.00 85.50 689 ARG A O 1
ATOM 5327 N N . THR A 1 690 ? -14.706 32.356 17.820 1.00 90.25 690 THR A N 1
ATOM 5328 C CA . THR A 1 690 ? -13.932 31.913 16.659 1.00 90.25 690 THR A CA 1
ATOM 5329 C C . THR A 1 690 ? -12.817 30.976 17.100 1.00 90.25 690 THR A C 1
ATOM 5331 O O . THR A 1 690 ? -12.064 31.276 18.026 1.00 90.25 690 THR A O 1
ATOM 5334 N N . TYR A 1 691 ? -12.704 29.832 16.433 1.00 91.00 691 TYR A N 1
ATOM 5335 C CA . TYR A 1 691 ? -11.700 28.819 16.750 1.00 91.00 691 TYR A CA 1
ATOM 5336 C C . TYR A 1 691 ? -10.898 28.515 15.490 1.00 91.00 691 TYR A C 1
ATOM 5338 O O . TYR A 1 691 ? -11.436 27.974 14.521 1.00 91.00 691 TYR A O 1
ATOM 5346 N N . LEU A 1 692 ? -9.621 28.891 15.508 1.00 90.19 692 LEU A N 1
ATOM 5347 C CA . LEU A 1 692 ? -8.658 28.570 14.463 1.00 90.19 692 LEU A CA 1
ATOM 5348 C C . LEU A 1 692 ? -7.865 27.345 14.918 1.00 90.19 692 LEU A C 1
ATOM 5350 O O . LEU A 1 692 ? -7.244 27.369 15.982 1.00 90.19 692 LEU A O 1
ATOM 5354 N N . PHE A 1 693 ? -7.923 26.268 14.139 1.00 86.81 693 PHE A N 1
ATOM 5355 C CA . PHE A 1 693 ? -7.204 25.029 14.436 1.00 86.81 693 PHE A CA 1
ATOM 5356 C C . PHE A 1 693 ? -5.745 25.101 13.952 1.00 86.81 693 PHE A C 1
ATOM 5358 O O . PHE A 1 693 ? -5.124 26.149 14.023 1.00 86.81 693 PHE A O 1
ATOM 5365 N N . GLU A 1 694 ? -5.139 23.990 13.552 1.00 78.00 694 GLU A N 1
ATOM 5366 C CA . GLU A 1 694 ? -3.718 23.937 13.187 1.00 78.00 694 GLU A CA 1
ATOM 5367 C C . GLU A 1 694 ? -3.496 24.528 11.782 1.00 78.00 694 GLU A C 1
ATOM 5369 O O . GLU A 1 694 ? -4.269 24.240 10.872 1.00 78.00 694 GLU A O 1
ATOM 5374 N N . ASP A 1 695 ? -2.452 25.335 11.591 1.00 73.19 695 ASP A N 1
ATOM 5375 C CA . ASP A 1 695 ? -2.021 25.862 10.286 1.00 73.19 695 ASP A CA 1
ATOM 5376 C C . ASP A 1 695 ? -3.137 26.585 9.510 1.00 73.19 695 ASP A C 1
ATOM 5378 O O . ASP A 1 695 ? -3.441 26.252 8.364 1.00 73.19 695 ASP A O 1
ATOM 5382 N N . VAL A 1 696 ? -3.793 27.556 10.149 1.00 80.56 696 VAL A N 1
ATOM 5383 C CA . VAL A 1 696 ? -4.807 28.413 9.516 1.00 80.56 696 VAL A CA 1
ATOM 5384 C C . VAL A 1 696 ? -4.222 29.787 9.204 1.00 80.56 696 VAL A C 1
ATOM 5386 O O . VAL A 1 696 ? -3.606 30.407 10.068 1.00 80.56 696 VAL A O 1
ATOM 5389 N N . VAL A 1 697 ? -4.453 30.291 7.993 1.00 78.81 697 VAL A N 1
ATOM 5390 C CA . VAL A 1 697 ? -4.058 31.649 7.583 1.00 78.81 697 VAL A CA 1
ATOM 5391 C C . VAL A 1 697 ? -5.316 32.467 7.335 1.00 78.81 697 VAL A C 1
ATOM 5393 O O . VAL A 1 697 ? -6.171 32.054 6.553 1.00 78.81 697 VAL A O 1
ATOM 5396 N N . VAL A 1 698 ? -5.425 33.622 7.987 1.00 84.62 698 VAL A N 1
ATOM 5397 C CA . VAL A 1 698 ? -6.501 34.595 7.774 1.00 84.62 698 VAL A CA 1
ATOM 5398 C C . VAL A 1 698 ? -5.910 35.846 7.151 1.00 84.62 698 VAL A C 1
ATOM 5400 O O . VAL A 1 698 ? -5.138 36.544 7.809 1.00 84.62 698 VAL A O 1
ATOM 5403 N N . SER A 1 699 ? -6.258 36.107 5.889 1.00 81.50 699 SER A N 1
ATOM 5404 C CA . SER A 1 699 ? -5.665 37.203 5.128 1.00 81.50 699 SER A CA 1
ATOM 5405 C C . SER A 1 699 ? -6.221 38.583 5.465 1.00 81.50 699 SER A C 1
ATOM 5407 O O . SER A 1 699 ? -7.269 38.720 6.103 1.00 81.50 699 SER A O 1
ATOM 5409 N N . GLU A 1 700 ? -5.510 39.611 5.000 1.00 80.62 700 GLU A N 1
ATOM 5410 C CA . GLU A 1 700 ? -5.796 41.024 5.259 1.00 80.62 700 GLU A CA 1
ATOM 5411 C C . GLU A 1 700 ? -7.283 41.393 5.080 1.00 80.62 700 GLU A C 1
ATOM 5413 O O . GLU A 1 700 ? -7.929 41.041 4.087 1.00 80.62 700 GLU A O 1
ATOM 5418 N N . GLY A 1 701 ? -7.830 42.128 6.051 1.00 75.81 701 GLY A N 1
ATOM 5419 C CA . GLY A 1 701 ? -9.195 42.666 5.991 1.00 75.81 701 GLY A CA 1
ATOM 5420 C C . GLY A 1 701 ? -10.322 41.626 6.018 1.00 75.81 701 GLY A C 1
ATOM 5421 O O . GLY A 1 701 ? -11.473 41.986 5.781 1.00 75.81 701 GLY A O 1
ATOM 5422 N N . SER A 1 702 ? -10.019 40.353 6.279 1.00 89.00 702 SER A N 1
ATOM 5423 C CA . SER A 1 702 ? -11.027 39.292 6.406 1.00 89.00 702 SER A CA 1
ATOM 5424 C C . SER A 1 702 ? -11.685 39.323 7.783 1.00 89.00 702 SER A C 1
ATOM 5426 O O . SER A 1 702 ? -11.039 39.642 8.784 1.00 89.00 702 SER A O 1
ATOM 5428 N N . THR A 1 703 ? -12.959 38.953 7.851 1.00 94.19 703 THR A N 1
ATOM 5429 C CA . THR A 1 703 ? -13.740 38.912 9.091 1.00 94.19 703 THR A CA 1
ATOM 5430 C C . THR A 1 703 ? -14.188 37.481 9.368 1.00 94.19 703 THR A C 1
ATOM 5432 O O . THR A 1 703 ? -14.732 36.819 8.493 1.00 94.19 703 THR A O 1
ATOM 5435 N N . VAL A 1 704 ? -13.926 36.970 10.575 1.00 94.38 704 VAL A N 1
ATOM 5436 C CA . VAL A 1 704 ? -14.308 35.610 10.985 1.00 94.38 704 VAL A CA 1
ATOM 5437 C C . VAL A 1 704 ? -14.964 35.634 12.361 1.00 94.38 704 VAL A C 1
ATOM 5439 O O . VAL A 1 704 ? -14.301 35.818 13.388 1.00 94.38 704 VAL A O 1
ATOM 5442 N N . ARG A 1 705 ? -16.272 35.382 12.395 1.00 92.75 705 ARG A N 1
ATOM 5443 C CA . ARG A 1 705 ? -17.114 35.456 13.594 1.00 92.75 705 ARG A CA 1
ATOM 5444 C C . ARG A 1 705 ? -17.903 34.171 13.799 1.00 92.75 705 ARG A C 1
ATOM 5446 O O . ARG A 1 705 ? -18.389 33.582 12.837 1.00 92.75 705 ARG A O 1
ATOM 5453 N N . GLN A 1 706 ? -18.043 33.720 15.046 1.00 90.44 706 GLN A N 1
ATOM 5454 C CA . GLN A 1 706 ? -18.872 32.559 15.422 1.00 90.44 706 GLN A CA 1
ATOM 5455 C C . GLN A 1 706 ? -18.629 31.321 14.538 1.00 90.44 706 GLN A C 1
ATOM 5457 O O . GLN A 1 706 ? -19.557 30.599 14.171 1.00 90.44 706 GLN A O 1
ATOM 5462 N N . SER A 1 707 ? -17.367 31.112 14.163 1.00 92.06 707 SER A N 1
ATOM 5463 C CA . SER A 1 707 ? -16.971 30.173 13.117 1.00 92.06 707 SER A CA 1
ATOM 5464 C C . SER A 1 707 ? -15.830 29.261 13.567 1.00 92.06 707 SER A C 1
ATOM 5466 O O . SER A 1 707 ? -14.985 29.628 14.387 1.00 92.06 707 SER A O 1
ATOM 5468 N N . LEU A 1 708 ? -15.804 28.053 13.006 1.00 91.25 708 LEU A N 1
ATOM 5469 C CA . LEU A 1 708 ? -14.790 27.028 13.247 1.00 91.25 708 LEU A CA 1
ATOM 5470 C C . LEU A 1 708 ? -13.963 26.835 11.976 1.00 91.25 708 LEU A C 1
ATOM 5472 O O . LEU A 1 708 ? -14.464 26.291 10.990 1.00 91.25 708 LEU A O 1
ATOM 5476 N N . ILE A 1 709 ? -12.699 27.255 11.999 1.00 92.31 709 ILE A N 1
ATOM 5477 C CA . ILE A 1 709 ? -11.795 27.135 10.850 1.00 92.31 709 ILE A CA 1
ATOM 5478 C C . ILE A 1 709 ? -10.858 25.954 11.082 1.00 92.31 709 ILE A C 1
ATOM 5480 O O . ILE A 1 709 ? -9.883 26.051 11.828 1.00 92.31 709 ILE A O 1
ATOM 5484 N N . LEU A 1 710 ? -11.203 24.814 10.480 1.00 89.75 710 LEU A N 1
ATOM 5485 C CA . LEU A 1 710 ? -10.497 23.544 10.630 1.00 89.75 710 LEU A CA 1
ATOM 5486 C C . LEU A 1 710 ? -9.093 23.595 10.014 1.00 89.75 710 LEU A C 1
ATOM 5488 O O . LEU A 1 710 ? -8.785 24.443 9.176 1.00 89.75 710 LEU A O 1
ATOM 5492 N N . ALA A 1 711 ? -8.256 22.648 10.435 1.00 83.12 711 ALA A N 1
ATOM 5493 C CA . ALA A 1 711 ? -6.824 22.677 10.179 1.00 83.12 711 ALA A CA 1
ATOM 5494 C C . ALA A 1 711 ? -6.446 22.762 8.688 1.00 83.12 711 ALA A C 1
ATOM 5496 O O . ALA A 1 711 ? -7.089 22.130 7.839 1.00 83.12 711 ALA A O 1
ATOM 5497 N N . GLY A 1 712 ? -5.370 23.497 8.398 1.00 77.69 712 GLY A N 1
ATOM 5498 C CA . GLY A 1 712 ? -4.789 23.632 7.066 1.00 77.69 712 GLY A CA 1
ATOM 5499 C C . GLY A 1 712 ? -5.648 24.456 6.113 1.00 77.69 712 GLY A C 1
ATOM 5500 O O . GLY A 1 712 ? -5.785 24.064 4.956 1.00 77.69 712 GLY A O 1
ATOM 5501 N N . THR A 1 713 ? -6.256 25.551 6.573 1.00 85.00 713 THR A N 1
ATOM 5502 C CA . THR A 1 713 ? -7.195 26.366 5.779 1.00 85.00 713 THR A CA 1
ATOM 5503 C C . THR A 1 713 ? -6.691 27.797 5.603 1.00 85.00 713 THR A C 1
ATOM 5505 O O . THR A 1 713 ? -6.362 28.469 6.574 1.00 85.00 713 THR A O 1
ATOM 5508 N N . TYR A 1 714 ? -6.677 28.272 4.362 1.00 83.38 714 TYR A N 1
ATOM 5509 C CA . TYR A 1 714 ? -6.459 29.666 3.989 1.00 83.38 714 TYR A CA 1
ATOM 5510 C C . TYR A 1 714 ? -7.807 30.361 3.801 1.00 83.38 714 TYR A C 1
ATOM 5512 O O . TYR A 1 714 ? -8.643 29.893 3.022 1.00 83.38 714 TYR A O 1
ATOM 5520 N N . VAL A 1 715 ? -7.985 31.477 4.499 1.00 86.31 715 VAL A N 1
ATOM 5521 C CA . VAL A 1 715 ? -9.102 32.411 4.369 1.00 86.31 715 VAL A CA 1
ATOM 5522 C C . VAL A 1 715 ? -8.598 33.617 3.586 1.00 86.31 715 VAL A C 1
ATOM 5524 O O . VAL A 1 715 ? -7.756 34.364 4.081 1.00 86.31 715 VAL A O 1
ATOM 5527 N N . GLY A 1 716 ? -9.081 33.758 2.353 1.00 79.00 716 GLY A N 1
ATOM 5528 C CA . GLY A 1 716 ? -8.652 34.787 1.412 1.00 79.00 716 GLY A CA 1
ATOM 5529 C C . GLY A 1 716 ? -9.090 36.195 1.798 1.00 79.00 716 GLY A C 1
ATOM 5530 O O . GLY A 1 716 ? -9.990 36.384 2.610 1.00 79.00 716 GLY A O 1
ATOM 5531 N N . ARG A 1 717 ? -8.423 37.182 1.193 1.00 78.75 717 ARG A N 1
ATOM 5532 C CA . ARG A 1 717 ? -8.558 38.614 1.498 1.00 78.75 717 ARG A CA 1
ATOM 5533 C C . ARG A 1 717 ? -10.009 39.100 1.455 1.00 78.75 717 ARG A C 1
ATOM 5535 O O . ARG A 1 717 ? -10.737 38.784 0.515 1.00 78.75 717 ARG A O 1
ATOM 5542 N N . SER A 1 718 ? -10.382 39.937 2.426 1.00 78.38 718 SER A N 1
ATOM 5543 C CA . SER A 1 718 ? -11.706 40.577 2.516 1.00 78.38 718 SER A CA 1
ATOM 5544 C C . SER A 1 718 ? -12.889 39.600 2.523 1.00 78.38 718 SER A C 1
ATOM 5546 O O . SER A 1 718 ? -14.008 39.988 2.187 1.00 78.38 718 SER A O 1
ATOM 5548 N N . LEU A 1 719 ? -12.661 38.340 2.904 1.00 86.12 719 LEU A N 1
ATOM 5549 C CA . LEU A 1 719 ? -13.737 37.373 3.070 1.00 86.12 719 LEU A CA 1
ATOM 5550 C C . LEU A 1 719 ? -14.430 37.593 4.415 1.00 86.12 719 LEU A C 1
ATOM 5552 O O . LEU A 1 719 ? -13.762 37.705 5.443 1.00 86.12 719 LEU A O 1
ATOM 5556 N N . ASP A 1 720 ? -15.760 37.615 4.408 1.00 90.56 720 ASP A N 1
ATOM 5557 C CA . ASP A 1 720 ? -16.571 37.644 5.624 1.00 90.56 720 ASP A CA 1
ATOM 5558 C C . ASP A 1 720 ? -17.167 36.257 5.889 1.00 90.56 720 ASP A C 1
ATOM 5560 O O . ASP A 1 720 ? -17.859 35.679 5.045 1.00 90.56 720 ASP A O 1
ATOM 5564 N N . LEU A 1 721 ? -16.840 35.695 7.049 1.00 91.88 721 LEU A N 1
ATOM 5565 C CA . LEU A 1 721 ? -17.264 34.381 7.505 1.00 91.88 721 LEU A CA 1
ATOM 5566 C C . LEU A 1 721 ? -17.969 34.514 8.848 1.00 91.88 721 LEU A C 1
ATOM 5568 O O . LEU A 1 721 ? -17.336 34.698 9.888 1.00 91.88 721 LEU A O 1
ATOM 5572 N N . GLU A 1 722 ? -19.279 34.309 8.835 1.00 91.12 722 GLU A N 1
ATOM 5573 C CA . GLU A 1 722 ? -20.096 34.253 10.039 1.00 91.12 722 GLU A CA 1
ATOM 5574 C C . GLU A 1 722 ? -20.813 32.901 10.133 1.00 91.12 722 GLU A C 1
ATOM 5576 O O . GLU A 1 722 ? -21.149 32.290 9.113 1.00 91.12 722 GLU A O 1
ATOM 5581 N N . TRP A 1 723 ? -21.012 32.395 11.356 1.00 89.50 723 TRP A N 1
ATOM 5582 C CA . TRP A 1 723 ? -21.756 31.157 11.625 1.00 89.50 723 TRP A CA 1
ATOM 5583 C C . TRP A 1 723 ? -21.325 29.970 10.757 1.00 89.50 723 TRP A C 1
ATOM 5585 O O . TRP A 1 723 ? -22.173 29.223 10.272 1.00 89.50 723 TRP A O 1
ATOM 5595 N N . SER A 1 724 ? -20.028 29.780 10.525 1.00 91.19 724 SER A N 1
ATOM 5596 C CA . SER A 1 724 ? -19.543 28.835 9.517 1.00 91.19 724 SER A CA 1
ATOM 5597 C C . SER A 1 724 ? -18.535 27.830 10.069 1.00 91.19 724 SER A C 1
ATOM 5599 O O . SER A 1 724 ? -17.676 28.149 10.884 1.00 91.19 724 SER A O 1
ATOM 5601 N N . VAL A 1 725 ? -18.609 26.588 9.592 1.00 90.81 725 VAL A N 1
ATOM 5602 C CA . VAL A 1 725 ? -17.546 25.585 9.745 1.00 90.81 725 VAL A CA 1
ATOM 5603 C C . VAL A 1 725 ? -16.835 25.469 8.404 1.00 90.81 725 VAL A C 1
ATOM 5605 O O . VAL A 1 725 ? -17.490 25.241 7.385 1.00 90.81 725 VAL A O 1
ATOM 5608 N N . VAL A 1 726 ? -15.513 25.635 8.384 1.00 90.88 726 VAL A N 1
ATOM 5609 C CA . VAL A 1 726 ? -14.724 25.727 7.145 1.00 90.88 726 VAL A CA 1
ATOM 5610 C C . VAL A 1 726 ? -13.534 24.778 7.183 1.00 90.88 726 VAL A C 1
ATOM 5612 O O . VAL A 1 726 ? -12.859 24.670 8.204 1.00 90.88 726 VAL A O 1
ATOM 5615 N N . ARG A 1 727 ? -13.262 24.098 6.064 1.00 88.75 727 ARG A N 1
ATOM 5616 C CA . ARG A 1 727 ? -12.054 23.288 5.861 1.00 88.75 727 ARG A CA 1
ATOM 5617 C C . ARG A 1 727 ? -11.586 23.349 4.415 1.00 88.75 727 ARG A C 1
ATOM 5619 O O . ARG A 1 727 ? -12.281 22.864 3.520 1.00 88.75 727 ARG A O 1
ATOM 5626 N N . GLY A 1 728 ? -10.379 23.859 4.187 1.00 84.38 728 GLY A N 1
ATOM 5627 C CA . GLY A 1 728 ? -9.835 24.022 2.842 1.00 84.38 728 GLY A CA 1
ATOM 5628 C C . GLY A 1 728 ? -10.785 24.853 1.981 1.00 84.38 728 GLY A C 1
ATOM 5629 O O . GLY A 1 728 ? -11.037 26.004 2.297 1.00 84.38 728 GLY A O 1
ATOM 5630 N N . ASN A 1 729 ? -11.350 24.260 0.929 1.00 82.69 729 ASN A N 1
ATOM 5631 C CA . ASN A 1 729 ? -12.324 24.908 0.045 1.00 82.69 729 ASN A CA 1
ATOM 5632 C C . ASN A 1 729 ? -13.797 24.535 0.333 1.00 82.69 729 ASN A C 1
ATOM 5634 O O . ASN A 1 729 ? -14.678 24.814 -0.481 1.00 82.69 729 ASN A O 1
ATOM 5638 N N . GLN A 1 730 ? -14.079 23.857 1.449 1.00 86.12 730 GLN A N 1
ATOM 5639 C CA . GLN A 1 730 ? -15.428 23.447 1.844 1.00 86.12 730 GLN A CA 1
ATOM 5640 C C . GLN A 1 730 ? -15.941 24.304 3.001 1.00 86.12 730 GLN A C 1
ATOM 5642 O O . GLN A 1 730 ? -15.238 24.491 3.995 1.00 86.12 730 GLN A O 1
ATOM 5647 N N . LEU A 1 731 ? -17.188 24.762 2.899 1.00 88.56 731 LEU A N 1
ATOM 5648 C CA . LEU A 1 731 ? -17.847 25.606 3.891 1.00 88.56 731 LEU A CA 1
ATOM 5649 C C . LEU A 1 731 ? -19.247 25.073 4.221 1.00 88.56 731 LEU A C 1
ATOM 5651 O O . LEU A 1 731 ? -20.000 24.644 3.343 1.00 88.56 731 LEU A O 1
ATOM 5655 N N . ARG A 1 732 ? -19.611 25.128 5.503 1.00 86.25 732 ARG A N 1
ATOM 5656 C CA . ARG A 1 732 ? -20.948 24.819 6.017 1.00 86.25 732 ARG A CA 1
ATOM 5657 C C . ARG A 1 732 ? -21.439 25.971 6.880 1.00 86.25 732 ARG A C 1
ATOM 5659 O O . ARG A 1 732 ? -20.881 26.206 7.946 1.00 86.25 732 ARG A O 1
ATOM 5666 N N . HIS A 1 733 ? -22.511 26.631 6.457 1.00 87.88 733 HIS A N 1
ATOM 5667 C CA . HIS A 1 733 ? -23.154 27.666 7.260 1.00 87.88 733 HIS A CA 1
ATOM 5668 C C . HIS A 1 733 ? -24.126 27.024 8.264 1.00 87.88 733 HIS A C 1
ATOM 5670 O O . HIS A 1 733 ? -25.046 26.300 7.879 1.00 87.88 733 HIS A O 1
ATOM 5676 N N . ILE A 1 734 ? -23.941 27.306 9.552 1.00 82.62 734 ILE A N 1
ATOM 5677 C CA . ILE A 1 734 ? -24.655 26.726 10.698 1.00 82.62 734 ILE A CA 1
ATOM 5678 C C . ILE A 1 734 ? -26.110 27.212 10.738 1.00 82.62 734 ILE A C 1
ATOM 5680 O O . ILE A 1 734 ? -27.020 26.391 10.816 1.00 82.62 734 ILE A O 1
ATOM 5684 N N . GLY A 1 735 ? -26.338 28.529 10.625 1.00 75.69 735 GLY A N 1
ATOM 5685 C CA . GLY A 1 735 ? -27.686 29.122 10.674 1.00 75.69 735 GLY A CA 1
ATOM 5686 C C . GLY A 1 735 ? -28.592 28.701 9.509 1.00 75.69 735 GLY A C 1
ATOM 5687 O O . GLY A 1 735 ? -29.687 28.194 9.725 1.00 75.69 735 GLY A O 1
ATOM 5688 N N . LEU A 1 736 ? -28.108 28.845 8.271 1.00 75.75 736 LEU A N 1
ATOM 5689 C CA . LEU A 1 736 ? -28.856 28.497 7.056 1.00 75.75 736 LEU A CA 1
ATOM 5690 C C . LEU A 1 736 ? -28.865 26.995 6.734 1.00 75.75 736 LEU A C 1
ATOM 5692 O O . LEU A 1 736 ? -29.622 26.561 5.871 1.00 75.75 736 LEU A O 1
ATOM 5696 N N . ARG A 1 737 ? -28.012 26.191 7.387 1.00 75.00 737 ARG A N 1
ATOM 5697 C CA . ARG A 1 737 ? -27.813 24.763 7.081 1.00 75.00 737 ARG A CA 1
ATOM 5698 C C . ARG A 1 737 ? -27.525 24.512 5.592 1.00 75.00 737 ARG A C 1
ATOM 5700 O O . ARG A 1 737 ? -27.967 23.507 5.029 1.00 75.00 737 ARG A O 1
ATOM 5707 N N . ILE A 1 738 ? -26.726 25.384 4.967 1.00 77.19 738 ILE A N 1
ATOM 5708 C CA . ILE A 1 738 ? -26.278 25.280 3.564 1.00 77.19 738 ILE A CA 1
ATOM 5709 C C . ILE A 1 738 ? -24.820 24.816 3.520 1.00 77.19 738 ILE A C 1
ATOM 5711 O O . ILE A 1 738 ? -23.977 25.310 4.269 1.00 77.19 738 ILE A O 1
ATOM 5715 N N . ARG A 1 739 ? -24.527 23.828 2.665 1.00 75.88 739 ARG A N 1
ATOM 5716 C CA . ARG A 1 739 ? -23.164 23.351 2.384 1.00 75.88 739 ARG A CA 1
ATOM 5717 C C . ARG A 1 739 ? -22.739 23.862 1.010 1.00 75.88 739 ARG A C 1
ATOM 5719 O O . ARG A 1 739 ? -23.454 23.630 0.041 1.00 75.88 739 ARG A O 1
ATOM 5726 N N . THR A 1 740 ? -21.554 24.457 0.935 1.00 77.12 740 THR A N 1
ATOM 5727 C CA . THR A 1 740 ? -20.983 25.009 -0.298 1.00 77.12 740 THR A CA 1
ATOM 5728 C C . THR A 1 740 ? -19.544 24.524 -0.465 1.00 77.12 740 THR A C 1
ATOM 5730 O O . THR A 1 740 ? -18.783 24.448 0.499 1.00 77.12 740 THR A O 1
ATOM 5733 N N . VAL A 1 741 ? -19.161 24.180 -1.695 1.00 71.50 741 VAL A N 1
ATOM 5734 C CA . VAL A 1 741 ? -17.769 23.894 -2.066 1.00 71.50 741 VAL A CA 1
ATOM 5735 C C . VAL A 1 741 ? -17.336 24.980 -3.035 1.00 71.50 741 VAL A C 1
ATOM 5737 O O . VAL A 1 741 ? -17.918 25.102 -4.110 1.00 71.50 741 VAL A O 1
ATOM 5740 N N . LEU A 1 742 ? -16.349 25.783 -2.644 1.00 70.44 742 LEU A N 1
ATOM 5741 C CA . LEU A 1 742 ? -15.826 26.847 -3.492 1.00 70.44 742 LEU A CA 1
ATOM 5742 C C . LEU A 1 742 ? -14.783 26.281 -4.459 1.00 70.44 742 LEU A C 1
ATOM 5744 O O . LEU A 1 742 ? -14.002 25.382 -4.119 1.00 70.44 742 LEU A O 1
ATOM 5748 N N . ALA A 1 743 ? -14.773 26.807 -5.683 1.00 59.50 743 ALA A N 1
ATOM 5749 C CA . ALA A 1 743 ? -13.717 26.510 -6.634 1.00 59.50 743 ALA A CA 1
ATOM 5750 C C . ALA A 1 743 ? -12.401 27.102 -6.109 1.00 59.50 743 ALA A C 1
ATOM 5752 O O . ALA A 1 743 ? -12.320 28.282 -5.783 1.00 59.50 743 ALA A O 1
ATOM 5753 N N . THR A 1 744 ? -11.340 26.295 -6.057 1.00 57.03 744 THR A N 1
ATOM 5754 C CA . THR A 1 744 ? -10.003 26.740 -5.616 1.00 57.03 744 THR A CA 1
ATOM 5755 C C . THR A 1 744 ? -9.358 27.770 -6.551 1.00 57.03 744 THR A C 1
ATOM 5757 O O . THR A 1 744 ? -8.283 28.278 -6.242 1.00 57.03 744 THR A O 1
ATOM 5760 N N . GLN A 1 745 ? -9.994 28.073 -7.685 1.00 49.72 745 GLN A N 1
ATOM 5761 C CA . GLN A 1 745 ? -9.514 29.013 -8.699 1.00 49.72 745 GLN A CA 1
ATOM 5762 C C . GLN A 1 745 ? -9.613 30.477 -8.243 1.00 49.72 745 GLN A C 1
ATOM 5764 O O . GLN A 1 745 ? -8.784 31.280 -8.656 1.00 49.72 745 GLN A O 1
ATOM 5769 N N . ASP A 1 746 ? -10.546 30.799 -7.340 1.00 54.81 746 ASP A N 1
ATOM 5770 C CA . ASP A 1 746 ? -10.806 32.181 -6.901 1.00 54.81 746 ASP A CA 1
ATOM 5771 C C . ASP A 1 746 ? -9.994 32.589 -5.661 1.00 54.81 746 ASP A C 1
ATOM 5773 O O . ASP A 1 746 ? -10.110 33.708 -5.173 1.00 54.81 746 ASP A O 1
ATOM 5777 N N . ALA A 1 747 ? -9.190 31.669 -5.115 1.00 60.03 747 ALA A N 1
ATOM 5778 C CA . ALA A 1 747 ? -8.367 31.856 -3.919 1.00 60.03 747 ALA A CA 1
ATOM 5779 C C . ALA A 1 747 ? -9.102 32.350 -2.647 1.00 60.03 747 ALA A C 1
ATOM 5781 O O . ALA A 1 747 ? -8.451 32.706 -1.670 1.00 60.03 747 ALA A O 1
ATOM 5782 N N . LEU A 1 748 ? -10.441 32.322 -2.613 1.00 74.62 748 LEU A N 1
ATOM 5783 C CA . LEU A 1 748 ? -11.239 32.771 -1.463 1.00 74.62 748 LEU A CA 1
ATOM 5784 C C . LEU A 1 748 ? -11.126 31.826 -0.258 1.00 74.62 748 LEU A C 1
ATOM 5786 O O . LEU A 1 748 ? -10.983 32.276 0.873 1.00 74.62 748 LEU A O 1
ATOM 5790 N N . LEU A 1 749 ? -11.170 30.514 -0.498 1.00 80.69 749 LEU A N 1
ATOM 5791 C CA . LEU A 1 749 ? -10.957 29.473 0.510 1.00 80.69 749 LEU A CA 1
ATOM 5792 C C . LEU A 1 749 ? -10.137 28.336 -0.101 1.00 80.69 749 LEU A C 1
ATOM 5794 O O . LEU A 1 749 ? -10.535 27.760 -1.118 1.00 80.69 749 LEU A O 1
ATOM 5798 N N . MET A 1 750 ? -8.996 27.994 0.500 1.00 75.12 750 MET A N 1
ATOM 5799 C CA . MET A 1 750 ? -8.145 26.912 -0.012 1.00 75.12 750 MET A CA 1
ATOM 5800 C C . MET A 1 750 ? -7.428 26.130 1.094 1.00 75.12 750 MET A C 1
ATOM 5802 O O . MET A 1 750 ? -7.217 26.647 2.186 1.00 75.12 750 MET A O 1
ATOM 5806 N N . PRO A 1 751 ? -7.037 24.870 0.843 1.00 73.81 751 PRO A N 1
ATOM 5807 C CA . PRO A 1 751 ? -6.189 24.125 1.767 1.00 73.81 751 PRO A CA 1
ATOM 5808 C C . PRO A 1 751 ? -4.717 24.584 1.696 1.00 73.81 751 PRO A C 1
ATOM 5810 O O . PRO A 1 751 ? -4.135 24.598 0.612 1.00 73.81 751 PRO A O 1
ATOM 5813 N N . LEU A 1 752 ? -4.112 24.913 2.845 1.00 60.78 752 LEU A N 1
ATOM 5814 C CA . LEU A 1 752 ? -2.710 25.357 2.986 1.00 60.78 752 LEU A CA 1
ATOM 5815 C C . LEU A 1 752 ? -1.708 24.210 2.920 1.00 60.78 752 LEU A C 1
ATOM 5817 O O . LEU A 1 752 ? -0.649 24.334 2.314 1.00 60.78 752 LEU A O 1
ATOM 5821 N N . ALA A 1 753 ? -2.057 23.069 3.506 1.00 55.09 753 ALA A N 1
ATOM 5822 C CA . ALA A 1 753 ? -1.282 21.855 3.348 1.00 55.09 753 ALA A CA 1
ATOM 5823 C C . ALA A 1 753 ? -1.798 21.110 2.110 1.00 55.09 753 ALA A C 1
ATOM 5825 O O . ALA A 1 753 ? -2.986 20.762 2.049 1.00 55.09 753 ALA A O 1
ATOM 5826 N N . PRO A 1 754 ? -0.949 20.820 1.110 1.00 47.44 754 PRO A N 1
ATOM 5827 C CA . PRO A 1 754 ? -1.342 19.879 0.082 1.00 47.44 754 PRO A CA 1
ATOM 5828 C C . PRO A 1 754 ? -1.546 18.514 0.754 1.00 47.44 754 PRO A C 1
ATOM 5830 O O . PRO A 1 754 ? -0.812 18.143 1.667 1.00 47.44 754 PRO A O 1
ATOM 5833 N N . ALA A 1 755 ? -2.508 17.715 0.282 1.00 44.81 755 ALA A N 1
ATOM 5834 C CA . ALA A 1 755 ? -2.713 16.355 0.799 1.00 44.81 755 ALA A CA 1
ATOM 5835 C C . ALA A 1 755 ? -1.432 15.484 0.726 1.00 44.81 755 ALA A C 1
ATOM 5837 O O . ALA A 1 755 ? -1.357 14.443 1.379 1.00 44.81 755 ALA A O 1
ATOM 5838 N N . GLN A 1 756 ? -0.433 15.909 -0.068 1.00 43.44 756 GLN A N 1
ATOM 5839 C CA . GLN A 1 756 ? 0.944 15.413 -0.102 1.00 43.44 756 GLN A CA 1
ATOM 5840 C C . GLN A 1 756 ? 1.905 16.562 -0.467 1.00 43.44 756 GLN A C 1
ATOM 5842 O O . GLN A 1 756 ? 1.612 17.274 -1.430 1.00 43.44 756 GLN A O 1
ATOM 5847 N N . PRO A 1 757 ? 3.063 16.731 0.204 1.00 43.00 757 PRO A N 1
ATOM 5848 C CA . PRO A 1 757 ? 4.064 17.701 -0.234 1.00 43.00 757 PRO A CA 1
ATOM 5849 C C . PRO A 1 757 ? 4.501 17.373 -1.672 1.00 43.00 757 PRO A C 1
ATOM 5851 O O . PRO A 1 757 ? 4.713 16.192 -1.987 1.00 43.00 757 PRO A O 1
ATOM 5854 N N . PRO A 1 758 ? 4.640 18.365 -2.571 1.00 51.16 758 PRO A N 1
ATOM 5855 C CA . PRO A 1 758 ? 5.175 18.114 -3.897 1.00 51.16 758 PRO A CA 1
ATOM 5856 C C . PRO A 1 758 ? 6.629 17.672 -3.741 1.00 51.16 758 PRO A C 1
ATOM 5858 O O . PRO A 1 758 ? 7.522 18.464 -3.452 1.00 51.16 758 PRO A O 1
ATOM 5861 N N . ALA A 1 759 ? 6.869 16.373 -3.909 1.00 49.47 759 ALA A N 1
ATOM 5862 C CA . ALA A 1 759 ? 8.214 15.830 -3.875 1.00 49.47 759 ALA A CA 1
ATOM 5863 C C . ALA A 1 759 ? 9.102 16.579 -4.887 1.00 49.47 759 ALA A C 1
ATOM 5865 O O . ALA A 1 759 ? 8.671 16.880 -6.007 1.00 49.47 759 ALA A O 1
ATOM 5866 N N . GLY A 1 760 ? 10.375 16.805 -4.529 1.00 57.28 760 GLY A N 1
ATOM 5867 C CA . GLY A 1 760 ? 11.417 17.098 -5.518 1.00 57.28 760 GLY A CA 1
ATOM 5868 C C . GLY A 1 760 ? 11.368 16.085 -6.669 1.00 57.28 760 GLY A C 1
ATOM 5869 O O . GLY A 1 760 ? 10.725 15.044 -6.530 1.00 57.28 760 GLY A O 1
ATOM 5870 N N . SER A 1 761 ? 12.027 16.371 -7.803 1.00 58.38 761 SER A N 1
ATOM 5871 C CA . SER A 1 761 ? 11.922 15.547 -9.023 1.00 58.38 761 SER A CA 1
ATOM 5872 C C . SER A 1 761 ? 11.846 14.056 -8.686 1.00 58.38 761 SER A C 1
ATOM 5874 O O . SER A 1 761 ? 12.785 13.477 -8.122 1.00 58.38 761 SER A O 1
ATOM 5876 N N . SER A 1 762 ? 10.681 13.457 -8.954 1.00 66.44 762 SER A N 1
ATOM 5877 C CA . SER A 1 762 ? 10.444 12.043 -8.677 1.00 66.44 762 SER A CA 1
ATOM 5878 C C . SER A 1 762 ? 11.527 11.214 -9.379 1.00 66.44 762 SER A C 1
ATOM 5880 O O . SER A 1 762 ? 12.082 11.670 -10.380 1.00 66.44 762 SER A O 1
ATOM 5882 N N . PRO A 1 763 ? 11.852 9.992 -8.927 1.00 72.19 763 PRO A N 1
ATOM 5883 C CA . PRO A 1 763 ? 12.821 9.148 -9.629 1.00 72.19 763 PRO A CA 1
ATOM 5884 C C . PRO A 1 763 ? 12.491 9.000 -11.124 1.00 72.19 763 PRO A C 1
ATOM 5886 O O . PRO A 1 763 ? 13.384 9.073 -11.962 1.00 72.19 763 PRO A O 1
ATOM 5889 N N . SER A 1 764 ? 11.199 8.917 -11.468 1.00 72.88 764 SER A N 1
ATOM 5890 C CA . SER A 1 764 ? 10.716 8.961 -12.853 1.00 72.88 764 SER A CA 1
ATOM 5891 C C . SER A 1 764 ? 10.950 10.314 -13.528 1.00 72.88 764 SER A C 1
ATOM 5893 O O . SER A 1 764 ? 11.379 10.348 -14.676 1.00 72.88 764 SER A O 1
ATOM 5895 N N . GLY A 1 765 ? 10.752 11.428 -12.824 1.00 74.12 765 GLY A N 1
ATOM 5896 C CA . GLY A 1 765 ? 11.090 12.769 -13.297 1.00 74.12 765 GLY A CA 1
ATOM 5897 C C . GLY A 1 765 ? 12.591 12.973 -13.533 1.00 74.12 765 GLY A C 1
ATOM 5898 O O . GLY A 1 765 ? 12.961 13.639 -14.495 1.00 74.12 765 GLY A O 1
ATOM 5899 N N . ARG A 1 766 ? 13.469 12.375 -12.720 1.00 82.44 766 ARG A N 1
ATOM 5900 C CA . ARG A 1 766 ? 14.931 12.415 -12.919 1.00 82.44 766 ARG A CA 1
ATOM 5901 C C . ARG A 1 766 ? 15.363 11.582 -14.117 1.00 82.44 766 ARG A C 1
ATOM 5903 O O . ARG A 1 766 ? 16.207 12.029 -14.886 1.00 82.44 766 ARG A O 1
ATOM 5910 N N . VAL A 1 767 ? 14.752 10.409 -14.299 1.00 80.06 767 VAL A N 1
ATOM 5911 C CA . VAL A 1 767 ? 14.955 9.569 -15.489 1.00 80.06 767 VAL A CA 1
ATOM 5912 C C . VAL A 1 767 ? 14.465 10.294 -16.739 1.00 80.06 767 VAL A C 1
ATOM 5914 O O . VAL A 1 767 ? 15.207 10.370 -17.711 1.00 80.06 767 VAL A O 1
ATOM 5917 N N . LEU A 1 768 ? 13.275 10.901 -16.702 1.00 82.00 768 LEU A N 1
ATOM 5918 C CA . LEU A 1 768 ? 12.752 11.704 -17.807 1.00 82.00 768 LEU A CA 1
ATOM 5919 C C . LEU A 1 768 ? 13.676 12.887 -18.127 1.00 82.00 768 LEU A C 1
ATOM 5921 O O . LEU A 1 768 ? 13.960 13.133 -19.293 1.00 82.00 768 LEU A O 1
ATOM 5925 N N . ALA A 1 769 ? 14.201 13.577 -17.111 1.00 84.69 769 ALA A N 1
ATOM 5926 C CA . ALA A 1 769 ? 15.177 14.649 -17.305 1.00 84.69 769 ALA A CA 1
ATOM 5927 C C . ALA A 1 769 ? 16.485 14.133 -17.925 1.00 84.69 769 ALA A C 1
ATOM 5929 O O . ALA A 1 769 ? 17.025 14.780 -18.817 1.00 84.69 769 ALA A O 1
ATOM 5930 N N . GLY A 1 770 ? 16.957 12.949 -17.518 1.00 83.50 770 GLY A N 1
ATOM 5931 C CA . GLY A 1 770 ? 18.117 12.285 -18.117 1.00 83.50 770 GLY A CA 1
ATOM 5932 C C . GLY A 1 770 ? 17.893 11.881 -19.577 1.00 83.50 770 GLY A C 1
ATOM 5933 O O . GLY A 1 770 ? 18.761 12.115 -20.412 1.00 83.50 770 GLY A O 1
ATOM 5934 N N . VAL A 1 771 ? 16.713 11.347 -19.909 1.00 81.31 771 VAL A N 1
ATOM 5935 C CA . VAL A 1 771 ? 16.322 11.014 -21.290 1.00 81.31 771 VAL A CA 1
ATOM 5936 C C . VAL A 1 771 ? 16.233 12.279 -22.142 1.00 81.31 771 VAL A C 1
ATOM 5938 O O . VAL A 1 771 ? 16.836 12.335 -23.208 1.00 81.31 771 VAL A O 1
ATOM 5941 N N . MET A 1 772 ? 15.555 13.323 -21.660 1.00 81.19 772 MET A N 1
ATOM 5942 C CA . MET A 1 772 ? 15.443 14.597 -22.376 1.00 81.19 772 MET A CA 1
ATOM 5943 C C . MET A 1 772 ? 16.808 15.264 -22.562 1.00 81.19 772 MET A C 1
ATOM 5945 O O . MET A 1 772 ? 17.084 15.777 -23.645 1.00 81.19 772 MET A O 1
ATOM 5949 N N . ALA A 1 773 ? 17.690 15.211 -21.558 1.00 86.06 773 ALA A N 1
ATOM 5950 C CA . ALA A 1 773 ? 19.062 15.704 -21.665 1.00 86.06 773 ALA A CA 1
ATOM 5951 C C . ALA A 1 773 ? 19.887 14.897 -22.683 1.00 86.06 773 ALA A C 1
ATOM 5953 O O . ALA A 1 773 ? 20.624 15.496 -23.462 1.00 86.06 773 ALA A O 1
ATOM 5954 N N . ALA A 1 774 ? 19.739 13.568 -22.729 1.00 81.06 774 ALA A N 1
ATOM 5955 C CA . ALA A 1 774 ? 20.403 12.719 -23.719 1.00 81.06 774 ALA A CA 1
ATOM 5956 C C . ALA A 1 774 ? 19.904 12.993 -25.149 1.00 81.06 774 ALA A C 1
ATOM 5958 O O . ALA A 1 774 ? 20.713 13.102 -26.066 1.00 81.06 774 ALA A O 1
ATOM 5959 N N . LEU A 1 775 ? 18.592 13.181 -25.331 1.00 80.19 775 LEU A N 1
ATOM 5960 C CA . LEU A 1 775 ? 17.981 13.496 -26.629 1.00 80.19 775 LEU A CA 1
ATOM 5961 C C . LEU A 1 775 ? 18.379 14.881 -27.155 1.00 80.19 775 LEU A C 1
ATOM 5963 O O . LEU A 1 775 ? 18.528 15.062 -28.358 1.00 80.19 775 LEU A O 1
ATOM 5967 N N . SER A 1 776 ? 18.572 15.855 -26.265 1.00 82.94 776 SER A N 1
ATOM 5968 C CA . SER A 1 776 ? 18.976 17.222 -26.629 1.00 82.94 776 SER A CA 1
ATOM 5969 C C . SER A 1 776 ? 20.497 17.440 -26.640 1.00 82.94 776 SER A C 1
ATOM 5971 O O . SER A 1 776 ? 20.964 18.484 -27.102 1.00 82.94 776 SER A O 1
ATOM 5973 N N . ALA A 1 777 ? 21.291 16.450 -26.212 1.00 83.50 777 ALA A N 1
ATOM 5974 C CA . ALA A 1 777 ? 22.756 16.495 -26.227 1.00 83.50 777 ALA A CA 1
ATOM 5975 C C . ALA A 1 777 ? 23.376 16.740 -27.622 1.00 83.50 777 ALA A C 1
ATOM 5977 O O . ALA A 1 777 ? 24.320 17.531 -27.688 1.00 83.50 777 ALA A O 1
ATOM 5978 N N . PRO A 1 778 ? 22.865 16.168 -28.736 1.00 79.88 778 PRO A N 1
ATOM 5979 C CA . PRO A 1 778 ? 23.415 16.404 -30.075 1.00 79.88 778 PRO A CA 1
ATOM 5980 C C . PRO A 1 778 ? 23.328 17.864 -30.536 1.00 79.88 778 PRO A C 1
ATOM 5982 O O . PRO A 1 778 ? 24.121 18.282 -31.368 1.00 79.88 778 PRO A O 1
ATOM 5985 N N . VAL A 1 779 ? 22.393 18.647 -29.985 1.00 79.00 779 VAL A N 1
ATOM 5986 C CA . VAL A 1 779 ? 22.231 20.081 -30.285 1.00 79.00 779 VAL A CA 1
ATOM 5987 C C . VAL A 1 779 ? 22.968 20.941 -29.254 1.00 79.00 779 VAL A C 1
ATOM 5989 O O . VAL A 1 779 ? 23.621 21.925 -29.600 1.00 79.00 779 VAL A O 1
ATOM 5992 N N . ALA A 1 780 ? 22.905 20.562 -27.975 1.00 79.00 780 ALA A N 1
ATOM 5993 C CA . ALA A 1 780 ? 23.488 21.334 -26.884 1.00 79.00 780 ALA A CA 1
ATOM 5994 C C . ALA A 1 780 ? 25.025 21.248 -26.819 1.00 79.00 780 ALA A C 1
ATOM 5996 O O . ALA A 1 780 ? 25.669 22.250 -26.510 1.00 79.00 780 ALA A O 1
ATOM 5997 N N . LEU A 1 781 ? 25.629 20.090 -27.121 1.00 80.31 781 LEU A N 1
ATOM 5998 C CA . LEU A 1 781 ? 27.087 19.901 -27.059 1.00 80.31 781 LEU A CA 1
ATOM 5999 C C . LEU A 1 781 ? 27.845 20.708 -28.132 1.00 80.31 781 LEU A C 1
ATOM 6001 O O . LEU A 1 781 ? 28.805 21.388 -27.763 1.00 80.31 781 LEU A O 1
ATOM 6005 N N . PRO A 1 782 ? 27.423 20.741 -29.414 1.00 78.50 782 PRO A N 1
ATOM 6006 C CA . PRO A 1 782 ? 28.037 21.621 -30.410 1.00 78.50 782 PRO A CA 1
ATOM 6007 C C . PRO A 1 782 ? 27.841 23.105 -30.094 1.00 78.50 782 PRO A C 1
ATOM 6009 O O . PRO A 1 782 ? 28.765 23.892 -30.278 1.00 78.50 782 PRO A O 1
ATOM 6012 N N . ALA A 1 783 ? 26.678 23.499 -29.557 1.00 76.38 783 ALA A N 1
ATOM 6013 C CA . ALA A 1 783 ? 26.440 24.875 -29.118 1.00 76.38 783 ALA A CA 1
ATOM 6014 C C . ALA A 1 783 ? 27.356 25.275 -27.945 1.00 76.38 783 ALA A C 1
ATOM 6016 O O . ALA A 1 783 ? 27.851 26.402 -27.909 1.00 76.38 783 ALA A O 1
ATOM 6017 N N . LEU A 1 784 ? 27.623 24.352 -27.013 1.00 77.50 784 LEU A N 1
ATOM 6018 C CA . LEU A 1 784 ? 28.572 24.540 -25.912 1.00 77.50 784 LEU A CA 1
ATOM 6019 C C . LEU A 1 784 ? 30.005 24.700 -26.430 1.00 77.50 784 LEU A C 1
ATOM 6021 O O . LEU A 1 784 ? 30.702 25.628 -26.022 1.00 77.50 784 LEU A O 1
ATOM 6025 N N . LEU A 1 785 ? 30.420 23.817 -27.341 1.00 76.31 785 LEU A N 1
ATOM 6026 C CA . LEU A 1 785 ? 31.747 23.832 -27.951 1.00 76.31 785 LEU A CA 1
ATOM 6027 C C . LEU A 1 785 ? 31.962 25.111 -28.773 1.00 76.31 785 LEU A C 1
ATOM 6029 O O . LEU A 1 785 ? 32.964 25.796 -28.599 1.00 76.31 785 LEU A O 1
ATOM 6033 N N . GLY A 1 786 ? 30.981 25.491 -29.595 1.00 73.06 786 GLY A N 1
ATOM 6034 C CA . GLY A 1 786 ? 31.006 26.727 -30.375 1.00 73.06 786 GLY A CA 1
ATOM 6035 C C . GLY A 1 786 ? 31.057 27.977 -29.496 1.00 73.06 786 GLY A C 1
ATOM 6036 O O . GLY A 1 786 ? 31.814 28.901 -29.783 1.00 73.06 786 GLY A O 1
ATOM 6037 N N . HIS A 1 787 ? 30.324 28.003 -28.377 1.00 71.62 787 HIS A N 1
ATOM 6038 C CA . HIS A 1 787 ? 30.406 29.123 -27.438 1.00 71.62 787 HIS A CA 1
ATOM 6039 C C . HIS A 1 787 ? 31.774 29.205 -26.751 1.00 71.62 787 HIS A C 1
ATOM 6041 O O . HIS A 1 787 ? 32.301 30.304 -26.610 1.00 71.62 787 HIS A O 1
ATOM 6047 N N . ALA A 1 788 ? 32.356 28.063 -26.366 1.00 71.69 788 ALA A N 1
ATOM 6048 C CA . ALA A 1 788 ? 33.680 27.991 -25.746 1.00 71.69 788 ALA A CA 1
ATOM 6049 C C . ALA A 1 788 ? 34.813 28.411 -26.699 1.00 71.69 788 ALA A C 1
ATOM 6051 O O . ALA A 1 788 ? 35.804 28.982 -26.250 1.00 71.69 788 ALA A O 1
ATOM 6052 N N . LEU A 1 789 ? 34.656 28.159 -28.003 1.00 74.94 789 LEU A N 1
ATOM 6053 C CA . LEU A 1 789 ? 35.627 28.531 -29.036 1.00 74.94 789 LEU A CA 1
ATOM 6054 C C . LEU A 1 789 ? 35.517 30.007 -29.459 1.00 74.94 789 LEU A C 1
ATOM 6056 O O . LEU A 1 789 ? 36.533 30.630 -29.746 1.00 74.94 789 LEU A O 1
ATOM 6060 N N . VAL A 1 790 ? 34.306 30.581 -29.480 1.00 73.06 790 VAL A N 1
ATOM 6061 C CA . VAL A 1 790 ? 34.060 31.951 -29.985 1.00 73.06 790 VAL A CA 1
ATOM 6062 C C . VAL A 1 790 ? 34.039 33.013 -28.878 1.00 73.06 790 VAL A C 1
ATOM 6064 O O . VAL A 1 790 ? 34.380 34.168 -29.125 1.00 73.06 790 VAL A O 1
ATOM 6067 N N . ARG A 1 791 ? 33.636 32.676 -27.645 1.00 63.38 791 ARG A N 1
ATOM 6068 C CA . ARG A 1 791 ? 33.508 33.643 -26.541 1.00 63.38 791 ARG A CA 1
ATOM 6069 C C . ARG A 1 791 ? 34.256 33.165 -25.297 1.00 63.38 791 ARG A C 1
ATOM 6071 O O . ARG A 1 791 ? 33.990 32.096 -24.768 1.00 63.38 791 ARG A O 1
ATOM 6078 N N . ARG A 1 792 ? 35.125 34.020 -24.741 1.00 58.53 792 ARG A N 1
ATOM 6079 C CA . ARG A 1 792 ? 35.893 33.743 -23.505 1.00 58.53 792 ARG A CA 1
ATOM 6080 C C . ARG A 1 792 ? 35.057 33.702 -22.212 1.00 58.53 792 ARG A C 1
ATOM 6082 O O . ARG A 1 792 ? 35.621 33.568 -21.131 1.00 58.53 792 ARG A O 1
ATOM 6089 N N . GLN A 1 793 ? 33.733 33.846 -22.280 1.00 65.94 793 GLN A N 1
ATOM 6090 C CA . GLN A 1 793 ? 32.864 33.859 -21.099 1.00 65.94 793 GLN A CA 1
ATOM 6091 C C . GLN A 1 793 ? 31.749 32.821 -21.216 1.00 65.94 793 GLN A C 1
ATOM 6093 O O . GLN A 1 793 ? 31.168 32.639 -22.282 1.00 65.94 793 GLN A O 1
ATOM 6098 N N . ALA A 1 794 ? 31.424 32.170 -20.096 1.00 69.31 794 ALA A N 1
ATOM 6099 C CA . ALA A 1 794 ? 30.336 31.203 -20.037 1.00 69.31 794 ALA A CA 1
ATOM 6100 C C . ALA A 1 794 ? 28.966 31.877 -20.288 1.00 69.31 794 ALA A C 1
ATOM 6102 O O . ALA A 1 794 ? 28.729 32.981 -19.787 1.00 69.31 794 ALA A O 1
ATOM 6103 N N . PRO A 1 795 ? 28.031 31.207 -20.989 1.00 71.75 795 PRO A N 1
ATOM 6104 C CA . PRO A 1 795 ? 26.704 31.755 -21.280 1.00 71.75 795 PRO A CA 1
ATOM 6105 C C . PRO A 1 795 ? 25.755 31.784 -20.065 1.00 71.75 795 PRO A C 1
ATOM 6107 O O . PRO A 1 795 ? 24.651 32.320 -20.161 1.00 71.75 795 PRO A O 1
ATOM 6110 N N . TRP A 1 796 ? 26.179 31.240 -18.919 1.00 77.19 796 TRP A N 1
ATOM 6111 C CA . TRP A 1 796 ? 25.442 31.218 -17.653 1.00 77.19 796 TRP A CA 1
ATOM 6112 C C . TRP A 1 796 ? 26.198 31.965 -16.547 1.00 77.19 796 TRP A C 1
ATOM 6114 O O . TRP A 1 796 ? 27.426 32.086 -16.571 1.00 77.19 796 TRP A O 1
ATOM 6124 N N . THR A 1 797 ? 25.472 32.428 -15.533 1.00 80.50 797 THR A N 1
ATOM 6125 C CA . THR A 1 797 ? 26.026 32.907 -14.260 1.00 80.50 797 THR A CA 1
ATOM 6126 C C . THR A 1 797 ? 25.801 31.860 -13.178 1.00 80.50 797 THR A C 1
ATOM 6128 O O . THR A 1 797 ? 24.772 31.186 -13.133 1.00 80.50 797 THR A O 1
ATOM 6131 N N . ARG A 1 798 ? 26.801 31.680 -12.309 1.00 81.62 798 ARG A N 1
ATOM 6132 C CA . ARG A 1 798 ? 26.626 30.907 -11.077 1.00 81.62 798 ARG A CA 1
ATOM 6133 C C . ARG A 1 798 ? 25.977 31.829 -10.061 1.00 81.62 798 ARG A C 1
ATOM 6135 O O . ARG A 1 798 ? 26.552 32.864 -9.739 1.00 81.62 798 ARG A O 1
ATOM 6142 N N . GLN A 1 799 ? 24.797 31.461 -9.592 1.00 80.88 799 GLN A N 1
ATOM 6143 C CA . GLN A 1 799 ? 24.025 32.267 -8.661 1.00 80.88 799 GLN A CA 1
ATOM 6144 C C . GLN A 1 799 ? 23.703 31.431 -7.428 1.00 80.88 799 GLN A C 1
ATOM 6146 O O . GLN A 1 799 ? 23.211 30.307 -7.543 1.00 80.88 799 GLN A O 1
ATOM 6151 N N . THR A 1 800 ? 24.007 31.972 -6.250 1.00 82.38 800 THR A N 1
ATOM 6152 C CA . THR A 1 800 ? 23.655 31.346 -4.974 1.00 82.38 800 THR A CA 1
ATOM 6153 C C . THR A 1 800 ? 22.180 31.595 -4.696 1.00 82.38 800 THR A C 1
ATOM 6155 O O . THR A 1 800 ? 21.740 32.743 -4.624 1.00 82.38 800 THR A O 1
ATOM 6158 N N . VAL A 1 801 ? 21.427 30.509 -4.564 1.00 81.31 801 VAL A N 1
ATOM 6159 C CA . VAL A 1 801 ? 19.988 30.508 -4.322 1.00 81.31 801 VAL A CA 1
ATOM 6160 C C . VAL A 1 801 ? 19.718 29.961 -2.928 1.00 81.31 801 VAL A C 1
ATOM 6162 O O . VAL A 1 801 ? 20.280 28.932 -2.543 1.00 81.31 801 VAL A O 1
ATOM 6165 N N . VAL A 1 802 ? 18.883 30.663 -2.166 1.00 78.81 802 VAL A N 1
ATOM 6166 C CA . VAL A 1 802 ? 18.494 30.260 -0.807 1.00 78.81 802 VAL A CA 1
ATOM 6167 C C . VAL A 1 802 ? 17.359 29.237 -0.892 1.00 78.81 802 VAL A C 1
ATOM 6169 O O . VAL A 1 802 ? 16.416 29.432 -1.653 1.00 78.81 802 VAL A O 1
ATOM 6172 N N . LEU A 1 803 ? 17.496 28.131 -0.155 1.00 67.69 803 LEU A N 1
ATOM 6173 C CA . LEU A 1 803 ? 16.504 27.054 -0.050 1.00 67.69 803 LEU A CA 1
ATOM 6174 C C . LEU A 1 803 ? 15.774 27.108 1.295 1.00 67.69 803 LEU A C 1
ATOM 6176 O O . LEU A 1 803 ? 14.561 26.972 1.340 1.00 67.69 803 LEU A O 1
ATOM 6180 N N . GLU A 1 804 ? 16.517 27.324 2.383 1.00 64.81 804 GLU A N 1
ATOM 6181 C CA . GLU A 1 804 ? 15.982 27.444 3.743 1.00 64.81 804 GLU A CA 1
ATOM 6182 C C . GLU A 1 804 ? 16.742 28.557 4.489 1.00 64.81 804 GLU A C 1
ATOM 6184 O O . GLU A 1 804 ? 17.961 28.705 4.291 1.00 64.81 804 GLU A O 1
ATOM 6189 N N . PRO A 1 805 ? 16.066 29.339 5.353 1.00 54.00 805 PRO A N 1
ATOM 6190 C CA . PRO A 1 805 ? 16.723 30.359 6.160 1.00 54.00 805 PRO A CA 1
ATOM 6191 C C . PRO A 1 805 ? 17.688 29.747 7.189 1.00 54.00 805 PRO A C 1
ATOM 6193 O O . PRO A 1 805 ? 17.604 28.578 7.565 1.00 54.00 805 PRO A O 1
ATOM 6196 N N . ALA A 1 806 ? 18.635 30.561 7.653 1.00 54.56 806 ALA A N 1
ATOM 6197 C CA . ALA A 1 806 ? 19.519 30.214 8.758 1.00 54.56 806 ALA A CA 1
ATOM 6198 C C . ALA A 1 806 ? 18.713 30.155 10.067 1.00 54.56 806 ALA A C 1
ATOM 6200 O O . ALA A 1 806 ? 18.204 31.177 10.521 1.00 54.56 806 ALA A O 1
ATOM 6201 N N . ASN A 1 807 ? 18.601 28.983 10.696 1.00 51.09 807 ASN A N 1
ATOM 6202 C CA . ASN A 1 807 ? 18.104 28.912 12.073 1.00 51.09 807 ASN A CA 1
ATOM 6203 C C . ASN A 1 807 ? 19.116 29.569 13.031 1.00 51.09 807 ASN A C 1
ATOM 6205 O O . ASN A 1 807 ? 20.304 29.619 12.728 1.00 51.09 807 ASN A O 1
ATOM 6209 N N . VAL A 1 808 ? 18.667 29.999 14.220 1.00 46.22 808 VAL A N 1
ATOM 6210 C CA . VAL A 1 808 ? 19.408 30.788 15.245 1.00 46.22 808 VAL A CA 1
ATOM 6211 C C . VAL A 1 808 ? 20.790 30.213 15.658 1.00 46.22 808 VAL A C 1
ATOM 6213 O O . VAL A 1 808 ? 21.563 30.876 16.342 1.00 46.22 808 VAL A O 1
ATOM 6216 N N . ARG A 1 809 ? 21.161 29.001 15.219 1.00 42.50 809 ARG A N 1
ATOM 6217 C CA . ARG A 1 809 ? 22.491 28.385 15.415 1.00 42.50 809 ARG A CA 1
ATOM 6218 C C . ARG A 1 809 ? 23.118 27.741 14.157 1.00 42.50 809 ARG A C 1
ATOM 6220 O O . ARG A 1 809 ? 24.077 26.989 14.297 1.00 42.50 809 ARG A O 1
ATOM 6227 N N . GLY A 1 810 ? 22.613 27.972 12.939 1.00 52.31 810 GLY A N 1
ATOM 6228 C CA . GLY A 1 810 ? 23.030 27.216 11.743 1.00 52.31 810 GLY A CA 1
ATOM 6229 C C . GLY A 1 810 ? 23.155 28.034 10.455 1.00 52.31 810 GLY A C 1
ATOM 6230 O O . GLY A 1 810 ? 22.443 29.009 10.252 1.00 52.31 810 GLY A O 1
ATOM 6231 N N . LYS A 1 811 ? 24.066 27.617 9.561 1.00 49.81 811 LYS A N 1
ATOM 6232 C CA . LYS A 1 811 ? 24.274 28.240 8.240 1.00 49.81 811 LYS A CA 1
ATOM 6233 C C . LYS A 1 811 ? 23.045 28.031 7.333 1.00 49.81 811 LYS A C 1
ATOM 6235 O O . LYS A 1 811 ? 22.486 26.936 7.348 1.00 49.81 811 LYS A O 1
ATOM 6240 N N . PRO A 1 812 ? 22.660 29.028 6.513 1.00 64.81 812 PRO A N 1
ATOM 6241 C CA . PRO A 1 812 ? 21.515 28.914 5.612 1.00 64.81 812 PRO A CA 1
ATOM 6242 C C . PRO A 1 812 ? 21.749 27.809 4.581 1.00 64.81 812 PRO A C 1
ATOM 6244 O O . PRO A 1 812 ? 22.847 27.687 4.019 1.00 64.81 812 PRO A O 1
ATOM 6247 N N . ARG A 1 813 ? 20.709 27.022 4.294 1.00 68.56 813 ARG A N 1
ATOM 6248 C CA . ARG A 1 813 ? 20.779 26.019 3.232 1.00 68.56 813 ARG A CA 1
ATOM 6249 C C . ARG A 1 813 ? 20.670 26.750 1.903 1.00 68.56 813 ARG A C 1
ATOM 6251 O O . ARG A 1 813 ? 19.633 27.313 1.562 1.00 68.56 813 ARG A O 1
ATOM 6258 N N . SER A 1 814 ? 21.760 26.759 1.154 1.00 75.81 814 SER A N 1
ATOM 6259 C CA . SER A 1 814 ? 21.835 27.395 -0.156 1.00 75.81 814 SER A CA 1
ATOM 6260 C C . SER A 1 814 ? 22.400 26.421 -1.176 1.00 75.81 814 SER A C 1
ATOM 6262 O O . SER A 1 814 ? 23.115 25.474 -0.842 1.00 75.81 814 SER A O 1
ATOM 6264 N N . THR A 1 815 ? 22.046 26.630 -2.436 1.00 77.81 815 THR A N 1
ATOM 6265 C CA . THR A 1 815 ? 22.606 25.877 -3.552 1.00 77.81 815 THR A CA 1
ATOM 6266 C C . THR A 1 815 ? 23.043 26.832 -4.648 1.00 77.81 815 THR A C 1
ATOM 6268 O O . THR A 1 815 ? 22.472 27.907 -4.821 1.00 77.81 815 THR A O 1
ATOM 6271 N N . VAL A 1 816 ? 24.092 26.465 -5.377 1.00 81.81 816 VAL A N 1
ATOM 6272 C CA . VAL A 1 816 ? 24.592 27.270 -6.490 1.00 81.81 816 VAL A CA 1
ATOM 6273 C C . VAL A 1 816 ? 23.995 26.714 -7.772 1.00 81.81 816 VAL A C 1
ATOM 6275 O O . VAL A 1 816 ? 24.352 25.614 -8.193 1.00 81.81 816 VAL A O 1
ATOM 6278 N N . LEU A 1 817 ? 23.109 27.487 -8.397 1.00 81.56 817 LEU A N 1
ATOM 6279 C CA . LEU A 1 817 ? 22.493 27.134 -9.674 1.00 81.56 817 LEU A CA 1
ATOM 6280 C C . LEU A 1 817 ? 23.173 27.866 -10.828 1.00 81.56 817 LEU A C 1
ATOM 6282 O O . LEU A 1 817 ? 23.706 28.970 -10.668 1.00 81.56 817 LEU A O 1
ATOM 6286 N N . ARG A 1 818 ? 23.162 27.242 -12.008 1.00 82.62 818 ARG A N 1
ATOM 6287 C CA . ARG A 1 818 ? 23.630 27.866 -13.252 1.00 82.62 818 ARG A CA 1
ATOM 6288 C C . ARG A 1 818 ? 22.432 28.443 -13.999 1.00 82.62 818 ARG A C 1
ATOM 6290 O O . ARG A 1 818 ? 21.677 27.707 -14.627 1.00 82.62 818 ARG A O 1
ATOM 6297 N N . LEU A 1 819 ? 22.262 29.759 -13.924 1.00 77.19 819 LEU A N 1
ATOM 6298 C CA . LEU A 1 819 ? 21.128 30.466 -14.523 1.00 77.19 819 LEU A CA 1
ATOM 6299 C C . LEU A 1 819 ? 21.560 31.244 -15.779 1.00 77.19 819 LEU A C 1
ATOM 6301 O O . LEU A 1 819 ? 22.727 31.634 -15.888 1.00 77.19 819 LEU A O 1
ATOM 6305 N N . PRO A 1 820 ? 20.656 31.451 -16.756 1.00 71.75 820 PRO A N 1
ATOM 6306 C CA . PRO A 1 820 ? 20.962 32.257 -17.933 1.00 71.75 820 PRO A CA 1
ATOM 6307 C C . PRO A 1 820 ? 21.248 33.708 -17.537 1.00 71.75 820 PRO A C 1
ATOM 6309 O O . PRO A 1 820 ? 20.574 34.273 -16.677 1.00 71.75 820 PRO A O 1
ATOM 6312 N N . ARG A 1 821 ? 22.226 34.336 -18.200 1.00 71.19 821 ARG A N 1
ATOM 6313 C CA . ARG A 1 821 ? 22.447 35.784 -18.072 1.00 71.19 821 ARG A CA 1
ATOM 6314 C C . ARG A 1 821 ? 21.224 36.553 -18.585 1.00 71.19 821 ARG A C 1
ATOM 6316 O O . ARG A 1 821 ? 20.598 36.138 -19.564 1.00 71.19 821 ARG A O 1
ATOM 6323 N N . GLN A 1 822 ? 20.908 37.689 -17.963 1.00 58.22 822 GLN A N 1
ATOM 6324 C CA . GLN A 1 822 ? 19.880 38.599 -18.478 1.00 58.22 822 GLN A CA 1
ATOM 6325 C C . GLN A 1 822 ? 20.220 38.980 -19.936 1.00 58.22 822 GLN A C 1
ATOM 6327 O O . GLN A 1 822 ? 21.371 39.288 -20.240 1.00 58.22 822 GLN A O 1
ATOM 6332 N N . ARG A 1 823 ? 19.228 38.912 -20.841 1.00 60.62 823 ARG A N 1
ATOM 6333 C CA . ARG A 1 823 ? 19.362 39.129 -22.305 1.00 60.62 823 ARG A CA 1
ATOM 6334 C C . ARG A 1 823 ? 20.224 38.097 -23.065 1.00 60.62 823 ARG A C 1
ATOM 6336 O O . ARG A 1 823 ? 20.958 38.439 -23.989 1.00 60.62 823 ARG A O 1
ATOM 6343 N N . ALA A 1 824 ? 20.127 36.814 -22.715 1.00 63.25 824 ALA A N 1
ATOM 6344 C CA . ALA A 1 824 ? 20.830 35.744 -23.429 1.00 63.25 824 ALA A CA 1
ATOM 6345 C C . ALA A 1 824 ? 20.245 35.442 -24.832 1.00 63.25 824 ALA A C 1
ATOM 6347 O O . ALA A 1 824 ? 19.026 35.405 -25.033 1.00 63.25 824 ALA A O 1
ATOM 6348 N N . SER A 1 825 ? 21.123 35.145 -25.801 1.00 73.06 825 SER A N 1
ATOM 6349 C CA . SER A 1 825 ? 20.726 34.685 -27.140 1.00 73.06 825 SER A CA 1
ATOM 6350 C C . SER A 1 825 ? 19.949 33.361 -27.076 1.00 73.06 825 SER A C 1
ATOM 6352 O O . SER A 1 825 ? 20.043 32.612 -26.102 1.00 73.06 825 SER A O 1
ATOM 6354 N N . LEU A 1 826 ? 19.162 33.051 -28.110 1.00 71.25 826 LEU A N 1
ATOM 6355 C CA . LEU A 1 826 ? 18.362 31.819 -28.160 1.00 71.25 826 LEU A CA 1
ATOM 6356 C C . LEU A 1 826 ? 19.206 30.533 -27.960 1.00 71.25 826 LEU A C 1
ATOM 6358 O O . LEU A 1 826 ? 18.813 29.710 -27.132 1.00 71.25 826 LEU A O 1
ATOM 6362 N N . PRO A 1 827 ? 20.411 30.392 -28.555 1.00 69.62 827 PRO A N 1
ATOM 6363 C CA . PRO A 1 827 ? 21.305 29.265 -28.268 1.00 69.62 827 PRO A CA 1
ATOM 6364 C C . PRO A 1 827 ? 21.758 29.196 -26.803 1.00 69.62 827 PRO A C 1
ATOM 6366 O O . PRO A 1 827 ? 21.829 28.117 -26.220 1.00 69.62 827 PRO A O 1
ATOM 6369 N N . ALA A 1 828 ? 22.025 30.346 -26.175 1.00 71.50 828 ALA A N 1
ATOM 6370 C CA . ALA A 1 828 ? 22.422 30.407 -24.771 1.00 71.50 828 ALA A CA 1
ATOM 6371 C C . ALA A 1 828 ? 21.265 30.028 -23.827 1.00 71.50 828 ALA A C 1
ATOM 6373 O O . ALA A 1 828 ? 21.493 29.359 -22.820 1.00 71.50 828 ALA A O 1
ATOM 6374 N N . ARG A 1 829 ? 20.020 30.381 -24.176 1.00 73.56 829 ARG A N 1
ATOM 6375 C CA . ARG A 1 829 ? 18.813 29.963 -23.442 1.00 73.56 829 ARG A CA 1
ATOM 6376 C C . ARG A 1 829 ? 18.572 28.457 -23.540 1.00 73.56 829 ARG A C 1
ATOM 6378 O O . ARG A 1 829 ? 18.357 27.821 -22.510 1.00 73.56 829 ARG A O 1
ATOM 6385 N N . LEU A 1 830 ? 18.684 27.880 -24.738 1.00 76.44 830 LEU A N 1
ATOM 6386 C CA . LEU A 1 830 ? 18.573 26.430 -24.953 1.00 76.44 830 LEU A CA 1
ATOM 6387 C C . LEU A 1 830 ? 19.628 25.658 -24.155 1.00 76.44 830 LEU A C 1
ATOM 6389 O O . LEU A 1 830 ? 19.329 24.649 -23.520 1.00 76.44 830 LEU A O 1
ATOM 6393 N N . LEU A 1 831 ? 20.852 26.177 -24.122 1.00 80.19 831 LEU A N 1
ATOM 6394 C CA . LEU A 1 831 ? 21.949 25.562 -23.394 1.00 80.19 831 LEU A CA 1
ATOM 6395 C C . LEU A 1 831 ? 21.785 25.663 -21.866 1.00 80.19 831 LEU A C 1
ATOM 6397 O O . LEU A 1 831 ? 22.087 24.710 -21.149 1.00 80.19 831 LEU A O 1
ATOM 6401 N N . CYS A 1 832 ? 21.242 26.770 -21.351 1.00 80.31 832 CYS A N 1
ATOM 6402 C CA . CYS A 1 832 ? 20.889 26.886 -19.932 1.00 80.31 832 CYS A CA 1
ATOM 6403 C C . CYS A 1 832 ? 19.719 25.968 -19.550 1.00 80.31 832 CYS A C 1
ATOM 6405 O O . CYS A 1 832 ? 19.731 25.385 -18.468 1.00 80.31 832 CYS A O 1
ATOM 6407 N N . HIS A 1 833 ? 18.743 25.780 -20.443 1.00 83.56 833 HIS A N 1
ATOM 6408 C CA . HIS A 1 833 ? 17.660 24.817 -20.242 1.00 83.56 833 HIS A CA 1
ATOM 6409 C C . HIS A 1 833 ? 18.196 23.378 -20.187 1.00 83.56 833 HIS A C 1
ATOM 6411 O O . HIS A 1 833 ? 17.833 22.612 -19.296 1.00 83.56 833 HIS A O 1
ATOM 6417 N N . TRP A 1 834 ? 19.140 23.040 -21.071 1.00 87.12 834 TRP A N 1
ATOM 6418 C CA . TRP A 1 834 ? 19.833 21.752 -21.068 1.00 87.12 834 TRP A CA 1
ATOM 6419 C C . TRP A 1 834 ? 20.603 21.490 -19.764 1.00 87.12 834 TRP A C 1
ATOM 6421 O O . TRP A 1 834 ? 20.498 20.415 -19.174 1.00 87.12 834 TRP A O 1
ATOM 6431 N N . ILE A 1 835 ? 21.321 22.494 -19.252 1.00 86.00 835 ILE A N 1
ATOM 6432 C CA . ILE A 1 835 ? 21.985 22.420 -17.941 1.00 86.00 835 ILE A CA 1
ATOM 6433 C C . ILE A 1 835 ? 20.958 22.262 -16.812 1.00 86.00 835 ILE A C 1
ATOM 6435 O O . ILE A 1 835 ? 21.175 21.461 -15.901 1.00 86.00 835 ILE A O 1
ATOM 6439 N N . GLY A 1 836 ? 19.824 22.958 -16.897 1.00 85.50 836 GLY A N 1
ATOM 6440 C CA . GLY A 1 836 ? 18.706 22.807 -15.970 1.00 85.50 836 GLY A CA 1
ATOM 6441 C C . GLY A 1 836 ? 18.161 21.376 -15.919 1.00 85.50 836 GLY A C 1
ATOM 6442 O O . GLY A 1 836 ? 17.913 20.863 -14.831 1.00 85.50 836 GLY A O 1
ATOM 6443 N N . LEU A 1 837 ? 18.068 20.676 -17.057 1.00 87.94 837 LEU A N 1
ATOM 6444 C CA . LEU A 1 837 ? 17.696 19.252 -17.098 1.00 87.94 837 LEU A CA 1
ATOM 6445 C C . LEU A 1 837 ? 18.716 18.366 -16.365 1.00 87.94 837 LEU A C 1
ATOM 6447 O O . LEU A 1 837 ? 18.331 17.452 -15.634 1.00 87.94 837 LEU A O 1
ATOM 6451 N N . LEU A 1 838 ? 20.014 18.661 -16.488 1.00 87.12 838 LEU A N 1
ATOM 6452 C CA . LEU A 1 838 ? 21.061 17.953 -15.741 1.00 87.12 838 LEU A CA 1
ATOM 6453 C C . LEU A 1 838 ? 20.984 18.230 -14.230 1.00 87.12 838 LEU A C 1
ATOM 6455 O O . LEU A 1 838 ? 21.273 17.342 -13.429 1.00 87.12 838 LEU A O 1
ATOM 6459 N N . GLU A 1 839 ? 20.595 19.439 -13.820 1.00 84.12 839 GLU A N 1
ATOM 6460 C CA . GLU A 1 839 ? 20.344 19.781 -12.413 1.00 84.12 839 GLU A CA 1
ATOM 6461 C C . GLU A 1 839 ? 19.102 19.058 -11.865 1.00 84.12 839 GLU A C 1
ATOM 6463 O O . GLU A 1 839 ? 19.139 18.554 -10.740 1.00 84.12 839 GLU A O 1
ATOM 6468 N N . VAL A 1 840 ? 18.041 18.915 -12.669 1.00 86.50 840 VAL A N 1
ATOM 6469 C CA . VAL A 1 840 ? 16.856 18.111 -12.319 1.00 86.50 840 VAL A CA 1
ATOM 6470 C C . VAL A 1 840 ? 17.216 16.632 -12.182 1.00 86.50 840 VAL A C 1
ATOM 6472 O O . VAL A 1 840 ? 16.818 15.997 -11.205 1.00 86.50 840 VAL A O 1
ATOM 6475 N N . MET A 1 841 ? 18.018 16.092 -13.106 1.00 85.06 841 MET A N 1
ATOM 6476 C CA . MET A 1 841 ? 18.514 14.710 -13.073 1.00 85.06 841 MET A CA 1
ATOM 6477 C C . MET A 1 841 ? 19.350 14.428 -11.814 1.00 85.06 841 MET A C 1
ATOM 6479 O O . MET A 1 841 ? 19.178 13.386 -11.181 1.00 85.06 841 MET A O 1
ATOM 6483 N N . ARG A 1 842 ? 20.217 15.370 -11.413 1.00 81.25 842 ARG A N 1
ATOM 6484 C CA . ARG A 1 842 ? 21.023 15.291 -10.178 1.00 81.25 842 ARG A CA 1
ATOM 6485 C C . ARG A 1 842 ? 20.209 15.510 -8.898 1.00 81.25 842 ARG A C 1
ATOM 6487 O O . ARG A 1 842 ? 20.737 15.330 -7.806 1.00 81.25 842 ARG A O 1
ATOM 6494 N N . GLY A 1 843 ? 18.932 15.878 -9.018 1.00 73.50 843 GLY A N 1
ATOM 6495 C CA . GLY A 1 843 ? 18.056 16.158 -7.881 1.00 73.50 843 GLY A CA 1
ATOM 6496 C C . GLY A 1 843 ? 18.317 17.509 -7.215 1.00 73.50 843 GLY A C 1
ATOM 6497 O O . GLY A 1 843 ? 17.824 17.740 -6.117 1.00 73.50 843 GLY A O 1
ATOM 6498 N N . HIS A 1 844 ? 19.069 18.403 -7.864 1.00 77.88 844 HIS A N 1
ATOM 6499 C CA . HIS A 1 844 ? 19.262 19.778 -7.397 1.00 77.88 844 HIS A CA 1
ATOM 6500 C C . HIS A 1 844 ? 18.052 20.675 -7.715 1.00 77.88 844 HIS A C 1
ATOM 6502 O O . HIS A 1 844 ? 17.899 21.721 -7.092 1.00 77.88 844 HIS A O 1
ATOM 6508 N N . ARG A 1 845 ? 17.191 20.270 -8.665 1.00 82.12 845 ARG A N 1
ATOM 6509 C CA . ARG A 1 845 ? 15.941 20.956 -9.046 1.00 82.12 845 ARG A CA 1
ATOM 6510 C C . ARG A 1 845 ? 14.792 19.967 -9.274 1.00 82.12 845 ARG A C 1
ATOM 6512 O O . ARG A 1 845 ? 15.012 18.783 -9.541 1.00 82.12 845 ARG A O 1
ATOM 6519 N N . ALA A 1 846 ? 13.561 20.459 -9.207 1.00 82.88 846 ALA A N 1
ATOM 6520 C CA . ALA A 1 846 ? 12.351 19.772 -9.654 1.00 82.88 846 ALA A CA 1
ATOM 6521 C C . ALA A 1 846 ? 11.923 20.245 -11.051 1.00 82.88 846 ALA A C 1
ATOM 6523 O O . ALA A 1 846 ? 12.404 21.257 -11.546 1.00 82.88 846 ALA A O 1
ATOM 6524 N N . TRP A 1 847 ? 11.006 19.522 -11.700 1.00 79.56 847 TRP A N 1
ATOM 6525 C CA . TRP A 1 847 ? 10.416 19.968 -12.972 1.00 79.56 847 TRP A CA 1
ATOM 6526 C C . TRP A 1 847 ? 9.559 21.223 -12.794 1.00 79.56 847 TRP A C 1
ATOM 6528 O O . TRP A 1 847 ? 9.707 22.172 -13.555 1.00 79.56 847 TRP A O 1
ATOM 6538 N N . PHE A 1 848 ? 8.727 21.235 -11.754 1.00 79.50 848 PHE A N 1
ATOM 6539 C CA . PHE A 1 848 ? 7.875 22.353 -11.357 1.00 79.50 848 PHE A CA 1
ATOM 6540 C C . PHE A 1 848 ? 8.168 22.693 -9.901 1.00 79.50 848 PHE A C 1
ATOM 6542 O O . PHE A 1 848 ? 8.394 21.775 -9.109 1.00 79.50 848 PHE A O 1
ATOM 6549 N N . GLY A 1 849 ? 8.162 23.972 -9.549 1.00 76.38 849 GLY A N 1
ATOM 6550 C CA . GLY A 1 849 ? 8.432 24.395 -8.181 1.00 76.38 849 GLY A CA 1
ATOM 6551 C C . GLY A 1 849 ? 8.663 25.894 -8.054 1.00 76.38 849 GLY A C 1
ATOM 6552 O O . GLY A 1 849 ? 8.407 26.646 -8.996 1.00 76.38 849 GLY A O 1
ATOM 6553 N N . ALA A 1 850 ? 9.162 26.310 -6.892 1.00 80.12 850 ALA A N 1
ATOM 6554 C CA . ALA A 1 850 ? 9.416 27.713 -6.593 1.00 80.12 850 ALA A CA 1
ATOM 6555 C C . ALA A 1 850 ? 10.512 28.293 -7.499 1.00 80.12 850 ALA A C 1
ATOM 6557 O O . ALA A 1 850 ? 11.428 27.581 -7.937 1.00 80.12 850 ALA A O 1
ATOM 6558 N N . ARG A 1 851 ? 10.434 29.598 -7.778 1.00 83.62 851 ARG A N 1
ATOM 6559 C CA . ARG A 1 851 ? 11.462 30.289 -8.567 1.00 83.62 851 ARG A CA 1
ATOM 6560 C C . ARG A 1 851 ? 12.774 30.422 -7.773 1.00 83.62 851 ARG A C 1
ATOM 6562 O O . ARG A 1 851 ? 12.744 30.569 -6.548 1.00 83.62 851 ARG A O 1
ATOM 6569 N N . PRO A 1 852 ? 13.938 30.402 -8.444 1.00 82.81 852 PRO A N 1
ATOM 6570 C CA . PRO A 1 852 ? 15.220 30.615 -7.780 1.00 82.81 852 PRO A CA 1
ATOM 6571 C C . PRO A 1 852 ? 15.372 32.074 -7.310 1.00 82.81 852 PRO A C 1
ATOM 6573 O O . PRO A 1 852 ? 15.323 32.992 -8.125 1.00 82.81 852 PRO A O 1
ATOM 6576 N N . ARG A 1 853 ? 15.602 32.293 -6.007 1.00 82.50 853 ARG A N 1
ATOM 6577 C CA . ARG A 1 853 ? 15.735 33.625 -5.378 1.00 82.50 853 ARG A CA 1
ATOM 6578 C C . ARG A 1 853 ? 17.120 33.863 -4.764 1.00 82.50 853 ARG A C 1
ATOM 6580 O O . ARG A 1 853 ? 17.711 32.963 -4.172 1.00 82.50 853 ARG A O 1
ATOM 6587 N N . GLN A 1 854 ? 17.639 35.086 -4.890 1.00 80.31 854 GLN A N 1
ATOM 6588 C CA . GLN A 1 854 ? 18.875 35.501 -4.209 1.00 80.31 854 GLN A CA 1
ATOM 6589 C C . GLN A 1 854 ? 18.615 35.782 -2.729 1.00 80.31 854 GLN A C 1
ATOM 6591 O O . GLN A 1 854 ? 17.475 36.008 -2.335 1.00 80.31 854 GLN A O 1
ATOM 6596 N N . ALA A 1 855 ? 19.680 35.842 -1.926 1.00 75.56 855 ALA A N 1
ATOM 6597 C CA . ALA A 1 855 ? 19.579 36.155 -0.501 1.00 75.56 855 ALA A CA 1
ATOM 6598 C C . ALA A 1 855 ? 18.848 37.483 -0.233 1.00 75.56 855 ALA A C 1
ATOM 6600 O O . ALA A 1 855 ? 17.963 37.518 0.611 1.00 75.56 855 ALA A O 1
ATOM 6601 N N . ALA A 1 856 ? 19.142 38.540 -0.999 1.00 73.12 856 ALA A N 1
ATOM 6602 C CA . ALA A 1 856 ? 18.470 39.833 -0.848 1.00 73.12 856 ALA A CA 1
ATOM 6603 C C . ALA A 1 856 ? 16.953 39.742 -1.107 1.00 73.12 856 ALA A C 1
ATOM 6605 O O . ALA A 1 856 ? 16.160 40.250 -0.325 1.00 73.12 856 ALA A O 1
ATOM 6606 N N . THR A 1 857 ? 16.544 39.034 -2.165 1.00 74.69 857 THR A N 1
ATOM 6607 C CA . THR A 1 857 ? 15.128 38.834 -2.516 1.00 74.69 857 THR A CA 1
ATOM 6608 C C . THR A 1 857 ? 14.413 37.910 -1.533 1.00 74.69 857 THR A C 1
ATOM 6610 O O . THR A 1 857 ? 13.240 38.104 -1.252 1.00 74.69 857 THR A O 1
ATOM 6613 N N . TRP A 1 858 ? 15.112 36.903 -1.003 1.00 75.56 858 TRP A N 1
ATOM 6614 C CA . TRP A 1 858 ? 14.572 35.981 -0.006 1.00 75.56 858 TRP A CA 1
ATOM 6615 C C . TRP A 1 858 ? 14.309 36.684 1.327 1.00 75.56 858 TRP A C 1
ATOM 6617 O O . TRP A 1 858 ? 13.231 36.543 1.893 1.00 75.56 858 TRP A O 1
ATOM 6627 N N . CYS A 1 859 ? 15.264 37.490 1.799 1.00 74.44 859 CYS A N 1
ATOM 6628 C CA . CYS A 1 859 ? 15.122 38.259 3.036 1.00 74.44 859 CYS A CA 1
ATOM 6629 C C . CYS A 1 859 ? 14.050 39.357 2.949 1.00 74.44 859 CYS A C 1
ATOM 6631 O O . CYS A 1 859 ? 13.608 39.841 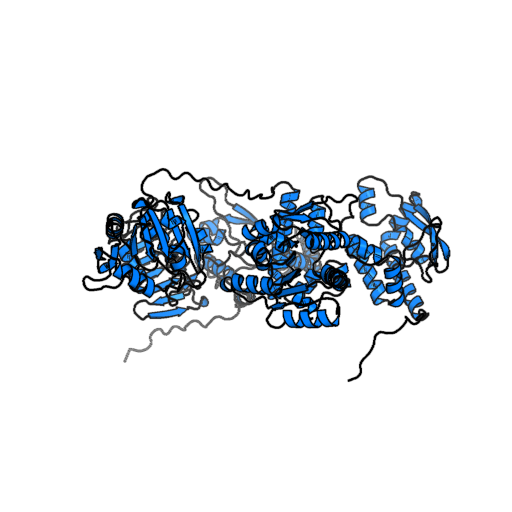3.983 1.00 74.44 859 CYS A O 1
ATOM 6633 N N . ALA A 1 860 ? 13.630 39.734 1.739 1.00 70.31 860 ALA A N 1
ATOM 6634 C CA . ALA A 1 860 ? 12.530 40.666 1.507 1.00 70.31 860 ALA A CA 1
ATOM 6635 C C . ALA A 1 860 ? 11.136 39.999 1.536 1.00 70.31 860 ALA A C 1
ATOM 6637 O O . ALA A 1 860 ? 10.139 40.684 1.323 1.00 70.31 860 ALA A O 1
ATOM 6638 N N . ILE A 1 861 ? 11.048 38.678 1.733 1.00 71.31 861 ILE A N 1
ATOM 6639 C CA . ILE A 1 861 ? 9.786 37.930 1.861 1.00 71.31 861 ILE A CA 1
ATOM 6640 C C . ILE A 1 861 ? 9.461 37.759 3.344 1.00 71.31 861 ILE A C 1
ATOM 6642 O O . ILE A 1 861 ? 10.360 37.449 4.126 1.00 71.31 861 ILE A O 1
ATOM 6646 N N . ASP A 1 862 ? 8.193 37.901 3.722 1.00 70.62 862 ASP A N 1
ATOM 6647 C CA . ASP A 1 862 ? 7.755 37.663 5.098 1.00 70.62 862 ASP A CA 1
ATOM 6648 C C . ASP A 1 862 ? 8.125 36.237 5.592 1.00 70.62 862 ASP A C 1
ATOM 6650 O O . ASP A 1 862 ? 8.008 35.260 4.835 1.00 70.62 862 ASP A O 1
ATOM 6654 N N . PRO A 1 863 ? 8.579 36.068 6.851 1.00 67.44 863 PRO A N 1
ATOM 6655 C CA . PRO A 1 863 ? 9.000 34.777 7.395 1.00 67.44 863 PRO A CA 1
ATOM 6656 C C . PRO A 1 863 ? 7.972 33.637 7.290 1.00 67.44 863 PRO A C 1
ATOM 6658 O O . PRO A 1 863 ? 8.377 32.472 7.219 1.00 67.44 863 PRO A O 1
ATOM 6661 N N . ALA A 1 864 ? 6.666 33.919 7.273 1.00 59.25 864 ALA A N 1
ATOM 6662 C CA . ALA A 1 864 ? 5.633 32.894 7.109 1.00 59.25 864 ALA A CA 1
ATOM 6663 C C . ALA A 1 864 ? 5.639 32.299 5.690 1.00 59.25 864 ALA A C 1
ATOM 6665 O O . ALA A 1 864 ? 5.604 31.076 5.508 1.00 59.25 864 ALA A O 1
ATOM 6666 N N . TRP A 1 865 ? 5.796 33.154 4.679 1.00 66.50 865 TRP A N 1
ATOM 6667 C CA . TRP A 1 865 ? 5.969 32.729 3.292 1.00 66.50 865 TRP A CA 1
ATOM 6668 C C . TRP A 1 865 ? 7.313 32.033 3.077 1.00 66.50 865 TRP A C 1
ATOM 6670 O O . TRP A 1 865 ? 7.373 31.057 2.331 1.00 66.50 865 TRP A O 1
ATOM 6680 N N . GLN A 1 866 ? 8.377 32.454 3.771 1.00 70.62 866 GLN A N 1
ATOM 6681 C CA . GLN A 1 866 ? 9.671 31.764 3.717 1.00 70.62 866 GLN A CA 1
ATOM 6682 C C . GLN A 1 866 ? 9.571 30.308 4.189 1.00 70.62 866 GLN A C 1
ATOM 6684 O O . GLN A 1 866 ? 10.172 29.440 3.561 1.00 70.62 866 GLN A O 1
ATOM 6689 N N . ARG A 1 867 ? 8.804 30.019 5.254 1.00 68.31 867 ARG A N 1
ATOM 6690 C CA . ARG A 1 867 ? 8.592 28.636 5.725 1.00 68.31 867 ARG A CA 1
ATOM 6691 C C . ARG A 1 867 ? 7.896 27.800 4.659 1.00 68.31 867 ARG A C 1
ATOM 6693 O O . ARG A 1 867 ? 8.430 26.775 4.250 1.00 68.31 867 ARG A O 1
ATOM 6700 N N . THR A 1 868 ? 6.783 28.297 4.131 1.00 66.25 868 THR A N 1
ATOM 6701 C CA . THR A 1 868 ? 5.997 27.585 3.112 1.00 66.25 868 THR A CA 1
ATOM 6702 C C . THR A 1 868 ? 6.789 27.376 1.816 1.00 66.25 868 THR A C 1
ATOM 6704 O O . THR A 1 868 ? 6.771 26.298 1.229 1.00 66.25 868 THR A O 1
ATOM 6707 N N . LEU A 1 869 ? 7.555 28.382 1.380 1.00 73.38 869 LEU A N 1
ATOM 6708 C CA . LEU A 1 869 ? 8.427 28.276 0.209 1.00 73.38 869 LEU A CA 1
ATOM 6709 C C . LEU A 1 869 ? 9.628 27.355 0.439 1.00 73.38 869 LEU A C 1
ATOM 6711 O O . LEU A 1 869 ? 10.075 26.718 -0.511 1.00 73.38 869 LEU A O 1
ATOM 6715 N N . SER A 1 870 ? 10.151 27.275 1.666 1.00 71.06 870 SER A N 1
ATOM 6716 C CA . SER A 1 870 ? 11.298 26.415 1.987 1.00 71.06 870 SER A CA 1
ATOM 6717 C C . SER A 1 870 ? 10.979 24.923 1.880 1.00 71.06 870 SER A C 1
ATOM 6719 O O . SER A 1 870 ? 11.866 24.104 1.641 1.00 71.06 870 SER A O 1
ATOM 6721 N N . GLU A 1 871 ? 9.696 24.571 1.975 1.00 69.38 871 GLU A N 1
ATOM 6722 C CA . GLU A 1 871 ? 9.203 23.208 1.779 1.00 69.38 871 GLU A CA 1
ATOM 6723 C C . GLU A 1 871 ? 9.028 22.845 0.294 1.00 69.38 871 GLU A C 1
ATOM 6725 O O . GLU A 1 871 ? 8.896 21.666 -0.052 1.00 69.38 871 GLU A O 1
ATOM 6730 N N . LEU A 1 872 ? 9.065 23.835 -0.607 1.00 72.69 872 LEU A N 1
ATOM 6731 C CA . LEU A 1 872 ? 8.912 23.634 -2.043 1.00 72.69 872 LEU A CA 1
ATOM 6732 C C . LEU A 1 872 ? 10.274 23.470 -2.738 1.00 72.69 872 LEU A C 1
ATOM 6734 O O . LEU A 1 872 ? 11.198 24.257 -2.527 1.00 72.69 872 LEU A O 1
ATOM 6738 N N . PRO A 1 873 ? 10.428 22.490 -3.647 1.00 76.06 873 PRO A N 1
ATOM 6739 C CA . PRO A 1 873 ? 11.652 22.370 -4.427 1.00 76.06 873 PRO A CA 1
ATOM 6740 C C . PRO A 1 873 ? 11.767 23.514 -5.446 1.00 76.06 873 PRO A C 1
ATOM 6742 O O . PRO A 1 873 ? 10.765 23.989 -5.980 1.00 76.06 873 PRO A O 1
ATOM 6745 N N . ILE A 1 874 ? 12.995 23.903 -5.804 1.00 82.44 874 ILE A N 1
ATOM 6746 C CA . ILE A 1 874 ? 13.218 24.863 -6.897 1.00 82.44 874 ILE A CA 1
ATOM 6747 C C . ILE A 1 874 ? 12.833 24.217 -8.230 1.00 82.44 874 ILE A C 1
ATOM 6749 O O . ILE A 1 874 ? 13.396 23.186 -8.612 1.00 82.44 874 ILE A O 1
ATOM 6753 N N . GLY A 1 875 ? 11.915 24.842 -8.965 1.00 82.88 875 GLY A N 1
ATOM 6754 C CA . GLY A 1 875 ? 11.444 24.367 -10.265 1.00 82.88 875 GLY A CA 1
ATOM 6755 C C . GLY A 1 875 ? 12.382 24.714 -11.422 1.00 82.88 875 GLY A C 1
ATOM 6756 O O . GLY A 1 875 ? 13.036 25.758 -11.427 1.00 82.88 875 GLY A O 1
ATOM 6757 N N . LEU A 1 876 ? 12.453 23.845 -12.435 1.00 83.19 876 LEU A N 1
ATOM 6758 C CA . LEU A 1 876 ? 12.942 24.181 -13.777 1.00 83.19 876 LEU A CA 1
ATOM 6759 C C . LEU A 1 876 ? 11.941 25.095 -14.490 1.00 83.19 876 LEU A C 1
ATOM 6761 O O . LEU A 1 876 ? 12.343 26.069 -15.120 1.00 83.19 876 LEU A O 1
ATOM 6765 N N . LEU A 1 877 ? 10.657 24.779 -14.327 1.00 80.88 877 LEU A N 1
ATOM 6766 C CA . LEU A 1 877 ? 9.503 25.585 -14.693 1.00 80.88 877 LEU A CA 1
ATOM 6767 C C . LEU A 1 877 ? 8.866 26.130 -13.408 1.00 80.88 877 LEU A C 1
ATOM 6769 O O . LEU A 1 877 ? 8.767 25.415 -12.409 1.00 80.88 877 LEU A O 1
ATOM 6773 N N . HIS A 1 878 ? 8.431 27.382 -13.430 1.00 77.38 878 HIS A N 1
ATOM 6774 C CA . HIS A 1 878 ? 7.807 28.059 -12.294 1.00 77.38 878 HIS A CA 1
ATOM 6775 C C . HIS A 1 878 ? 6.651 28.933 -12.781 1.00 77.38 878 HIS A C 1
ATOM 6777 O O . HIS A 1 878 ? 6.544 29.203 -13.979 1.00 77.38 878 HIS A O 1
ATOM 6783 N N . ALA A 1 879 ? 5.779 29.350 -11.860 1.00 68.00 879 ALA A N 1
ATOM 6784 C CA . ALA A 1 879 ? 4.660 30.225 -12.188 1.00 68.00 879 ALA A CA 1
ATOM 6785 C C . ALA A 1 879 ? 5.167 31.508 -12.877 1.00 68.00 879 ALA A C 1
ATOM 6787 O O . ALA A 1 879 ? 6.144 32.099 -12.397 1.00 68.00 879 ALA A O 1
ATOM 6788 N N . PRO A 1 880 ? 4.531 31.964 -13.971 1.00 58.72 880 PRO A N 1
ATOM 6789 C CA . PRO A 1 880 ? 4.681 33.345 -14.393 1.00 58.72 880 PRO A CA 1
ATOM 6790 C C . PRO A 1 880 ? 4.019 34.204 -13.310 1.00 58.72 880 PRO A C 1
ATOM 6792 O O . PRO A 1 880 ? 2.851 33.995 -12.986 1.00 58.72 880 PRO A O 1
ATOM 6795 N N . ALA A 1 881 ? 4.761 35.123 -12.686 1.00 52.09 881 ALA A N 1
ATOM 6796 C CA . ALA A 1 881 ? 4.108 36.152 -11.879 1.00 52.09 881 ALA A CA 1
ATOM 6797 C C . ALA A 1 881 ? 3.131 36.885 -12.805 1.00 52.09 881 ALA A C 1
ATOM 6799 O O . ALA A 1 881 ? 3.512 37.217 -13.924 1.00 52.09 881 ALA A O 1
ATOM 6800 N N . TRP A 1 882 ? 1.881 37.077 -12.389 1.00 46.12 882 TRP A N 1
ATOM 6801 C CA . TRP A 1 882 ? 0.797 37.593 -13.239 1.00 46.12 882 TRP A CA 1
ATOM 6802 C C . TRP A 1 882 ? 0.934 39.061 -13.681 1.00 46.12 882 TRP A C 1
ATOM 6804 O O . TRP A 1 882 ? -0.052 39.709 -13.998 1.00 46.12 882 TRP A O 1
ATOM 6814 N N . PHE A 1 883 ? 2.135 39.612 -13.669 1.00 47.34 883 PHE A N 1
ATOM 6815 C CA . PHE A 1 883 ? 2.927 40.114 -14.800 1.00 47.34 883 PHE A CA 1
ATOM 6816 C C . PHE A 1 883 ? 4.129 40.809 -14.135 1.00 47.34 883 PHE A C 1
ATOM 6818 O O . PHE A 1 883 ? 4.060 41.146 -12.954 1.00 47.34 883 PHE A O 1
ATOM 6825 N N . GLU A 1 884 ? 5.264 40.955 -14.817 1.00 42.22 884 GLU A N 1
ATOM 6826 C CA . GLU A 1 884 ? 6.449 41.654 -14.287 1.00 42.22 884 GLU A CA 1
ATOM 6827 C C . GLU A 1 884 ? 6.174 43.167 -14.147 1.00 42.22 884 GLU A C 1
ATOM 6829 O O . GLU A 1 884 ? 6.734 43.988 -14.868 1.00 42.22 884 GLU A O 1
ATOM 6834 N N . ASP A 1 885 ? 5.261 43.538 -13.250 1.00 41.88 885 ASP A N 1
ATOM 6835 C CA . ASP A 1 885 ? 5.049 44.902 -12.795 1.00 41.88 885 ASP A CA 1
ATOM 6836 C C . ASP A 1 885 ? 6.037 45.159 -11.643 1.00 41.88 885 ASP A C 1
ATOM 6838 O O . ASP A 1 885 ? 5.991 44.449 -10.630 1.00 41.88 885 ASP A O 1
ATOM 6842 N N . PRO A 1 886 ? 6.939 46.151 -11.757 1.00 47.12 886 PRO A N 1
ATOM 6843 C CA . PRO A 1 886 ? 7.846 46.542 -10.678 1.00 47.12 886 PRO A CA 1
ATOM 6844 C C . PRO A 1 886 ? 7.142 46.874 -9.349 1.00 47.12 886 PRO A C 1
ATOM 6846 O O . PRO A 1 886 ? 7.811 46.959 -8.321 1.00 47.12 886 PRO A O 1
ATOM 6849 N N . ALA A 1 887 ? 5.815 47.066 -9.356 1.00 44.62 887 ALA A N 1
ATOM 6850 C CA . ALA A 1 887 ? 4.995 47.311 -8.173 1.00 44.62 887 ALA A CA 1
ATOM 6851 C C . ALA A 1 887 ? 4.564 46.044 -7.395 1.00 44.62 887 ALA A C 1
ATOM 6853 O O . ALA A 1 887 ? 4.075 46.165 -6.267 1.00 44.62 887 ALA A O 1
ATOM 6854 N N . CYS A 1 888 ? 4.715 44.830 -7.943 1.00 47.22 888 CYS A N 1
ATOM 6855 C CA . CYS A 1 888 ? 4.310 43.607 -7.241 1.00 47.22 888 CYS A CA 1
ATOM 6856 C C . CYS A 1 888 ? 5.258 43.271 -6.075 1.00 47.22 888 CYS A C 1
ATOM 6858 O O . CYS A 1 888 ? 6.454 43.046 -6.256 1.00 47.22 888 CYS A O 1
ATOM 6860 N N . ARG A 1 889 ? 4.702 43.198 -4.855 1.00 59.62 889 ARG A N 1
ATOM 6861 C CA . ARG A 1 889 ? 5.427 42.826 -3.628 1.00 59.62 889 ARG A CA 1
ATOM 6862 C C . ARG A 1 889 ? 5.898 41.365 -3.685 1.00 59.62 889 ARG A C 1
ATOM 6864 O O . ARG A 1 889 ? 5.214 40.504 -4.235 1.00 59.62 889 ARG A O 1
ATOM 6871 N N . SER A 1 890 ? 7.041 41.088 -3.057 1.00 61.16 890 SER A N 1
ATOM 6872 C CA . SER A 1 890 ? 7.708 39.775 -2.938 1.00 61.16 890 SER A CA 1
ATOM 6873 C C . SER A 1 890 ? 6.787 38.622 -2.490 1.00 61.16 890 SER A C 1
ATOM 6875 O O . SER A 1 890 ? 7.013 37.462 -2.840 1.00 61.16 890 SER A O 1
ATOM 6877 N N . GLU A 1 891 ? 5.714 38.942 -1.773 1.00 60.09 891 GLU A N 1
ATOM 6878 C CA . GLU A 1 891 ? 4.674 38.021 -1.302 1.00 60.09 891 GLU A CA 1
ATOM 6879 C C . GLU A 1 891 ? 3.752 37.516 -2.422 1.00 60.09 891 GLU A C 1
ATOM 6881 O O . GLU A 1 891 ? 3.402 36.338 -2.443 1.00 60.09 891 GLU A O 1
ATOM 6886 N N . ALA A 1 892 ? 3.414 38.352 -3.411 1.00 58.25 892 ALA A N 1
ATOM 6887 C CA . ALA A 1 892 ? 2.585 37.936 -4.547 1.00 58.25 892 ALA A CA 1
ATOM 6888 C C . ALA A 1 892 ? 3.308 36.885 -5.408 1.00 58.25 892 ALA A C 1
ATOM 6890 O O . ALA A 1 892 ? 2.707 35.933 -5.909 1.00 58.25 892 ALA A O 1
ATOM 6891 N N . GLU A 1 893 ? 4.631 37.010 -5.527 1.00 65.88 893 GLU A N 1
ATOM 6892 C CA . GLU A 1 893 ? 5.471 36.002 -6.169 1.00 65.88 893 GLU A CA 1
ATOM 6893 C C . GLU A 1 893 ? 5.546 34.694 -5.372 1.00 65.88 893 GLU A C 1
ATOM 6895 O O . GLU A 1 893 ? 5.631 33.616 -5.966 1.00 65.88 893 GLU A O 1
ATOM 6900 N N . ALA A 1 894 ? 5.552 34.784 -4.038 1.00 69.25 894 ALA A N 1
ATOM 6901 C CA . ALA A 1 894 ? 5.541 33.628 -3.148 1.00 69.25 894 ALA A CA 1
ATOM 6902 C C . ALA A 1 894 ? 4.216 32.860 -3.263 1.00 69.25 894 ALA A C 1
ATOM 6904 O O . ALA A 1 894 ? 4.222 31.644 -3.466 1.00 69.25 894 ALA A O 1
ATOM 6905 N N . ALA A 1 895 ? 3.094 33.580 -3.237 1.00 64.69 895 ALA A N 1
ATOM 6906 C CA . ALA A 1 895 ? 1.759 33.020 -3.399 1.00 64.69 895 ALA A CA 1
ATOM 6907 C C . ALA A 1 895 ? 1.570 32.349 -4.774 1.00 64.69 895 ALA A C 1
ATOM 6909 O O . ALA A 1 895 ? 1.062 31.231 -4.845 1.00 64.69 895 ALA A O 1
ATOM 6910 N N . ALA A 1 896 ? 2.038 32.969 -5.866 1.00 64.88 896 ALA A N 1
ATOM 6911 C CA . ALA A 1 896 ? 1.953 32.388 -7.211 1.00 64.88 896 ALA A CA 1
ATOM 6912 C C . ALA A 1 896 ? 2.765 31.085 -7.350 1.00 64.88 896 ALA A C 1
ATOM 6914 O O . ALA A 1 896 ? 2.316 30.122 -7.982 1.00 64.88 896 ALA A O 1
ATOM 6915 N N . ASP A 1 897 ? 3.954 31.033 -6.743 1.00 71.69 897 ASP A N 1
ATOM 6916 C CA . ASP A 1 897 ? 4.792 29.832 -6.731 1.00 71.69 897 ASP A CA 1
ATOM 6917 C C . ASP A 1 897 ? 4.128 28.684 -5.952 1.00 71.69 897 ASP A C 1
ATOM 6919 O O . ASP A 1 897 ? 4.148 27.538 -6.410 1.00 71.69 897 ASP A O 1
ATOM 6923 N N . ILE A 1 898 ? 3.489 28.994 -4.819 1.00 70.31 898 ILE A N 1
ATOM 6924 C CA . ILE A 1 898 ? 2.717 28.032 -4.021 1.00 70.31 898 ILE A CA 1
ATOM 6925 C C . ILE A 1 898 ? 1.496 27.552 -4.814 1.00 70.31 898 ILE A C 1
ATOM 6927 O O . ILE A 1 898 ? 1.298 26.348 -4.973 1.00 70.31 898 ILE A O 1
ATOM 6931 N N . TYR A 1 899 ? 0.736 28.461 -5.424 1.00 66.25 899 TYR A N 1
ATOM 6932 C CA . TYR A 1 899 ? -0.427 28.122 -6.247 1.00 66.25 899 TYR A CA 1
ATOM 6933 C C . TYR A 1 899 ? -0.077 27.161 -7.397 1.00 66.25 899 TYR A C 1
ATOM 6935 O O . TYR A 1 899 ? -0.720 26.122 -7.573 1.00 66.25 899 TYR A O 1
ATOM 6943 N N . CYS A 1 900 ? 0.992 27.445 -8.149 1.00 66.44 900 CYS A N 1
ATOM 6944 C CA . CYS A 1 900 ? 1.465 26.572 -9.228 1.00 66.44 900 CYS A CA 1
ATOM 6945 C C . CYS A 1 900 ? 1.934 25.200 -8.710 1.00 66.44 900 CYS A C 1
ATOM 6947 O O . CYS A 1 900 ? 1.694 24.170 -9.351 1.00 66.44 900 CYS A O 1
ATOM 6949 N N . ALA A 1 901 ? 2.549 25.158 -7.524 1.00 65.56 901 ALA A N 1
ATOM 6950 C CA . ALA A 1 901 ? 2.963 23.915 -6.882 1.00 65.56 901 ALA A CA 1
ATOM 6951 C C . ALA A 1 901 ? 1.776 23.059 -6.388 1.00 65.56 901 ALA A C 1
ATOM 6953 O O . ALA A 1 901 ? 1.863 21.828 -6.439 1.00 65.56 901 ALA A O 1
ATOM 6954 N N . HIS A 1 902 ? 0.660 23.680 -5.984 1.00 61.59 902 HIS A N 1
ATOM 6955 C CA . HIS A 1 902 ? -0.544 23.003 -5.475 1.00 61.59 902 HIS A CA 1
ATOM 6956 C C . HIS A 1 902 ? -1.418 22.356 -6.561 1.00 61.59 902 HIS A C 1
ATOM 6958 O O . HIS A 1 902 ? -2.158 21.410 -6.277 1.00 61.59 902 HIS A O 1
ATOM 6964 N N . GLN A 1 903 ? -1.321 22.796 -7.818 1.00 60.06 903 GLN A N 1
ATOM 6965 C CA . GLN A 1 903 ? -2.076 22.178 -8.912 1.00 60.06 903 GLN A CA 1
ATOM 6966 C C . GLN A 1 903 ? -1.611 20.739 -9.138 1.00 60.06 903 GLN A C 1
ATOM 6968 O O . GLN A 1 903 ? -0.445 20.506 -9.425 1.00 60.06 903 GLN A O 1
ATOM 6973 N N . SER A 1 904 ? -2.486 19.742 -9.021 1.00 49.38 904 SER A N 1
ATOM 6974 C CA . SER A 1 904 ? -2.095 18.321 -9.123 1.00 49.38 904 SER A CA 1
ATOM 6975 C C . SER A 1 904 ? -2.045 17.819 -10.571 1.00 49.38 904 SER A C 1
ATOM 6977 O O . SER A 1 904 ? -1.362 16.840 -10.873 1.00 49.38 904 SER A O 1
ATOM 6979 N N . HIS A 1 905 ? -2.754 18.492 -11.479 1.00 58.47 905 HIS A N 1
ATOM 6980 C CA . HIS A 1 905 ? -2.882 18.086 -12.874 1.00 58.47 905 HIS A CA 1
ATOM 6981 C C . HIS A 1 905 ? -1.812 18.755 -13.749 1.00 58.47 905 HIS A C 1
ATOM 6983 O O . HIS A 1 905 ? -1.710 19.980 -13.796 1.00 58.47 905 HIS A O 1
ATOM 6989 N N . TRP A 1 906 ? -1.037 17.957 -14.493 1.00 58.31 906 TRP A N 1
ATOM 6990 C CA . TRP A 1 906 ? 0.024 18.467 -15.377 1.00 58.31 906 TRP A CA 1
ATOM 6991 C C . TRP A 1 906 ? -0.515 19.424 -16.454 1.00 58.31 906 TRP A C 1
ATOM 6993 O O . TRP A 1 906 ? 0.128 20.424 -16.756 1.00 58.31 906 TRP A O 1
ATOM 7003 N N . LEU A 1 907 ? -1.723 19.160 -16.969 1.00 56.03 907 LEU A N 1
ATOM 7004 C CA . LEU A 1 907 ? -2.419 20.032 -17.921 1.00 56.03 907 LEU A CA 1
ATOM 7005 C C . LEU A 1 907 ? -2.770 21.394 -17.317 1.00 56.03 907 LEU A C 1
ATOM 7007 O O . LEU A 1 907 ? -2.585 22.399 -17.985 1.00 56.03 907 LEU A O 1
ATOM 7011 N N . ALA A 1 908 ? -3.205 21.443 -16.055 1.00 53.22 908 ALA A N 1
ATOM 7012 C CA . ALA A 1 908 ? -3.520 22.701 -15.376 1.00 53.22 908 ALA A CA 1
ATOM 7013 C C . ALA A 1 908 ? -2.250 23.533 -15.130 1.00 53.22 908 ALA A C 1
ATOM 7015 O O . ALA A 1 908 ? -2.236 24.739 -15.358 1.00 53.22 908 ALA A O 1
ATOM 7016 N N . ARG A 1 909 ? -1.139 22.879 -14.757 1.00 64.12 909 ARG A N 1
ATOM 7017 C CA . ARG A 1 909 ? 0.178 23.536 -14.656 1.00 64.12 909 ARG A CA 1
ATOM 7018 C C . ARG A 1 909 ? 0.657 24.077 -16.000 1.00 64.12 909 ARG A C 1
ATOM 7020 O O . ARG A 1 909 ? 1.196 25.175 -16.054 1.00 64.12 909 ARG A O 1
ATOM 7027 N N . LEU A 1 910 ? 0.456 23.323 -17.082 1.00 59.81 910 LEU A N 1
ATOM 7028 C CA . LEU A 1 910 ? 0.774 23.786 -18.431 1.00 59.81 910 LEU A CA 1
ATOM 7029 C C . LEU A 1 910 ? -0.142 24.916 -18.885 1.00 59.81 910 LEU A C 1
ATOM 7031 O O . LEU A 1 910 ? 0.354 25.851 -19.486 1.00 59.81 910 LEU A O 1
ATOM 7035 N N . GLN A 1 911 ? -1.433 24.890 -18.560 1.00 60.50 911 GLN A N 1
ATOM 7036 C CA . GLN A 1 911 ? -2.350 25.995 -18.849 1.00 60.50 911 GLN A CA 1
ATOM 7037 C C . GLN A 1 911 ? -1.911 27.283 -18.146 1.00 60.50 911 GLN A C 1
ATOM 7039 O O . GLN A 1 911 ? -1.876 28.318 -18.795 1.00 60.50 911 GLN A O 1
ATOM 7044 N N . ILE A 1 912 ? -1.471 27.212 -16.884 1.00 58.25 912 ILE A N 1
ATOM 7045 C CA . ILE A 1 912 ? -0.883 28.355 -16.157 1.00 58.25 912 ILE A CA 1
ATOM 7046 C C . ILE A 1 912 ? 0.397 28.865 -16.841 1.00 58.25 912 ILE A C 1
ATOM 7048 O O . ILE A 1 912 ? 0.661 30.063 -16.863 1.00 58.25 912 ILE A O 1
ATOM 7052 N N . LEU A 1 913 ? 1.202 27.966 -17.415 1.00 59.53 913 LEU A N 1
ATOM 7053 C CA . LEU A 1 913 ? 2.405 28.329 -18.174 1.00 59.53 913 LEU A CA 1
ATOM 7054 C C . LEU A 1 913 ? 2.087 28.862 -19.583 1.00 59.53 913 LEU A C 1
ATOM 7056 O O . LEU A 1 913 ? 2.854 29.664 -20.108 1.00 59.53 913 LEU A O 1
ATOM 7060 N N . CYS A 1 914 ? 0.988 28.416 -20.195 1.00 54.09 914 CYS A N 1
ATOM 7061 C CA . CYS A 1 914 ? 0.571 28.734 -21.562 1.00 54.09 914 CYS A CA 1
ATOM 7062 C C . CYS A 1 914 ? -0.431 29.893 -21.645 1.00 54.09 914 CYS A C 1
ATOM 7064 O O . CYS A 1 914 ? -0.628 30.425 -22.734 1.00 54.09 914 CYS A O 1
ATOM 7066 N N . SER A 1 915 ? -1.026 30.339 -20.534 1.00 54.56 915 SER A N 1
ATOM 7067 C CA . SER A 1 915 ? -1.953 31.481 -20.469 1.00 54.56 915 SER A CA 1
ATOM 7068 C C . SER A 1 915 ? -1.280 32.840 -20.723 1.00 54.56 915 SER A C 1
ATOM 7070 O O . SER A 1 915 ? -1.861 33.883 -20.442 1.00 54.56 915 SER A O 1
ATOM 7072 N N . GLN A 1 916 ? -0.082 32.849 -21.315 1.00 45.88 916 GLN A N 1
ATOM 7073 C CA . GLN A 1 916 ? 0.700 34.017 -21.731 1.00 45.88 916 GLN A CA 1
ATOM 7074 C C . GLN A 1 916 ? 0.035 34.875 -22.832 1.00 45.88 916 GLN A C 1
ATOM 7076 O O . GLN A 1 916 ? 0.694 35.739 -23.401 1.00 45.88 916 GLN A O 1
ATOM 7081 N N . GLY A 1 917 ? -1.246 34.657 -23.153 1.00 38.88 917 GLY A N 1
ATOM 7082 C CA . GLY A 1 917 ? -1.901 35.259 -24.318 1.00 38.88 917 GLY A CA 1
ATOM 7083 C C . GLY A 1 917 ? -3.309 35.826 -24.125 1.00 38.88 917 GLY A C 1
ATOM 7084 O O . GLY A 1 917 ? -3.865 36.300 -25.109 1.00 38.88 917 GLY A O 1
ATOM 7085 N N . GLN A 1 918 ? -3.914 35.806 -22.930 1.00 31.03 918 GLN A N 1
ATOM 7086 C CA . GLN A 1 918 ? -5.255 36.385 -22.737 1.00 31.03 918 GLN A CA 1
ATOM 7087 C C . GLN A 1 918 ? -5.322 37.291 -21.506 1.00 31.03 918 GLN A C 1
ATOM 7089 O O . GLN A 1 918 ? -5.445 36.843 -20.371 1.00 31.03 918 GLN A O 1
ATOM 7094 N N . VAL A 1 919 ? -5.252 38.593 -21.770 1.00 32.09 919 VAL A N 1
ATOM 7095 C CA . VAL A 1 919 ? -5.696 39.660 -20.871 1.00 32.09 919 VAL A CA 1
ATOM 7096 C C . VAL A 1 919 ? -7.233 39.683 -20.920 1.00 32.09 919 VAL A C 1
ATOM 7098 O O . VAL A 1 919 ? -7.764 39.834 -22.022 1.00 32.09 919 VAL A O 1
ATOM 7101 N N . PRO A 1 920 ? -7.989 39.572 -19.809 1.00 27.56 920 PRO A N 1
ATOM 7102 C CA . PRO A 1 920 ? -9.338 40.124 -19.801 1.00 27.56 920 PRO A CA 1
ATOM 7103 C C . PRO A 1 920 ? -9.199 41.650 -19.937 1.00 27.56 920 PRO A C 1
ATOM 7105 O O . PRO A 1 920 ? -8.381 42.243 -19.227 1.00 27.56 920 PRO A O 1
ATOM 7108 N N . PRO A 1 921 ? -9.914 42.303 -20.871 1.00 28.36 921 PRO A N 1
ATOM 7109 C CA . PRO A 1 921 ? -9.759 43.733 -21.105 1.00 28.36 921 PRO A CA 1
ATOM 7110 C C . PRO A 1 921 ? -9.967 44.501 -19.798 1.00 28.36 921 PRO A C 1
ATOM 7112 O O . PRO A 1 921 ? -10.881 44.194 -19.030 1.00 28.36 921 PRO A O 1
ATOM 7115 N N . ARG A 1 922 ? -9.105 45.497 -19.544 1.00 28.25 922 ARG A N 1
ATOM 7116 C CA . ARG A 1 922 ? -9.281 46.435 -18.430 1.00 28.25 922 ARG A CA 1
ATOM 7117 C C . ARG A 1 922 ? -10.727 46.949 -18.450 1.00 28.25 922 ARG A C 1
ATOM 7119 O O . ARG A 1 922 ? -11.179 47.351 -19.526 1.00 28.25 922 ARG A O 1
ATOM 7126 N N . PRO A 1 923 ? -11.438 46.986 -17.309 1.00 29.89 923 PRO A N 1
ATOM 7127 C CA . PRO A 1 923 ? -12.671 47.748 -17.234 1.00 29.89 923 PRO A CA 1
ATOM 7128 C C . PRO A 1 923 ? -12.309 49.194 -17.579 1.00 29.89 923 PRO A C 1
ATOM 7130 O O . PRO A 1 923 ? -11.514 49.827 -16.887 1.00 29.89 923 PRO A O 1
ATOM 7133 N N . GLN A 1 924 ? -12.807 49.668 -18.720 1.00 32.06 924 GLN A N 1
ATOM 7134 C CA . GLN A 1 924 ? -12.689 51.065 -19.109 1.00 32.06 924 GLN A CA 1
ATOM 7135 C C . GLN A 1 924 ? -13.265 51.927 -17.986 1.00 32.06 924 GLN A C 1
ATOM 7137 O O . GLN A 1 924 ? -14.334 51.619 -17.454 1.00 32.06 924 GLN A O 1
ATOM 7142 N N . ASP A 1 925 ? -12.545 52.995 -17.649 1.00 33.47 925 ASP A N 1
ATOM 7143 C CA . ASP A 1 925 ? -12.990 54.076 -16.778 1.00 33.47 925 ASP A CA 1
ATOM 7144 C C . ASP A 1 925 ? -14.409 54.526 -17.161 1.00 33.47 925 ASP A C 1
ATOM 7146 O O . ASP A 1 925 ? -14.604 55.357 -18.045 1.00 33.47 925 ASP A O 1
ATOM 7150 N N . ARG A 1 926 ? -15.425 54.032 -16.449 1.00 32.88 926 ARG A N 1
ATOM 7151 C CA . ARG A 1 926 ? -16.684 54.763 -16.286 1.00 32.88 926 ARG A CA 1
ATOM 7152 C C . ARG A 1 926 ? -16.517 55.724 -15.116 1.00 32.88 926 ARG A C 1
ATOM 7154 O O . ARG A 1 926 ? -17.126 55.563 -14.063 1.00 32.88 926 ARG A O 1
ATOM 7161 N N . ARG A 1 927 ? -15.683 56.747 -15.314 1.00 32.72 927 ARG A N 1
ATOM 7162 C CA . ARG A 1 927 ? -15.837 58.002 -14.580 1.00 32.72 927 ARG A CA 1
ATOM 7163 C C . ARG A 1 927 ? -16.995 58.764 -15.213 1.00 32.72 927 ARG A C 1
ATOM 7165 O O . ARG A 1 927 ? -16.901 59.217 -16.346 1.00 32.72 927 ARG A O 1
ATOM 7172 N N . SER A 1 928 ? -18.093 58.824 -14.465 1.00 35.53 928 SER A N 1
ATOM 7173 C CA . SER A 1 928 ? -18.934 60.011 -14.284 1.00 35.53 928 SER A CA 1
ATOM 7174 C C . SER A 1 928 ? -18.895 61.047 -15.417 1.00 35.53 928 SER A C 1
ATOM 7176 O O . SER A 1 928 ? -18.093 61.980 -15.396 1.00 35.53 928 SER A O 1
ATOM 7178 N N . GLY A 1 929 ? -19.834 60.924 -16.346 1.00 30.28 929 GLY A N 1
ATOM 7179 C CA . GLY A 1 929 ? -20.305 62.034 -17.157 1.00 30.28 929 GLY A CA 1
ATOM 7180 C C . GLY A 1 929 ? -21.824 62.038 -17.105 1.00 30.28 929 GLY A C 1
ATOM 7181 O O . GLY A 1 929 ? -22.432 61.186 -17.744 1.00 30.28 929 GLY A O 1
ATOM 7182 N N . LEU A 1 930 ? -22.395 62.927 -16.284 1.00 31.77 930 LEU A N 1
ATOM 7183 C CA . LEU A 1 930 ? -23.549 63.793 -16.583 1.00 31.77 930 LEU A CA 1
ATOM 7184 C C . LEU A 1 930 ? -24.190 64.304 -15.284 1.00 31.77 930 LEU A C 1
ATOM 7186 O O . LEU A 1 930 ? -24.917 63.587 -14.606 1.00 31.77 930 LEU A O 1
ATOM 7190 N N . SER A 1 931 ? -23.883 65.563 -14.963 1.00 27.59 931 SER A N 1
ATOM 7191 C CA . SER A 1 931 ? -24.788 66.512 -14.304 1.00 27.59 931 SER A CA 1
ATOM 7192 C C . SER A 1 931 ? -24.151 67.908 -14.321 1.00 27.59 931 SER A C 1
ATOM 7194 O O . SER A 1 931 ? -23.636 68.399 -13.318 1.00 27.59 931 SER A O 1
ATOM 7196 N N . THR A 1 932 ? -24.211 68.548 -15.4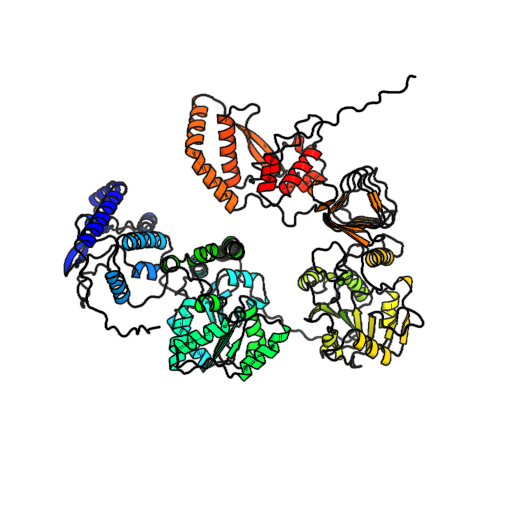84 1.00 34.56 932 THR A N 1
ATOM 7197 C CA . THR A 1 932 ? -24.640 69.949 -15.584 1.00 34.56 932 THR A CA 1
ATOM 7198 C C . THR A 1 932 ? -25.741 69.980 -16.634 1.00 34.56 932 THR A C 1
ATOM 7200 O O . THR A 1 932 ? -25.531 69.407 -17.703 1.00 34.56 932 THR A O 1
ATOM 7203 N N . SER A 1 933 ? -26.832 70.663 -16.270 1.00 33.09 933 SER A N 1
ATOM 7204 C CA . SER A 1 933 ? -28.163 70.788 -16.892 1.00 33.09 933 SER A CA 1
ATOM 7205 C C . SER A 1 933 ? -29.079 69.582 -16.742 1.00 33.09 933 SER A C 1
ATOM 7207 O O . SER A 1 933 ? -28.872 68.596 -17.485 1.00 33.09 933 SER A O 1
#